Protein 6E6B (pdb70)

Nearest PDB structures (foldseek):
  6e6b-assembly1_B  TM=1.002E+00  e=0.000E+00  Mus musculus
  6e6b-assembly1_A  TM=9.625E-01  e=0.000E+00  Mus musculus
  5szr-assembly1_A  TM=9.136E-01  e=1.570E-61  Mus musculus
  5szr-assembly2_B  TM=9.080E-01  e=1.067E-61  Mus musculus
  5v5x-assembly1_C  TM=9.443E-01  e=1.211E-59  Mus musculus

Radius of gyration: 86.66 Å; Cα contacts (8 Å, |Δi|>4): 2974; chains: 2; bounding box: 246×67×218 Å

Secondary structure (DSSP, 8-state):
-EEEEEESSPPTT-EEE-HHHHHT--TTHHHHS--EEE-SS--EEEETTTTEEEE-S---HHHHTTT-SS-EEEEEEEETTTTEEEEEEEEEEPP--S----S-SEEEEEEETTPPTT-EEE-PPP-----GGGSEEEEEE---SSEEEEEEE-TTS-EEEEEEE-S---TTT-SEEEEEEEEEESSSS--EEEEEEEEEEE--S-S--EES-SEEEE--BTTPPTT-EEEE--EE-SS-SGGG--EEEE-SS----SEEE-TTT-EEEE-S---TTT-SEEEEEEEEE-TT--EEEEEEEEEPBPPS-S--EEEEEE--SEEETTPPTT-EEEEEEEE-SS-GGGT-EEEEEESSSSEEEEEEETTEEEEEE-S---TTT--EEEEEEEEEESSSS--EEEEEEEEEEEP-S----EESSSEEEEEEESSPPTT-EEEE--EE----GGGG-EEEEEEEESS-TTTHHHHEEE-TTT-EEEESS---TTT-SEEEEEEEEEESSSS--EEEEEEEEEEE----S--EEEES---TT-EEEEEEEETTPPTT-EEEE-EEE-SS-GGGG-EEEEEEEESSTTTEEE-TTT-EEEE-SPPPSSS-SEEEEEEEEEESSSSPPEEEEEEEEEEE-/--EEEEESSPPTT-EEE-HHHHHT--TTHHHHS--EEE-SS--EEEETTTTEEEE-S---HHHHTTT-SS-EEEEEEEETTTTEEEEEEEEEEPP--S----S-SEEEEEEETTPPTT-EEE-PPP-----GGGSEEEEEE---SSEEEEEE--TTS--EEEEEE-S---TTT-SEEEEEEEEEE-SSS--EEEEEEEEEEE--S-S--EES-SEEEEEEETTPPTT-EEEE--EE-S--GGGG--EEEE--EEE-TTT-EEEE-S---TTT-SEEEEEEEEE-TT--EEEEEEEEEEEPPS-S--EEEEEE--SEEETTPPTT-EEEEEEEE-SS-GGGT-EEEEEESSSSEEEEEEETTEEEEEESS---TTT--EEEEEEEEEESSSS--EEEEEEEEEEEP-S----EESSSEEEEEEESSPPTT-EEEE--EE----GGGG--EEEEEEESS-TTTHHHHEEE-TTT-EEEE-S---TTT-SEEEEEEEEE-SSSS--EEEEEEEEEEE--S-S--EEEES---TT-EEEE----TTPPTT-EEEE-EEE-SS-GGGG-EEEEEEEESSTTSEEE-TTT-EEEESS---SSS-SEEEEEEEEEESSSSPPEEEEEEEEE-

InterPro domains:
  IPR002126 Cadherin-like [PF00028] (139-233)
  IPR002126 Cadherin-like [PF00028] (247-335)
  IPR002126 Cadherin-like [PF00028] (354-440)
  IPR002126 Cadherin-like [PF00028] (455-548)
  IPR002126 Cadherin-like [PF00028] (580-659)
  IPR002126 Cadherin-like [PR00205] (73-92)
  IPR002126 Cadherin-like [PR00205] (242-271)
  IPR002126 Cadherin-like [PR00205] (312-324)
  IPR002126 Cadherin-like [PR00205] (429-448)
  IPR002126 Cadherin-like [PR00205] (448-461)
  IPR002126 Cadherin-like [PR00205] (508-534)
  IPR002126 Cadherin-like [PR00205] (542-559)
  IPR002126 Cadherin-like [PS50268] (29-133)
  IPR002126 Cadherin-like [PS50268] (134-242)
  IPR002126 Cadherin-like [PS50268] (243-345)
  IPR002126 Cadherin-like [PS50268] (354-450)
  IPR002126 Cadherin-like [PS50268] (451-560)
  IPR002126 Cadherin-like [PS50268] (576-673)
  IPR002126 Cadherin-like [SM00112] (56-131)
  IPR002126 Cadherin-like [SM00112] (155-240)

B-factor: mean 138.7, std 35.12, range [20.09, 276.02]

GO terms:
  GO:0016020 membrane (C, IDA)
  GO:0005515 protein binding (F, IPI)

Foldseek 3Di:
DDEFEEAAQDDWFDFRWQVCVVVVADLVNQVVKDKAKADPDPQWGADSNVRTITGDDHGDCCVQVQAPPWQWDWIKIFIVDPTDIDIYIYTYDWDLPFAWEFPDQEDEAEAEQADDFFDKAFDGDTDRRTDDQSGWDDKAWDDDQFKGKDWDADPVRDIGIIIGTRDGHDCLVPQKDKIKMWIWGRDVVIDIYIHIYMYGHDDDLPWWWAWPDQEAEFEDAQFDAFFAFGFFTDTFTSTDDQSGQKFKDFDDAPPDAQWDADGRRGTITGGHGGDCLPPQKGKTKMWIGTDVGRIDIHMYIYGYAFDLPWAKDKDWDDAQQEDEQQDDFFDFRTWIFIFTSTDDLSTQKDKDWDDDAQWGWDDPDRRTITITGRDHGDCLVPFKDWTKMKMWTRDVVIHIDIDIGIYGYAFDLPWAKAWPDQAAEFEAEAQDDFFDFRDFTDIATSTDDQSGQKFKDFDDKPDDPVCVVCAWDADGRGRTITGNDGDDCLVPFKMKTKMWMWGRDVVIHIDIYIYMYGYHWALPWAKAWDPPDADPVQEDEQEADALQDDFVAFSDFTDIFTSTDDQSTQKFKDFPDWPDPQQWDAGRRGRTITGHDHDDPVDDQKIKTKIWIWGRHVVIHIDIHMYIYGYDD/DDEFEEAAQDDWFDFRWAVCVVVVADLVSQVQWDKAKADPDPQWGADSNRRTITGDDGGDCCVPVFQDPWDWDWIWIFTVDPTDIDIYIYTHDYDLPFAWEAPDQEDEAEAEQADDFFDKAFDGATDTRTYDQSGWDDKDKDDDQFKDKDWDDDPVRPIGIIIGTRDGHDCLVPQKDKIKMKIWGRDVVIDIYIHIYMYGHHWDLPWWWDWPDQEAEFEEAQADDFFAFGFATDTFTSTDDQSGQKFKDFCCWDADGRRRTITHHHGGDCLPPQKDKTKMWIAGDVGRIDIHIYIYGYDWDLPWAKDKDKDDADQEDELQDDWFDFHTWIFIFTSTDDLSTQKDKFKDDDAQWGWDAPDRRTITITGNDGGDCVVPQKDWIKMKMWTRHVVIHMDIDTHIHGYAFDLPWAWAWPDQAAEFEDEAQDDFFDWGDFTDTAQPHDDQSGQKFKAFDDWPDDPVCPVQAWGADGRGRTITGNDGDDCLVPFKIKTKMKMWTRDVVIHIDIYIYIYGYDWDLPWAKDWDPDDADPVQEDEDAPDDLQDAFPAFPDFTDIFTSTDDQSGQKFKDWPDWPDPQQWDADRRGRTITGHHHHDPPDDFKIKTKIWIWGRDVVIHIDIHIYIYGD

Structure (mmCIF, N/CA/C/O backbone):
data_6E6B
#
_entry.id   6E6B
#
_cell.length_a   127.730
_cell.length_b   87.580
_cell.length_c   149.330
_cell.angle_alpha   90.000
_cell.angle_beta   109.940
_cell.angle_gamma   90.000
#
_symmetry.space_group_name_H-M   'P 1 21 1'
#
loop_
_entity.id
_entity.type
_entity.pdbx_description
1 polymer 'Protocadherin gamma B4'
2 branched 2-acetamido-2-deoxy-beta-D-glucopyranose-(1-4)-2-acetamido-2-deoxy-beta-D-glucopyranose
3 branched alpha-D-mannopyranose-(1-3)-[alpha-D-mannopyranose-(1-6)]beta-D-mannopyranose-(1-4)-2-acetamido-2-deoxy-beta-D-glucopyranose-(1-4)-[alpha-L-fucopyranose-(1-6)]2-acetamido-2-deoxy-beta-D-glucopyranose
4 branched 2-acetamido-2-deoxy-beta-D-glucopyranose-(1-4)-[alpha-L-fucopyranose-(1-6)]2-acetamido-2-deoxy-beta-D-glucopyranose
5 non-polymer 'CALCIUM ION'
6 non-polymer alpha-D-mannopyranose
7 non-polymer 2-acetamido-2-deoxy-beta-D-glucopyranose
#
loop_
_atom_site.group_PDB
_atom_site.id
_atom_site.type_symbol
_atom_site.label_atom_id
_atom_site.label_alt_id
_atom_site.label_comp_id
_atom_site.label_asym_id
_atom_site.label_entity_id
_atom_site.label_seq_id
_atom_site.pdbx_PDB_ins_code
_atom_site.Cartn_x
_atom_site.Cartn_y
_atom_site.Cartn_z
_atom_site.occupancy
_atom_site.B_iso_or_equiv
_atom_site.auth_seq_id
_atom_site.auth_comp_id
_atom_site.auth_asym_id
_atom_site.auth_atom_id
_atom_site.pdbx_PDB_model_num
ATOM 1 N N . GLN A 1 2 ? -367.97869 -94.51697 291.13009 1.000 133.20849 2 GLN A N 1
ATOM 2 C CA . GLN A 1 2 ? -368.39197 -95.36704 290.01969 1.000 161.53763 2 GLN A CA 1
ATOM 3 C C . GLN A 1 2 ? -367.92014 -96.80569 290.22165 1.000 171.06353 2 GLN A C 1
ATOM 4 O O . GLN A 1 2 ? -367.21463 -97.10728 291.18387 1.000 164.24909 2 GLN A O 1
ATOM 10 N N . ILE A 1 3 ? -368.31930 -97.69045 289.30863 1.000 186.50018 3 ILE A N 1
ATOM 11 C CA . ILE A 1 3 ? -367.94083 -99.09709 289.34533 1.000 188.85323 3 ILE A CA 1
ATOM 12 C C . ILE A 1 3 ? -367.30480 -99.44996 288.00718 1.000 205.69767 3 ILE A C 1
ATOM 13 O O . ILE A 1 3 ? -367.63783 -98.86744 286.97023 1.000 214.89465 3 ILE A O 1
ATOM 18 N N . ARG A 1 4 ? -366.37988 -100.41123 288.03107 1.000 205.76715 4 ARG A N 1
ATOM 19 C CA . ARG A 1 4 ? -365.60885 -100.77300 286.84971 1.000 196.03116 4 ARG A CA 1
ATOM 20 C C . ARG A 1 4 ? -365.68547 -102.26990 286.58336 1.000 198.74798 4 ARG A C 1
ATOM 21 O O . ARG A 1 4 ? -365.62120 -103.08229 287.51119 1.000 200.43714 4 ARG A O 1
ATOM 29 N N . TYR A 1 5 ? -365.82593 -102.62181 285.30603 1.000 197.82618 5 TYR A N 1
ATOM 30 C CA . TYR A 1 5 ? -365.80246 -103.99793 284.83525 1.000 191.73765 5 TYR A CA 1
ATOM 31 C C . TYR A 1 5 ? -364.73368 -104.14233 283.75801 1.000 211.23990 5 TYR A C 1
ATOM 32 O O . TYR A 1 5 ? -364.33862 -103.16585 283.11463 1.000 216.17785 5 TYR A O 1
ATOM 41 N N . LYS A 1 6 ? -364.26467 -105.37422 283.55991 1.000 212.06472 6 LYS A N 1
ATOM 42 C CA . LYS A 1 6 ? -363.22559 -105.66097 282.57512 1.000 187.21455 6 LYS A CA 1
ATOM 43 C C . LYS A 1 6 ? -363.67503 -106.81856 281.69442 1.000 188.57090 6 LYS A C 1
ATOM 44 O O . LYS A 1 6 ? -363.96344 -107.91079 282.19499 1.000 192.78000 6 LYS A O 1
ATOM 50 N N . ILE A 1 7 ? -363.74816 -106.57131 280.38975 1.000 193.50139 7 ILE A N 1
ATOM 51 C CA . ILE A 1 7 ? -364.10512 -107.59264 279.40505 1.000 202.35458 7 ILE A CA 1
ATOM 52 C C . ILE A 1 7 ? -363.23590 -107.41525 278.17041 1.000 193.22096 7 ILE A C 1
ATOM 53 O O . ILE A 1 7 ? -362.65861 -106.34355 277.94546 1.000 192.94371 7 ILE A O 1
ATOM 58 N N . PRO A 1 8 ? -363.11159 -108.45994 277.35573 1.000 185.00077 8 PRO A N 1
ATOM 59 C CA . PRO A 1 8 ? -362.40135 -108.31520 276.08147 1.000 183.53788 8 PRO A CA 1
ATOM 60 C C . PRO A 1 8 ? -363.28763 -107.70593 275.00623 1.000 190.54270 8 PRO A C 1
ATOM 61 O O . PRO A 1 8 ? -364.51082 -107.86304 275.00695 1.000 189.16151 8 PRO A O 1
ATOM 65 N N . GLU A 1 9 ? -362.64673 -106.99982 274.07620 1.000 199.20136 9 GLU A N 1
ATOM 66 C CA . GLU A 1 9 ? -363.36103 -106.43088 272.94251 1.000 200.28251 9 GLU A CA 1
ATOM 67 C C . GLU A 1 9 ? -363.76780 -107.54230 271.97509 1.000 202.34612 9 GLU A C 1
ATOM 68 O O . GLU A 1 9 ? -363.46524 -108.72299 272.17511 1.000 199.01039 9 GLU A O 1
ATOM 74 N N . GLU A 1 10 ? -364.47007 -107.15083 270.90855 1.000 202.89954 10 GLU A N 1
ATOM 75 C CA . GLU A 1 10 ? -365.03850 -108.09019 269.93942 1.000 202.95385 10 GLU A CA 1
ATOM 76 C C . GLU A 1 10 ? -365.97878 -109.08603 270.61252 1.000 213.66593 10 GLU A C 1
ATOM 77 O O . GLU A 1 10 ? -366.13848 -110.21843 270.15020 1.000 219.70055 10 GLU A O 1
ATOM 83 N N . MET A 1 11 ? -366.60377 -108.66875 271.70877 1.000 212.46980 11 MET A N 1
ATOM 84 C CA . MET A 1 11 ? -367.47081 -109.56340 272.45819 1.000 211.99636 11 MET A CA 1
ATOM 85 C C . MET A 1 11 ? -368.78434 -109.77711 271.70898 1.000 213.40240 11 MET A C 1
ATOM 86 O O . MET A 1 11 ? -369.34296 -108.82782 271.14953 1.000 209.67360 11 MET A O 1
ATOM 88 N N . PRO A 1 12 ? -369.29483 -111.00737 271.67073 1.000 208.86040 12 PRO A N 1
ATOM 89 C CA . PRO A 1 12 ? -370.58184 -111.24900 271.00943 1.000 201.06359 12 PRO A CA 1
ATOM 90 C C . PRO A 1 12 ? -371.71492 -110.53380 271.73015 1.000 200.70691 12 PRO A C 1
ATOM 91 O O . PRO A 1 12 ? -371.63937 -110.24908 272.92757 1.000 212.56235 12 PRO A O 1
ATOM 95 N N . THR A 1 13 ? -372.77444 -110.24088 270.98089 1.000 185.57766 13 THR A N 1
ATOM 96 C CA . THR A 1 13 ? -373.91494 -109.53493 271.54538 1.000 182.23282 13 THR A CA 1
ATOM 97 C C . THR A 1 13 ? -374.66581 -110.42248 272.53264 1.000 176.96706 13 THR A C 1
ATOM 98 O O . THR A 1 13 ? -374.67877 -111.65096 272.41703 1.000 167.21147 13 THR A O 1
ATOM 102 N N . GLY A 1 14 ? -375.30011 -109.78276 273.51155 1.000 176.60471 14 GLY A N 1
ATOM 103 C CA . GLY A 1 14 ? -376.03918 -110.51542 274.52155 1.000 167.09544 14 GLY A CA 1
ATOM 104 C C . GLY A 1 14 ? -375.17357 -111.24638 275.52247 1.000 174.33524 14 GLY A C 1
ATOM 105 O O . GLY A 1 14 ? -375.61195 -112.24976 276.09331 1.000 174.45401 14 GLY A O 1
ATOM 106 N N . SER A 1 15 ? -373.95348 -110.77074 275.75352 1.000 180.88176 15 SER A N 1
ATOM 107 C CA . SER A 1 15 ? -373.03246 -111.38959 276.69607 1.000 173.58442 15 SER A CA 1
ATOM 108 C C . SER A 1 15 ? -373.02223 -110.61704 278.00829 1.000 171.25485 15 SER A C 1
ATOM 109 O O . SER A 1 15 ? -373.03568 -109.38249 278.01622 1.000 174.56101 15 SER A O 1
ATOM 112 N N . VAL A 1 16 ? -372.99479 -111.35308 279.11508 1.000 171.48170 16 VAL A N 1
ATOM 113 C CA . VAL A 1 16 ? -373.07575 -110.75367 280.44290 1.000 184.45704 16 VAL A CA 1
ATOM 114 C C . VAL A 1 16 ? -371.73618 -110.11741 280.79338 1.000 176.88838 16 VAL A C 1
ATOM 115 O O . VAL A 1 16 ? -370.71868 -110.80830 280.91196 1.000 154.96403 16 VAL A O 1
ATOM 119 N N . VAL A 1 17 ? -371.73687 -108.79421 280.95875 1.000 189.19005 17 VAL A N 1
ATOM 120 C CA . VAL A 1 17 ? -370.55575 -108.10052 281.46031 1.000 170.87547 17 VAL A CA 1
ATOM 121 C C . VAL A 1 17 ? -370.50335 -108.15777 282.98432 1.000 166.23191 17 VAL A C 1
ATOM 122 O O . VAL A 1 17 ? -369.41599 -108.15563 283.57426 1.000 141.71564 17 VAL A O 1
ATOM 126 N N . GLY A 1 18 ? -371.66002 -108.22524 283.63971 1.000 182.49118 18 GLY A N 1
ATOM 127 C CA . GLY A 1 18 ? -371.72870 -108.26582 285.08679 1.000 177.21209 18 GLY A CA 1
ATOM 128 C C . GLY A 1 18 ? -373.09395 -107.86813 285.60929 1.000 193.14690 18 GLY A C 1
ATOM 129 O O . GLY A 1 18 ? -373.82971 -107.12891 284.94748 1.000 206.91610 18 GLY A O 1
ATOM 130 N N . ASN A 1 19 ? -373.45270 -108.35728 286.79330 1.000 199.96759 19 ASN A N 1
ATOM 131 C CA . ASN A 1 19 ? -374.74364 -108.04814 287.39761 1.000 207.10264 19 ASN A CA 1
ATOM 132 C C . ASN A 1 19 ? -374.62629 -106.73735 288.16843 1.000 205.18236 19 ASN A C 1
ATOM 133 O O . ASN A 1 19 ? -373.90042 -106.65356 289.16454 1.000 197.00501 19 ASN A O 1
ATOM 138 N N . LEU A 1 20 ? -375.33748 -105.70949 287.70039 1.000 210.31515 20 LEU A N 1
ATOM 139 C CA . LEU A 1 20 ? -375.33007 -104.42000 288.37785 1.000 198.06030 20 LEU A CA 1
ATOM 140 C C . LEU A 1 20 ? -376.21117 -104.40677 289.61748 1.000 191.59902 20 LEU A C 1
ATOM 141 O O . LEU A 1 20 ? -376.03546 -103.53533 290.47520 1.000 199.42295 20 LEU A O 1
ATOM 146 N N . ALA A 1 21 ? -377.15004 -105.34945 289.72933 1.000 184.46163 21 ALA A N 1
ATOM 147 C CA . ALA A 1 21 ? -378.00450 -105.40147 290.90952 1.000 202.97118 21 ALA A CA 1
ATOM 148 C C . ALA A 1 21 ? -377.19562 -105.71303 292.16221 1.000 223.53930 21 ALA A C 1
ATOM 149 O O . ALA A 1 21 ? -377.44459 -105.13833 293.22836 1.000 244.64138 21 ALA A O 1
ATOM 151 N N . LYS A 1 22 ? -376.18465 -106.57719 292.04077 1.000 203.94490 22 LYS A N 1
ATOM 152 C CA . LYS A 1 22 ? -375.38997 -106.96102 293.20225 1.000 188.30139 22 LYS A CA 1
ATOM 153 C C . LYS A 1 22 ? -374.39319 -105.88031 293.59655 1.000 198.55590 22 LYS A C 1
ATOM 154 O O . LYS A 1 22 ? -374.03578 -105.77535 294.77512 1.000 194.58125 22 LYS A O 1
ATOM 156 N N . ASP A 1 23 ? -373.93248 -105.07750 292.63825 1.000 202.92915 23 ASP A N 1
ATOM 157 C CA . ASP A 1 23 ? -372.99233 -104.00612 292.93442 1.000 199.09788 23 ASP A CA 1
ATOM 158 C C . ASP A 1 23 ? -373.67972 -102.70213 293.31167 1.000 210.37601 23 ASP A C 1
ATOM 159 O O . ASP A 1 23 ? -373.03774 -101.83199 293.91112 1.000 204.59634 23 ASP A O 1
ATOM 164 N N . LEU A 1 24 ? -374.96152 -102.54477 292.97638 1.000 218.05473 24 LEU A N 1
ATOM 165 C CA . LEU A 1 24 ? -375.70561 -101.33850 293.30492 1.000 208.28103 24 LEU A CA 1
ATOM 166 C C . LEU A 1 24 ? -376.73732 -101.54194 294.40596 1.000 210.72378 24 LEU A C 1
ATOM 167 O O . LEU A 1 24 ? -377.33427 -100.55886 294.85639 1.000 212.36624 24 LEU A O 1
ATOM 172 N N . GLY A 1 25 ? -376.96041 -102.77518 294.85509 1.000 215.54035 25 GLY A N 1
ATOM 173 C CA . GLY A 1 25 ? -377.86376 -103.01548 295.96337 1.000 220.28935 25 GLY A CA 1
ATOM 174 C C . GLY A 1 25 ? -379.32748 -102.80516 295.63648 1.000 232.68154 25 GLY A C 1
ATOM 175 O O . GLY A 1 25 ? -380.01665 -102.03886 296.31669 1.000 228.99149 25 GLY A O 1
ATOM 176 N N . PHE A 1 26 ? -379.81904 -103.49985 294.61284 1.000 237.70575 26 PHE A N 1
ATOM 177 C CA . PHE A 1 26 ? -381.21596 -103.43287 294.20570 1.000 228.88887 26 PHE A CA 1
ATOM 178 C C . PHE A 1 26 ? -381.77066 -104.84812 294.17580 1.000 228.40729 26 PHE A C 1
ATOM 179 O O . PHE A 1 26 ? -381.18574 -105.73195 293.54144 1.000 242.50637 26 PHE A O 1
ATOM 187 N N . SER A 1 27 ? -382.89413 -105.05991 294.85719 1.000 216.04672 27 SER A N 1
ATOM 188 C CA . SER A 1 27 ? -383.46153 -106.39405 294.97082 1.000 215.99545 27 SER A CA 1
ATOM 189 C C . SER A 1 27 ? -384.03560 -106.85801 293.63150 1.000 227.86222 27 SER A C 1
ATOM 190 O O . SER A 1 27 ? -384.20878 -106.08068 292.68857 1.000 237.78463 27 SER A O 1
ATOM 193 N N . VAL A 1 28 ? -384.33475 -108.15877 293.56079 1.000 219.62540 28 VAL A N 1
ATOM 194 C CA . VAL A 1 28 ? -384.91074 -108.73290 292.35007 1.000 207.10311 28 VAL A CA 1
ATOM 195 C C . VAL A 1 28 ? -386.34812 -108.27452 292.14528 1.000 224.17916 28 VAL A C 1
ATOM 196 O O . VAL A 1 28 ? -386.84189 -108.27283 291.01131 1.000 215.39106 28 VAL A O 1
ATOM 200 N N . GLN A 1 29 ? -387.03540 -107.88227 293.21661 1.000 245.41905 29 GLN A N 1
ATOM 201 C CA . GLN A 1 29 ? -388.36647 -107.29815 293.11812 1.000 249.69738 29 GLN A CA 1
ATOM 202 C C . GLN A 1 29 ? -388.34394 -105.77749 293.10729 1.000 247.87689 29 GLN A C 1
ATOM 203 O O . GLN A 1 29 ? -389.24592 -105.15823 292.53351 1.000 240.84453 29 GLN A O 1
ATOM 209 N N . GLU A 1 30 ? -387.33537 -105.16496 293.73228 1.000 248.65379 30 GLU A N 1
ATOM 210 C CA . GLU A 1 30 ? -387.15571 -103.72090 293.65334 1.000 237.61317 30 GLU A CA 1
ATOM 211 C C . GLU A 1 30 ? -386.74025 -103.27170 292.25743 1.000 237.12450 30 GLU A C 1
ATOM 212 O O . GLU A 1 30 ? -386.90462 -102.09373 291.92030 1.000 222.18545 30 GLU A O 1
ATOM 218 N N . LEU A 1 31 ? -386.23057 -104.18737 291.43437 1.000 249.59083 31 LEU A N 1
ATOM 219 C CA . LEU A 1 31 ? -385.67474 -103.85114 290.12923 1.000 253.92944 31 LEU A CA 1
ATOM 220 C C . LEU A 1 31 ? -386.76049 -103.57064 289.08880 1.000 252.18898 31 LEU A C 1
ATOM 221 O O . LEU A 1 31 ? -386.67309 -102.54874 288.39778 1.000 265.96731 31 LEU A O 1
ATOM 226 N N . PRO A 1 32 ? -387.78412 -104.42118 288.92295 1.000 236.09951 32 PRO A N 1
ATOM 227 C CA . PRO A 1 32 ? -388.80378 -104.12113 287.90122 1.000 219.79630 32 PRO A CA 1
ATOM 228 C C . PRO A 1 32 ? -389.55896 -102.82737 288.15164 1.000 231.11304 32 PRO A C 1
ATOM 229 O O . PRO A 1 32 ? -390.11174 -102.25880 287.20192 1.000 231.68671 32 PRO A O 1
ATOM 233 N N . THR A 1 33 ? -389.60499 -102.34578 289.39600 1.000 231.73412 33 THR A N 1
ATOM 234 C CA . THR A 1 33 ? -390.24919 -101.06523 289.67066 1.000 228.56808 33 THR A CA 1
ATOM 235 C C . THR A 1 33 ? -389.46972 -99.90983 289.05360 1.000 226.71931 33 THR A C 1
ATOM 236 O O . THR A 1 33 ? -390.06195 -98.98779 288.48005 1.000 216.61796 33 THR A O 1
ATOM 240 N N . ARG A 1 34 ? -388.14388 -99.94567 289.15687 1.000 232.85036 34 ARG A N 1
ATOM 241 C CA . ARG A 1 34 ? -387.28775 -98.90758 288.60035 1.000 238.10646 34 ARG A CA 1
ATOM 242 C C . ARG A 1 34 ? -386.92231 -99.24194 287.15975 1.000 254.67476 34 ARG A C 1
ATOM 243 O O . ARG A 1 34 ? -386.46350 -100.35056 286.86918 1.000 270.10176 34 ARG A O 1
ATOM 251 N N . LYS A 1 35 ? -387.11944 -98.27970 286.26212 1.000 250.73402 35 LYS A N 1
ATOM 252 C CA . LYS A 1 35 ? -386.82188 -98.47827 284.84473 1.000 250.81543 35 LYS A CA 1
ATOM 253 C C . LYS A 1 35 ? -385.32271 -98.30093 284.63662 1.000 247.77018 35 LYS A C 1
ATOM 254 O O . LYS A 1 35 ? -384.83249 -97.20307 284.36613 1.000 247.71281 35 LYS A O 1
ATOM 260 N N . LEU A 1 36 ? -384.58096 -99.39847 284.77651 1.000 244.28901 36 LEU A N 1
ATOM 261 C CA . LEU A 1 36 ? -383.14071 -99.36625 284.55545 1.000 223.48934 36 LEU A CA 1
ATOM 262 C C . LEU A 1 36 ? -382.85918 -99.14098 283.07639 1.000 220.32259 36 LEU A C 1
ATOM 263 O O . LEU A 1 36 ? -383.25172 -99.95613 282.23469 1.000 204.38373 36 LEU A O 1
ATOM 268 N N . ARG A 1 37 ? -382.17779 -98.04370 282.75307 1.000 240.29008 37 ARG A N 1
ATOM 269 C CA . ARG A 1 37 ? -381.84969 -97.75651 281.36256 1.000 237.78576 37 ARG A CA 1
ATOM 270 C C . ARG A 1 37 ? -380.43358 -97.21439 281.26888 1.000 218.42937 37 ARG A C 1
ATOM 271 O O . ARG A 1 37 ? -380.06906 -96.28870 281.99963 1.000 213.84333 37 ARG A O 1
ATOM 279 N N . ILE A 1 38 ? -379.64023 -97.79316 280.37652 1.000 203.76141 38 ILE A N 1
ATOM 280 C CA . ILE A 1 38 ? -378.29726 -97.28964 280.12048 1.000 217.85935 38 ILE A CA 1
ATOM 281 C C . ILE A 1 38 ? -378.39915 -96.04556 279.25319 1.000 223.40397 38 ILE A C 1
ATOM 282 O O . ILE A 1 38 ? -379.06803 -96.04964 278.21263 1.000 229.69514 38 ILE A O 1
ATOM 287 N N . SER A 1 39 ? -377.73980 -94.97697 279.68105 1.000 218.23594 39 SER A N 1
ATOM 288 C CA . SER A 1 39 ? -377.73234 -93.71260 278.96607 1.000 211.28579 39 SER A CA 1
ATOM 289 C C . SER A 1 39 ? -376.32146 -93.44539 278.45709 1.000 220.39224 39 SER A C 1
ATOM 290 O O . SER A 1 39 ? -375.36809 -93.36351 279.24719 1.000 217.67200 39 SER A O 1
ATOM 293 N N . SER A 1 40 ? -376.19701 -93.34284 277.13635 1.000 221.59300 40 SER A N 1
ATOM 294 C CA . SER A 1 40 ? -374.93945 -93.05898 276.46305 1.000 195.68364 40 SER A CA 1
ATOM 295 C C . SER A 1 40 ? -375.26407 -92.48222 275.09374 1.000 180.49131 40 SER A C 1
ATOM 296 O O . SER A 1 40 ? -376.38698 -92.61058 274.59827 1.000 184.09604 40 SER A O 1
ATOM 299 N N . GLU A 1 41 ? -374.26605 -91.83465 274.49068 1.000 167.45968 41 GLU A N 1
ATOM 300 C CA . GLU A 1 41 ? -374.45367 -91.26880 273.15820 1.000 169.58594 41 GLU A CA 1
ATOM 301 C C . GLU A 1 41 ? -374.70437 -92.36450 272.12877 1.000 193.70538 41 GLU A C 1
ATOM 302 O O . GLU A 1 41 ? -375.61590 -92.25874 271.30010 1.000 197.87474 41 GLU A O 1
ATOM 308 N N . LYS A 1 42 ? -373.90585 -93.42859 272.16902 1.000 208.89531 42 LYS A N 1
ATOM 309 C CA . LYS A 1 42 ? -374.10598 -94.57973 271.30575 1.000 226.92552 42 LYS A CA 1
ATOM 310 C C . LYS A 1 42 ? -374.49988 -95.78981 272.13483 1.000 228.87821 42 LYS A C 1
ATOM 311 O O . LYS A 1 42 ? -373.81821 -96.10536 273.12028 1.000 222.17425 42 LYS A O 1
ATOM 313 N N . PRO A 1 43 ? -375.57745 -96.49180 271.77758 1.000 228.21018 43 PRO A N 1
ATOM 314 C CA . PRO A 1 43 ? -376.02843 -97.62146 272.60248 1.000 202.73680 43 PRO A CA 1
ATOM 315 C C . PRO A 1 43 ? -375.13506 -98.84659 272.48270 1.000 209.75218 43 PRO A C 1
ATOM 316 O O . PRO A 1 43 ? -375.51297 -99.83013 271.83597 1.000 199.82545 43 PRO A O 1
ATOM 320 N N . TYR A 1 44 ? -373.95375 -98.80687 273.10563 1.000 215.93319 44 TYR A N 1
ATOM 321 C CA . TYR A 1 44 ? -373.06254 -99.96085 273.11170 1.000 210.73290 44 TYR A CA 1
ATOM 322 C C . TYR A 1 44 ? -373.51362 -101.04557 274.08174 1.000 205.21614 44 TYR A C 1
ATOM 323 O O . TYR A 1 44 ? -373.12790 -102.20858 273.91639 1.000 203.10134 44 TYR A O 1
ATOM 332 N N . PHE A 1 45 ? -374.31592 -100.69445 275.08353 1.000 204.15509 45 PHE A N 1
ATOM 333 C CA . PHE A 1 45 ? -374.75974 -101.62383 276.11080 1.000 204.77605 45 PHE A CA 1
ATOM 334 C C . PHE A 1 45 ? -376.27406 -101.54056 276.26231 1.000 209.06409 45 PHE A C 1
ATOM 335 O O . PHE A 1 45 ? -376.92726 -100.63076 275.74388 1.000 209.19481 45 PHE A O 1
ATOM 343 N N . SER A 1 46 ? -376.83000 -102.51280 276.98473 1.000 222.24542 46 SER A N 1
ATOM 344 C CA . SER A 1 46 ? -378.25622 -102.54524 277.27500 1.000 229.77492 46 SER A CA 1
ATOM 345 C C . SER A 1 46 ? -378.48927 -103.30711 278.57406 1.000 225.13199 46 SER A C 1
ATOM 346 O O . SER A 1 46 ? -377.70805 -104.18715 278.94974 1.000 237.72401 46 SER A O 1
ATOM 349 N N . VAL A 1 47 ? -379.56306 -102.94481 279.27038 1.000 197.56901 47 VAL A N 1
ATOM 350 C CA . VAL A 1 47 ? -379.95283 -103.59457 280.51738 1.000 177.06666 47 VAL A CA 1
ATOM 351 C C . VAL A 1 47 ? -381.27754 -104.30414 280.27935 1.000 174.63854 47 VAL A C 1
ATOM 352 O O . VAL A 1 47 ? -382.31147 -103.65853 280.06417 1.000 174.68319 47 VAL A O 1
ATOM 356 N N . SER A 1 48 ? -381.24594 -105.63414 280.30271 1.000 172.76913 48 SER A N 1
ATOM 357 C CA . SER A 1 48 ? -382.46680 -106.43038 280.31341 1.000 174.09175 48 SER A CA 1
ATOM 358 C C . SER A 1 48 ? -383.06322 -106.35320 281.71204 1.000 177.13912 48 SER A C 1
ATOM 359 O O . SER A 1 48 ? -382.46547 -106.84342 282.67602 1.000 179.85380 48 SER A O 1
ATOM 362 N N . SER A 1 49 ? -384.23316 -105.72077 281.82773 1.000 176.50493 49 SER A N 1
ATOM 363 C CA . SER A 1 49 ? -384.84065 -105.52552 283.14032 1.000 178.62683 49 SER A CA 1
ATOM 364 C C . SER A 1 49 ? -385.12210 -106.85752 283.82258 1.000 196.48648 49 SER A C 1
ATOM 365 O O . SER A 1 49 ? -384.99707 -106.97545 285.04698 1.000 207.06886 49 SER A O 1
ATOM 368 N N . GLU A 1 50 ? -385.50823 -107.87187 283.04576 1.000 198.17531 50 GLU A N 1
ATOM 369 C CA . GLU A 1 50 ? -385.77461 -109.18526 283.62233 1.000 209.40728 50 GLU A CA 1
ATOM 370 C C . GLU A 1 50 ? -384.50909 -109.80005 284.20784 1.000 210.81705 50 GLU A C 1
ATOM 371 O O . GLU A 1 50 ? -384.54028 -110.38594 285.29640 1.000 227.72941 50 GLU A O 1
ATOM 373 N N . SER A 1 51 ? -383.38417 -109.67617 283.50058 1.000 198.75607 51 SER A N 1
ATOM 374 C CA . SER A 1 51 ? -382.14011 -110.27277 283.97216 1.000 189.75569 51 SER A CA 1
ATOM 375 C C . SER A 1 51 ? -381.45774 -109.42710 285.04073 1.000 193.73478 51 SER A C 1
ATOM 376 O O . SER A 1 51 ? -380.82612 -109.97883 285.94910 1.000 191.63383 51 SER A O 1
ATOM 379 N N . GLY A 1 52 ? -381.56884 -108.10320 284.95622 1.000 189.22479 52 GLY A N 1
ATOM 380 C CA . GLY A 1 52 ? -380.93233 -107.25282 285.94132 1.000 167.88691 52 GLY A CA 1
ATOM 381 C C . GLY A 1 52 ? -379.42810 -107.19513 285.83058 1.000 166.24804 52 GLY A C 1
ATOM 382 O O . GLY A 1 52 ? -378.75191 -106.91195 286.82296 1.000 149.21711 52 GLY A O 1
ATOM 383 N N . GLU A 1 53 ? -378.88344 -107.45896 284.64543 1.000 190.37309 53 GLU A N 1
ATOM 384 C CA . GLU A 1 53 ? -377.44859 -107.48816 284.40950 1.000 212.16010 53 GLU A CA 1
ATOM 385 C C . GLU A 1 53 ? -377.12538 -106.67062 283.16642 1.000 228.72461 53 GLU A C 1
ATOM 386 O O . GLU A 1 53 ? -378.01381 -106.26712 282.41084 1.000 216.62109 53 GLU A O 1
ATOM 392 N N . LEU A 1 54 ? -375.83414 -106.42621 282.95933 1.000 238.74739 54 LEU A N 1
ATOM 393 C CA . LEU A 1 54 ? -375.37079 -105.70335 281.78663 1.000 234.68949 54 LEU A CA 1
ATOM 394 C C . LEU A 1 54 ? -375.28788 -106.65168 280.59455 1.000 238.62523 54 LEU A C 1
ATOM 395 O O . LEU A 1 54 ? -374.97181 -107.83577 280.74253 1.000 241.40849 54 LEU A O 1
ATOM 400 N N . LEU A 1 55 ? -375.57360 -106.12677 279.40162 1.000 239.27499 55 LEU A N 1
ATOM 401 C CA . LEU A 1 55 ? -375.50923 -106.92636 278.18789 1.000 212.03551 55 LEU A CA 1
ATOM 402 C C . LEU A 1 55 ? -374.93061 -106.08281 277.06305 1.000 200.74423 55 LEU A C 1
ATOM 403 O O . LEU A 1 55 ? -375.16535 -104.87437 276.98915 1.000 206.38423 55 LEU A O 1
ATOM 408 N N . VAL A 1 56 ? -374.16841 -106.73072 276.18958 1.000 186.69639 56 VAL A N 1
ATOM 409 C CA . VAL A 1 56 ? -373.57042 -106.04813 275.04842 1.000 191.08574 56 VAL A CA 1
ATOM 410 C C . VAL A 1 56 ? -374.63501 -105.83619 273.98039 1.000 190.44824 56 VAL A C 1
ATOM 411 O O . VAL A 1 56 ? -375.40242 -106.75144 273.65840 1.000 186.07951 56 VAL A O 1
ATOM 415 N N . SER A 1 57 ? -374.68598 -104.62026 273.42831 1.000 191.38242 57 SER A N 1
ATOM 416 C CA . SER A 1 57 ? -375.65557 -104.28867 272.39837 1.000 184.08907 57 SER A CA 1
ATOM 417 C C . SER A 1 57 ? -374.89580 -104.08758 271.10063 1.000 186.67245 57 SER A C 1
ATOM 418 O O . SER A 1 57 ? -374.73989 -105.04750 270.31986 1.000 188.98851 57 SER A O 1
ATOM 421 N N . SER A 1 58 ? -374.40457 -102.88564 270.80901 1.000 190.30209 58 SER A N 1
ATOM 422 C CA . SER A 1 58 ? -373.67409 -102.64460 269.57617 1.000 196.05678 58 SER A CA 1
ATOM 423 C C . SER A 1 58 ? -372.27303 -103.24968 269.65943 1.000 191.13960 58 SER A C 1
ATOM 424 O O . SER A 1 58 ? -371.78777 -103.63001 270.72896 1.000 192.91391 58 SER A O 1
ATOM 427 N N . ARG A 1 59 ? -371.62266 -103.33991 268.50208 1.000 184.98549 59 ARG A N 1
ATOM 428 C CA . ARG A 1 59 ? -370.26939 -103.87513 268.43732 1.000 180.54156 59 ARG A CA 1
ATOM 429 C C . ARG A 1 59 ? -369.29288 -102.95348 269.15928 1.000 185.72196 59 ARG A C 1
ATOM 430 O O . ARG A 1 59 ? -369.32482 -101.73223 268.97974 1.000 195.05146 59 ARG A O 1
ATOM 438 N N . LEU A 1 60 ? -368.42455 -103.54270 269.98058 1.000 172.48712 60 LEU A N 1
ATOM 439 C CA . LEU A 1 60 ? -367.46727 -102.79219 270.79373 1.000 156.66525 60 LEU A CA 1
ATOM 440 C C . LEU A 1 60 ? -366.10084 -102.91412 270.12774 1.000 172.39886 60 LEU A C 1
ATOM 441 O O . LEU A 1 60 ? -365.30961 -103.80316 270.44392 1.000 173.37250 60 LEU A O 1
ATOM 443 N N . ASP A 1 61 ? -365.82424 -102.00216 269.20025 1.000 190.84231 61 ASP A N 1
ATOM 444 C CA . ASP A 1 61 ? -364.56354 -101.98467 268.46585 1.000 200.32328 61 ASP A CA 1
ATOM 445 C C . ASP A 1 61 ? -363.60134 -101.02748 269.16091 1.000 208.27962 61 ASP A C 1
ATOM 446 O O . ASP A 1 61 ? -363.80282 -99.80869 269.13772 1.000 210.18137 61 ASP A O 1
ATOM 451 N N . ARG A 1 62 ? -362.56372 -101.58041 269.79534 1.000 209.39459 62 ARG A N 1
ATOM 452 C CA . ARG A 1 62 ? -361.59500 -100.73821 270.49017 1.000 207.62807 62 ARG A CA 1
ATOM 453 C C . ARG A 1 62 ? -360.84919 -99.83241 269.51847 1.000 216.60053 62 ARG A C 1
ATOM 454 O O . ARG A 1 62 ? -360.56535 -98.67184 269.83611 1.000 225.99016 62 ARG A O 1
ATOM 462 N N . GLU A 1 63 ? -360.52869 -100.34031 268.32571 1.000 208.27045 63 GLU A N 1
ATOM 463 C CA . GLU A 1 63 ? -359.80065 -99.52785 267.35673 1.000 206.58613 63 GLU A CA 1
ATOM 464 C C . GLU A 1 63 ? -360.64298 -98.36119 266.85774 1.000 212.55724 63 GLU A C 1
ATOM 465 O O . GLU A 1 63 ? -360.09376 -97.32380 266.46977 1.000 218.48788 63 GLU A O 1
ATOM 471 N N . GLN A 1 64 ? -361.96748 -98.50737 266.86138 1.000 212.60038 64 GLN A N 1
ATOM 472 C CA . GLN A 1 64 ? -362.85894 -97.41972 266.48332 1.000 207.99836 64 GLN A CA 1
ATOM 473 C C . GLN A 1 64 ? -363.23208 -96.52112 267.65374 1.000 218.68482 64 GLN A C 1
ATOM 474 O O . GLN A 1 64 ? -363.64790 -95.37856 267.42987 1.000 215.21558 64 GLN A O 1
ATOM 480 N N . ILE A 1 65 ? -363.09870 -97.00454 268.88826 1.000 227.94752 65 ILE A N 1
ATOM 481 C CA . ILE A 1 65 ? -363.42243 -96.20014 270.06111 1.000 223.06782 65 ILE A CA 1
ATOM 482 C C . ILE A 1 65 ? -362.16338 -95.51147 270.57158 1.000 230.72155 65 ILE A C 1
ATOM 483 O O . ILE A 1 65 ? -361.97072 -94.30964 270.35507 1.000 232.89397 65 ILE A O 1
ATOM 485 N N . CYS A 1 66 ? -361.29732 -96.26328 271.25254 1.000 229.17285 66 CYS A N 1
ATOM 486 C CA . CYS A 1 66 ? -360.07571 -95.68123 271.79623 1.000 205.15581 66 CYS A CA 1
ATOM 487 C C . CYS A 1 66 ? -358.92536 -95.70521 270.79857 1.000 194.95002 66 CYS A C 1
ATOM 488 O O . CYS A 1 66 ? -358.12200 -94.76680 270.75730 1.000 184.58858 66 CYS A O 1
ATOM 491 N N . GLY A 1 67 ? -358.83109 -96.76161 269.99567 1.000 201.00379 67 GLY A N 1
ATOM 492 C CA . GLY A 1 67 ? -357.74717 -96.90429 269.04436 1.000 185.17295 67 GLY A CA 1
ATOM 493 C C . GLY A 1 67 ? -356.42068 -97.20076 269.71218 1.000 168.99167 67 GLY A C 1
ATOM 494 O O . GLY A 1 67 ? -356.22219 -98.28661 270.26525 1.000 167.24214 67 GLY A O 1
ATOM 495 N N . LYS A 1 68 ? -355.50336 -96.23911 269.66413 1.000 161.84190 68 LYS A N 1
ATOM 496 C CA . LYS A 1 68 ? -354.19309 -96.36137 270.28821 1.000 161.87155 68 LYS A CA 1
ATOM 497 C C . LYS A 1 68 ? -354.15630 -95.80793 271.70733 1.000 189.02837 68 LYS A C 1
ATOM 498 O O . LYS A 1 68 ? -353.08639 -95.81047 272.32555 1.000 192.61725 68 LYS A O 1
ATOM 500 N N . LYS A 1 69 ? -355.28671 -95.32043 272.22289 1.000 193.08137 69 LYS A N 1
ATOM 501 C CA . LYS A 1 69 ? -355.33995 -94.74500 273.56246 1.000 177.09466 69 LYS A CA 1
ATOM 502 C C . LYS A 1 69 ? -354.79452 -95.71568 274.60308 1.000 182.72643 69 LYS A C 1
ATOM 503 O O . LYS A 1 69 ? -355.06226 -96.91927 274.55702 1.000 189.57823 69 LYS A O 1
ATOM 505 N N . LEU A 1 70 ? -354.01448 -95.17258 275.54119 1.000 179.14729 70 LEU A N 1
ATOM 506 C CA . LEU A 1 70 ? -353.34098 -95.99350 276.54341 1.000 180.96467 70 LEU A CA 1
ATOM 507 C C . LEU A 1 70 ? -354.34122 -96.81716 277.34756 1.000 187.41387 70 LEU A C 1
ATOM 508 O O . LEU A 1 70 ? -354.28283 -98.05209 277.36069 1.000 192.56900 70 LEU A O 1
ATOM 513 N N . MET A 1 71 ? -355.26878 -96.14954 278.02587 1.000 188.39179 71 MET A N 1
ATOM 514 C CA . MET A 1 71 ? -356.31538 -96.81264 278.79119 1.000 171.45228 71 MET A CA 1
ATOM 515 C C . MET A 1 71 ? -357.66567 -96.50297 278.16279 1.000 167.98299 71 MET A C 1
ATOM 516 O O . MET A 1 71 ? -357.97876 -95.33681 277.90081 1.000 167.67839 71 MET A O 1
ATOM 518 N N . CYS A 1 72 ? -358.45970 -97.54333 277.92006 1.000 172.57457 72 CYS A N 1
ATOM 519 C CA . CYS A 1 72 ? -359.77289 -97.39519 277.29713 1.000 190.40136 72 CYS A CA 1
ATOM 520 C C . CYS A 1 72 ? -360.83038 -97.45743 278.39245 1.000 193.42009 72 CYS A C 1
ATOM 521 O O . CYS A 1 72 ? -361.20309 -98.53914 278.85251 1.000 200.57347 72 CYS A O 1
ATOM 524 N N . ALA A 1 73 ? -361.30691 -96.28984 278.81064 1.000 183.05610 73 ALA A N 1
ATOM 525 C CA . ALA A 1 73 ? -362.31858 -96.16056 279.85518 1.000 171.13088 73 ALA A CA 1
ATOM 526 C C . ALA A 1 73 ? -363.58225 -95.58948 279.21927 1.000 190.61022 73 ALA A C 1
ATOM 527 O O . ALA A 1 73 ? -363.65976 -94.38791 278.94683 1.000 180.47927 73 ALA A O 1
ATOM 529 N N . LEU A 1 74 ? -364.57111 -96.44899 278.98267 1.000 216.99202 74 LEU A N 1
ATOM 530 C CA . LEU A 1 74 ? -365.84835 -96.02249 278.42729 1.000 218.70269 74 LEU A CA 1
ATOM 531 C C . LEU A 1 74 ? -366.76311 -95.65045 279.58676 1.000 228.95007 74 LEU A C 1
ATOM 532 O O . LEU A 1 74 ? -367.07640 -96.49748 280.43077 1.000 240.36983 74 LEU A O 1
ATOM 537 N N . GLU A 1 75 ? -367.18367 -94.38745 279.62825 1.000 221.76005 75 GLU A N 1
ATOM 538 C CA . GLU A 1 75 ? -367.97956 -93.84779 280.72608 1.000 204.89645 75 GLU A CA 1
ATOM 539 C C . GLU A 1 75 ? -369.40430 -93.58566 280.25155 1.000 191.39696 75 GLU A C 1
ATOM 540 O O . GLU A 1 75 ? -369.64857 -92.62650 279.51145 1.000 188.52964 75 GLU A O 1
ATOM 546 N N . PHE A 1 76 ? -370.33969 -94.42891 280.67525 1.000 190.88753 76 PHE A N 1
ATOM 547 C CA . PHE A 1 76 ? -371.76047 -94.20800 280.43127 1.000 194.48468 76 PHE A CA 1
ATOM 548 C C . PHE A 1 76 ? -372.47245 -94.05966 281.77391 1.000 206.83405 76 PHE A C 1
ATOM 549 O O . PHE A 1 76 ? -371.85104 -94.12102 282.84018 1.000 209.92609 76 PHE A O 1
ATOM 557 N N . GLU A 1 77 ? -373.78766 -93.85096 281.73358 1.000 212.19522 77 GLU A N 1
ATOM 558 C CA . GLU A 1 77 ? -374.54674 -93.70676 282.96491 1.000 214.54744 77 GLU A CA 1
ATOM 559 C C . GLU A 1 77 ? -375.70426 -94.69403 282.97210 1.000 197.99547 77 GLU A C 1
ATOM 560 O O . GLU A 1 77 ? -376.05905 -95.27783 281.94834 1.000 204.36669 77 GLU A O 1
ATOM 566 N N . ALA A 1 78 ? -376.27438 -94.89386 284.15477 1.000 184.05966 78 ALA A N 1
ATOM 567 C CA . ALA A 1 78 ? -377.42949 -95.76040 284.33908 1.000 190.76009 78 ALA A CA 1
ATOM 568 C C . ALA A 1 78 ? -378.49025 -94.97543 285.08973 1.000 203.28037 78 ALA A C 1
ATOM 569 O O . ALA A 1 78 ? -378.23490 -94.48511 286.19584 1.000 215.03855 78 ALA A O 1
ATOM 571 N N . VAL A 1 79 ? -379.66593 -94.84584 284.48014 1.000 207.21362 79 VAL A N 1
ATOM 572 C CA . VAL A 1 79 ? -380.77484 -94.07886 285.03038 1.000 209.74112 79 VAL A CA 1
ATOM 573 C C . VAL A 1 79 ? -381.80735 -95.05351 285.57707 1.000 229.41322 79 VAL A C 1
ATOM 574 O O . VAL A 1 79 ? -382.17171 -96.02846 284.90264 1.000 240.07180 79 VAL A O 1
ATOM 578 N N . ALA A 1 80 ? -382.27204 -94.79894 286.80120 1.000 229.91103 80 ALA A N 1
ATOM 579 C CA . ALA A 1 80 ? -383.32975 -95.57707 287.42580 1.000 223.66527 80 ALA A CA 1
ATOM 580 C C . ALA A 1 80 ? -384.41567 -94.62782 287.90639 1.000 244.26961 80 ALA A C 1
ATOM 581 O O . ALA A 1 80 ? -384.12183 -93.58014 288.49172 1.000 256.91301 80 ALA A O 1
ATOM 583 N N . GLU A 1 81 ? -385.66811 -94.99942 287.65759 1.000 246.62516 81 GLU A N 1
ATOM 584 C CA . GLU A 1 81 ? -386.81421 -94.14013 287.91461 1.000 236.49038 81 GLU A CA 1
ATOM 585 C C . GLU A 1 81 ? -387.57044 -94.62279 289.14529 1.000 230.60557 81 GLU A C 1
ATOM 586 O O . GLU A 1 81 ? -387.68023 -95.82928 289.38507 1.000 228.64999 81 GLU A O 1
ATOM 592 N N . ASN A 1 82 ? -388.07935 -93.66647 289.92750 1.000 223.39463 82 ASN A N 1
ATOM 593 C CA . ASN A 1 82 ? -388.86502 -93.91288 291.13252 1.000 204.75147 82 ASN A CA 1
ATOM 594 C C . ASN A 1 82 ? -388.05834 -94.68823 292.16862 1.000 195.91937 82 ASN A C 1
ATOM 595 O O . ASN A 1 82 ? -388.23026 -95.90702 292.30089 1.000 191.66012 82 ASN A O 1
ATOM 597 N N . PRO A 1 83 ? -387.16925 -94.02445 292.92551 1.000 188.94126 83 PRO A N 1
ATOM 598 C CA . PRO A 1 83 ? -386.85155 -92.60016 292.78243 1.000 197.74185 83 PRO A CA 1
ATOM 599 C C . PRO A 1 83 ? -385.79643 -92.35097 291.70680 1.000 222.18906 83 PRO A C 1
ATOM 600 O O . PRO A 1 83 ? -385.00432 -93.24499 291.40919 1.000 234.45621 83 PRO A O 1
ATOM 604 N N . LEU A 1 84 ? -385.79421 -91.14811 291.13237 1.000 223.37140 84 LEU A N 1
ATOM 605 C CA . LEU A 1 84 ? -384.83485 -90.79651 290.09168 1.000 222.19509 84 LEU A CA 1
ATOM 606 C C . LEU A 1 84 ? -383.40865 -90.80022 290.62950 1.000 220.50253 84 LEU A C 1
ATOM 607 O O . LEU A 1 84 ? -383.04634 -89.94813 291.44807 1.000 204.10425 84 LEU A O 1
ATOM 612 N N . ASN A 1 85 ? -382.59282 -91.75076 290.17404 1.000 236.43618 85 ASN A N 1
ATOM 613 C CA . ASN A 1 85 ? -381.21405 -91.85634 290.63080 1.000 233.52187 85 ASN A CA 1
ATOM 614 C C . ASN A 1 85 ? -380.33942 -92.33293 289.47983 1.000 236.48210 85 ASN A C 1
ATOM 615 O O . ASN A 1 85 ? -380.74486 -93.19138 288.69001 1.000 235.98624 85 ASN A O 1
ATOM 620 N N . PHE A 1 86 ? -379.13040 -91.78367 289.40381 1.000 231.90443 86 PHE A N 1
ATOM 621 C CA . PHE A 1 86 ? -378.18995 -92.09715 288.33901 1.000 202.50565 86 PHE A CA 1
ATOM 622 C C . PHE A 1 86 ? -376.89051 -92.63333 288.92070 1.000 202.25169 86 PHE A C 1
ATOM 623 O O . PHE A 1 86 ? -376.43905 -92.18938 289.98192 1.000 194.61768 86 PHE A O 1
ATOM 625 N N . TYR A 1 87 ? -376.29639 -93.59107 288.21328 1.000 212.71271 87 TYR A N 1
ATOM 626 C CA . TYR A 1 87 ? -375.02527 -94.18996 288.60202 1.000 225.39396 87 TYR A CA 1
ATOM 627 C C . TYR A 1 87 ? -374.06740 -94.14579 287.42083 1.000 243.09707 87 TYR A C 1
ATOM 628 O O . TYR A 1 87 ? -374.43985 -94.51736 286.30562 1.000 234.01550 87 TYR A O 1
ATOM 630 N N . HIS A 1 88 ? -372.83498 -93.70782 287.66375 1.000 256.20883 88 HIS A N 1
ATOM 631 C CA . HIS A 1 88 ? -371.82780 -93.63202 286.61276 1.000 230.64842 88 HIS A CA 1
ATOM 632 C C . HIS A 1 88 ? -371.11862 -94.97458 286.49869 1.000 206.26306 88 HIS A C 1
ATOM 633 O O . HIS A 1 88 ? -370.70006 -95.54542 287.51073 1.000 198.56995 88 HIS A O 1
ATOM 640 N N . LEU A 1 89 ? -370.99726 -95.48793 285.27376 1.000 202.72939 89 LEU A N 1
ATOM 641 C CA . LEU A 1 89 ? -370.35582 -96.77409 285.03386 1.000 209.65921 89 LEU A CA 1
ATOM 642 C C . LEU A 1 89 ? -369.22219 -96.59199 284.03495 1.000 218.27033 89 LEU A C 1
ATOM 643 O O . LEU A 1 89 ? -369.44142 -96.10661 282.91752 1.000 217.87692 89 LEU A O 1
ATOM 645 N N . SER A 1 90 ? -368.01844 -96.99189 284.43679 1.000 224.36403 90 SER A N 1
ATOM 646 C CA . SER A 1 90 ? -366.83447 -96.96187 283.58798 1.000 227.67689 90 SER A CA 1
ATOM 647 C C . SER A 1 90 ? -366.38338 -98.39299 283.33190 1.000 221.81555 90 SER A C 1
ATOM 648 O O . SER A 1 90 ? -366.08866 -99.12983 284.27724 1.000 207.76877 90 SER A O 1
ATOM 651 N N . VAL A 1 91 ? -366.33273 -98.78433 282.06359 1.000 236.69034 91 VAL A N 1
ATOM 652 C CA . VAL A 1 91 ? -365.90217 -100.12131 281.66929 1.000 229.94758 91 VAL A CA 1
ATOM 653 C C . VAL A 1 91 ? -364.57140 -100.01502 280.93672 1.000 237.13878 91 VAL A C 1
ATOM 654 O O . VAL A 1 91 ? -364.35576 -99.09069 280.14371 1.000 244.24602 91 VAL A O 1
ATOM 658 N N . GLU A 1 92 ? -363.67240 -100.95484 281.21696 1.000 227.80886 92 GLU A N 1
ATOM 659 C CA . GLU A 1 92 ? -362.37581 -101.03048 280.55795 1.000 213.03800 92 GLU A CA 1
ATOM 660 C C . GLU A 1 92 ? -362.30476 -102.32541 279.76479 1.000 193.17192 92 GLU A C 1
ATOM 661 O O . GLU A 1 92 ? -362.51027 -103.40968 280.31991 1.000 183.39597 92 GLU A O 1
ATOM 667 N N . LEU A 1 93 ? -362.00993 -102.21091 278.47420 1.000 181.47871 93 LEU A N 1
ATOM 668 C CA . LEU A 1 93 ? -361.95810 -103.35695 277.58209 1.000 171.12702 93 LEU A CA 1
ATOM 669 C C . LEU A 1 93 ? -360.51613 -103.71323 277.24037 1.000 167.48959 93 LEU A C 1
ATOM 670 O O . LEU A 1 93 ? -359.63917 -102.84724 277.16860 1.000 164.41109 93 LEU A O 1
ATOM 675 N N . GLU A 1 94 ? -360.28310 -105.00804 277.04543 1.000 177.15154 94 GLU A N 1
ATOM 676 C CA . GLU A 1 94 ? -358.96339 -105.52875 276.72363 1.000 183.29019 94 GLU A CA 1
ATOM 677 C C . GLU A 1 94 ? -358.78926 -105.63747 275.21482 1.000 190.84537 94 GLU A C 1
ATOM 678 O O . GLU A 1 94 ? -359.71545 -106.02569 274.49735 1.000 201.86428 94 GLU A O 1
ATOM 684 N N . ASP A 1 95 ? -357.59673 -105.29155 274.73777 1.000 185.03076 95 ASP A N 1
ATOM 685 C CA . ASP A 1 95 ? -357.30906 -105.39808 273.31460 1.000 188.00094 95 ASP A CA 1
ATOM 686 C C . ASP A 1 95 ? -357.14916 -106.86173 272.91958 1.000 184.33064 95 ASP A C 1
ATOM 687 O O . ASP A 1 95 ? -356.47883 -107.63871 273.60541 1.000 168.00224 95 ASP A O 1
ATOM 692 N N . ILE A 1 96 ? -357.76683 -107.23507 271.80285 1.000 189.93765 96 ILE A N 1
ATOM 693 C CA . ILE A 1 96 ? -357.70058 -108.59530 271.28018 1.000 177.02765 96 ILE A CA 1
ATOM 694 C C . ILE A 1 96 ? -356.71518 -108.63574 270.12236 1.000 168.24284 96 ILE A C 1
ATOM 695 O O . ILE A 1 96 ? -356.66406 -107.71354 269.29838 1.000 177.54084 96 ILE A O 1
ATOM 700 N N . ASN A 1 97 ? -355.92626 -109.70950 270.05996 1.000 160.32543 97 ASN A N 1
ATOM 701 C CA . ASN A 1 97 ? -354.96324 -109.91762 268.97975 1.000 174.21691 97 ASN A CA 1
ATOM 702 C C . ASN A 1 97 ? -355.66487 -110.52711 267.76182 1.000 200.88522 97 ASN A C 1
ATOM 703 O O . ASN A 1 97 ? -355.30120 -111.58623 267.25115 1.000 213.06439 97 ASN A O 1
ATOM 708 N N . ASP A 1 98 ? -356.70279 -109.82820 267.30121 1.000 210.66244 98 ASP A N 1
ATOM 709 C CA . ASP A 1 98 ? -357.48972 -110.27808 266.16104 1.000 223.04341 98 ASP A CA 1
ATOM 710 C C . ASP A 1 98 ? -356.94227 -109.79510 264.82377 1.000 234.19954 98 ASP A C 1
ATOM 711 O O . ASP A 1 98 ? -357.34862 -110.32099 263.78199 1.000 242.07907 98 ASP A O 1
ATOM 716 N N . HIS A 1 99 ? -356.03911 -108.81745 264.82315 1.000 221.97857 99 HIS A N 1
ATOM 717 C CA . HIS A 1 99 ? -355.41170 -108.31434 263.60519 1.000 194.50122 99 HIS A CA 1
ATOM 718 C C . HIS A 1 99 ? -353.94831 -108.73748 263.60613 1.000 185.58333 99 HIS A C 1
ATOM 719 O O . HIS A 1 99 ? -353.13853 -108.19063 264.36205 1.000 182.35596 99 HIS A O 1
ATOM 726 N N . THR A 1 100 ? -353.61481 -109.71140 262.76491 1.000 182.97463 100 THR A N 1
ATOM 727 C CA . THR A 1 100 ? -352.23099 -110.12374 262.62056 1.000 182.87204 100 THR A CA 1
ATOM 728 C C . THR A 1 100 ? -351.44580 -109.04428 261.87687 1.000 188.53503 100 THR A C 1
ATOM 729 O O . THR A 1 100 ? -352.00126 -108.33506 261.03301 1.000 196.66279 100 THR A O 1
ATOM 733 N N . PRO A 1 101 ? -350.15668 -108.88683 262.18161 1.000 175.57056 101 PRO A N 1
ATOM 734 C CA . PRO A 1 101 ? -349.34756 -107.91602 261.43747 1.000 159.72296 101 PRO A CA 1
ATOM 735 C C . PRO A 1 101 ? -349.31034 -108.25931 259.95647 1.000 152.71442 101 PRO A C 1
ATOM 736 O O . PRO A 1 101 ? -349.42973 -109.42060 259.56071 1.000 152.48044 101 PRO A O 1
ATOM 740 N N . LYS A 1 102 ? -349.16145 -107.22435 259.13405 1.000 149.57054 102 LYS A N 1
ATOM 741 C CA . LYS A 1 102 ? -349.14509 -107.39608 257.68945 1.000 145.93978 102 LYS A CA 1
ATOM 742 C C . LYS A 1 102 ? -348.46900 -106.18861 257.06001 1.000 156.57944 102 LYS A C 1
ATOM 743 O O . LYS A 1 102 ? -348.70914 -105.05192 257.47479 1.000 158.26918 102 LYS A O 1
ATOM 745 N N . PHE A 1 103 ? -347.62974 -106.44224 256.06108 1.000 161.08806 103 PHE A N 1
ATOM 746 C CA . PHE A 1 103 ? -346.94697 -105.36096 255.37209 1.000 153.15497 103 PHE A CA 1
ATOM 747 C C . PHE A 1 103 ? -347.86577 -104.73006 254.32820 1.000 155.35746 103 PHE A C 1
ATOM 748 O O . PHE A 1 103 ? -348.88817 -105.29742 253.93407 1.000 172.26686 103 PHE A O 1
ATOM 756 N N . ALA A 1 104 ? -347.48473 -103.53003 253.88337 1.000 138.51182 104 ALA A N 1
ATOM 757 C CA . ALA A 1 104 ? -348.33260 -102.77467 252.96584 1.000 139.10776 104 ALA A CA 1
ATOM 758 C C . ALA A 1 104 ? -348.39167 -103.42108 251.58637 1.000 162.06841 104 ALA A C 1
ATOM 759 O O . ALA A 1 104 ? -349.46927 -103.51761 250.98762 1.000 175.22085 104 ALA A O 1
ATOM 761 N N . HIS A 1 105 ? -347.25290 -103.86962 251.06569 1.000 164.19269 105 HIS A N 1
ATOM 762 C CA . HIS A 1 105 ? -347.17509 -104.44761 249.73179 1.000 148.96661 105 HIS A CA 1
ATOM 763 C C . HIS A 1 105 ? -346.71983 -105.89709 249.81036 1.000 148.28740 105 HIS A C 1
ATOM 764 O O . HIS A 1 105 ? -345.86423 -106.24767 250.62926 1.000 155.86553 105 HIS A O 1
ATOM 766 N N . THR A 1 106 ? -347.30141 -106.73722 248.95244 1.000 140.77269 106 THR A N 1
ATOM 767 C CA . THR A 1 106 ? -346.87521 -108.13068 248.87648 1.000 140.67191 106 THR A CA 1
ATOM 768 C C . THR A 1 106 ? -345.45939 -108.24590 248.32523 1.000 146.04218 106 THR A C 1
ATOM 769 O O . THR A 1 106 ? -344.68490 -109.10633 248.76106 1.000 149.03010 106 THR A O 1
ATOM 773 N N . SER A 1 107 ? -345.10527 -107.39380 247.36561 1.000 148.46562 107 SER A N 1
ATOM 774 C CA . SER A 1 107 ? -343.77490 -107.39595 246.77146 1.000 153.02895 107 SER A CA 1
ATOM 775 C C . SER A 1 107 ? -343.34188 -105.96103 246.51428 1.000 144.51289 107 SER A C 1
ATOM 776 O O . SER A 1 107 ? -344.12765 -105.15652 246.00540 1.000 142.28401 107 SER A O 1
ATOM 779 N N . PHE A 1 108 ? -342.09824 -105.64185 246.87129 1.000 146.65279 108 PHE A N 1
ATOM 780 C CA . PHE A 1 108 ? -341.51429 -104.34454 246.55796 1.000 143.18619 108 PHE A CA 1
ATOM 781 C C . PHE A 1 108 ? -340.04122 -104.52329 246.22806 1.000 147.99491 108 PHE A C 1
ATOM 782 O O . PHE A 1 108 ? -339.29999 -105.13944 246.99913 1.000 147.86735 108 PHE A O 1
ATOM 784 N N . GLU A 1 109 ? -339.62639 -103.98714 245.08383 1.000 147.10612 109 GLU A N 1
ATOM 785 C CA . GLU A 1 109 ? -338.26612 -104.12933 244.58778 1.000 146.47599 109 GLU A CA 1
ATOM 786 C C . GLU A 1 109 ? -337.44418 -102.89289 244.93390 1.000 138.78880 109 GLU A C 1
ATOM 787 O O . GLU A 1 109 ? -337.95816 -101.77190 244.96207 1.000 127.76594 109 GLU A O 1
ATOM 793 N N . LEU A 1 110 ? -336.15786 -103.10886 245.20177 1.000 141.21295 110 LEU A N 1
ATOM 794 C CA . LEU A 1 110 ? -335.22386 -102.03736 245.51659 1.000 135.57103 110 LEU A CA 1
ATOM 795 C C . LEU A 1 110 ? -334.07569 -102.03624 244.51743 1.000 138.03163 110 LEU A C 1
ATOM 796 O O . LEU A 1 110 ? -333.56009 -103.09619 244.14807 1.000 133.79190 110 LEU A O 1
ATOM 801 N N . GLN A 1 111 ? -333.67882 -100.84225 244.08209 1.000 139.50924 111 GLN A N 1
ATOM 802 C CA . GLN A 1 111 ? -332.55881 -100.66510 243.16377 1.000 132.76769 111 GLN A CA 1
ATOM 803 C C . GLN A 1 111 ? -331.40941 -100.04647 243.94998 1.000 146.94714 111 GLN A C 1
ATOM 804 O O . GLN A 1 111 ? -331.45659 -98.86315 244.30347 1.000 138.58045 111 GLN A O 1
ATOM 806 N N . ILE A 1 112 ? -330.38042 -100.84591 244.21787 1.000 162.83088 112 ILE A N 1
ATOM 807 C CA . ILE A 1 112 ? -329.23017 -100.43208 245.01347 1.000 173.64469 112 ILE A CA 1
ATOM 808 C C . ILE A 1 112 ? -328.00228 -100.41061 244.11483 1.000 178.42959 112 ILE A C 1
ATOM 809 O O . ILE A 1 112 ? -327.78054 -101.34474 243.33444 1.000 173.05658 112 ILE A O 1
ATOM 814 N N . SER A 1 113 ? -327.21072 -99.34566 244.22022 1.000 181.78628 113 SER A N 1
ATOM 815 C CA . SER A 1 113 ? -326.00427 -99.22748 243.41733 1.000 172.40623 113 SER A CA 1
ATOM 816 C C . SER A 1 113 ? -324.98677 -100.29688 243.80725 1.000 165.88971 113 SER A C 1
ATOM 817 O O . SER A 1 113 ? -324.99658 -100.83365 244.91885 1.000 162.46642 113 SER A O 1
ATOM 820 N N . GLU A 1 114 ? -324.09519 -100.60290 242.86271 1.000 162.56430 114 GLU A N 1
ATOM 821 C CA . GLU A 1 114 ? -323.07815 -101.62043 243.10563 1.000 164.73320 114 GLU A CA 1
ATOM 822 C C . GLU A 1 114 ? -321.99445 -101.11086 244.04905 1.000 164.30480 114 GLU A C 1
ATOM 823 O O . GLU A 1 114 ? -321.48184 -101.86849 244.88125 1.000 163.61614 114 GLU A O 1
ATOM 829 N N . SER A 1 115 ? -321.63750 -99.82863 243.94062 1.000 163.41453 115 SER A N 1
ATOM 830 C CA . SER A 1 115 ? -320.58839 -99.22859 244.75721 1.000 161.67417 115 SER A CA 1
ATOM 831 C C . SER A 1 115 ? -321.11657 -98.65836 246.06887 1.000 145.96129 115 SER A C 1
ATOM 832 O O . SER A 1 115 ? -320.57264 -97.66756 246.57600 1.000 130.44233 115 SER A O 1
ATOM 835 N N . SER A 1 116 ? -322.16138 -99.25949 246.63126 1.000 141.62400 116 SER A N 1
ATOM 836 C CA . SER A 1 116 ? -322.69913 -98.80539 247.90625 1.000 139.41071 116 SER A CA 1
ATOM 837 C C . SER A 1 116 ? -321.74342 -99.15908 249.03881 1.000 134.42051 116 SER A C 1
ATOM 838 O O . SER A 1 116 ? -321.30059 -100.30608 249.15704 1.000 129.19119 116 SER A O 1
ATOM 841 N N . LYS A 1 117 ? -321.41856 -98.16739 249.86172 1.000 135.13889 117 LYS A N 1
ATOM 842 C CA . LYS A 1 117 ? -320.48670 -98.38559 250.95683 1.000 136.92520 117 LYS A CA 1
ATOM 843 C C . LYS A 1 117 ? -321.08239 -99.37183 251.95927 1.000 146.49041 117 LYS A C 1
ATOM 844 O O . LYS A 1 117 ? -322.28054 -99.30504 252.25901 1.000 139.90986 117 LYS A O 1
ATOM 850 N N . PRO A 1 118 ? -320.28937 -100.30726 252.47992 1.000 149.38201 118 PRO A N 1
ATOM 851 C CA . PRO A 1 118 ? -320.80833 -101.21476 253.50972 1.000 139.65421 118 PRO A CA 1
ATOM 852 C C . PRO A 1 118 ? -321.20572 -100.44780 254.76231 1.000 126.14158 118 PRO A C 1
ATOM 853 O O . PRO A 1 118 ? -320.56105 -99.46956 255.14593 1.000 129.64309 118 PRO A O 1
ATOM 857 N N . GLY A 1 119 ? -322.28138 -100.90257 255.40065 1.000 114.06774 119 GLY A N 1
ATOM 858 C CA . GLY A 1 119 ? -322.79979 -100.24417 256.57944 1.000 123.49061 119 GLY A CA 1
ATOM 859 C C . GLY A 1 119 ? -323.89134 -99.22884 256.32165 1.000 133.29382 119 GLY A C 1
ATOM 860 O O . GLY A 1 119 ? -324.43353 -98.67063 257.28430 1.000 150.11696 119 GLY A O 1
ATOM 861 N N . THR A 1 120 ? -324.23156 -98.97141 255.06177 1.000 121.89751 120 THR A N 1
ATOM 862 C CA . THR A 1 120 ? -325.28964 -98.02200 254.74484 1.000 135.62387 120 THR A CA 1
ATOM 863 C C . THR A 1 120 ? -326.65671 -98.59693 255.09509 1.000 137.47307 120 THR A C 1
ATOM 864 O O . THR A 1 120 ? -326.93221 -99.77754 254.86345 1.000 141.41088 120 THR A O 1
ATOM 868 N N . ARG A 1 121 ? -327.51550 -97.75083 255.65734 1.000 120.79798 121 ARG A N 1
ATOM 869 C CA . ARG A 1 121 ? -328.84555 -98.15296 256.09309 1.000 105.98784 121 ARG A CA 1
ATOM 870 C C . ARG A 1 121 ? -329.87081 -97.77784 255.03113 1.000 117.45518 121 ARG A C 1
ATOM 871 O O . ARG A 1 121 ? -329.93924 -96.62014 254.60485 1.000 114.77884 121 ARG A O 1
ATOM 873 N N . PHE A 1 122 ? -330.66164 -98.76100 254.61273 1.000 127.61690 122 PHE A N 1
ATOM 874 C CA . PHE A 1 122 ? -331.71063 -98.59074 253.61950 1.000 141.45623 122 PHE A CA 1
ATOM 875 C C . PHE A 1 122 ? -333.07086 -98.74431 254.28601 1.000 154.40366 122 PHE A C 1
ATOM 876 O O . PHE A 1 122 ? -333.26988 -99.64081 255.11460 1.000 159.17240 122 PHE A O 1
ATOM 884 N N . ILE A 1 123 ? -334.00095 -97.86493 253.92076 1.000 154.72535 123 ILE A N 1
ATOM 885 C CA . ILE A 1 123 ? -335.31481 -97.82515 254.55184 1.000 145.76848 123 ILE A CA 1
ATOM 886 C C . ILE A 1 123 ? -336.18858 -98.94647 254.00910 1.000 146.60595 123 ILE A C 1
ATOM 887 O O . ILE A 1 123 ? -336.12991 -99.29125 252.82191 1.000 151.49550 123 ILE A O 1
ATOM 892 N N . LEU A 1 124 ? -336.99684 -99.52881 254.89147 1.000 145.34134 124 LEU A N 1
ATOM 893 C CA . LEU A 1 124 ? -337.98169 -100.53548 254.52749 1.000 154.69764 124 LEU A CA 1
ATOM 894 C C . LEU A 1 124 ? -339.31760 -100.17166 255.15811 1.000 173.63430 124 LEU A C 1
ATOM 895 O O . LEU A 1 124 ? -339.36163 -99.63745 256.27049 1.000 181.75240 124 LEU A O 1
ATOM 900 N N . GLY A 1 125 ? -340.40293 -100.45968 254.44508 1.000 194.59801 125 GLY A N 1
ATOM 901 C CA . GLY A 1 125 ? -341.72596 -100.13700 254.95606 1.000 183.69444 125 GLY A CA 1
ATOM 902 C C . GLY A 1 125 ? -342.08079 -100.99794 256.15577 1.000 150.89156 125 GLY A C 1
ATOM 903 O O . GLY A 1 125 ? -342.01472 -102.23185 256.09647 1.000 156.32762 125 GLY A O 1
ATOM 904 N N . SER A 1 126 ? -342.45885 -100.34953 257.25372 1.000 128.11829 126 SER A N 1
ATOM 905 C CA . SER A 1 126 ? -342.85101 -101.06762 258.45635 1.000 131.37159 126 SER A CA 1
ATOM 906 C C . SER A 1 126 ? -344.27018 -101.59661 258.31061 1.000 140.07923 126 SER A C 1
ATOM 907 O O . SER A 1 126 ? -345.14633 -100.92134 257.76275 1.000 150.21467 126 SER A O 1
ATOM 910 N N . ALA A 1 127 ? -344.49505 -102.81191 258.80049 1.000 136.35916 127 ALA A N 1
ATOM 911 C CA . ALA A 1 127 ? -345.84289 -103.35268 258.79970 1.000 145.02771 127 ALA A CA 1
ATOM 912 C C . ALA A 1 127 ? -346.69761 -102.63626 259.84124 1.000 152.52765 127 ALA A C 1
ATOM 913 O O . ALA A 1 127 ? -346.19409 -102.05201 260.80483 1.000 145.34347 127 ALA A O 1
ATOM 915 N N . HIS A 1 128 ? -348.01066 -102.68857 259.63914 1.000 165.07765 128 HIS A N 1
ATOM 916 C CA . HIS A 1 128 ? -348.96760 -102.00099 260.49980 1.000 175.38251 128 HIS A CA 1
ATOM 917 C C . HIS A 1 128 ? -349.76947 -103.04769 261.26476 1.000 185.68155 128 HIS A C 1
ATOM 918 O O . HIS A 1 128 ? -350.58936 -103.76393 260.68012 1.000 186.70033 128 HIS A O 1
ATOM 925 N N . ASP A 1 129 ? -349.52040 -103.14426 262.56692 1.000 194.14180 129 ASP A N 1
ATOM 926 C CA . ASP A 1 129 ? -350.24178 -104.05907 263.44088 1.000 190.36062 129 ASP A CA 1
ATOM 927 C C . ASP A 1 129 ? -351.23095 -103.25268 264.27275 1.000 188.56980 129 ASP A C 1
ATOM 928 O O . ASP A 1 129 ? -350.82837 -102.37604 265.04508 1.000 206.44803 129 ASP A O 1
ATOM 933 N N . ALA A 1 130 ? -352.52257 -103.55070 264.11115 1.000 172.90494 130 ALA A N 1
ATOM 934 C CA . ALA A 1 130 ? -353.56444 -102.74432 264.73619 1.000 173.52139 130 ALA A CA 1
ATOM 935 C C . ALA A 1 130 ? -353.62572 -102.93391 266.24554 1.000 173.95466 130 ALA A C 1
ATOM 936 O O . ALA A 1 130 ? -354.14050 -102.05584 266.94601 1.000 175.51551 130 ALA A O 1
ATOM 938 N N . ASP A 1 131 ? -353.11940 -104.05012 266.75912 1.000 169.43414 131 ASP A N 1
ATOM 939 C CA . ASP A 1 131 ? -353.19893 -104.33176 268.18232 1.000 171.37080 131 ASP A CA 1
ATOM 940 C C . ASP A 1 131 ? -352.16619 -103.51286 268.95283 1.000 175.04521 131 ASP A C 1
ATOM 941 O O . ASP A 1 131 ? -351.14866 -103.07418 268.40968 1.000 182.04335 131 ASP A O 1
ATOM 946 N N . ILE A 1 132 ? -352.44371 -103.30921 270.23896 1.000 174.85054 132 ILE A N 1
ATOM 947 C CA . ILE A 1 132 ? -351.59148 -102.51204 271.11139 1.000 175.41645 132 ILE A CA 1
ATOM 948 C C . ILE A 1 132 ? -351.00707 -103.40519 272.19628 1.000 168.24318 132 ILE A C 1
ATOM 949 O O . ILE A 1 132 ? -351.60850 -104.40692 272.59804 1.000 171.38792 132 ILE A O 1
ATOM 954 N N . GLY A 1 133 ? -349.81714 -103.03689 272.66497 1.000 151.76620 133 GLY A N 1
ATOM 955 C CA . GLY A 1 133 ? -349.18358 -103.74774 273.75772 1.000 153.21633 133 GLY A CA 1
ATOM 956 C C . GLY A 1 133 ? -348.31887 -104.90402 273.30476 1.000 154.79142 133 GLY A C 1
ATOM 957 O O . GLY A 1 133 ? -347.59436 -104.79722 272.31075 1.000 146.61613 133 GLY A O 1
ATOM 958 N N . THR A 1 134 ? -348.38251 -106.01791 274.03840 1.000 172.97605 134 THR A N 1
ATOM 959 C CA . THR A 1 134 ? -347.64602 -107.21126 273.63654 1.000 172.94619 134 THR A CA 1
ATOM 960 C C . THR A 1 134 ? -348.18702 -107.79076 272.33590 1.000 175.91080 134 THR A C 1
ATOM 961 O O . THR A 1 134 ? -347.43521 -108.41099 271.57526 1.000 185.05282 134 THR A O 1
ATOM 965 N N . ASN A 1 135 ? -349.48108 -107.60561 272.06500 1.000 170.13440 135 ASN A N 1
ATOM 966 C CA . ASN A 1 135 ? -350.06337 -108.07110 270.81286 1.000 161.58890 135 ASN A CA 1
ATOM 967 C C . ASN A 1 135 ? -349.60975 -107.24977 269.61307 1.000 170.32106 135 ASN A C 1
ATOM 968 O O . ASN A 1 135 ? -349.85403 -107.66288 268.47441 1.000 175.75950 135 ASN A O 1
ATOM 973 N N . SER A 1 136 ? -348.96412 -106.10725 269.83700 1.000 170.19293 136 SER A N 1
ATOM 974 C CA . SER A 1 136 ? -348.44003 -105.30406 268.74493 1.000 163.57253 136 SER A CA 1
ATOM 975 C C . SER A 1 136 ? -347.20919 -105.97429 268.13556 1.000 165.37733 136 SER A C 1
ATOM 976 O O . SER A 1 136 ? -346.66369 -106.94507 268.66843 1.000 176.58809 136 SER A O 1
ATOM 979 N N . LEU A 1 137 ? -346.77481 -105.44180 266.99509 1.000 155.58693 137 LEU A N 1
ATOM 980 C CA . LEU A 1 137 ? -345.58998 -105.96774 266.33109 1.000 150.92542 137 LEU A CA 1
ATOM 981 C C . LEU A 1 137 ? -344.36452 -105.76432 267.21405 1.000 157.64854 137 LEU A C 1
ATOM 982 O O . LEU A 1 137 ? -344.16812 -104.69427 267.79682 1.000 151.55042 137 LEU A O 1
ATOM 987 N N . GLN A 1 138 ? -343.53989 -106.79872 267.31180 1.000 173.86890 138 GLN A N 1
ATOM 988 C CA . GLN A 1 138 ? -342.40239 -106.77429 268.22534 1.000 179.77554 138 GLN A CA 1
ATOM 989 C C . GLN A 1 138 ? -341.08774 -107.18997 267.58111 1.000 197.34576 138 GLN A C 1
ATOM 990 O O . GLN A 1 138 ? -340.05386 -106.58576 267.87807 1.000 201.94031 138 GLN A O 1
ATOM 996 N N . ASN A 1 139 ? -341.09154 -108.20043 266.71224 1.000 196.98152 139 ASN A N 1
ATOM 997 C CA . ASN A 1 139 ? -339.86329 -108.77452 266.17696 1.000 176.10885 139 ASN A CA 1
ATOM 998 C C . ASN A 1 139 ? -339.85152 -108.65050 264.66027 1.000 165.96347 139 ASN A C 1
ATOM 999 O O . ASN A 1 139 ? -340.77233 -109.12245 263.98268 1.000 165.56857 139 ASN A O 1
ATOM 1004 N N . TYR A 1 140 ? -338.80980 -108.01328 264.13605 1.000 155.20002 140 TYR A N 1
ATOM 1005 C CA . TYR A 1 140 ? -338.50989 -108.01284 262.71209 1.000 150.01181 140 TYR A CA 1
ATOM 1006 C C . TYR A 1 140 ? -337.37004 -108.99630 262.48316 1.000 156.61404 140 TYR A C 1
ATOM 1007 O O . TYR A 1 140 ? -336.32432 -108.88776 263.13260 1.000 150.17203 140 TYR A O 1
ATOM 1016 N N . GLN A 1 141 ? -337.55594 -109.95242 261.57062 1.000 168.38378 141 GLN A N 1
ATOM 1017 C CA . GLN A 1 141 ? -336.50299 -110.93425 261.32977 1.000 171.90150 141 GLN A CA 1
ATOM 1018 C C . GLN A 1 141 ? -336.34750 -111.20199 259.84005 1.000 174.50035 141 GLN A C 1
ATOM 1019 O O . GLN A 1 141 ? -337.33169 -111.46433 259.14450 1.000 183.10683 141 GLN A O 1
ATOM 1025 N N . LEU A 1 142 ? -335.10725 -111.16588 259.36112 1.000 163.68096 142 LEU A N 1
ATOM 1026 C CA . LEU A 1 142 ? -334.80255 -111.32632 257.94777 1.000 152.33936 142 LEU A CA 1
ATOM 1027 C C . LEU A 1 142 ? -334.15453 -112.68338 257.69626 1.000 162.51533 142 LEU A C 1
ATOM 1028 O O . LEU A 1 142 ? -333.61212 -113.31742 258.60575 1.000 177.79688 142 LEU A O 1
ATOM 1033 N N . SER A 1 143 ? -334.22635 -113.12392 256.44254 1.000 161.80245 143 SER A N 1
ATOM 1034 C CA . SER A 1 143 ? -333.62537 -114.39183 256.05819 1.000 160.36961 143 SER A CA 1
ATOM 1035 C C . SER A 1 143 ? -332.11324 -114.33859 256.26446 1.000 154.45372 143 SER A C 1
ATOM 1036 O O . SER A 1 143 ? -331.48078 -113.31650 255.97100 1.000 154.00784 143 SER A O 1
ATOM 1039 N N . PRO A 1 144 ? -331.50203 -115.41212 256.76604 1.000 147.26124 144 PRO A N 1
ATOM 1040 C CA . PRO A 1 144 ? -330.04972 -115.39987 257.00007 1.000 146.27180 144 PRO A CA 1
ATOM 1041 C C . PRO A 1 144 ? -329.28110 -115.49765 255.68957 1.000 162.67527 144 PRO A C 1
ATOM 1042 O O . PRO A 1 144 ? -329.41797 -116.46951 254.94327 1.000 170.13902 144 PRO A O 1
ATOM 1046 N N . ASN A 1 145 ? -328.47395 -114.47634 255.41155 1.000 165.60406 145 ASN A N 1
ATOM 1047 C CA . ASN A 1 145 ? -327.60334 -114.46370 254.24469 1.000 161.25001 145 ASN A CA 1
ATOM 1048 C C . ASN A 1 145 ? -326.31804 -113.73583 254.62019 1.000 159.77388 145 ASN A C 1
ATOM 1049 O O . ASN A 1 145 ? -326.13284 -113.31337 255.76507 1.000 160.22171 145 ASN A O 1
ATOM 1054 N N . ASP A 1 146 ? -325.42359 -113.58816 253.64369 1.000 155.16483 146 ASP A N 1
ATOM 1055 C CA . ASP A 1 146 ? -324.10035 -113.03528 253.89799 1.000 157.00289 146 ASP A CA 1
ATOM 1056 C C . ASP A 1 146 ? -323.94887 -111.57694 253.47895 1.000 160.49212 146 ASP A C 1
ATOM 1057 O O . ASP A 1 146 ? -322.92573 -110.96371 253.80076 1.000 158.68630 146 ASP A O 1
ATOM 1062 N N . HIS A 1 147 ? -324.93350 -110.99841 252.78873 1.000 166.62602 147 HIS A N 1
ATOM 1063 C CA . HIS A 1 147 ? -324.77807 -109.66174 252.23022 1.000 163.66447 147 HIS A CA 1
ATOM 1064 C C . HIS A 1 147 ? -325.60010 -108.58107 252.92002 1.000 153.39636 147 HIS A C 1
ATOM 1065 O O . HIS A 1 147 ? -325.25730 -107.40166 252.79173 1.000 145.55849 147 HIS A O 1
ATOM 1072 N N . PHE A 1 148 ? -326.66580 -108.93582 253.63537 1.000 149.96576 148 PHE A N 1
ATOM 1073 C CA . PHE A 1 148 ? -327.52702 -107.93781 254.25400 1.000 140.23406 148 PHE A CA 1
ATOM 1074 C C . PHE A 1 148 ? -327.92004 -108.38641 255.65447 1.000 125.32907 148 PHE A C 1
ATOM 1075 O O . PHE A 1 148 ? -327.88577 -109.57488 255.98268 1.000 124.18326 148 PHE A O 1
ATOM 1083 N N . SER A 1 149 ? -328.29569 -107.41078 256.48195 1.000 119.20140 149 SER A N 1
ATOM 1084 C CA . SER A 1 149 ? -328.75031 -107.67386 257.83973 1.000 140.05031 149 SER A CA 1
ATOM 1085 C C . SER A 1 149 ? -329.89991 -106.72901 258.16250 1.000 164.10672 149 SER A C 1
ATOM 1086 O O . SER A 1 149 ? -330.09524 -105.71361 257.49476 1.000 165.09338 149 SER A O 1
ATOM 1089 N N . LEU A 1 150 ? -330.67291 -107.07888 259.18663 1.000 172.80627 150 LEU A N 1
ATOM 1090 C CA . LEU A 1 150 ? -331.83927 -106.30520 259.59398 1.000 158.57548 150 LEU A CA 1
ATOM 1091 C C . LEU A 1 150 ? -331.63858 -105.71560 260.98583 1.000 146.01986 150 LEU A C 1
ATOM 1092 O O . LEU A 1 150 ? -331.07909 -106.37288 261.86973 1.000 140.42043 150 LEU A O 1
ATOM 1097 N N . VAL A 1 151 ? -332.10400 -104.47943 261.18577 1.000 142.79254 151 VAL A N 1
ATOM 1098 C CA . VAL A 1 151 ? -332.07175 -103.83938 262.49952 1.000 148.77897 151 VAL A CA 1
ATOM 1099 C C . VAL A 1 151 ? -333.35715 -103.04479 262.70582 1.000 172.03101 151 VAL A C 1
ATOM 1100 O O . VAL A 1 151 ? -333.83305 -102.36378 261.79200 1.000 174.40212 151 VAL A O 1
ATOM 1104 N N . ASN A 1 152 ? -333.90732 -103.11154 263.91781 1.000 179.22239 152 ASN A N 1
ATOM 1105 C CA . ASN A 1 152 ? -335.11984 -102.38097 264.27337 1.000 170.90830 152 ASN A CA 1
ATOM 1106 C C . ASN A 1 152 ? -334.75306 -101.10016 265.01496 1.000 182.14265 152 ASN A C 1
ATOM 1107 O O . ASN A 1 152 ? -333.98607 -101.13410 265.98334 1.000 175.47159 152 ASN A O 1
ATOM 1112 N N . LYS A 1 153 ? -335.30039 -99.97393 264.55710 1.000 193.75558 153 LYS A N 1
ATOM 1113 C CA . LYS A 1 153 ? -335.05845 -98.66361 265.14510 1.000 205.70042 153 LYS A CA 1
ATOM 1114 C C . LYS A 1 153 ? -336.36730 -98.01533 265.57741 1.000 213.54934 153 LYS A C 1
ATOM 1115 O O . LYS A 1 153 ? -337.29704 -97.88111 264.77325 1.000 214.18124 153 LYS A O 1
ATOM 1117 N N . GLU A 1 154 ? -336.43372 -97.61130 266.84303 1.000 217.81593 154 GLU A N 1
ATOM 1118 C CA . GLU A 1 154 ? -337.59877 -96.93903 267.40530 1.000 204.01495 154 GLU A CA 1
ATOM 1119 C C . GLU A 1 154 ? -337.15824 -95.53740 267.80114 1.000 211.47817 154 GLU A C 1
ATOM 1120 O O . GLU A 1 154 ? -336.20332 -95.37784 268.56895 1.000 208.49129 154 GLU A O 1
ATOM 1126 N N . LYS A 1 155 ? -337.85337 -94.52937 267.28221 1.000 212.94788 155 LYS A N 1
ATOM 1127 C CA . LYS A 1 155 ? -337.54302 -93.14173 267.58584 1.000 202.39004 155 LYS A CA 1
ATOM 1128 C C . LYS A 1 155 ? -338.33226 -92.64744 268.79497 1.000 230.10935 155 LYS A C 1
ATOM 1129 O O . LYS A 1 155 ? -339.19661 -93.33842 269.33937 1.000 243.21546 155 LYS A O 1
ATOM 1131 N N . SER A 1 156 ? -338.01276 -91.42058 269.21533 1.000 231.80715 156 SER A N 1
ATOM 1132 C CA . SER A 1 156 ? -338.65598 -90.84039 270.38880 1.000 239.72813 156 SER A CA 1
ATOM 1133 C C . SER A 1 156 ? -340.14308 -90.59977 270.16274 1.000 249.69769 156 SER A C 1
ATOM 1134 O O . SER A 1 156 ? -340.92299 -90.61075 271.12212 1.000 251.53251 156 SER A O 1
ATOM 1137 N N . ASP A 1 157 ? -340.55425 -90.37624 268.91359 1.000 251.06422 157 ASP A N 1
ATOM 1138 C CA . ASP A 1 157 ? -341.95571 -90.11303 268.61221 1.000 244.18742 157 ASP A CA 1
ATOM 1139 C C . ASP A 1 157 ? -342.83271 -91.35105 268.75669 1.000 231.40366 157 ASP A C 1
ATOM 1140 O O . ASP A 1 157 ? -344.06114 -91.22559 268.71048 1.000 231.76950 157 ASP A O 1
ATOM 1145 N N . GLY A 1 158 ? -342.24107 -92.53242 268.93721 1.000 218.89690 158 GLY A N 1
ATOM 1146 C CA . GLY A 1 158 ? -342.98711 -93.77223 268.96277 1.000 176.01490 158 GLY A CA 1
ATOM 1147 C C . GLY A 1 158 ? -343.18925 -94.41641 267.60891 1.000 164.15728 158 GLY A C 1
ATOM 1148 O O . GLY A 1 158 ? -343.86207 -95.45229 267.52648 1.000 133.06646 158 GLY A O 1
ATOM 1149 N N . SER A 1 159 ? -342.62938 -93.83670 266.54897 1.000 185.07515 159 SER A N 1
ATOM 1150 C CA . SER A 1 159 ? -342.71663 -94.37351 265.19099 1.000 177.52349 159 SER A CA 1
ATOM 1151 C C . SER A 1 159 ? -341.61339 -95.40693 264.98437 1.000 180.06652 159 SER A C 1
ATOM 1152 O O . SER A 1 159 ? -340.47154 -95.05915 264.67370 1.000 177.33878 159 SER A O 1
ATOM 1155 N N . LYS A 1 160 ? -341.94979 -96.68246 265.16754 1.000 181.65542 160 LYS A N 1
ATOM 1156 C CA . LYS A 1 160 ? -340.98068 -97.75975 265.00757 1.000 172.35484 160 LYS A CA 1
ATOM 1157 C C . LYS A 1 160 ? -340.84862 -98.15193 263.53921 1.000 171.26873 160 LYS A C 1
ATOM 1158 O O . LYS A 1 160 ? -341.83454 -98.16730 262.79621 1.000 176.98802 160 LYS A O 1
ATOM 1164 N N . TYR A 1 161 ? -339.62106 -98.45564 263.11455 1.000 171.58802 161 TYR A N 1
ATOM 1165 C CA . TYR A 1 161 ? -339.37907 -98.84294 261.73143 1.000 160.89876 161 TYR A CA 1
ATOM 1166 C C . TYR A 1 161 ? -338.21118 -99.81580 261.64974 1.000 158.20631 161 TYR A C 1
ATOM 1167 O O . TYR A 1 161 ? -337.27852 -99.73296 262.45763 1.000 163.52694 161 TYR A O 1
ATOM 1176 N N . PRO A 1 162 ? -338.22716 -100.74089 260.68258 1.000 152.54892 162 PRO A N 1
ATOM 1177 C CA . PRO A 1 162 ? -337.04752 -101.58180 260.43435 1.000 159.55640 162 PRO A CA 1
ATOM 1178 C C . PRO A 1 162 ? -336.19020 -101.05288 259.29085 1.000 172.41207 162 PRO A C 1
ATOM 1179 O O . PRO A 1 162 ? -336.71449 -100.40867 258.37650 1.000 178.35972 162 PRO A O 1
ATOM 1183 N N . GLU A 1 163 ? -334.88079 -101.30679 259.31924 1.000 164.79775 163 GLU A N 1
ATOM 1184 C CA . GLU A 1 163 ? -334.00073 -100.89281 258.23470 1.000 153.97370 163 GLU A CA 1
ATOM 1185 C C . GLU A 1 163 ? -332.98708 -101.99261 257.94177 1.000 158.26033 163 GLU A C 1
ATOM 1186 O O . GLU A 1 163 ? -332.70049 -102.85500 258.78185 1.000 161.54006 163 GLU A O 1
ATOM 1192 N N . MET A 1 164 ? -332.45812 -101.95695 256.71939 1.000 154.03113 164 MET A N 1
ATOM 1193 C CA . MET A 1 164 ? -331.51357 -102.95483 256.23268 1.000 135.15455 164 MET A CA 1
ATOM 1194 C C . MET A 1 164 ? -330.10196 -102.38083 256.22274 1.000 117.61718 164 MET A C 1
ATOM 1195 O O . MET A 1 164 ? -329.86598 -101.31125 255.65454 1.000 107.53271 164 MET A O 1
ATOM 1197 N N . ILE A 1 165 ? -329.16936 -103.09642 256.84328 1.000 123.02115 165 ILE A N 1
ATOM 1198 C CA . ILE A 1 165 ? -327.76487 -102.70755 256.88622 1.000 129.15388 165 ILE A CA 1
ATOM 1199 C C . ILE A 1 165 ? -326.98674 -103.56411 255.89645 1.000 135.20889 165 ILE A C 1
ATOM 1200 O O . ILE A 1 165 ? -327.09262 -104.79925 255.90695 1.000 128.55601 165 ILE A O 1
ATOM 1205 N N . LEU A 1 166 ? -326.21317 -102.90620 255.03514 1.000 132.88256 166 LEU A N 1
ATOM 1206 C CA . LEU A 1 166 ? -325.36995 -103.60942 254.07884 1.000 108.55249 166 LEU A CA 1
ATOM 1207 C C . LEU A 1 166 ? -324.19846 -104.26837 254.79611 1.000 119.61630 166 LEU A C 1
ATOM 1208 O O . LEU A 1 166 ? -323.48165 -103.61912 255.56403 1.000 130.52083 166 LEU A O 1
ATOM 1213 N N . LYS A 1 167 ? -324.00333 -105.56167 254.54349 1.000 121.91396 167 LYS A N 1
ATOM 1214 C CA . LYS A 1 167 ? -322.94169 -106.31719 255.19721 1.000 129.14799 167 LYS A CA 1
ATOM 1215 C C . LYS A 1 167 ? -321.63719 -106.26771 254.40680 1.000 131.38906 167 LYS A C 1
ATOM 1216 O O . LYS A 1 167 ? -320.58425 -105.93761 254.96157 1.000 127.82562 167 LYS A O 1
ATOM 1222 N N . THR A 1 168 ? -321.69105 -106.59224 253.11662 1.000 135.05460 168 THR A N 1
ATOM 1223 C CA . THR A 1 168 ? -320.52414 -106.57404 252.24725 1.000 127.94886 168 THR A CA 1
ATOM 1224 C C . THR A 1 168 ? -320.83758 -105.77473 250.98971 1.000 133.06456 168 THR A C 1
ATOM 1225 O O . THR A 1 168 ? -322.00015 -105.54243 250.64951 1.000 140.03948 168 THR A O 1
ATOM 1229 N N . ALA A 1 169 ? -319.77890 -105.35106 250.30188 1.000 132.79571 169 ALA A N 1
ATOM 1230 C CA . ALA A 1 169 ? -319.94497 -104.61561 249.05554 1.000 143.12499 169 ALA A CA 1
ATOM 1231 C C . ALA A 1 169 ? -320.61104 -105.49240 248.00159 1.000 163.11278 169 ALA A C 1
ATOM 1232 O O . ALA A 1 169 ? -320.37667 -106.70227 247.93509 1.000 173.11871 169 ALA A O 1
ATOM 1234 N N . LEU A 1 170 ? -321.44905 -104.87272 247.17497 1.000 160.95533 170 LEU A N 1
ATOM 1235 C CA . LEU A 1 170 ? -322.19442 -105.60246 246.16319 1.000 156.24090 170 LEU A CA 1
ATOM 1236 C C . LEU A 1 170 ? -321.35606 -105.79763 244.90144 1.000 158.71343 170 LEU A C 1
ATOM 1237 O O . LEU A 1 170 ? -320.28689 -105.20683 244.72689 1.000 166.82819 170 LEU A O 1
ATOM 1242 N N . ASP A 1 171 ? -321.86749 -106.64838 244.00823 1.000 152.00190 171 ASP A N 1
ATOM 1243 C CA . ASP A 1 171 ? -321.17573 -106.96294 242.75917 1.000 151.07575 171 ASP A CA 1
ATOM 1244 C C . ASP A 1 171 ? -322.21703 -107.56161 241.81366 1.000 155.90577 171 ASP A C 1
ATOM 1245 O O . ASP A 1 171 ? -322.59922 -108.72413 241.97224 1.000 168.59387 171 ASP A O 1
ATOM 1250 N N . ARG A 1 172 ? -322.66767 -106.76157 240.84412 1.000 152.75825 172 ARG A N 1
ATOM 1251 C CA . ARG A 1 172 ? -323.72237 -107.21707 239.94684 1.000 146.63105 172 ARG A CA 1
ATOM 1252 C C . ARG A 1 172 ? -323.23492 -108.27397 238.96451 1.000 146.35187 172 ARG A C 1
ATOM 1253 O O . ARG A 1 172 ? -324.05651 -109.01754 238.41840 1.000 145.39909 172 ARG A O 1
ATOM 1261 N N . GLU A 1 173 ? -321.92506 -108.35569 238.72263 1.000 147.95823 173 GLU A N 1
ATOM 1262 C CA . GLU A 1 173 ? -321.38850 -109.39279 237.85082 1.000 150.83748 173 GLU A CA 1
ATOM 1263 C C . GLU A 1 173 ? -321.33102 -110.75302 238.53182 1.000 157.72625 173 GLU A C 1
ATOM 1264 O O . GLU A 1 173 ? -321.20306 -111.77094 237.84327 1.000 164.69491 173 GLU A O 1
ATOM 1270 N N . LYS A 1 174 ? -321.42233 -110.79279 239.86094 1.000 158.81885 174 LYS A N 1
ATOM 1271 C CA . LYS A 1 174 ? -321.47587 -112.04896 240.59801 1.000 154.50418 174 LYS A CA 1
ATOM 1272 C C . LYS A 1 174 ? -322.90951 -112.55002 240.73296 1.000 172.50694 174 LYS A C 1
ATOM 1273 O O . LYS A 1 174 ? -323.21428 -113.68511 240.35403 1.000 172.70646 174 LYS A O 1
ATOM 1275 N N . GLN A 1 175 ? -323.79525 -111.71733 241.27415 1.000 180.65172 175 GLN A N 1
ATOM 1276 C CA . GLN A 1 175 ? -325.22056 -112.02519 241.34743 1.000 159.23463 175 GLN A CA 1
ATOM 1277 C C . GLN A 1 175 ? -325.97808 -110.72669 241.11414 1.000 152.57311 175 GLN A C 1
ATOM 1278 O O . GLN A 1 175 ? -325.90459 -109.80813 241.93647 1.000 142.78368 175 GLN A O 1
ATOM 1280 N N . LYS A 1 176 ? -326.70367 -110.65018 239.99572 1.000 152.37994 176 LYS A N 1
ATOM 1281 C CA . LYS A 1 176 ? -327.34834 -109.39962 239.61440 1.000 145.83012 176 LYS A CA 1
ATOM 1282 C C . LYS A 1 176 ? -328.50281 -109.03673 240.53609 1.000 141.06731 176 LYS A C 1
ATOM 1283 O O . LYS A 1 176 ? -328.83729 -107.85278 240.65076 1.000 137.08752 176 LYS A O 1
ATOM 1285 N N . LEU A 1 177 ? -329.11563 -110.01862 241.19321 1.000 151.17403 177 LEU A N 1
ATOM 1286 C CA . LEU A 1 177 ? -330.26424 -109.75417 242.04471 1.000 163.66972 177 LEU A CA 1
ATOM 1287 C C . LEU A 1 177 ? -330.24087 -110.70201 243.23361 1.000 174.61516 177 LEU A C 1
ATOM 1288 O O . LEU A 1 177 ? -329.58468 -111.74677 243.21359 1.000 183.12836 177 LEU A O 1
ATOM 1293 N N . TYR A 1 178 ? -330.97266 -110.31535 244.27366 1.000 160.37772 178 TYR A N 1
ATOM 1294 C CA . TYR A 1 178 ? -331.17193 -111.15323 245.44715 1.000 146.39333 178 TYR A CA 1
ATOM 1295 C C . TYR A 1 178 ? -332.61710 -111.03127 245.89942 1.000 119.95225 178 TYR A C 1
ATOM 1296 O O . TYR A 1 178 ? -333.15950 -109.92751 245.96664 1.000 104.20595 178 TYR A O 1
ATOM 1305 N N . HIS A 1 179 ? -333.23576 -112.16202 246.22492 1.000 130.84370 179 HIS A N 1
ATOM 1306 C CA . HIS A 1 179 ? -334.61061 -112.18239 246.70889 1.000 147.08627 179 HIS A CA 1
ATOM 1307 C C . HIS A 1 179 ? -334.62556 -112.81919 248.09029 1.000 155.59468 179 HIS A C 1
ATOM 1308 O O . HIS A 1 179 ? -334.20162 -113.96827 248.25434 1.000 167.87973 179 HIS A O 1
ATOM 1315 N N . LEU A 1 180 ? -335.10547 -112.06857 249.07868 1.000 149.44042 180 LEU A N 1
ATOM 1316 C CA . LEU A 1 180 ? -335.13100 -112.51183 250.46352 1.000 145.99349 180 LEU A CA 1
ATOM 1317 C C . LEU A 1 180 ? -336.54390 -112.38950 251.01643 1.000 142.26545 180 LEU A C 1
ATOM 1318 O O . LEU A 1 180 ? -337.39507 -111.68850 250.46287 1.000 135.45282 180 LEU A O 1
ATOM 1323 N N . THR A 1 181 ? -336.78283 -113.08989 252.12104 1.000 143.02040 181 THR A N 1
ATOM 1324 C CA . THR A 1 181 ? -338.07019 -113.08675 252.80114 1.000 145.85384 181 THR A CA 1
ATOM 1325 C C . THR A 1 181 ? -337.91636 -112.46317 254.18243 1.000 165.26103 181 THR A C 1
ATOM 1326 O O . THR A 1 181 ? -337.04167 -112.86406 254.95782 1.000 172.08088 181 THR A O 1
ATOM 1330 N N . LEU A 1 182 ? -338.76703 -111.48536 254.47987 1.000 166.71031 182 LEU A N 1
ATOM 1331 C CA . LEU A 1 182 ? -338.80229 -110.78762 255.75475 1.000 171.56032 182 LEU A CA 1
ATOM 1332 C C . LEU A 1 182 ? -340.04972 -111.19786 256.52457 1.000 171.30349 182 LEU A C 1
ATOM 1333 O O . LEU A 1 182 ? -341.14279 -111.27880 255.95252 1.000 157.72738 182 LEU A O 1
ATOM 1338 N N . THR A 1 183 ? -339.88787 -111.45324 257.82185 1.000 185.98484 183 THR A N 1
ATOM 1339 C CA . THR A 1 183 ? -340.97325 -111.90997 258.67531 1.000 175.01524 183 THR A CA 1
ATOM 1340 C C . THR A 1 183 ? -341.19929 -110.91355 259.80283 1.000 170.00432 183 THR A C 1
ATOM 1341 O O . THR A 1 183 ? -340.25824 -110.53534 260.51466 1.000 173.40308 183 THR A O 1
ATOM 1345 N N . ALA A 1 184 ? -342.44973 -110.49263 259.95156 1.000 160.32711 184 ALA A N 1
ATOM 1346 C CA . ALA A 1 184 ? -342.88629 -109.67771 261.07450 1.000 152.05817 184 ALA A CA 1
ATOM 1347 C C . ALA A 1 184 ? -343.63000 -110.57002 262.05664 1.000 155.81516 184 ALA A C 1
ATOM 1348 O O . ALA A 1 184 ? -344.49709 -111.35592 261.65410 1.000 159.08332 184 ALA A O 1
ATOM 1350 N N . LEU A 1 185 ? -343.28796 -110.44754 263.33768 1.000 162.64071 185 LEU A N 1
ATOM 1351 C CA . LEU A 1 185 ? -343.81455 -111.30706 264.38510 1.000 174.78239 185 LEU A CA 1
ATOM 1352 C C . LEU A 1 185 ? -344.21999 -110.46017 265.58028 1.000 181.87206 185 LEU A C 1
ATOM 1353 O O . LEU A 1 185 ? -343.55551 -109.47326 265.90880 1.000 187.92997 185 LEU A O 1
ATOM 1358 N N . ASP A 1 186 ? -345.31749 -110.84031 266.21833 1.000 182.34127 186 ASP A N 1
ATOM 1359 C CA . ASP A 1 186 ? -345.75147 -110.19871 267.44730 1.000 179.97652 186 ASP A CA 1
ATOM 1360 C C . ASP A 1 186 ? -345.41022 -111.08586 268.63856 1.000 175.98281 186 ASP A C 1
ATOM 1361 O O . ASP A 1 186 ? -345.20162 -112.29431 268.50416 1.000 174.19580 186 ASP A O 1
ATOM 1366 N N . PHE A 1 187 ? -345.35261 -110.46964 269.81614 1.000 174.75188 187 PHE A N 1
ATOM 1367 C CA . PHE A 1 187 ? -345.01716 -111.19940 271.03577 1.000 164.98153 187 PHE A CA 1
ATOM 1368 C C . PHE A 1 187 ? -346.29184 -111.44918 271.83887 1.000 163.38053 187 PHE A C 1
ATOM 1369 O O . PHE A 1 187 ? -346.49178 -110.94951 272.94736 1.000 150.43528 187 PHE A O 1
ATOM 1371 N N . GLY A 1 188 ? -347.16342 -112.25771 271.23617 1.000 161.86472 188 GLY A N 1
ATOM 1372 C CA . GLY A 1 188 ? -348.37310 -112.72112 271.87172 1.000 154.53630 188 GLY A CA 1
ATOM 1373 C C . GLY A 1 188 ? -348.39205 -114.23710 271.96672 1.000 174.82891 188 GLY A C 1
ATOM 1374 O O . GLY A 1 188 ? -347.47218 -114.92852 271.52139 1.000 189.58788 188 GLY A O 1
ATOM 1375 N N . HIS A 1 189 ? -349.46551 -114.73973 272.56060 1.000 176.04670 189 HIS A N 1
ATOM 1376 C CA . HIS A 1 189 ? -349.68174 -116.18031 272.68472 1.000 181.67504 189 HIS A CA 1
ATOM 1377 C C . HIS A 1 189 ? -350.97955 -116.56924 271.99360 1.000 172.95463 189 HIS A C 1
ATOM 1378 O O . HIS A 1 189 ? -352.06954 -116.26479 272.51521 1.000 164.93506 189 HIS A O 1
ATOM 1385 N N . PRO A 1 190 ? -350.93003 -117.22930 270.82549 1.000 169.15008 190 PRO A N 1
ATOM 1386 C CA . PRO A 1 190 ? -349.68982 -117.58379 270.12743 1.000 180.16623 190 PRO A CA 1
ATOM 1387 C C . PRO A 1 190 ? -349.18288 -116.48001 269.20036 1.000 192.80477 190 PRO A C 1
ATOM 1388 O O . PRO A 1 190 ? -349.93541 -115.55973 268.87849 1.000 185.55899 190 PRO A O 1
ATOM 1392 N N . PRO A 1 191 ? -347.91860 -116.56794 268.78201 1.000 198.39715 191 PRO A N 1
ATOM 1393 C CA . PRO A 1 191 ? -347.39365 -115.60626 267.80277 1.000 187.87752 191 PRO A CA 1
ATOM 1394 C C . PRO A 1 191 ? -347.82555 -115.96303 266.38628 1.000 185.29569 191 PRO A C 1
ATOM 1395 O O . PRO A 1 191 ? -347.75793 -117.12263 265.97155 1.000 198.46531 191 PRO A O 1
ATOM 1399 N N . LEU A 1 192 ? -348.27115 -114.95381 265.64411 1.000 173.01189 192 LEU A N 1
ATOM 1400 C CA . LEU A 1 192 ? -348.66555 -115.11007 264.25228 1.000 162.73780 192 LEU A CA 1
ATOM 1401 C C . LEU A 1 192 ? -347.74803 -114.25578 263.39205 1.000 153.34128 192 LEU A C 1
ATOM 1402 O O . LEU A 1 192 ? -347.37343 -113.14504 263.78099 1.000 158.18959 192 LEU A O 1
ATOM 1407 N N . ASN A 1 193 ? -347.39041 -114.77537 262.22336 1.000 147.01840 193 ASN A N 1
ATOM 1408 C CA . ASN A 1 193 ? -346.32182 -114.20667 261.42079 1.000 151.61439 193 ASN A CA 1
ATOM 1409 C C . ASN A 1 193 ? -346.84822 -113.63173 260.11296 1.000 155.73664 193 ASN A C 1
ATOM 1410 O O . ASN A 1 193 ? -347.90992 -114.01604 259.61428 1.000 144.72444 193 ASN A O 1
ATOM 1415 N N . SER A 1 194 ? -346.07497 -112.69546 259.56221 1.000 163.27314 194 SER A N 1
ATOM 1416 C CA . SER A 1 194 ? -346.35274 -112.10322 258.26128 1.000 154.99313 194 SER A CA 1
ATOM 1417 C C . SER A 1 194 ? -345.09303 -112.14076 257.41189 1.000 156.59055 194 SER A C 1
ATOM 1418 O O . SER A 1 194 ? -344.00136 -111.83202 257.89761 1.000 159.39583 194 SER A O 1
ATOM 1421 N N . THR A 1 195 ? -345.25199 -112.50252 256.14249 1.000 153.32973 195 THR A N 1
ATOM 1422 C CA . THR A 1 195 ? -344.14211 -112.61481 255.20949 1.000 147.60795 195 THR A CA 1
ATOM 1423 C C . THR A 1 195 ? -344.20374 -111.51438 254.15704 1.000 145.01746 195 THR A C 1
ATOM 1424 O O . THR A 1 195 ? -345.28434 -111.08836 253.73883 1.000 141.43189 195 THR A O 1
ATOM 1428 N N . ALA A 1 196 ? -343.02586 -111.05539 253.73694 1.000 141.10676 196 ALA A N 1
ATOM 1429 C CA . ALA A 1 196 ? -342.92005 -110.07514 252.66292 1.000 139.03518 196 ALA A CA 1
ATOM 1430 C C . ALA A 1 196 ? -341.61209 -110.30272 251.92127 1.000 134.68899 196 ALA A C 1
ATOM 1431 O O . ALA A 1 196 ? -340.55312 -110.38674 252.54566 1.000 132.39996 196 ALA A O 1
ATOM 1433 N N . GLN A 1 197 ? -341.68055 -110.39389 250.59883 1.000 133.49043 197 GLN A N 1
ATOM 1434 C CA . GLN A 1 197 ? -340.50451 -110.67515 249.78855 1.000 132.37973 197 GLN A CA 1
ATOM 1435 C C . GLN A 1 197 ? -339.89714 -109.38140 249.26236 1.000 141.86596 197 GLN A C 1
ATOM 1436 O O . GLN A 1 197 ? -340.61061 -108.49552 248.78257 1.000 154.10794 197 GLN A O 1
ATOM 1442 N N . ILE A 1 198 ? -338.57330 -109.28138 249.35789 1.000 138.45916 198 ILE A N 1
ATOM 1443 C CA . ILE A 1 198 ? -337.82399 -108.11612 248.90437 1.000 145.58051 198 ILE A CA 1
ATOM 1444 C C . ILE A 1 198 ? -336.81294 -108.56791 247.86113 1.000 141.63124 198 ILE A C 1
ATOM 1445 O O . ILE A 1 198 ? -336.02012 -109.48356 248.11232 1.000 145.42852 198 ILE A O 1
ATOM 1450 N N . GLN A 1 199 ? -336.84038 -107.92472 246.69652 1.000 134.74472 199 GLN A N 1
ATOM 1451 C CA . GLN A 1 199 ? -335.93645 -108.23675 245.59709 1.000 138.32407 199 GLN A CA 1
ATOM 1452 C C . GLN A 1 199 ? -335.06489 -107.02059 245.31981 1.000 141.19721 199 GLN A C 1
ATOM 1453 O O . GLN A 1 199 ? -335.57362 -105.96106 244.94076 1.000 153.85426 199 GLN A O 1
ATOM 1459 N N . VAL A 1 200 ? -333.76087 -107.17225 245.52084 1.000 125.03980 200 VAL A N 1
ATOM 1460 C CA . VAL A 1 200 ? -332.78874 -106.11410 245.27998 1.000 120.99694 200 VAL A CA 1
ATOM 1461 C C . VAL A 1 200 ? -332.08064 -106.40925 243.96637 1.000 124.48981 200 VAL A C 1
ATOM 1462 O O . VAL A 1 200 ? -331.46601 -107.47186 243.80806 1.000 135.02185 200 VAL A O 1
ATOM 1466 N N . LEU A 1 201 ? -332.17954 -105.47408 243.02306 1.000 122.41855 201 LEU A N 1
ATOM 1467 C CA . LEU A 1 201 ? -331.48306 -105.55046 241.74371 1.000 129.63145 201 LEU A CA 1
ATOM 1468 C C . LEU A 1 201 ? -330.28590 -104.60853 241.80480 1.000 131.16178 201 LEU A C 1
ATOM 1469 O O . LEU A 1 201 ? -330.45277 -103.38911 241.91166 1.000 141.06325 201 LEU A O 1
ATOM 1474 N N . VAL A 1 202 ? -329.08276 -105.17452 241.74437 1.000 121.41159 202 VAL A N 1
ATOM 1475 C CA . VAL A 1 202 ? -327.85561 -104.39183 241.86782 1.000 120.87913 202 VAL A CA 1
ATOM 1476 C C . VAL A 1 202 ? -327.73252 -103.49170 240.64065 1.000 136.79251 202 VAL A C 1
ATOM 1477 O O . VAL A 1 202 ? -327.57339 -103.97552 239.51656 1.000 136.85465 202 VAL A O 1
ATOM 1481 N N . THR A 1 203 ? -327.80635 -102.17998 240.85555 1.000 148.45199 203 THR A N 1
ATOM 1482 C CA . THR A 1 203 ? -327.68807 -101.22810 239.75963 1.000 144.59201 203 THR A CA 1
ATOM 1483 C C . THR A 1 203 ? -326.25101 -101.18301 239.25397 1.000 143.66013 203 THR A C 1
ATOM 1484 O O . THR A 1 203 ? -325.29771 -101.19684 240.03776 1.000 142.21429 203 THR A O 1
ATOM 1488 N N . ASP A 1 204 ? -326.10100 -101.13280 237.93242 1.000 154.62101 204 ASP A N 1
ATOM 1489 C CA . ASP A 1 204 ? -324.78117 -101.20818 237.32247 1.000 149.83993 204 ASP A CA 1
ATOM 1490 C C . ASP A 1 204 ? -323.96899 -99.95042 237.60721 1.000 147.81069 204 ASP A C 1
ATOM 1491 O O . ASP A 1 204 ? -324.49417 -98.83343 237.61056 1.000 152.60943 204 ASP A O 1
ATOM 1496 N N . ALA A 1 205 ? -322.67537 -100.14581 237.84805 1.000 141.05179 205 ALA A N 1
ATOM 1497 C CA . ALA A 1 205 ? -321.71325 -99.06497 237.98392 1.000 133.84121 205 ALA A CA 1
ATOM 1498 C C . ALA A 1 205 ? -320.53325 -99.34364 237.06472 1.000 138.52578 205 ALA A C 1
ATOM 1499 O O . ALA A 1 205 ? -320.31072 -100.47847 236.63644 1.000 139.79479 205 ALA A O 1
ATOM 1501 N N . ASN A 1 206 ? -319.77180 -98.29392 236.76023 1.000 143.17986 206 ASN A N 1
ATOM 1502 C CA . ASN A 1 206 ? -318.64602 -98.41757 235.83368 1.000 143.57555 206 ASN A CA 1
ATOM 1503 C C . ASN A 1 206 ? -317.37312 -98.72686 236.62240 1.000 146.14181 206 ASN A C 1
ATOM 1504 O O . ASN A 1 206 ? -316.49624 -97.88557 236.82954 1.000 140.35302 206 ASN A O 1
ATOM 1509 N N . ASP A 1 207 ? -317.29113 -99.98259 237.06751 1.000 150.94349 207 ASP A N 1
ATOM 1510 C CA . ASP A 1 207 ? -316.12421 -100.48232 237.77810 1.000 151.26343 207 ASP A CA 1
ATOM 1511 C C . ASP A 1 207 ? -315.27521 -101.44478 236.96158 1.000 137.83180 207 ASP A C 1
ATOM 1512 O O . ASP A 1 207 ? -314.11204 -101.66296 237.31416 1.000 122.70402 207 ASP A O 1
ATOM 1517 N N . ASN A 1 208 ? -315.81813 -102.02062 235.88883 1.000 136.63567 208 ASN A N 1
ATOM 1518 C CA . ASN A 1 208 ? -315.06187 -102.92170 235.03163 1.000 120.05131 208 ASN A CA 1
ATOM 1519 C C . ASN A 1 208 ? -314.70581 -102.21378 233.73521 1.000 117.60373 208 ASN A C 1
ATOM 1520 O O . ASN A 1 208 ? -315.60892 -101.80099 232.99199 1.000 115.74996 208 ASN A O 1
ATOM 1525 N N . PRO A 1 209 ? -313.42440 -102.05027 233.42572 1.000 127.96853 209 PRO A N 1
ATOM 1526 C CA . PRO A 1 209 ? -313.03647 -101.40858 232.17072 1.000 148.50335 209 PRO A CA 1
ATOM 1527 C C . PRO A 1 209 ? -313.07113 -102.39928 231.02274 1.000 158.64593 209 PRO A C 1
ATOM 1528 O O . PRO A 1 209 ? -313.06908 -103.61967 231.24509 1.000 160.75688 209 PRO A O 1
ATOM 1532 N N . PRO A 1 210 ? -313.11151 -101.91953 229.78076 1.000 158.62563 210 PRO A N 1
ATOM 1533 C CA . PRO A 1 210 ? -312.93842 -102.83075 228.64479 1.000 151.77789 210 PRO A CA 1
ATOM 1534 C C . PRO A 1 210 ? -311.51221 -103.35641 228.60681 1.000 145.53240 210 PRO A C 1
ATOM 1535 O O . PRO A 1 210 ? -310.55447 -102.61841 228.84559 1.000 144.97372 210 PRO A O 1
ATOM 1539 N N . VAL A 1 211 ? -311.37589 -104.64615 228.31202 1.000 142.97420 211 VAL A N 1
ATOM 1540 C CA . VAL A 1 211 ? -310.09033 -105.33195 228.34922 1.000 145.16665 211 VAL A CA 1
ATOM 1541 C C . VAL A 1 211 ? -309.82548 -105.95808 226.98755 1.000 169.78410 211 VAL A C 1
ATOM 1542 O O . VAL A 1 211 ? -310.72759 -106.54295 226.37770 1.000 186.78099 211 VAL A O 1
ATOM 1546 N N . PHE A 1 212 ? -308.58967 -105.82188 226.50961 1.000 163.66468 212 PHE A N 1
ATOM 1547 C CA . PHE A 1 212 ? -308.17919 -106.41122 225.24572 1.000 143.37609 212 PHE A CA 1
ATOM 1548 C C . PHE A 1 212 ? -307.77618 -107.87179 225.43675 1.000 148.31518 212 PHE A C 1
ATOM 1549 O O . PHE A 1 212 ? -307.60164 -108.36056 226.55629 1.000 159.65147 212 PHE A O 1
ATOM 1557 N N . SER A 1 213 ? -307.62505 -108.57309 224.31155 1.000 140.72707 213 SER A N 1
ATOM 1558 C CA . SER A 1 213 ? -307.24937 -109.98175 224.35503 1.000 144.19608 213 SER A CA 1
ATOM 1559 C C . SER A 1 213 ? -305.77118 -110.16027 224.68129 1.000 129.66441 213 SER A C 1
ATOM 1560 O O . SER A 1 213 ? -305.41196 -111.02017 225.49362 1.000 129.20341 213 SER A O 1
ATOM 1563 N N . GLN A 1 214 ? -304.90325 -109.36344 224.06151 1.000 118.29613 214 GLN A N 1
ATOM 1564 C CA . GLN A 1 214 ? -303.46940 -109.44989 224.29302 1.000 117.51401 214 GLN A CA 1
ATOM 1565 C C . GLN A 1 214 ? -302.88632 -108.04700 224.37914 1.000 128.11164 214 GLN A C 1
ATOM 1566 O O . GLN A 1 214 ? -303.44878 -107.08363 223.85275 1.000 124.25259 214 GLN A O 1
ATOM 1572 N N . ASP A 1 215 ? -301.73960 -107.94437 225.05605 1.000 142.96261 215 ASP A N 1
ATOM 1573 C CA . ASP A 1 215 ? -301.06538 -106.65549 225.17300 1.000 148.76039 215 ASP A CA 1
ATOM 1574 C C . ASP A 1 215 ? -300.46529 -106.22246 223.84192 1.000 153.14727 215 ASP A C 1
ATOM 1575 O O . ASP A 1 215 ? -300.58888 -105.05662 223.44810 1.000 151.44713 215 ASP A O 1
ATOM 1580 N N . ILE A 1 216 ? -299.81464 -107.14373 223.13593 1.000 155.42095 216 ILE A N 1
ATOM 1581 C CA . ILE A 1 216 ? -299.10890 -106.83737 221.89898 1.000 137.49145 216 ILE A CA 1
ATOM 1582 C C . ILE A 1 216 ? -299.55851 -107.81006 220.81918 1.000 136.83334 216 ILE A C 1
ATOM 1583 O O . ILE A 1 216 ? -299.64629 -109.01924 221.06097 1.000 133.10609 216 ILE A O 1
ATOM 1585 N N . TYR A 1 217 ? -299.83855 -107.28133 219.63307 1.000 138.73780 217 TYR A N 1
ATOM 1586 C CA . TYR A 1 217 ? -300.14619 -108.07503 218.45525 1.000 133.63762 217 TYR A CA 1
ATOM 1587 C C . TYR A 1 217 ? -299.02803 -107.91125 217.43395 1.000 133.68614 217 TYR A C 1
ATOM 1588 O O . TYR A 1 217 ? -298.21029 -106.99129 217.51853 1.000 128.61139 217 TYR A O 1
ATOM 1597 N N . ARG A 1 218 ? -298.99692 -108.81858 216.45978 1.000 135.73935 218 ARG A N 1
ATOM 1598 C CA . ARG A 1 218 ? -297.94681 -108.82540 215.44630 1.000 136.38559 218 ARG A CA 1
ATOM 1599 C C . ARG A 1 218 ? -298.58301 -109.04412 214.08371 1.000 148.19356 218 ARG A C 1
ATOM 1600 O O . ARG A 1 218 ? -299.29637 -110.03162 213.88209 1.000 166.84705 218 ARG A O 1
ATOM 1608 N N . VAL A 1 219 ? -298.32697 -108.12411 213.15480 1.000 143.04592 219 VAL A N 1
ATOM 1609 C CA . VAL A 1 219 ? -298.85446 -108.19911 211.79659 1.000 134.53201 219 VAL A CA 1
ATOM 1610 C C . VAL A 1 219 ? -297.73500 -107.86231 210.82119 1.000 144.33361 219 VAL A C 1
ATOM 1611 O O . VAL A 1 219 ? -296.91624 -106.97396 211.08116 1.000 144.44985 219 VAL A O 1
ATOM 1615 N N . SER A 1 220 ? -297.70214 -108.57458 209.69615 1.000 143.94269 220 SER A N 1
ATOM 1616 C CA . SER A 1 220 ? -296.76151 -108.31017 208.61597 1.000 125.17473 220 SER A CA 1
ATOM 1617 C C . SER A 1 220 ? -297.54103 -108.19627 207.31535 1.000 118.10650 220 SER A C 1
ATOM 1618 O O . SER A 1 220 ? -298.34910 -109.07381 206.99467 1.000 126.79864 220 SER A O 1
ATOM 1621 N N . LEU A 1 221 ? -297.29939 -107.12149 206.57204 1.000 104.59280 221 LEU A N 1
ATOM 1622 C CA . LEU A 1 221 ? -297.99943 -106.85779 205.32491 1.000 113.78209 221 LEU A CA 1
ATOM 1623 C C . LEU A 1 221 ? -297.02407 -106.30485 204.29828 1.000 122.77631 221 LEU A C 1
ATOM 1624 O O . LEU A 1 221 ? -296.03079 -105.66409 204.66289 1.000 120.18704 221 LEU A O 1
ATOM 1629 N N . PRO A 1 222 ? -297.27728 -106.54000 203.01252 1.000 129.70255 222 PRO A N 1
ATOM 1630 C CA . PRO A 1 222 ? -296.38652 -106.01018 201.97549 1.000 125.51826 222 PRO A CA 1
ATOM 1631 C C . PRO A 1 222 ? -296.47257 -104.49436 201.88440 1.000 124.75750 222 PRO A C 1
ATOM 1632 O O . PRO A 1 222 ? -297.44859 -103.86636 202.30080 1.000 129.80811 222 PRO A O 1
ATOM 1636 N N . GLU A 1 223 ? -295.41688 -103.90743 201.32281 1.000 113.05407 223 GLU A N 1
ATOM 1637 C CA . GLU A 1 223 ? -295.31120 -102.45970 201.19498 1.000 108.39218 223 GLU A CA 1
ATOM 1638 C C . GLU A 1 223 ? -296.08247 -101.89846 200.00713 1.000 123.00124 223 GLU A C 1
ATOM 1639 O O . GLU A 1 223 ? -296.07935 -100.67863 199.81382 1.000 127.71250 223 GLU A O 1
ATOM 1645 N N . ASN A 1 224 ? -296.73665 -102.74119 199.20753 1.000 133.98398 224 ASN A N 1
ATOM 1646 C CA . ASN A 1 224 ? -297.45125 -102.28768 198.02068 1.000 135.11114 224 ASN A CA 1
ATOM 1647 C C . ASN A 1 224 ? -298.95972 -102.49364 198.12756 1.000 131.14639 224 ASN A C 1
ATOM 1648 O O . ASN A 1 224 ? -299.64130 -102.59744 197.10222 1.000 138.96211 224 ASN A O 1
ATOM 1653 N N . VAL A 1 225 ? -299.49695 -102.55630 199.34663 1.000 114.08534 225 VAL A N 1
ATOM 1654 C CA . VAL A 1 225 ? -300.93173 -102.74313 199.51746 1.000 106.59559 225 VAL A CA 1
ATOM 1655 C C . VAL A 1 225 ? -301.67329 -101.48232 199.09334 1.000 124.95221 225 VAL A C 1
ATOM 1656 O O . VAL A 1 225 ? -301.27184 -100.35637 199.42016 1.000 121.26500 225 VAL A O 1
ATOM 1660 N N . TYR A 1 226 ? -302.75730 -101.66973 198.34529 1.000 150.25422 226 TYR A N 1
ATOM 1661 C CA . TYR A 1 226 ? -303.57596 -100.55122 197.91203 1.000 189.17523 226 TYR A CA 1
ATOM 1662 C C . TYR A 1 226 ? -304.31344 -99.95130 199.11107 1.000 201.80059 226 TYR A C 1
ATOM 1663 O O . TYR A 1 226 ? -304.62681 -100.65883 200.07215 1.000 196.75780 226 TYR A O 1
ATOM 1672 N N . PRO A 1 227 ? -304.58070 -98.64478 199.09078 1.000 208.52145 227 PRO A N 1
ATOM 1673 C CA . PRO A 1 227 ? -305.31651 -98.02278 200.20410 1.000 203.36242 227 PRO A CA 1
ATOM 1674 C C . PRO A 1 227 ? -306.69761 -98.63542 200.38439 1.000 215.35869 227 PRO A C 1
ATOM 1675 O O . PRO A 1 227 ? -307.51360 -98.66012 199.46074 1.000 215.83072 227 PRO A O 1
ATOM 1679 N N . GLY A 1 228 ? -306.96053 -99.11857 201.59580 1.000 216.15623 228 GLY A N 1
ATOM 1680 C CA . GLY A 1 228 ? -308.21437 -99.78018 201.91711 1.000 206.57221 228 GLY A CA 1
ATOM 1681 C C . GLY A 1 228 ? -308.08382 -101.23604 202.31783 1.000 213.50395 228 GLY A C 1
ATOM 1682 O O . GLY A 1 228 ? -309.11196 -101.88529 202.55733 1.000 192.08950 228 GLY A O 1
ATOM 1683 N N . THR A 1 229 ? -306.87497 -101.78572 202.40664 1.000 233.36395 229 THR A N 1
ATOM 1684 C CA . THR A 1 229 ? -306.70386 -103.17287 202.81863 1.000 245.62029 229 THR A CA 1
ATOM 1685 C C . THR A 1 229 ? -306.94636 -103.31735 204.31691 1.000 230.81031 229 THR A C 1
ATOM 1686 O O . THR A 1 229 ? -306.39294 -102.56171 205.12164 1.000 218.65198 229 THR A O 1
ATOM 1690 N N . THR A 1 230 ? -307.77477 -104.29109 204.69055 1.000 223.91111 230 THR A N 1
ATOM 1691 C CA . THR A 1 230 ? -308.08713 -104.54907 206.09574 1.000 192.48616 230 THR A CA 1
ATOM 1692 C C . THR A 1 230 ? -306.83252 -105.06574 206.78827 1.000 190.67244 230 THR A C 1
ATOM 1693 O O . THR A 1 230 ? -306.44539 -106.22479 206.62306 1.000 187.59290 230 THR A O 1
ATOM 1697 N N . VAL A 1 231 ? -306.19209 -104.19778 207.57318 1.000 180.23689 231 VAL A N 1
ATOM 1698 C CA . VAL A 1 231 ? -304.93991 -104.56270 208.22909 1.000 175.89428 231 VAL A CA 1
ATOM 1699 C C . VAL A 1 231 ? -305.18879 -105.57165 209.34254 1.000 187.33186 231 VAL A C 1
ATOM 1700 O O . VAL A 1 231 ? -304.58700 -106.65184 209.36717 1.000 182.81298 231 VAL A O 1
ATOM 1704 N N . LEU A 1 232 ? -306.08077 -105.24330 210.27455 1.000 208.39803 232 LEU A N 1
ATOM 1705 C CA . LEU A 1 232 ? -306.28347 -106.11880 211.42433 1.000 206.75795 232 LEU A CA 1
ATOM 1706 C C . LEU A 1 232 ? -307.61525 -105.80229 212.08841 1.000 178.72073 232 LEU A C 1
ATOM 1707 O O . LEU A 1 232 ? -308.19131 -104.73154 211.89146 1.000 179.32392 232 LEU A O 1
ATOM 1712 N N . ARG A 1 233 ? -308.12020 -106.77588 212.84272 1.000 148.08239 233 ARG A N 1
ATOM 1713 C CA . ARG A 1 233 ? -309.33427 -106.61692 213.63216 1.000 128.67573 233 ARG A CA 1
ATOM 1714 C C . ARG A 1 233 ? -309.01486 -106.91747 215.08914 1.000 145.57284 233 ARG A C 1
ATOM 1715 O O . ARG A 1 233 ? -308.55133 -108.01661 215.41173 1.000 150.41180 233 ARG A O 1
ATOM 1723 N N . VAL A 1 234 ? -309.26028 -105.94213 215.96324 1.000 154.57239 234 VAL A N 1
ATOM 1724 C CA . VAL A 1 234 ? -309.07613 -106.09579 217.40214 1.000 153.96494 234 VAL A CA 1
ATOM 1725 C C . VAL A 1 234 ? -310.44033 -106.02356 218.07383 1.000 150.24198 234 VAL A C 1
ATOM 1726 O O . VAL A 1 234 ? -311.32110 -105.27330 217.63600 1.000 155.39408 234 VAL A O 1
ATOM 1730 N N . VAL A 1 235 ? -310.61887 -106.81345 219.13028 1.000 135.55829 235 VAL A N 1
ATOM 1731 C CA . VAL A 1 235 ? -311.87739 -106.88060 219.86320 1.000 152.10456 235 VAL A CA 1
ATOM 1732 C C . VAL A 1 235 ? -311.58747 -106.75127 221.35228 1.000 165.10041 235 VAL A C 1
ATOM 1733 O O . VAL A 1 235 ? -310.63274 -107.34904 221.86145 1.000 145.70789 235 VAL A O 1
ATOM 1737 N N . ALA A 1 236 ? -312.40752 -105.96532 222.04775 1.000 193.13331 236 ALA A N 1
ATOM 1738 C CA . ALA A 1 236 ? -312.30147 -105.78939 223.48748 1.000 200.75102 236 ALA A CA 1
ATOM 1739 C C . ALA A 1 236 ? -313.58774 -106.25948 224.15629 1.000 193.96265 236 ALA A C 1
ATOM 1740 O O . ALA A 1 236 ? -314.65970 -106.27765 223.54493 1.000 187.00961 236 ALA A O 1
ATOM 1742 N N . THR A 1 237 ? -313.47244 -106.63833 225.42788 1.000 189.04030 237 THR A N 1
ATOM 1743 C CA . THR A 1 237 ? -314.59275 -107.16299 226.19891 1.000 179.86001 237 THR A CA 1
ATOM 1744 C C . THR A 1 237 ? -314.81322 -106.31058 227.44025 1.000 172.46182 237 THR A C 1
ATOM 1745 O O . THR A 1 237 ? -313.87933 -106.08496 228.21663 1.000 164.83582 237 THR A O 1
ATOM 1749 N N . ASP A 1 238 ? -316.04767 -105.85340 227.63135 1.000 167.72899 238 ASP A N 1
ATOM 1750 C CA . ASP A 1 238 ? -316.44077 -105.10387 228.81681 1.000 151.98255 238 ASP A CA 1
ATOM 1751 C C . ASP A 1 238 ? -317.38416 -105.96348 229.64684 1.000 136.69097 238 ASP A C 1
ATOM 1752 O O . ASP A 1 238 ? -318.37277 -106.48918 229.12386 1.000 136.35096 238 ASP A O 1
ATOM 1757 N N . GLN A 1 239 ? -317.07701 -106.10519 230.93544 1.000 126.61692 239 GLN A N 1
ATOM 1758 C CA . GLN A 1 239 ? -317.84619 -106.97780 231.81386 1.000 128.54527 239 GLN A CA 1
ATOM 1759 C C . GLN A 1 239 ? -319.12732 -106.33780 232.33596 1.000 128.51885 239 GLN A C 1
ATOM 1760 O O . GLN A 1 239 ? -319.86825 -106.99513 233.07492 1.000 122.26968 239 GLN A O 1
ATOM 1766 N N . ASP A 1 240 ? -319.40808 -105.08725 231.98117 1.000 130.25607 240 ASP A N 1
ATOM 1767 C CA . ASP A 1 240 ? -320.65214 -104.44602 232.37126 1.000 130.02119 240 ASP A CA 1
ATOM 1768 C C . ASP A 1 240 ? -321.71910 -104.70110 231.30854 1.000 159.28629 240 ASP A C 1
ATOM 1769 O O . ASP A 1 240 ? -321.48787 -105.38524 230.30865 1.000 174.64971 240 ASP A O 1
ATOM 1774 N N . GLU A 1 241 ? -322.91004 -104.14851 231.52846 1.000 169.55883 241 GLU A N 1
ATOM 1775 C CA . GLU A 1 241 ? -323.97789 -104.20805 230.54180 1.000 192.01480 241 GLU A CA 1
ATOM 1776 C C . GLU A 1 241 ? -324.68800 -102.86280 230.49930 1.000 185.89223 241 GLU A C 1
ATOM 1777 O O . GLU A 1 241 ? -324.59623 -102.05783 231.42952 1.000 167.89900 241 GLU A O 1
ATOM 1783 N N . GLY A 1 242 ? -325.40328 -102.62996 229.40180 1.000 197.64201 242 GLY A N 1
ATOM 1784 C CA . GLY A 1 242 ? -326.00524 -101.33542 229.15738 1.000 191.56330 242 GLY A CA 1
ATOM 1785 C C . GLY A 1 242 ? -325.02675 -100.36779 228.51241 1.000 186.61345 242 GLY A C 1
ATOM 1786 O O . GLY A 1 242 ? -324.05014 -100.75806 227.86178 1.000 197.16716 242 GLY A O 1
ATOM 1787 N N . VAL A 1 243 ? -325.30316 -99.07445 228.70251 1.000 177.01819 243 VAL A N 1
ATOM 1788 C CA . VAL A 1 243 ? -324.45612 -98.03854 228.11436 1.000 167.90336 243 VAL A CA 1
ATOM 1789 C C . VAL A 1 243 ? -323.03716 -98.13033 228.66345 1.000 157.63386 243 VAL A C 1
ATOM 1790 O O . VAL A 1 243 ? -322.05833 -97.91411 227.93655 1.000 150.83536 243 VAL A O 1
ATOM 1794 N N . ASN A 1 244 ? -322.90019 -98.48471 229.94441 1.000 148.85071 244 ASN A N 1
ATOM 1795 C CA . ASN A 1 244 ? -321.58262 -98.65436 230.54704 1.000 124.28159 244 ASN A CA 1
ATOM 1796 C C . ASN A 1 244 ? -320.77539 -99.76871 229.89454 1.000 142.63062 244 ASN A C 1
ATOM 1797 O O . ASN A 1 244 ? -319.58117 -99.89611 230.18740 1.000 134.61700 244 ASN A O 1
ATOM 1802 N N . SER A 1 245 ? -321.38882 -100.57062 229.02372 1.000 169.34248 245 SER A N 1
ATOM 1803 C CA . SER A 1 245 ? -320.68331 -101.61561 228.29779 1.000 164.47268 245 SER A CA 1
ATOM 1804 C C . SER A 1 245 ? -320.31672 -101.21151 226.87754 1.000 139.44126 245 SER A C 1
ATOM 1805 O O . SER A 1 245 ? -319.61842 -101.97185 226.19808 1.000 122.14851 245 SER A O 1
ATOM 1808 N N . GLU A 1 246 ? -320.76878 -100.04882 226.41179 1.000 140.69518 246 GLU A N 1
ATOM 1809 C CA . GLU A 1 246 ? -320.41166 -99.60045 225.07328 1.000 136.97167 246 GLU A CA 1
ATOM 1810 C C . GLU A 1 246 ? -318.91409 -99.33900 225.00184 1.000 135.04373 246 GLU A C 1
ATOM 1811 O O . GLU A 1 246 ? -318.34262 -98.69582 225.88610 1.000 130.71967 246 GLU A O 1
ATOM 1817 N N . ILE A 1 247 ? -318.27739 -99.84406 223.95030 1.000 143.33663 247 ILE A N 1
ATOM 1818 C CA . ILE A 1 247 ? -316.83228 -99.76090 223.78558 1.000 140.35967 247 ILE A CA 1
ATOM 1819 C C . ILE A 1 247 ? -316.53543 -98.92849 222.54804 1.000 139.65300 247 ILE A C 1
ATOM 1820 O O . ILE A 1 247 ? -317.03748 -99.22599 221.45781 1.000 140.60441 247 ILE A O 1
ATOM 1825 N N . THR A 1 248 ? -315.72465 -97.88760 222.71901 1.000 141.44194 248 THR A N 1
ATOM 1826 C CA . THR A 1 248 ? -315.30295 -97.02663 221.62329 1.000 139.19500 248 THR A CA 1
ATOM 1827 C C . THR A 1 248 ? -313.78384 -97.04764 221.53615 1.000 163.79603 248 THR A C 1
ATOM 1828 O O . THR A 1 248 ? -313.09741 -96.92786 222.55914 1.000 189.81320 248 THR A O 1
ATOM 1832 N N . PHE A 1 249 ? -313.26966 -97.20724 220.31785 1.000 147.51113 249 PHE A N 1
ATOM 1833 C CA . PHE A 1 249 ? -311.84117 -97.28095 220.05036 1.000 146.63705 249 PHE A CA 1
ATOM 1834 C C . PHE A 1 249 ? -311.33665 -95.95713 219.48714 1.000 157.42874 249 PHE A C 1
ATOM 1835 O O . PHE A 1 249 ? -312.06371 -95.23713 218.79794 1.000 153.02002 249 PHE A O 1
ATOM 1843 N N . SER A 1 250 ? -310.07772 -95.64377 219.78755 1.000 174.59673 250 SER A N 1
ATOM 1844 C CA . SER A 1 250 ? -309.48369 -94.39969 219.31792 1.000 179.55373 250 SER A CA 1
ATOM 1845 C C . SER A 1 250 ? -307.96548 -94.53108 219.27048 1.000 182.38884 250 SER A C 1
ATOM 1846 O O . SER A 1 250 ? -307.36962 -95.32692 220.00322 1.000 190.78534 250 SER A O 1
ATOM 1849 N N . PHE A 1 251 ? -307.35341 -93.75426 218.37815 1.000 171.23867 251 PHE A N 1
ATOM 1850 C CA . PHE A 1 251 ? -305.90463 -93.60948 218.35037 1.000 152.92518 251 PHE A CA 1
ATOM 1851 C C . PHE A 1 251 ? -305.47292 -92.61994 219.42637 1.000 147.20551 251 PHE A C 1
ATOM 1852 O O . PHE A 1 251 ? -306.03551 -91.52529 219.53577 1.000 129.63284 251 PHE A O 1
ATOM 1860 N N . SER A 1 252 ? -304.47195 -93.00030 220.21864 1.000 158.43825 252 SER A N 1
ATOM 1861 C CA . SER A 1 252 ? -304.00045 -92.15047 221.30314 1.000 173.74105 252 SER A CA 1
ATOM 1862 C C . SER A 1 252 ? -302.50316 -92.32766 221.49244 1.000 170.19595 252 SER A C 1
ATOM 1863 O O . SER A 1 252 ? -301.99767 -93.45249 221.47389 1.000 153.79642 252 SER A O 1
ATOM 1866 N N . GLU A 1 253 ? -301.80741 -91.20599 221.68096 1.000 181.46945 253 GLU A N 1
ATOM 1867 C CA . GLU A 1 253 ? -300.38128 -91.17371 222.02186 1.000 180.20562 253 GLU A CA 1
ATOM 1868 C C . GLU A 1 253 ? -299.55306 -91.95579 221.00050 1.000 187.23183 253 GLU A C 1
ATOM 1869 O O . GLU A 1 253 ? -299.07119 -93.06381 221.25195 1.000 193.09280 253 GLU A O 1
ATOM 1875 N N . ALA A 1 254 ? -299.39689 -91.33748 219.83761 1.000 194.48926 254 ALA A N 1
ATOM 1876 C CA . ALA A 1 254 ? -298.59853 -91.91243 218.76388 1.000 192.69187 254 ALA A CA 1
ATOM 1877 C C . ALA A 1 254 ? -298.31026 -90.82223 217.74307 1.000 185.88048 254 ALA A C 1
ATOM 1878 O O . ALA A 1 254 ? -298.75719 -89.67910 217.87550 1.000 188.04860 254 ALA A O 1
ATOM 1880 N N . GLY A 1 255 ? -297.53546 -91.18706 216.72813 1.000 168.02887 255 GLY A N 1
ATOM 1881 C CA . GLY A 1 255 ? -297.28265 -90.29491 215.61691 1.000 171.49396 255 GLY A CA 1
ATOM 1882 C C . GLY A 1 255 ? -298.56196 -90.01410 214.86879 1.000 174.80236 255 GLY A C 1
ATOM 1883 O O . GLY A 1 255 ? -299.19345 -90.93506 214.35336 1.000 174.32100 255 GLY A O 1
ATOM 1884 N N . GLN A 1 256 ? -298.95152 -88.73940 214.79997 1.000 174.49022 256 GLN A N 1
ATOM 1885 C CA . GLN A 1 256 ? -300.21618 -88.37519 214.17518 1.000 155.83452 256 GLN A CA 1
ATOM 1886 C C . GLN A 1 256 ? -300.19184 -88.48708 212.65763 1.000 159.47073 256 GLN A C 1
ATOM 1887 O O . GLN A 1 256 ? -301.21319 -88.18319 212.02615 1.000 149.67660 256 GLN A O 1
ATOM 1893 N N . VAL A 1 257 ? -299.06820 -88.90240 212.06210 1.000 175.65067 257 VAL A N 1
ATOM 1894 C CA . VAL A 1 257 ? -299.00881 -89.06994 210.61516 1.000 180.84668 257 VAL A CA 1
ATOM 1895 C C . VAL A 1 257 ? -300.05654 -90.08813 210.19173 1.000 188.05834 257 VAL A C 1
ATOM 1896 O O . VAL A 1 257 ? -300.23936 -91.13026 210.83544 1.000 178.18761 257 VAL A O 1
ATOM 1900 N N . THR A 1 258 ? -300.76866 -89.78180 209.11279 1.000 209.62613 258 THR A N 1
ATOM 1901 C CA . THR A 1 258 ? -301.95846 -90.53353 208.72985 1.000 196.16830 258 THR A CA 1
ATOM 1902 C C . THR A 1 258 ? -301.65124 -91.41419 207.52547 1.000 197.87773 258 THR A C 1
ATOM 1903 O O . THR A 1 258 ? -301.45940 -90.91260 206.41178 1.000 204.68994 258 THR A O 1
ATOM 1907 N N . GLN A 1 259 ? -301.61804 -92.72682 207.75454 1.000 182.15056 259 GLN A N 1
ATOM 1908 C CA . GLN A 1 259 ? -301.62802 -93.71092 206.68597 1.000 170.49585 259 GLN A CA 1
ATOM 1909 C C . GLN A 1 259 ? -302.59179 -94.85524 206.95344 1.000 157.99889 259 GLN A C 1
ATOM 1910 O O . GLN A 1 259 ? -302.87418 -95.63263 206.03014 1.000 163.29023 259 GLN A O 1
ATOM 1916 N N . PHE A 1 260 ? -303.10130 -94.98193 208.17162 1.000 148.51908 260 PHE A N 1
ATOM 1917 C CA . PHE A 1 260 ? -304.06029 -96.00461 208.55402 1.000 151.32658 260 PHE A CA 1
ATOM 1918 C C . PHE A 1 260 ? -305.39474 -95.34457 208.89215 1.000 143.74384 260 PHE A C 1
ATOM 1919 O O . PHE A 1 260 ? -305.55245 -94.12348 208.80447 1.000 127.88060 260 PHE A O 1
ATOM 1927 N N . ASN A 1 261 ? -306.36237 -96.17011 209.28647 1.000 144.32829 261 ASN A N 1
ATOM 1928 C CA . ASN A 1 261 ? -307.68823 -95.68057 209.63909 1.000 138.85982 261 ASN A CA 1
ATOM 1929 C C . ASN A 1 261 ? -308.37976 -96.71955 210.50766 1.000 137.60941 261 ASN A C 1
ATOM 1930 O O . ASN A 1 261 ? -308.36213 -97.91234 210.18413 1.000 132.53465 261 ASN A O 1
ATOM 1935 N N . LEU A 1 262 ? -308.99212 -96.26353 211.59800 1.000 143.26354 262 LEU A N 1
ATOM 1936 C CA . LEU A 1 262 ? -309.68503 -97.12746 212.54451 1.000 143.11113 262 LEU A CA 1
ATOM 1937 C C . LEU A 1 262 ? -311.12621 -96.66555 212.70256 1.000 118.73067 262 LEU A C 1
ATOM 1938 O O . LEU A 1 262 ? -311.38070 -95.47832 212.93343 1.000 97.03105 262 LEU A O 1
ATOM 1943 N N . ASP A 1 263 ? -312.06113 -97.60486 212.58218 1.000 123.77742 263 ASP A N 1
ATOM 1944 C CA . ASP A 1 263 ? -313.45923 -97.32762 212.87619 1.000 131.64336 263 ASP A CA 1
ATOM 1945 C C . ASP A 1 263 ? -313.69919 -97.44838 214.37590 1.000 137.42563 263 ASP A C 1
ATOM 1946 O O . ASP A 1 263 ? -313.21853 -98.38355 215.02274 1.000 143.47963 263 ASP A O 1
ATOM 1951 N N . SER A 1 264 ? -314.44830 -96.49061 214.92771 1.000 131.71476 264 SER A N 1
ATOM 1952 C CA . SER A 1 264 ? -314.56929 -96.39095 216.37958 1.000 124.65167 264 SER A CA 1
ATOM 1953 C C . SER A 1 264 ? -315.34935 -97.56068 216.96991 1.000 129.29436 264 SER A C 1
ATOM 1954 O O . SER A 1 264 ? -314.97145 -98.09368 218.01936 1.000 126.96275 264 SER A O 1
ATOM 1957 N N . ASN A 1 265 ? -316.43780 -97.97417 216.32132 1.000 135.99942 265 ASN A N 1
ATOM 1958 C CA . ASN A 1 265 ? -317.29737 -99.00260 216.89858 1.000 139.46232 265 ASN A CA 1
ATOM 1959 C C . ASN A 1 265 ? -316.81164 -100.41553 216.58235 1.000 142.59438 265 ASN A C 1
ATOM 1960 O O . ASN A 1 265 ? -316.64297 -101.23214 217.49349 1.000 139.73010 265 ASN A O 1
ATOM 1965 N N . THR A 1 266 ? -316.58348 -100.72104 215.30140 1.000 146.25270 266 THR A N 1
ATOM 1966 C CA . THR A 1 266 ? -316.17363 -102.07315 214.93208 1.000 131.73647 266 THR A CA 1
ATOM 1967 C C . THR A 1 266 ? -314.75597 -102.38026 215.39574 1.000 129.91718 266 THR A C 1
ATOM 1968 O O . THR A 1 266 ? -314.45385 -103.52854 215.74062 1.000 123.38597 266 THR A O 1
ATOM 1972 N N . GLY A 1 267 ? -313.87993 -101.37921 215.41218 1.000 137.08368 267 GLY A N 1
ATOM 1973 C CA . GLY A 1 267 ? -312.53288 -101.57378 215.90586 1.000 132.29955 267 GLY A CA 1
ATOM 1974 C C . GLY A 1 267 ? -311.56224 -102.20083 214.93406 1.000 127.28101 267 GLY A C 1
ATOM 1975 O O . GLY A 1 267 ? -310.52855 -102.71953 215.36377 1.000 121.90756 267 GLY A O 1
ATOM 1976 N N . GLU A 1 268 ? -311.85166 -102.17421 213.63704 1.000 122.82996 268 GLU A N 1
ATOM 1977 C CA . GLU A 1 268 ? -310.94747 -102.72930 212.64115 1.000 122.35702 268 GLU A CA 1
ATOM 1978 C C . GLU A 1 268 ? -310.08325 -101.62041 212.05483 1.000 134.94370 268 GLU A C 1
ATOM 1979 O O . GLU A 1 268 ? -310.54927 -100.49670 211.84490 1.000 137.61968 268 GLU A O 1
ATOM 1985 N N . ILE A 1 269 ? -308.81990 -101.94575 211.79826 1.000 147.85114 269 ILE A N 1
ATOM 1986 C CA . ILE A 1 269 ? -307.83787 -101.01218 211.26296 1.000 143.08820 269 ILE A CA 1
ATOM 1987 C C . ILE A 1 269 ? -307.54535 -101.41268 209.82592 1.000 141.15066 269 ILE A C 1
ATOM 1988 O O . ILE A 1 269 ? -307.16974 -102.56366 209.55786 1.000 156.92822 269 ILE A O 1
ATOM 1993 N N . THR A 1 270 ? -307.73956 -100.46504 208.90710 1.000 132.28547 270 THR A N 1
ATOM 1994 C CA . THR A 1 270 ? -307.46622 -100.64778 207.48953 1.000 149.86046 270 THR A CA 1
ATOM 1995 C C . THR A 1 270 ? -306.58853 -99.50529 206.99372 1.000 150.26670 270 THR A C 1
ATOM 1996 O O . THR A 1 270 ? -306.67167 -98.38038 207.49027 1.000 147.53813 270 THR A O 1
ATOM 2000 N N . THR A 1 271 ? -305.74782 -99.79822 206.00450 1.000 164.93973 271 THR A N 1
ATOM 2001 C CA . THR A 1 271 ? -304.85494 -98.78139 205.46243 1.000 165.14382 271 THR A CA 1
ATOM 2002 C C . THR A 1 271 ? -305.63149 -97.68417 204.74090 1.000 164.54906 271 THR A C 1
ATOM 2003 O O . THR A 1 271 ? -306.71903 -97.90639 204.20149 1.000 167.87547 271 THR A O 1
ATOM 2007 N N . LEU A 1 272 ? -305.05462 -96.47921 204.74604 1.000 160.54008 272 LEU A N 1
ATOM 2008 C CA . LEU A 1 272 ? -305.60640 -95.34018 204.02860 1.000 162.29051 272 LEU A CA 1
ATOM 2009 C C . LEU A 1 272 ? -304.70789 -94.83001 202.90939 1.000 182.82073 272 LEU A C 1
ATOM 2010 O O . LEU A 1 272 ? -305.21861 -94.21357 201.96756 1.000 187.31064 272 LEU A O 1
ATOM 2015 N N . HIS A 1 273 ? -303.39991 -95.07222 202.97615 1.000 183.46300 273 HIS A N 1
ATOM 2016 C CA . HIS A 1 273 ? -302.46080 -94.69020 201.93090 1.000 155.19858 273 HIS A CA 1
ATOM 2017 C C . HIS A 1 273 ? -301.55925 -95.87345 201.60435 1.000 141.66501 273 HIS A C 1
ATOM 2018 O O . HIS A 1 273 ? -301.51779 -96.87208 202.32803 1.000 146.02383 273 HIS A O 1
ATOM 2025 N N . THR A 1 274 ? -300.83362 -95.75323 200.49532 1.000 131.89306 274 THR A N 1
ATOM 2026 C CA . THR A 1 274 ? -299.89321 -96.79406 200.10509 1.000 124.69414 274 THR A CA 1
ATOM 2027 C C . THR A 1 274 ? -298.71497 -96.82521 201.07050 1.000 119.52625 274 THR A C 1
ATOM 2028 O O . THR A 1 274 ? -298.25208 -95.78373 201.54403 1.000 116.95285 274 THR A O 1
ATOM 2032 N N . LEU A 1 275 ? -298.22831 -98.02674 201.36108 1.000 120.74549 275 LEU A N 1
ATOM 2033 C CA . LEU A 1 275 ? -297.10609 -98.18656 202.27096 1.000 130.22481 275 LEU A CA 1
ATOM 2034 C C . LEU A 1 275 ? -295.77907 -98.07375 201.52345 1.000 131.47967 275 LEU A C 1
ATOM 2035 O O . LEU A 1 275 ? -295.72875 -97.96409 200.29639 1.000 132.66105 275 LEU A O 1
ATOM 2040 N N . ASP A 1 276 ? -294.69137 -98.09451 202.29170 1.000 133.70831 276 ASP A N 1
ATOM 2041 C CA . ASP A 1 276 ? -293.34594 -98.03702 201.73861 1.000 138.89533 276 ASP A CA 1
ATOM 2042 C C . ASP A 1 276 ? -292.36372 -98.48435 202.81239 1.000 137.69447 276 ASP A C 1
ATOM 2043 O O . ASP A 1 276 ? -292.49362 -98.09794 203.97664 1.000 135.18043 276 ASP A O 1
ATOM 2048 N N . PHE A 1 277 ? -291.38840 -99.30025 202.41347 1.000 134.89607 277 PHE A N 1
ATOM 2049 C CA . PHE A 1 277 ? -290.41288 -99.84955 203.34825 1.000 140.69927 277 PHE A CA 1
ATOM 2050 C C . PHE A 1 277 ? -289.16194 -98.99229 203.48622 1.000 150.16271 277 PHE A C 1
ATOM 2051 O O . PHE A 1 277 ? -288.52334 -99.01160 204.54490 1.000 153.62898 277 PHE A O 1
ATOM 2059 N N . GLU A 1 278 ? -288.79735 -98.23732 202.44814 1.000 149.56389 278 GLU A N 1
ATOM 2060 C CA . GLU A 1 278 ? -287.53520 -97.50638 202.46676 1.000 144.33118 278 GLU A CA 1
ATOM 2061 C C . GLU A 1 278 ? -287.54376 -96.32189 203.42616 1.000 153.32273 278 GLU A C 1
ATOM 2062 O O . GLU A 1 278 ? -286.46804 -95.85909 203.82133 1.000 144.16155 278 GLU A O 1
ATOM 2068 N N . GLU A 1 279 ? -288.71683 -95.82162 203.81401 1.000 167.76536 279 GLU A N 1
ATOM 2069 C CA . GLU A 1 279 ? -288.79946 -94.67590 204.71414 1.000 173.72846 279 GLU A CA 1
ATOM 2070 C C . GLU A 1 279 ? -289.09762 -95.07322 206.15666 1.000 186.39179 279 GLU A C 1
ATOM 2071 O O . GLU A 1 279 ? -288.40570 -94.62224 207.07423 1.000 200.62751 279 GLU A O 1
ATOM 2077 N N . VAL A 1 280 ? -290.11018 -95.90802 206.38198 1.000 177.50079 280 VAL A N 1
ATOM 2078 C CA . VAL A 1 280 ? -290.49680 -96.34369 207.72079 1.000 157.31041 280 VAL A CA 1
ATOM 2079 C C . VAL A 1 280 ? -290.51229 -97.86612 207.72465 1.000 140.05211 280 VAL A C 1
ATOM 2080 O O . VAL A 1 280 ? -291.36358 -98.48549 207.07451 1.000 120.38320 280 VAL A O 1
ATOM 2084 N N . LYS A 1 281 ? -289.57469 -98.46900 208.45929 1.000 143.22624 281 LYS A N 1
ATOM 2085 C CA . LYS A 1 281 ? -289.45243 -99.92269 208.48408 1.000 128.62666 281 LYS A CA 1
ATOM 2086 C C . LYS A 1 281 ? -290.54872 -100.57045 209.32293 1.000 132.21138 281 LYS A C 1
ATOM 2087 O O . LYS A 1 281 ? -291.12531 -101.58555 208.91606 1.000 120.78649 281 LYS A O 1
ATOM 2093 N N . GLU A 1 282 ? -290.84912 -100.00526 210.49157 1.000 149.06462 282 GLU A N 1
ATOM 2094 C CA . GLU A 1 282 ? -291.87984 -100.53277 211.37302 1.000 140.79293 282 GLU A CA 1
ATOM 2095 C C . GLU A 1 282 ? -292.78078 -99.40718 211.85494 1.000 118.90426 282 GLU A C 1
ATOM 2096 O O . GLU A 1 282 ? -292.34053 -98.26775 212.02935 1.000 112.15268 282 GLU A O 1
ATOM 2102 N N . TYR A 1 283 ? -294.04878 -99.74031 212.07613 1.000 103.87213 283 TYR A N 1
ATOM 2103 C CA . TYR A 1 283 ? -295.00211 -98.82291 212.68003 1.000 99.26008 283 TYR A CA 1
ATOM 2104 C C . TYR A 1 283 ? -295.45366 -99.38606 214.01964 1.000 109.63843 283 TYR A C 1
ATOM 2105 O O . TYR A 1 283 ? -295.60324 -100.60256 214.17525 1.000 108.11490 283 TYR A O 1
ATOM 2114 N N . SER A 1 284 ? -295.66176 -98.49790 214.98619 1.000 123.67290 284 SER A N 1
ATOM 2115 C CA . SER A 1 284 ? -296.18028 -98.86038 216.29744 1.000 111.13188 284 SER A CA 1
ATOM 2116 C C . SER A 1 284 ? -297.46891 -98.09251 216.54421 1.000 114.55046 284 SER A C 1
ATOM 2117 O O . SER A 1 284 ? -297.49694 -96.86453 216.41220 1.000 117.23954 284 SER A O 1
ATOM 2120 N N . LEU A 1 285 ? -298.52992 -98.80972 216.90193 1.000 117.81883 285 LEU A N 1
ATOM 2121 C CA . LEU A 1 285 ? -299.84339 -98.21656 217.09098 1.000 129.85758 285 LEU A CA 1
ATOM 2122 C C . LEU A 1 285 ? -300.31334 -98.46731 218.51484 1.000 144.75143 285 LEU A C 1
ATOM 2123 O O . LEU A 1 285 ? -300.14134 -99.56708 219.05010 1.000 151.26520 285 LEU A O 1
ATOM 2128 N N . VAL A 1 286 ? -300.91297 -97.44428 219.11759 1.000 147.53466 286 VAL A N 1
ATOM 2129 C CA . VAL A 1 286 ? -301.44932 -97.51475 220.47145 1.000 138.83785 286 VAL A CA 1
ATOM 2130 C C . VAL A 1 286 ? -302.94973 -97.28186 220.38110 1.000 156.38583 286 VAL A C 1
ATOM 2131 O O . VAL A 1 286 ? -303.39206 -96.22969 219.90296 1.000 160.23038 286 VAL A O 1
ATOM 2135 N N . LEU A 1 287 ? -303.72748 -98.25659 220.84008 1.000 167.82126 287 LEU A N 1
ATOM 2136 C CA . LEU A 1 287 ? -305.17962 -98.21869 220.75423 1.000 181.38052 287 LEU A CA 1
ATOM 2137 C C . LEU A 1 287 ? -305.77288 -97.99777 222.13746 1.000 179.04959 287 LEU A C 1
ATOM 2138 O O . LEU A 1 287 ? -305.32107 -98.60008 223.11722 1.000 172.29117 287 LEU A O 1
ATOM 2143 N N . GLU A 1 288 ? -306.79783 -97.14722 222.20572 1.000 176.28932 288 GLU A N 1
ATOM 2144 C CA . GLU A 1 288 ? -307.47836 -96.80539 223.44818 1.000 153.59340 288 GLU A CA 1
ATOM 2145 C C . GLU A 1 288 ? -308.94086 -97.20707 223.33302 1.000 154.62143 288 GLU A C 1
ATOM 2146 O O . GLU A 1 288 ? -309.64080 -96.74579 222.42594 1.000 151.19004 288 GLU A O 1
ATOM 2152 N N . ALA A 1 289 ? -309.39962 -98.05796 224.24728 1.000 163.36367 289 ALA A N 1
ATOM 2153 C CA . ALA A 1 289 ? -310.79225 -98.47447 224.32242 1.000 171.09972 289 ALA A CA 1
ATOM 2154 C C . ALA A 1 289 ? -311.40885 -97.90344 225.59092 1.000 167.18900 289 ALA A C 1
ATOM 2155 O O . ALA A 1 289 ? -310.86000 -98.07992 226.68672 1.000 163.62147 289 ALA A O 1
ATOM 2157 N N . LYS A 1 290 ? -312.53991 -97.21490 225.43936 1.000 160.02418 290 LYS A N 1
ATOM 2158 C CA . LYS A 1 290 ? -313.17737 -96.53400 226.55867 1.000 134.75387 290 LYS A CA 1
ATOM 2159 C C . LYS A 1 290 ? -314.68747 -96.70211 226.48166 1.000 140.44310 290 LYS A C 1
ATOM 2160 O O . LYS A 1 290 ? -315.26188 -96.84316 225.39777 1.000 143.13480 290 LYS A O 1
ATOM 2166 N N . ASP A 1 291 ? -315.32043 -96.69787 227.64992 1.000 147.57062 291 ASP A N 1
ATOM 2167 C CA . ASP A 1 291 ? -316.76611 -96.76946 227.77016 1.000 149.68740 291 ASP A CA 1
ATOM 2168 C C . ASP A 1 291 ? -317.32440 -95.36581 228.04665 1.000 161.14410 291 ASP A C 1
ATOM 2169 O O . ASP A 1 291 ? -316.63295 -94.35965 227.85900 1.000 173.65540 291 ASP A O 1
ATOM 2174 N N . GLY A 1 292 ? -318.58209 -95.28852 228.49301 1.000 145.68539 292 GLY A N 1
ATOM 2175 C CA . GLY A 1 292 ? -319.21226 -93.99448 228.69374 1.000 147.10404 292 GLY A CA 1
ATOM 2176 C C . GLY A 1 292 ? -318.66127 -93.21036 229.86857 1.000 173.27313 292 GLY A C 1
ATOM 2177 O O . GLY A 1 292 ? -318.63415 -91.97609 229.83325 1.000 189.50324 292 GLY A O 1
ATOM 2178 N N . GLY A 1 293 ? -318.22423 -93.89899 230.92030 1.000 182.20980 293 GLY A N 1
ATOM 2179 C CA . GLY A 1 293 ? -317.80214 -93.22226 232.13264 1.000 188.60731 293 GLY A CA 1
ATOM 2180 C C . GLY A 1 293 ? -316.33077 -92.86262 232.19062 1.000 163.92688 293 GLY A C 1
ATOM 2181 O O . GLY A 1 293 ? -315.79804 -92.58929 233.27029 1.000 146.86654 293 GLY A O 1
ATOM 2182 N N . GLY A 1 294 ? -315.66178 -92.85054 231.04025 1.000 153.97914 294 GLY A N 1
ATOM 2183 C CA . GLY A 1 294 ? -314.26376 -92.46991 231.00761 1.000 138.23313 294 GLY A CA 1
ATOM 2184 C C . GLY A 1 294 ? -313.30426 -93.49764 231.55971 1.000 151.24652 294 GLY A C 1
ATOM 2185 O O . GLY A 1 294 ? -312.20655 -93.13612 231.98956 1.000 159.47381 294 GLY A O 1
ATOM 2186 N N . MET A 1 295 ? -313.69098 -94.76982 231.57944 1.000 152.51400 295 MET A N 1
ATOM 2187 C CA . MET A 1 295 ? -312.79460 -95.84905 231.97496 1.000 159.32949 295 MET A CA 1
ATOM 2188 C C . MET A 1 295 ? -312.07246 -96.35655 230.73031 1.000 177.01277 295 MET A C 1
ATOM 2189 O O . MET A 1 295 ? -312.71512 -96.80142 229.77301 1.000 164.04362 295 MET A O 1
ATOM 2194 N N . ILE A 1 296 ? -310.74186 -96.29426 230.74699 1.000 198.55756 296 ILE A N 1
ATOM 2195 C CA . ILE A 1 296 ? -309.92492 -96.45037 229.54944 1.000 188.21154 296 ILE A CA 1
ATOM 2196 C C . ILE A 1 296 ? -308.95906 -97.61678 229.72551 1.000 188.09247 296 ILE A C 1
ATOM 2197 O O . ILE A 1 296 ? -308.51873 -97.92127 230.83887 1.000 187.98688 296 ILE A O 1
ATOM 2202 N N . ALA A 1 297 ? -308.63298 -98.27485 228.61001 1.000 186.32309 297 ALA A N 1
ATOM 2203 C CA . ALA A 1 297 ? -307.57068 -99.27340 228.58642 1.000 180.35198 297 ALA A CA 1
ATOM 2204 C C . ALA A 1 297 ? -306.91832 -99.27270 227.21065 1.000 177.49050 297 ALA A C 1
ATOM 2205 O O . ALA A 1 297 ? -307.60723 -99.18610 226.19246 1.000 179.53269 297 ALA A O 1
ATOM 2207 N N . GLN A 1 298 ? -305.59166 -99.38253 227.18370 1.000 160.86329 298 GLN A N 1
ATOM 2208 C CA . GLN A 1 298 ? -304.82882 -99.24331 225.95187 1.000 147.77532 298 GLN A CA 1
ATOM 2209 C C . GLN A 1 298 ? -303.98865 -100.48340 225.67117 1.000 149.89852 298 GLN A C 1
ATOM 2210 O O . GLN A 1 298 ? -303.49061 -101.14420 226.58837 1.000 132.01256 298 GLN A O 1
ATOM 2216 N N . CYS A 1 299 ? -303.83842 -100.78360 224.38175 1.000 172.76322 299 CYS A N 1
ATOM 2217 C CA . CYS A 1 299 ? -302.98781 -101.86830 223.90437 1.000 173.25867 299 CYS A CA 1
ATOM 2218 C C . CYS A 1 299 ? -302.08459 -101.35404 222.78875 1.000 167.12137 299 CYS A C 1
ATOM 2219 O O . CYS A 1 299 ? -302.20879 -100.21354 222.33605 1.000 167.38923 299 CYS A O 1
ATOM 2222 N N . THR A 1 300 ? -301.17185 -102.21552 222.33305 1.000 151.30101 300 THR A N 1
ATOM 2223 C CA . THR A 1 300 ? -300.20184 -101.85743 221.30526 1.000 138.43659 300 THR A CA 1
ATOM 2224 C C . THR A 1 300 ? -300.15778 -102.91917 220.21562 1.000 136.84993 300 THR A C 1
ATOM 2225 O O . THR A 1 300 ? -300.31395 -104.11327 220.48852 1.000 130.34297 300 THR A O 1
ATOM 2229 N N . VAL A 1 301 ? -299.94761 -102.46955 218.97828 1.000 142.03356 301 VAL A N 1
ATOM 2230 C CA . VAL A 1 301 ? -299.78903 -103.34492 217.82049 1.000 131.74030 301 VAL A CA 1
ATOM 2231 C C . VAL A 1 301 ? -298.55946 -102.89752 217.03837 1.000 117.83540 301 VAL A C 1
ATOM 2232 O O . VAL A 1 301 ? -298.38308 -101.70150 216.77945 1.000 114.11991 301 VAL A O 1
ATOM 2236 N N . GLU A 1 302 ? -297.71429 -103.85313 216.65894 1.000 106.38154 302 GLU A N 1
ATOM 2237 C CA . GLU A 1 302 ? -296.50984 -103.57938 215.88276 1.000 103.85934 302 GLU A CA 1
ATOM 2238 C C . GLU A 1 302 ? -296.68855 -104.11299 214.46721 1.000 114.24023 302 GLU A C 1
ATOM 2239 O O . GLU A 1 302 ? -296.87308 -105.31983 214.27484 1.000 122.84824 302 GLU A O 1
ATOM 2245 N N . ILE A 1 303 ? -296.63458 -103.21834 213.48375 1.000 108.88466 303 ILE A N 1
ATOM 2246 C CA . ILE A 1 303 ? -296.72469 -103.58473 212.07516 1.000 102.04415 303 ILE A CA 1
ATOM 2247 C C . ILE A 1 303 ? -295.31942 -103.57480 211.48878 1.000 108.80067 303 ILE A C 1
ATOM 2248 O O . ILE A 1 303 ? -294.66751 -102.52373 211.43216 1.000 113.76448 303 ILE A O 1
ATOM 2253 N N . GLU A 1 304 ? -294.85140 -104.74541 211.05873 1.000 104.27555 304 GLU A N 1
ATOM 2254 C CA . GLU A 1 304 ? -293.53269 -104.90409 210.44879 1.000 87.83908 304 GLU A CA 1
ATOM 2255 C C . GLU A 1 304 ? -293.72409 -105.02536 208.94053 1.000 86.19362 304 GLU A C 1
ATOM 2256 O O . GLU A 1 304 ? -293.99834 -106.11167 208.42419 1.000 79.95666 304 GLU A O 1
ATOM 2258 N N . VAL A 1 305 ? -293.58387 -103.90285 208.23481 1.000 90.86314 305 VAL A N 1
ATOM 2259 C CA . VAL A 1 305 ? -293.76095 -103.89679 206.78753 1.000 100.78069 305 VAL A CA 1
ATOM 2260 C C . VAL A 1 305 ? -292.63022 -104.67757 206.13194 1.000 118.45581 305 VAL A C 1
ATOM 2261 O O . VAL A 1 305 ? -291.45189 -104.49699 206.46608 1.000 124.79264 305 VAL A O 1
ATOM 2265 N N . LEU A 1 306 ? -292.98572 -105.55320 205.19476 1.000 125.58818 306 LEU A N 1
ATOM 2266 C CA . LEU A 1 306 ? -292.01504 -106.38515 204.49802 1.000 120.81685 306 LEU A CA 1
ATOM 2267 C C . LEU A 1 306 ? -291.58339 -105.72241 203.19563 1.000 120.65760 306 LEU A C 1
ATOM 2268 O O . LEU A 1 306 ? -292.38778 -105.08082 202.51344 1.000 110.00371 306 LEU A O 1
ATOM 2273 N N . ASP A 1 307 ? -290.30630 -105.88420 202.85654 1.000 129.12490 307 ASP A N 1
ATOM 2274 C CA . ASP A 1 307 ? -289.73902 -105.26254 201.66580 1.000 133.24443 307 ASP A CA 1
ATOM 2275 C C . ASP A 1 307 ? -290.11917 -106.07703 200.43443 1.000 129.61826 307 ASP A C 1
ATOM 2276 O O . ASP A 1 307 ? -289.78816 -107.26407 200.34136 1.000 123.23408 307 ASP A O 1
ATOM 2281 N N . GLU A 1 308 ? -290.80878 -105.44201 199.49343 1.000 128.91358 308 GLU A N 1
ATOM 2282 C CA . GLU A 1 308 ? -291.20218 -106.07167 198.24240 1.000 127.49224 308 GLU A CA 1
ATOM 2283 C C . GLU A 1 308 ? -290.21117 -105.74338 197.13209 1.000 128.58305 308 GLU A C 1
ATOM 2284 O O . GLU A 1 308 ? -289.50540 -104.73267 197.17050 1.000 127.65977 308 GLU A O 1
ATOM 2290 N N . ASN A 1 309 ? -290.16454 -106.62575 196.13384 1.000 137.08983 309 ASN A N 1
ATOM 2291 C CA . ASN A 1 309 ? -289.26315 -106.45866 194.99351 1.000 134.90308 309 ASN A CA 1
A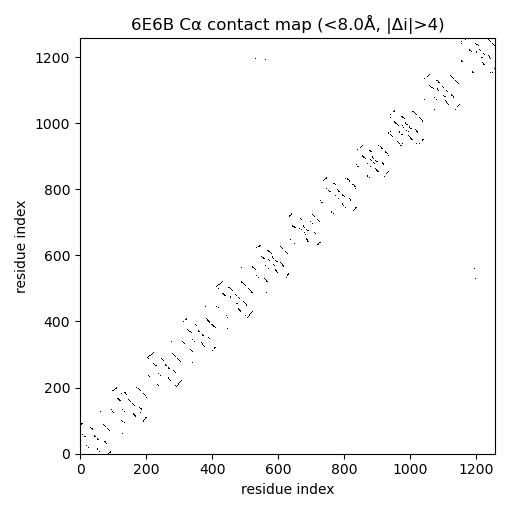TOM 2292 C C . ASN A 1 309 ? -289.93144 -105.57234 193.94082 1.000 139.13853 309 ASN A C 1
ATOM 2293 O O . ASN A 1 309 ? -290.30853 -106.00209 192.84900 1.000 134.87861 309 ASN A O 1
ATOM 2298 N N . ASP A 1 310 ? -290.07363 -104.29826 194.30326 1.000 138.28652 310 ASP A N 1
ATOM 2299 C CA . ASP A 1 310 ? -290.66797 -103.29017 193.43737 1.000 126.62111 310 ASP A CA 1
ATOM 2300 C C . ASP A 1 310 ? -289.66617 -102.23217 192.99637 1.000 114.50375 310 ASP A C 1
ATOM 2301 O O . ASP A 1 310 ? -290.04987 -101.28460 192.30123 1.000 98.27762 310 ASP A O 1
ATOM 2306 N N . ASN A 1 311 ? -288.39894 -102.36639 193.37928 1.000 112.34939 311 ASN A N 1
ATOM 2307 C CA . ASN A 1 311 ? -287.34349 -101.45961 192.95545 1.000 100.97391 311 ASN A CA 1
ATOM 2308 C C . ASN A 1 311 ? -286.38652 -102.18523 192.01942 1.000 107.65963 311 ASN A C 1
ATOM 2309 O O . ASN A 1 311 ? -286.01071 -103.33527 192.26729 1.000 110.42792 311 ASN A O 1
ATOM 2314 N N . VAL A 1 312 ? -285.99578 -101.50499 190.94661 1.000 119.43107 312 VAL A N 1
ATOM 2315 C CA . VAL A 1 312 ? -285.16929 -102.09166 189.89412 1.000 141.07710 312 VAL A CA 1
ATOM 2316 C C . VAL A 1 312 ? -283.69983 -101.95826 190.27932 1.000 156.77657 312 VAL A C 1
ATOM 2317 O O . VAL A 1 312 ? -283.28565 -100.89424 190.76222 1.000 169.75474 312 VAL A O 1
ATOM 2321 N N . PRO A 1 313 ? -282.88198 -102.99591 190.10021 1.000 157.01590 313 PRO A N 1
ATOM 2322 C CA . PRO A 1 313 ? -281.44538 -102.84702 190.35550 1.000 157.33016 313 PRO A CA 1
ATOM 2323 C C . PRO A 1 313 ? -280.79947 -101.88753 189.36838 1.000 164.11741 313 PRO A C 1
ATOM 2324 O O . PRO A 1 313 ? -281.21390 -101.77059 188.21261 1.000 160.12824 313 PRO A O 1
ATOM 2328 N N . GLU A 1 314 ? -279.76453 -101.19828 189.84211 1.000 177.42914 314 GLU A N 1
ATOM 2329 C CA . GLU A 1 314 ? -279.08373 -100.16582 189.07539 1.000 175.95004 314 GLU A CA 1
ATOM 2330 C C . GLU A 1 314 ? -277.60908 -100.50765 188.91171 1.000 177.49446 314 GLU A C 1
ATOM 2331 O O . GLU A 1 314 ? -276.94678 -100.93257 189.86868 1.000 186.80865 314 GLU A O 1
ATOM 2337 N N . VAL A 1 315 ? -277.10608 -100.30595 187.69422 1.000 159.67209 315 VAL A N 1
ATOM 2338 C CA . VAL A 1 315 ? -275.70229 -100.50345 187.34955 1.000 128.21722 315 VAL A CA 1
ATOM 2339 C C . VAL A 1 315 ? -275.08217 -99.12415 187.17941 1.000 130.62871 315 VAL A C 1
ATOM 2340 O O . VAL A 1 315 ? -275.44366 -98.38017 186.25908 1.000 111.21427 315 VAL A O 1
ATOM 2344 N N . LEU A 1 316 ? -274.14504 -98.78169 188.05674 1.000 142.92241 316 LEU A N 1
ATOM 2345 C CA . LEU A 1 316 ? -273.50569 -97.47306 188.05751 1.000 138.09640 316 LEU A CA 1
ATOM 2346 C C . LEU A 1 316 ? -272.11866 -97.58755 187.43854 1.000 137.84563 316 LEU A C 1
ATOM 2347 O O . LEU A 1 316 ? -271.25895 -98.30048 187.96597 1.000 146.72711 316 LEU A O 1
ATOM 2352 N N . PHE A 1 317 ? -271.90536 -96.89377 186.32356 1.000 138.44568 317 PHE A N 1
ATOM 2353 C CA . PHE A 1 317 ? -270.57240 -96.74033 185.75846 1.000 124.30750 317 PHE A CA 1
ATOM 2354 C C . PHE A 1 317 ? -269.90058 -95.54700 186.41988 1.000 121.80954 317 PHE A C 1
ATOM 2355 O O . PHE A 1 317 ? -270.46000 -94.44553 186.42769 1.000 131.84354 317 PHE A O 1
ATOM 2363 N N . GLN A 1 318 ? -268.70409 -95.75374 186.96878 1.000 111.32687 318 GLN A N 1
ATOM 2364 C CA . GLN A 1 318 ? -268.01705 -94.65316 187.63202 1.000 124.47259 318 GLN A CA 1
ATOM 2365 C C . GLN A 1 318 ? -266.76989 -94.19104 186.90115 1.000 118.66540 318 GLN A C 1
ATOM 2366 O O . GLN A 1 318 ? -266.45007 -93.00131 186.94364 1.000 120.98122 318 GLN A O 1
ATOM 2372 N N . SER A 1 319 ? -266.06556 -95.09542 186.23067 1.000 122.26837 319 SER A N 1
ATOM 2373 C CA . SER A 1 319 ? -264.89159 -94.75573 185.44242 1.000 152.25524 319 SER A CA 1
ATOM 2374 C C . SER A 1 319 ? -265.18222 -95.10524 183.99214 1.000 166.93938 319 SER A C 1
ATOM 2375 O O . SER A 1 319 ? -265.61573 -96.22242 183.69219 1.000 177.96205 319 SER A O 1
ATOM 2378 N N . LEU A 1 320 ? -264.94963 -94.14446 183.10021 1.000 168.77116 320 LEU A N 1
ATOM 2379 C CA . LEU A 1 320 ? -265.29548 -94.27667 181.69348 1.000 169.14136 320 LEU A CA 1
ATOM 2380 C C . LEU A 1 320 ? -264.03188 -94.44684 180.86987 1.000 167.69803 320 LEU A C 1
ATOM 2381 O O . LEU A 1 320 ? -263.19717 -93.52992 180.83501 1.000 166.59981 320 LEU A O 1
ATOM 2386 N N . PRO A 1 321 ? -263.83878 -95.58188 180.20218 1.000 173.87151 321 PRO A N 1
ATOM 2387 C CA . PRO A 1 321 ? -262.65290 -95.72618 179.34051 1.000 160.01757 321 PRO A CA 1
ATOM 2388 C C . PRO A 1 321 ? -262.95119 -95.24625 177.92108 1.000 148.24785 321 PRO A C 1
ATOM 2389 O O . PRO A 1 321 ? -263.19367 -96.01256 176.98410 1.000 134.70030 321 PRO A O 1
ATOM 2393 N N . ASP A 1 322 ? -262.92989 -93.92149 177.76343 1.000 154.59554 322 ASP A N 1
ATOM 2394 C CA . ASP A 1 322 ? -263.19777 -93.32716 176.45934 1.000 164.38127 322 ASP A CA 1
ATOM 2395 C C . ASP A 1 322 ? -262.11692 -93.70405 175.45857 1.000 148.59122 322 ASP A C 1
ATOM 2396 O O . ASP A 1 322 ? -262.40079 -93.90781 174.27255 1.000 146.04488 322 ASP A O 1
ATOM 2401 N N . LEU A 1 323 ? -260.87416 -93.80581 175.92115 1.000 142.57564 323 LEU A N 1
ATOM 2402 C CA . LEU A 1 323 ? -259.74965 -94.17472 175.07701 1.000 137.44526 323 LEU A CA 1
ATOM 2403 C C . LEU A 1 323 ? -259.00214 -95.31726 175.74216 1.000 113.48144 323 LEU A C 1
ATOM 2404 O O . LEU A 1 323 ? -258.64441 -95.22575 176.92095 1.000 113.54014 323 LEU A O 1
ATOM 2409 N N . ILE A 1 324 ? -258.76539 -96.38502 174.98766 1.000 88.79366 324 ILE A N 1
ATOM 2410 C CA . ILE A 1 324 ? -258.00879 -97.53372 175.46749 1.000 77.76281 324 ILE A CA 1
ATOM 2411 C C . ILE A 1 324 ? -257.04693 -97.94243 174.36345 1.000 82.71645 324 ILE A C 1
ATOM 2412 O O . ILE A 1 324 ? -257.39045 -97.89247 173.17765 1.000 84.40299 324 ILE A O 1
ATOM 2417 N N . MET A 1 325 ? -255.84469 -98.35130 174.75306 1.000 101.06758 325 MET A N 1
ATOM 2418 C CA . MET A 1 325 ? -254.83032 -98.73612 173.78707 1.000 132.28435 325 MET A CA 1
ATOM 2419 C C . MET A 1 325 ? -255.13203 -100.10694 173.19392 1.000 143.03126 325 MET A C 1
ATOM 2420 O O . MET A 1 325 ? -255.65743 -101.00188 173.86256 1.000 136.37188 325 MET A O 1
ATOM 2425 N N . GLU A 1 326 ? -254.79770 -100.25346 171.91229 1.000 155.11695 326 GLU A N 1
ATOM 2426 C CA . GLU A 1 326 ? -254.99664 -101.51956 171.21615 1.000 150.95318 326 GLU A CA 1
ATOM 2427 C C . GLU A 1 326 ? -254.09401 -102.61695 171.77146 1.000 151.68630 326 GLU A C 1
ATOM 2428 O O . GLU A 1 326 ? -254.49378 -103.78620 171.82895 1.000 128.24252 326 GLU A O 1
ATOM 2434 N N . ASP A 1 327 ? -252.87928 -102.26243 172.19106 1.000 169.93264 327 ASP A N 1
ATOM 2435 C CA . ASP A 1 327 ? -251.93171 -103.22609 172.74411 1.000 167.30144 327 ASP A CA 1
ATOM 2436 C C . ASP A 1 327 ? -252.15541 -103.49563 174.22897 1.000 156.43400 327 ASP A C 1
ATOM 2437 O O . ASP A 1 327 ? -251.20736 -103.84125 174.94449 1.000 151.61755 327 ASP A O 1
ATOM 2442 N N . ALA A 1 328 ? -253.38688 -103.33084 174.70445 1.000 153.55750 328 ALA A N 1
ATOM 2443 C CA . ALA A 1 328 ? -253.67786 -103.52697 176.12038 1.000 136.46662 328 ALA A CA 1
ATOM 2444 C C . ALA A 1 328 ? -253.34086 -104.95068 176.54934 1.000 127.44517 328 ALA A C 1
ATOM 2445 O O . ALA A 1 328 ? -253.73489 -105.92120 175.89616 1.000 122.37730 328 ALA A O 1
ATOM 2447 N N . GLU A 1 329 ? -252.59937 -105.06587 177.64967 1.000 126.24788 329 GLU A N 1
ATOM 2448 C CA . GLU A 1 329 ? -252.21319 -106.36656 178.17013 1.000 132.47875 329 GLU A CA 1
ATOM 2449 C C . GLU A 1 329 ? -253.44958 -107.15993 178.59295 1.000 143.14684 329 GLU A C 1
ATOM 2450 O O . GLU A 1 329 ? -254.48656 -106.57866 178.92756 1.000 145.30237 329 GLU A O 1
ATOM 2452 N N . PRO A 1 330 ? -253.37301 -108.49154 178.57641 1.000 144.50913 330 PRO A N 1
ATOM 2453 C CA . PRO A 1 330 ? -254.53224 -109.29692 178.98524 1.000 140.84291 330 PRO A CA 1
ATOM 2454 C C . PRO A 1 330 ? -254.80679 -109.14019 180.47432 1.000 148.74323 330 PRO A C 1
ATOM 2455 O O . PRO A 1 330 ? -253.90995 -109.29457 181.30635 1.000 165.06233 330 PRO A O 1
ATOM 2459 N N . GLY A 1 331 ? -256.05774 -108.82830 180.80278 1.000 127.39527 331 GLY A N 1
ATOM 2460 C CA . GLY A 1 331 ? -256.47903 -108.70631 182.18181 1.000 114.43855 331 GLY A CA 1
ATOM 2461 C C . GLY A 1 331 ? -256.39338 -107.31318 182.76360 1.000 108.91388 331 GLY A C 1
ATOM 2462 O O . GLY A 1 331 ? -256.49193 -107.16648 183.98733 1.000 123.38880 331 GLY A O 1
ATOM 2463 N N . THR A 1 332 ? -256.21392 -106.28860 181.93363 1.000 99.78094 332 THR A N 1
ATOM 2464 C CA . THR A 1 332 ? -256.13471 -104.92173 182.42901 1.000 98.15127 332 THR A CA 1
ATOM 2465 C C . THR A 1 332 ? -257.50701 -104.41101 182.85897 1.000 106.01533 332 THR A C 1
ATOM 2466 O O . THR A 1 332 ? -258.54374 -104.81626 182.32813 1.000 97.99523 332 THR A O 1
ATOM 2470 N N . TYR A 1 333 ? -257.49807 -103.49623 183.82620 1.000 117.88842 333 TYR A N 1
ATOM 2471 C CA . TYR A 1 333 ? -258.72206 -102.92622 184.37905 1.000 129.50739 333 TYR A CA 1
ATOM 2472 C C . TYR A 1 333 ? -259.21699 -101.82022 183.45383 1.000 122.83795 333 TYR A C 1
ATOM 2473 O O . TYR A 1 333 ? -258.56677 -100.77973 183.31339 1.000 117.23432 333 TYR A O 1
ATOM 2482 N N . ILE A 1 334 ? -260.37086 -102.04125 182.82278 1.000 125.46790 334 ILE A N 1
ATOM 2483 C CA . ILE A 1 334 ? -260.89840 -101.12419 181.81912 1.000 129.76987 334 ILE A CA 1
ATOM 2484 C C . ILE A 1 334 ? -261.92495 -100.17853 182.42768 1.000 135.41989 334 ILE A C 1
ATOM 2485 O O . ILE A 1 334 ? -261.78580 -98.95249 182.33403 1.000 139.60221 334 ILE A O 1
ATOM 2490 N N . ALA A 1 335 ? -262.96256 -100.73574 183.05036 1.000 136.93474 335 ALA A N 1
ATOM 2491 C CA . ALA A 1 335 ? -264.07679 -99.95303 183.55978 1.000 162.15791 335 ALA A CA 1
ATOM 2492 C C . ALA A 1 335 ? -264.40953 -100.35941 184.98743 1.000 160.04424 335 ALA A C 1
ATOM 2493 O O . ALA A 1 335 ? -264.14153 -101.48626 185.41163 1.000 158.25160 335 ALA A O 1
ATOM 2495 N N . LEU A 1 336 ? -264.99897 -99.41705 185.72407 1.000 147.40185 336 LEU A N 1
ATOM 2496 C CA . LEU A 1 336 ? -265.34262 -99.59339 187.12992 1.000 115.77087 336 LEU A CA 1
ATOM 2497 C C . LEU A 1 336 ? -266.85666 -99.49718 187.28693 1.000 96.12366 336 LEU A C 1
ATOM 2498 O O . LEU A 1 336 ? -267.46489 -98.47361 186.93819 1.000 81.97592 336 LEU A O 1
ATOM 2503 N N . LEU A 1 337 ? -267.45361 -100.56030 187.82994 1.000 103.39323 337 LEU A N 1
ATOM 2504 C CA . LEU A 1 337 ? -268.89670 -100.71229 187.93033 1.000 121.26661 337 LEU A CA 1
ATOM 2505 C C . LEU A 1 337 ? -269.32438 -100.97166 189.37017 1.000 129.35177 337 LEU A C 1
ATOM 2506 O O . LEU A 1 337 ? -268.60307 -101.60230 190.14996 1.000 123.51722 337 LEU A O 1
ATOM 2511 N N . LYS A 1 338 ? -270.51503 -100.48224 189.71008 1.000 134.64944 338 LYS A N 1
ATOM 2512 C CA . LYS A 1 338 ? -271.16122 -100.77482 190.98090 1.000 126.69853 338 LYS A CA 1
ATOM 2513 C C . LYS A 1 338 ? -272.58134 -101.26120 190.71958 1.000 144.30072 338 LYS A C 1
ATOM 2514 O O . LYS A 1 338 ? -273.18215 -100.95733 189.68704 1.000 148.55908 338 LYS A O 1
ATOM 2516 N N . THR A 1 339 ? -273.11850 -102.01779 191.67495 1.000 150.03519 339 THR A N 1
ATOM 2517 C CA . THR A 1 339 ? -274.48465 -102.52458 191.60923 1.000 159.84979 339 THR A CA 1
ATOM 2518 C C . THR A 1 339 ? -275.22231 -102.12764 192.87836 1.000 167.48133 339 THR A C 1
ATOM 2519 O O . THR A 1 339 ? -274.73230 -102.37928 193.98386 1.000 171.02549 339 THR A O 1
ATOM 2523 N N . ARG A 1 340 ? -276.39366 -101.50725 192.72571 1.000 175.46872 340 ARG A N 1
ATOM 2524 C CA . ARG A 1 340 ? -277.15659 -101.04182 193.87801 1.000 185.47710 340 ARG A CA 1
ATOM 2525 C C . ARG A 1 340 ? -278.62591 -101.41758 193.74573 1.000 191.07449 340 ARG A C 1
ATOM 2526 O O . ARG A 1 340 ? -279.20629 -101.31776 192.66228 1.000 196.97084 340 ARG A O 1
ATOM 2534 N N . ASP A 1 341 ? -279.22304 -101.84975 194.85788 1.000 181.53871 341 ASP A N 1
ATOM 2535 C CA . ASP A 1 341 ? -280.62963 -102.23300 194.89484 1.000 159.35828 341 ASP A CA 1
ATOM 2536 C C . ASP A 1 341 ? -281.26773 -101.68197 196.16151 1.000 142.62798 341 ASP A C 1
ATOM 2537 O O . ASP A 1 341 ? -280.72277 -101.85132 197.25649 1.000 141.90027 341 ASP A O 1
ATOM 2542 N N . LYS A 1 342 ? -282.42130 -101.02508 196.01007 1.000 135.09943 342 LYS A N 1
ATOM 2543 C CA . LYS A 1 342 ? -283.11813 -100.47690 197.17027 1.000 143.47482 342 LYS A CA 1
ATOM 2544 C C . LYS A 1 342 ? -283.73249 -101.56742 198.04055 1.000 159.16490 342 LYS A C 1
ATOM 2545 O O . LYS A 1 342 ? -283.90366 -101.36906 199.24906 1.000 160.65617 342 LYS A O 1
ATOM 2551 N N . ASP A 1 343 ? -284.07246 -102.71284 197.45380 1.000 155.75455 343 ASP A N 1
ATOM 2552 C CA . ASP A 1 343 ? -284.73154 -103.78067 198.19087 1.000 147.39667 343 ASP A CA 1
ATOM 2553 C C . ASP A 1 343 ? -283.75849 -104.44546 199.16530 1.000 151.25908 343 ASP A C 1
ATOM 2554 O O . ASP A 1 343 ? -282.60190 -104.04150 199.31680 1.000 159.28210 343 ASP A O 1
ATOM 2559 N N . SER A 1 344 ? -284.24361 -105.48872 199.83468 1.000 146.55582 344 SER A N 1
ATOM 2560 C CA . SER A 1 344 ? -283.47138 -106.22106 200.82568 1.000 148.13269 344 SER A CA 1
ATOM 2561 C C . SER A 1 344 ? -283.58083 -107.71556 200.55045 1.000 154.45117 344 SER A C 1
ATOM 2562 O O . SER A 1 344 ? -284.37336 -108.16314 199.71502 1.000 153.90423 344 SER A O 1
ATOM 2565 N N . GLY A 1 345 ? -282.76682 -108.48731 201.26841 1.000 153.71260 345 GLY A N 1
ATOM 2566 C CA . GLY A 1 345 ? -282.77147 -109.93223 201.15333 1.000 149.40868 345 GLY A CA 1
ATOM 2567 C C . GLY A 1 345 ? -282.47762 -110.37693 199.73371 1.000 149.79112 345 GLY A C 1
ATOM 2568 O O . GLY A 1 345 ? -281.70471 -109.75177 198.99943 1.000 151.45572 345 GLY A O 1
ATOM 2569 N N . ARG A 1 346 ? -283.11956 -111.47808 199.33381 1.000 154.03728 346 ARG A N 1
ATOM 2570 C CA . ARG A 1 346 ? -283.00547 -111.94061 197.95568 1.000 153.52658 346 ARG A CA 1
ATOM 2571 C C . ARG A 1 346 ? -283.59433 -110.94217 196.96857 1.000 150.07638 346 ARG A C 1
ATOM 2572 O O . ARG A 1 346 ? -283.30652 -111.02808 195.76997 1.000 140.53787 346 ARG A O 1
ATOM 2580 N N . ASN A 1 347 ? -284.41001 -109.99785 197.44139 1.000 152.75336 347 ASN A N 1
ATOM 2581 C CA . ASN A 1 347 ? -284.91296 -108.94461 196.57181 1.000 137.16123 347 ASN A CA 1
ATOM 2582 C C . ASN A 1 347 ? -283.87443 -107.86061 196.32382 1.000 143.88120 347 ASN A C 1
ATOM 2583 O O . ASN A 1 347 ? -284.03885 -107.06412 195.39360 1.000 140.27507 347 ASN A O 1
ATOM 2588 N N . GLY A 1 348 ? -282.81069 -107.82226 197.12410 1.000 151.18928 348 GLY A N 1
ATOM 2589 C CA . GLY A 1 348 ? -281.76703 -106.82877 196.96950 1.000 138.17085 348 GLY A CA 1
ATOM 2590 C C . GLY A 1 348 ? -280.48403 -107.40687 196.40958 1.000 124.48473 348 GLY A C 1
ATOM 2591 O O . GLY A 1 348 ? -279.59678 -106.66435 195.97845 1.000 114.22805 348 GLY A O 1
ATOM 2592 N N . GLU A 1 349 ? -280.37142 -108.73326 196.41706 1.000 128.57592 349 GLU A N 1
ATOM 2593 C CA . GLU A 1 349 ? -279.20307 -109.38986 195.84684 1.000 125.34172 349 GLU A CA 1
ATOM 2594 C C . GLU A 1 349 ? -279.23662 -109.27767 194.32786 1.000 146.76211 349 GLU A C 1
ATOM 2595 O O . GLU A 1 349 ? -280.22418 -109.65258 193.68871 1.000 146.17947 349 GLU A O 1
ATOM 2601 N N . VAL A 1 350 ? -278.15427 -108.76194 193.75007 1.000 170.12799 350 VAL A N 1
ATOM 2602 C CA . VAL A 1 350 ? -278.07858 -108.46443 192.32436 1.000 168.03645 350 VAL A CA 1
ATOM 2603 C C . VAL A 1 350 ? -276.87633 -109.18807 191.73574 1.000 162.24984 350 VAL A C 1
ATOM 2604 O O . VAL A 1 350 ? -275.76223 -109.08221 192.26223 1.000 147.89026 350 VAL A O 1
ATOM 2608 N N . ILE A 1 351 ? -277.10322 -109.91828 190.64624 1.000 158.68062 351 ILE A N 1
ATOM 2609 C CA . ILE A 1 351 ? -276.04794 -110.58860 189.89677 1.000 142.92025 351 ILE A CA 1
ATOM 2610 C C . ILE A 1 351 ? -275.95912 -109.93502 188.52539 1.000 133.99704 351 ILE A C 1
ATOM 2611 O O . ILE A 1 351 ? -276.98425 -109.71331 187.86796 1.000 124.27971 351 ILE A O 1
ATOM 2616 N N . CYS A 1 352 ? -274.73957 -109.62643 188.09623 1.000 134.35052 352 CYS A N 1
ATOM 2617 C CA . CYS A 1 352 ? -274.50165 -108.93839 186.83806 1.000 119.69841 352 CYS A CA 1
ATOM 2618 C C . CYS A 1 352 ? -273.75043 -109.85521 185.88260 1.000 123.78224 352 CYS A C 1
ATOM 2619 O O . CYS A 1 352 ? -272.91430 -110.66322 186.29778 1.000 124.44330 352 CYS A O 1
ATOM 2622 N N . LYS A 1 353 ? -274.06268 -109.72459 184.59615 1.000 132.76411 353 LYS A N 1
ATOM 2623 C CA . LYS A 1 353 ? -273.40594 -110.50267 183.55891 1.000 134.90739 353 LYS A CA 1
ATOM 2624 C C . LYS A 1 353 ? -273.23864 -109.65915 182.30335 1.000 137.12550 353 LYS A C 1
ATOM 2625 O O . LYS A 1 353 ? -273.87345 -108.61067 182.13313 1.000 147.68675 353 LYS A O 1
ATOM 2627 N N . LEU A 1 354 ? -272.36206 -110.13771 181.42422 1.000 125.97703 354 LEU A N 1
ATOM 2628 C CA . LEU A 1 354 ? -272.14224 -109.54178 180.11556 1.000 115.92773 354 LEU A CA 1
ATOM 2629 C C . LEU A 1 354 ? -272.66798 -110.49379 179.05173 1.000 119.79191 354 LEU A C 1
ATOM 2630 O O . LEU A 1 354 ? -272.30006 -111.67335 179.03206 1.000 115.40699 354 LEU A O 1
ATOM 2635 N N . GLU A 1 355 ? -273.52108 -109.98231 178.17226 1.000 130.28064 355 GLU A N 1
ATOM 2636 C CA . GLU A 1 355 ? -274.04158 -110.74077 177.04596 1.000 137.39566 355 GLU A CA 1
ATOM 2637 C C . GLU A 1 355 ? -273.36752 -110.25320 175.77050 1.000 147.24640 355 GLU A C 1
ATOM 2638 O O . GLU A 1 355 ? -273.18996 -109.04647 175.57753 1.000 150.95209 355 GLU A O 1
ATOM 2644 N N . GLY A 1 356 ? -272.99496 -111.18362 174.90380 1.000 145.69585 356 GLY A N 1
ATOM 2645 C CA . GLY A 1 356 ? -272.33961 -110.85228 173.65511 1.000 136.92335 356 GLY A CA 1
ATOM 2646 C C . GLY A 1 356 ? -271.01359 -111.57495 173.49358 1.000 132.51145 356 GLY A C 1
ATOM 2647 O O . GLY A 1 356 ? -270.51265 -112.24214 174.39699 1.000 135.97738 356 GLY A O 1
ATOM 2648 N N . GLY A 1 357 ? -270.45359 -111.42183 172.29708 1.000 123.49860 357 GLY A N 1
ATOM 2649 C CA . GLY A 1 357 ? -269.20829 -112.05720 171.92442 1.000 114.68295 357 GLY A CA 1
ATOM 2650 C C . GLY A 1 357 ? -267.96028 -111.21177 172.06365 1.000 107.23792 357 GLY A C 1
ATOM 2651 O O . GLY A 1 357 ? -266.89185 -111.64356 171.61513 1.000 105.29021 357 GLY A O 1
ATOM 2652 N N . ALA A 1 358 ? -268.05160 -110.02471 172.65469 1.000 110.52231 358 ALA A N 1
ATOM 2653 C CA . ALA A 1 358 ? -266.86391 -109.20371 172.84168 1.000 113.25337 358 ALA A CA 1
ATOM 2654 C C . ALA A 1 358 ? -265.95005 -109.83220 173.89450 1.000 126.66859 358 ALA A C 1
ATOM 2655 O O . ALA A 1 358 ? -266.43520 -110.40798 174.87297 1.000 161.96934 358 ALA A O 1
ATOM 2657 N N . PRO A 1 359 ? -264.62124 -109.73564 173.72755 1.000 111.42733 359 PRO A N 1
ATOM 2658 C CA . PRO A 1 359 ? -263.68030 -110.39829 174.66207 1.000 93.63238 359 PRO A CA 1
ATOM 2659 C C . PRO A 1 359 ? -263.42350 -109.58446 175.92554 1.000 90.58185 359 PRO A C 1
ATOM 2660 O O . PRO A 1 359 ? -262.35639 -108.99902 176.13050 1.000 66.52380 359 PRO A O 1
ATOM 2664 N N . PHE A 1 360 ? -264.42196 -109.54110 176.80703 1.000 123.84256 360 PHE A N 1
ATOM 2665 C CA . PHE A 1 360 ? -264.30751 -108.84992 178.08397 1.000 127.90735 360 PHE A CA 1
ATOM 2666 C C . PHE A 1 360 ? -264.97079 -109.69090 179.16473 1.000 133.79635 360 PHE A C 1
ATOM 2667 O O . PHE A 1 360 ? -265.98720 -110.34448 178.91252 1.000 137.09048 360 PHE A O 1
ATOM 2675 N N . LYS A 1 361 ? -264.39752 -109.67004 180.36732 1.000 126.55867 361 LYS A N 1
ATOM 2676 C CA . LYS A 1 361 ? -264.88667 -110.48150 181.47229 1.000 131.51392 361 LYS A CA 1
ATOM 2677 C C . LYS A 1 361 ? -265.07079 -109.63129 182.72171 1.000 141.64676 361 LYS A C 1
ATOM 2678 O O . LYS A 1 361 ? -264.33767 -108.66599 182.95296 1.000 141.78760 361 LYS A O 1
ATOM 2680 N N . ILE A 1 362 ? -266.06380 -110.00706 183.52675 1.000 145.59918 362 ILE A N 1
ATOM 2681 C CA . ILE A 1 362 ? -266.32550 -109.38477 184.82066 1.000 128.43576 362 ILE A CA 1
ATOM 2682 C C . ILE A 1 362 ? -265.67093 -110.22290 185.91030 1.000 152.72161 362 ILE A C 1
ATOM 2683 O O . ILE A 1 362 ? -265.84877 -111.44715 185.95568 1.000 163.63177 362 ILE A O 1
ATOM 2688 N N . LEU A 1 363 ? -264.91768 -109.56603 186.79021 1.000 164.39053 363 LEU A N 1
ATOM 2689 C CA . LEU A 1 363 ? -264.28188 -110.21040 187.93328 1.000 171.04836 363 LEU A CA 1
ATOM 2690 C C . LEU A 1 363 ? -264.76094 -109.51417 189.19888 1.000 167.07767 363 LEU A C 1
ATOM 2691 O O . LEU A 1 363 ? -264.62826 -108.29284 189.32657 1.000 164.66130 363 LEU A O 1
ATOM 2696 N N . THR A 1 364 ? -265.32328 -110.28506 190.12519 1.000 158.23304 364 THR A N 1
ATOM 2697 C CA . THR A 1 364 ? -265.87050 -109.73685 191.35998 1.000 128.79110 364 THR A CA 1
ATOM 2698 C C . THR A 1 364 ? -264.80003 -109.73499 192.44713 1.000 132.84594 364 THR A C 1
ATOM 2699 O O . THR A 1 364 ? -264.27313 -110.79197 192.81229 1.000 146.35866 364 THR A O 1
ATOM 2703 N N . SER A 1 365 ? -264.47099 -108.54486 192.95249 1.000 123.43154 365 SER A N 1
ATOM 2704 C CA . SER A 1 365 ? -263.50060 -108.41854 194.03314 1.000 123.73179 365 SER A CA 1
ATOM 2705 C C . SER A 1 365 ? -264.15420 -108.47202 195.40600 1.000 140.56735 365 SER A C 1
ATOM 2706 O O . SER A 1 365 ? -263.54598 -108.98124 196.35494 1.000 146.41296 365 SER A O 1
ATOM 2709 N N . SER A 1 366 ? -265.37448 -107.95762 195.52983 1.000 145.81143 366 SER A N 1
ATOM 2710 C CA . SER A 1 366 ? -266.14082 -108.04491 196.76590 1.000 139.56415 366 SER A CA 1
ATOM 2711 C C . SER A 1 366 ? -267.61490 -107.86045 196.42429 1.000 130.80229 366 SER A C 1
ATOM 2712 O O . SER A 1 366 ? -267.98005 -107.61229 195.27052 1.000 144.43977 366 SER A O 1
ATOM 2715 N N . GLY A 1 367 ? -268.46040 -107.96785 197.44781 1.000 108.77082 367 GLY A N 1
ATOM 2716 C CA . GLY A 1 367 ? -269.89339 -107.82441 197.27921 1.000 110.39898 367 GLY A CA 1
ATOM 2717 C C . GLY A 1 367 ? -270.29114 -106.52130 196.61910 1.000 127.09491 367 GLY A C 1
ATOM 2718 O O . GLY A 1 367 ? -269.93602 -105.44107 197.10079 1.000 135.04045 367 GLY A O 1
ATOM 2719 N N . ASN A 1 368 ? -271.01737 -106.61731 195.50468 1.000 125.13560 368 ASN A N 1
ATOM 2720 C CA . ASN A 1 368 ? -271.47311 -105.46572 194.72836 1.000 134.81625 368 ASN A CA 1
ATOM 2721 C C . ASN A 1 368 ? -270.31681 -104.61338 194.21496 1.000 136.60279 368 ASN A C 1
ATOM 2722 O O . ASN A 1 368 ? -270.48938 -103.41582 193.96387 1.000 123.47900 368 ASN A O 1
ATOM 2727 N N . THR A 1 369 ? -269.13328 -105.20495 194.05482 1.000 142.93481 369 THR A N 1
ATOM 2728 C CA . THR A 1 369 ? -267.97867 -104.51057 193.49142 1.000 123.97211 369 THR A CA 1
ATOM 2729 C C . THR A 1 369 ? -267.42277 -105.36496 192.36090 1.000 110.36924 369 THR A C 1
ATOM 2730 O O . THR A 1 369 ? -266.86201 -106.43754 192.60765 1.000 108.03271 369 THR A O 1
ATOM 2734 N N . TYR A 1 370 ? -267.57503 -104.89189 191.12586 1.000 97.37816 370 TYR A N 1
ATOM 2735 C CA . TYR A 1 370 ? -267.14298 -105.63102 189.95034 1.000 111.75032 370 TYR A CA 1
ATOM 2736 C C . TYR A 1 370 ? -266.21204 -104.76941 189.11042 1.000 129.18047 370 TYR A C 1
ATOM 2737 O O . TYR A 1 370 ? -266.27570 -103.53751 189.14566 1.000 129.04123 370 TYR A O 1
ATOM 2746 N N . LYS A 1 371 ? -265.34559 -105.43609 188.35141 1.000 136.25565 371 LYS A N 1
ATOM 2747 C CA . LYS A 1 371 ? -264.40413 -104.77974 187.45846 1.000 128.44840 371 LYS A CA 1
ATOM 2748 C C . LYS A 1 371 ? -264.42858 -105.46231 186.09871 1.000 136.85245 371 LYS A C 1
ATOM 2749 O O . LYS A 1 371 ? -264.72039 -106.65623 185.99119 1.000 137.19554 371 LYS A O 1
ATOM 2755 N N . LEU A 1 372 ? -264.12331 -104.69015 185.06011 1.000 151.46581 372 LEU A N 1
ATOM 2756 C CA . LEU A 1 372 ? -264.04394 -105.19729 183.69672 1.000 152.57305 372 LEU A CA 1
ATOM 2757 C C . LEU A 1 372 ? -262.58337 -105.39325 183.31267 1.000 141.37308 372 LEU A C 1
ATOM 2758 O O . LEU A 1 372 ? -261.76204 -104.48793 183.49248 1.000 144.31017 372 LEU A O 1
ATOM 2763 N N . VAL A 1 373 ? -262.26125 -106.57894 182.79515 1.000 128.51465 373 VAL A N 1
ATOM 2764 C CA . VAL A 1 373 ? -260.90997 -106.89839 182.35998 1.000 107.58919 373 VAL A CA 1
ATOM 2765 C C . VAL A 1 373 ? -260.95408 -107.40140 180.92402 1.000 87.87811 373 VAL A C 1
ATOM 2766 O O . VAL A 1 373 ? -261.98426 -107.86596 180.43067 1.000 97.32504 373 VAL A O 1
ATOM 2770 N N . THR A 1 374 ? -259.81255 -107.29460 180.25057 1.000 65.81998 374 THR A N 1
ATOM 2771 C CA . THR A 1 374 ? -259.67608 -107.89133 178.93111 1.000 63.53744 374 THR A CA 1
ATOM 2772 C C . THR A 1 374 ? -259.53926 -109.40218 179.05218 1.000 79.89726 374 THR A C 1
ATOM 2773 O O . THR A 1 374 ? -258.80910 -109.90967 179.90799 1.000 89.45984 374 THR A O 1
ATOM 2777 N N . ASP A 1 375 ? -260.24484 -110.12518 178.18619 1.000 84.85780 375 ASP A N 1
ATOM 2778 C CA . ASP A 1 375 ? -260.09854 -111.57236 178.11830 1.000 102.92991 375 ASP A CA 1
ATOM 2779 C C . ASP A 1 375 ? -259.11710 -112.01059 177.04494 1.000 107.20784 375 ASP A C 1
ATOM 2780 O O . ASP A 1 375 ? -258.40740 -113.00364 177.23471 1.000 131.84039 375 ASP A O 1
ATOM 2785 N N . GLY A 1 376 ? -259.05621 -111.28533 175.92804 1.000 94.82314 376 GLY A N 1
ATOM 2786 C CA . GLY A 1 376 ? -258.11886 -111.57977 174.86652 1.000 110.71752 376 GLY A CA 1
ATOM 2787 C C . GLY A 1 376 ? -257.42254 -110.31880 174.38663 1.000 113.58778 376 GLY A C 1
ATOM 2788 O O . GLY A 1 376 ? -257.61792 -109.22917 174.92924 1.000 104.71691 376 GLY A O 1
ATOM 2789 N N . VAL A 1 377 ? -256.60741 -110.49800 173.35492 1.000 129.26416 377 VAL A N 1
ATOM 2790 C CA . VAL A 1 377 ? -255.89239 -109.38669 172.74049 1.000 122.58640 377 VAL A CA 1
ATOM 2791 C C . VAL A 1 377 ? -256.84831 -108.60367 171.85047 1.000 116.96435 377 VAL A C 1
ATOM 2792 O O . VAL A 1 377 ? -257.77211 -109.16118 171.24664 1.000 108.58995 377 VAL A O 1
ATOM 2796 N N . LEU A 1 378 ? -256.63073 -107.29600 171.77156 1.000 115.63852 378 LEU A N 1
ATOM 2797 C CA . LEU A 1 378 ? -257.49083 -106.40058 171.01512 1.000 125.06703 378 LEU A CA 1
ATOM 2798 C C . LEU A 1 378 ? -256.80394 -105.97771 169.72226 1.000 128.67762 378 LEU A C 1
ATOM 2799 O O . LEU A 1 378 ? -255.62445 -106.25667 169.49103 1.000 123.31861 378 LEU A O 1
ATOM 2804 N N . ASP A 1 379 ? -257.56694 -105.28835 168.87600 1.000 140.91156 379 ASP A N 1
ATOM 2805 C CA . ASP A 1 379 ? -257.06627 -104.82204 167.58921 1.000 145.13635 379 ASP A CA 1
ATOM 2806 C C . ASP A 1 379 ? -257.98540 -103.72115 167.08603 1.000 137.94404 379 ASP A C 1
ATOM 2807 O O . ASP A 1 379 ? -259.20690 -103.89793 167.06501 1.000 134.77379 379 ASP A O 1
ATOM 2812 N N . ARG A 1 380 ? -257.40060 -102.59175 166.68238 1.000 133.54723 380 ARG A N 1
ATOM 2813 C CA . ARG A 1 380 ? -258.21643 -101.48024 166.20720 1.000 119.89298 380 ARG A CA 1
ATOM 2814 C C . ARG A 1 380 ? -258.60114 -101.66305 164.74579 1.000 120.03873 380 ARG A C 1
ATOM 2815 O O . ARG A 1 380 ? -259.72244 -101.32641 164.34940 1.000 124.96141 380 ARG A O 1
ATOM 2823 N N . GLU A 1 381 ? -257.67941 -102.18462 163.93266 1.000 116.43127 381 GLU A N 1
ATOM 2824 C CA . GLU A 1 381 ? -257.95352 -102.35022 162.50955 1.000 120.85021 381 GLU A CA 1
ATOM 2825 C C . GLU A 1 381 ? -259.08903 -103.33956 162.28487 1.000 135.20265 381 GLU A C 1
ATOM 2826 O O . GLU A 1 381 ? -259.90669 -103.16412 161.37383 1.000 153.40267 381 GLU A O 1
ATOM 2832 N N . GLN A 1 382 ? -259.15544 -104.38701 163.10669 1.000 132.04134 382 GLN A N 1
ATOM 2833 C CA . GLN A 1 382 ? -260.22006 -105.37472 162.97673 1.000 151.11429 382 GLN A CA 1
ATOM 2834 C C . GLN A 1 382 ? -261.52791 -104.85270 163.56433 1.000 168.60037 382 GLN A C 1
ATOM 2835 O O . GLN A 1 382 ? -262.54717 -104.77609 162.86968 1.000 183.54878 382 GLN A O 1
ATOM 2841 N N . ASN A 1 383 ? -261.51271 -104.48242 164.84300 1.000 161.58554 383 ASN A N 1
ATOM 2842 C CA . ASN A 1 383 ? -262.68779 -103.94883 165.53230 1.000 158.02735 383 ASN A CA 1
ATOM 2843 C C . ASN A 1 383 ? -262.30281 -102.68873 166.29926 1.000 133.94981 383 ASN A C 1
ATOM 2844 O O . ASN A 1 383 ? -261.77177 -102.77978 167.42026 1.000 122.79528 383 ASN A O 1
ATOM 2849 N N . PRO A 1 384 ? -262.55381 -101.49886 165.74171 1.000 123.82409 384 PRO A N 1
ATOM 2850 C CA . PRO A 1 384 ? -262.15803 -100.26586 166.44019 1.000 113.05088 384 PRO A CA 1
ATOM 2851 C C . PRO A 1 384 ? -263.12376 -99.81275 167.52333 1.000 117.18151 384 PRO A C 1
ATOM 2852 O O . PRO A 1 384 ? -262.71049 -99.04989 168.40734 1.000 113.74680 384 PRO A O 1
ATOM 2856 N N . GLU A 1 385 ? -264.38114 -100.24965 167.49456 1.000 135.12957 385 GLU A N 1
ATOM 2857 C CA . GLU A 1 385 ? -265.38313 -99.79542 168.44889 1.000 145.69751 385 GLU A CA 1
ATOM 2858 C C . GLU A 1 385 ? -266.20582 -100.98510 168.91727 1.000 137.59631 385 GLU A C 1
ATOM 2859 O O . GLU A 1 385 ? -266.48804 -101.89670 168.13477 1.000 139.92783 385 GLU A O 1
ATOM 2865 N N . TYR A 1 386 ? -266.59371 -100.97320 170.19305 1.000 134.90175 386 TYR A N 1
ATOM 2866 C CA . TYR A 1 386 ? -267.42593 -102.03505 170.74417 1.000 136.50467 386 TYR A CA 1
ATOM 2867 C C . TYR A 1 386 ? -268.57413 -101.42436 171.53654 1.000 146.81590 386 TYR A C 1
ATOM 2868 O O . TYR A 1 386 ? -268.38231 -100.45859 172.28423 1.000 154.22263 386 TYR A O 1
ATOM 2877 N N . ASN A 1 387 ? -269.76834 -101.98950 171.36595 1.000 148.55551 387 ASN A N 1
ATOM 2878 C CA . ASN A 1 387 ? -270.94532 -101.64815 172.16587 1.000 156.55045 387 ASN A CA 1
ATOM 2879 C C . ASN A 1 387 ? -271.21814 -102.79380 173.13621 1.000 144.17505 387 ASN A C 1
ATOM 2880 O O . ASN A 1 387 ? -271.78791 -103.81937 172.75249 1.000 143.70889 387 ASN A O 1
ATOM 2885 N N . ILE A 1 388 ? -270.81456 -102.62162 174.38783 1.000 137.43269 388 ILE A N 1
ATOM 2886 C CA . ILE A 1 388 ? -270.97800 -103.66556 175.39388 1.000 137.32077 388 ILE A CA 1
ATOM 2887 C C . ILE A 1 388 ? -272.28919 -103.44968 176.13286 1.000 132.86693 388 ILE A C 1
ATOM 2888 O O . ILE A 1 388 ? -272.64673 -102.31916 176.48079 1.000 131.21839 388 ILE A O 1
ATOM 2893 N N . THR A 1 389 ? -273.00906 -104.54138 176.37522 1.000 125.25101 389 THR A N 1
ATOM 2894 C CA . THR A 1 389 ? -274.25777 -104.52239 177.12282 1.000 111.99015 389 THR A CA 1
ATOM 2895 C C . THR A 1 389 ? -274.05711 -105.27711 178.42956 1.000 112.07498 389 THR A C 1
ATOM 2896 O O . THR A 1 389 ? -273.51490 -106.38754 178.43362 1.000 113.22464 389 THR A O 1
ATOM 2900 N N . ILE A 1 390 ? -274.49763 -104.67471 179.53050 1.000 115.21613 390 ILE A N 1
ATOM 2901 C CA . ILE A 1 390 ? -274.37643 -105.25427 180.86222 1.000 124.33499 390 ILE A CA 1
ATOM 2902 C C . ILE A 1 390 ? -275.77662 -105.43050 181.42487 1.000 133.96769 390 ILE A C 1
ATOM 2903 O O . ILE A 1 390 ? -276.58697 -104.49587 181.37995 1.000 133.59275 390 ILE A O 1
ATOM 2908 N N . ARG A 1 391 ? -276.06089 -106.62317 181.94853 1.000 136.74418 391 ARG A N 1
ATOM 2909 C CA . ARG A 1 391 ? -277.37631 -106.94924 182.48130 1.000 117.50522 391 ARG A CA 1
ATOM 2910 C C . ARG A 1 391 ? -277.25484 -107.26525 183.96482 1.000 111.92480 391 ARG A C 1
ATOM 2911 O O . ARG A 1 391 ? -276.41780 -108.07915 184.36628 1.000 115.90935 391 ARG A O 1
ATOM 2919 N N . ALA A 1 392 ? -278.08567 -106.61979 184.77602 1.000 105.84501 392 ALA A N 1
ATOM 2920 C CA . ALA A 1 392 ? -278.14536 -106.88392 186.20664 1.000 116.19885 392 ALA A CA 1
ATOM 2921 C C . ALA A 1 392 ? -279.53034 -107.40138 186.55340 1.000 125.48748 392 ALA A C 1
ATOM 2922 O O . ALA A 1 392 ? -280.53400 -106.76143 186.22317 1.000 132.74702 392 ALA A O 1
ATOM 2924 N N . THR A 1 393 ? -279.58023 -108.55905 187.20914 1.000 127.62679 393 THR A N 1
ATOM 2925 C CA . THR A 1 393 ? -280.83244 -109.20421 187.57296 1.000 141.50731 393 THR A CA 1
ATOM 2926 C C . THR A 1 393 ? -280.83792 -109.50226 189.06506 1.000 151.59815 393 THR A C 1
ATOM 2927 O O . THR A 1 393 ? -279.81567 -109.90258 189.62995 1.000 160.31148 393 THR A O 1
ATOM 2931 N N . ASP A 1 394 ? -281.99155 -109.30979 189.70007 1.000 147.99031 394 ASP A N 1
ATOM 2932 C CA . ASP A 1 394 ? -282.14436 -109.62934 191.10947 1.000 142.14020 394 ASP A CA 1
ATOM 2933 C C . ASP A 1 394 ? -282.71094 -111.03952 191.26968 1.000 143.54690 394 ASP A C 1
ATOM 2934 O O . ASP A 1 394 ? -282.94246 -111.76113 190.29631 1.000 154.27760 394 ASP A O 1
ATOM 2939 N N . LYS A 1 395 ? -282.94191 -111.43990 192.52085 1.000 133.14720 395 LYS A N 1
ATOM 2940 C CA . LYS A 1 395 ? -283.40571 -112.78473 192.83774 1.000 128.01145 395 LYS A CA 1
ATOM 2941 C C . LYS A 1 395 ? -284.83912 -112.79188 193.35858 1.000 125.06805 395 LYS A C 1
ATOM 2942 O O . LYS A 1 395 ? -285.24573 -113.74086 194.03706 1.000 118.23568 395 LYS A O 1
ATOM 2948 N N . GLY A 1 396 ? -285.61179 -111.74647 193.05544 1.000 128.19482 396 GLY A N 1
ATOM 2949 C CA . GLY A 1 396 ? -287.02863 -111.74541 193.34520 1.000 138.54814 396 GLY A CA 1
ATOM 2950 C C . GLY A 1 396 ? -287.82958 -112.56095 192.34559 1.000 173.23606 396 GLY A C 1
ATOM 2951 O O . GLY A 1 396 ? -287.34167 -112.96909 191.29216 1.000 183.43014 396 GLY A O 1
ATOM 2952 N N . ASP A 1 397 ? -289.08787 -112.79761 192.69569 1.000 184.08464 397 ASP A N 1
ATOM 2953 C CA . ASP A 1 397 ? -290.01308 -113.55323 191.84970 1.000 195.24605 397 ASP A CA 1
ATOM 2954 C C . ASP A 1 397 ? -291.25679 -112.71753 191.58233 1.000 181.66315 397 ASP A C 1
ATOM 2955 O O . ASP A 1 397 ? -292.08245 -112.53475 192.49747 1.000 178.47447 397 ASP A O 1
ATOM 2960 N N . PRO A 1 398 ? -291.44813 -112.18603 190.36325 1.000 172.88004 398 PRO A N 1
ATOM 2961 C CA . PRO A 1 398 ? -290.51332 -112.28240 189.23615 1.000 176.95390 398 PRO A CA 1
ATOM 2962 C C . PRO A 1 398 ? -289.35474 -111.29465 189.34891 1.000 175.83444 398 PRO A C 1
ATOM 2963 O O . PRO A 1 398 ? -289.51083 -110.24821 189.97841 1.000 160.78042 398 PRO A O 1
ATOM 2967 N N . PRO A 1 399 ? -288.21303 -111.61917 188.74965 1.000 177.31516 399 PRO A N 1
ATOM 2968 C CA . PRO A 1 399 ? -287.03907 -110.75492 188.88506 1.000 169.67182 399 PRO A CA 1
ATOM 2969 C C . PRO A 1 399 ? -287.12899 -109.53429 187.98116 1.000 175.15460 399 PRO A C 1
ATOM 2970 O O . PRO A 1 399 ? -287.84414 -109.51187 186.97790 1.000 191.60239 399 PRO A O 1
ATOM 2974 N N . LEU A 1 400 ? -286.37713 -108.50623 188.36216 1.000 169.90832 400 LEU A N 1
ATOM 2975 C CA . LEU A 1 400 ? -286.27657 -107.26948 187.60002 1.000 169.29116 400 LEU A CA 1
ATOM 2976 C C . LEU A 1 400 ? -284.85679 -107.11054 187.07591 1.000 166.86367 400 LEU A C 1
ATOM 2977 O O . LEU A 1 400 ? -283.89165 -107.26560 187.83197 1.000 161.92408 400 LEU A O 1
ATOM 2982 N N . SER A 1 401 ? -284.73107 -106.80152 185.78858 1.000 161.91229 401 SER A N 1
ATOM 2983 C CA . SER A 1 401 ? -283.43288 -106.68438 185.14554 1.000 150.16488 401 SER A CA 1
ATOM 2984 C C . SER A 1 401 ? -283.20066 -105.24976 184.68927 1.000 146.32083 401 SER A C 1
ATOM 2985 O O . SER A 1 401 ? -284.13355 -104.45216 184.56266 1.000 135.45371 401 SER A O 1
ATOM 2988 N N . SER A 1 402 ? -281.93110 -104.93707 184.44328 1.000 144.98254 402 SER A N 1
ATOM 2989 C CA . SER A 1 402 ? -281.52768 -103.62483 183.95619 1.000 133.91840 402 SER A CA 1
ATOM 2990 C C . SER A 1 402 ? -280.35720 -103.78946 183.00099 1.000 128.57438 402 SER A C 1
ATOM 2991 O O . SER A 1 402 ? -279.37214 -104.45517 183.33442 1.000 120.22869 402 SER A O 1
ATOM 2994 N N . SER A 1 403 ? -280.46565 -103.18262 181.82222 1.000 129.96207 403 SER A N 1
ATOM 2995 C CA . SER A 1 403 ? -279.43293 -103.25678 180.79937 1.000 125.68903 403 SER A CA 1
ATOM 2996 C C . SER A 1 403 ? -278.78594 -101.89074 180.62038 1.000 125.68568 403 SER A C 1
ATOM 2997 O O . SER A 1 403 ? -279.45402 -100.85653 180.72266 1.000 127.45054 403 SER A O 1
ATOM 3000 N N . SER A 1 404 ? -277.48330 -101.89467 180.35285 1.000 125.07946 404 SER A N 1
ATOM 3001 C CA . SER A 1 404 ? -276.74498 -100.65994 180.12494 1.000 117.55708 404 SER A CA 1
ATOM 3002 C C . SER A 1 404 ? -275.71683 -100.86414 179.02179 1.000 114.26564 404 SER A C 1
ATOM 3003 O O . SER A 1 404 ? -275.02676 -101.88591 178.98969 1.000 114.59127 404 SER A O 1
ATOM 3006 N N . SER A 1 405 ? -275.61709 -99.88617 178.12370 1.000 112.22659 405 SER A N 1
ATOM 3007 C CA . SER A 1 405 ? -274.75048 -99.96348 176.95350 1.000 120.87178 405 SER A CA 1
ATOM 3008 C C . SER A 1 405 ? -273.59489 -98.97836 177.08217 1.000 118.34222 405 SER A C 1
ATOM 3009 O O . SER A 1 405 ? -273.80776 -97.79695 177.37606 1.000 116.74294 405 SER A O 1
ATOM 3012 N N . VAL A 1 406 ? -272.37724 -99.47186 176.86136 1.000 122.00509 406 VAL A N 1
ATOM 3013 C CA . VAL A 1 406 ? -271.16179 -98.66600 176.88789 1.000 126.94832 406 VAL A CA 1
ATOM 3014 C C . VAL A 1 406 ? -270.51564 -98.70490 175.50975 1.000 129.28187 406 VAL A C 1
ATOM 3015 O O . VAL A 1 406 ? -270.41234 -99.77097 174.89136 1.000 134.92332 406 VAL A O 1
ATOM 3019 N N . THR A 1 407 ? -270.07935 -97.53767 175.03379 1.000 125.92317 407 THR A N 1
ATOM 3020 C CA . THR A 1 407 ? -269.38680 -97.40396 173.75554 1.000 130.76603 407 THR A CA 1
ATOM 3021 C C . THR A 1 407 ? -267.89477 -97.22691 174.02196 1.000 126.70690 407 THR A C 1
ATOM 3022 O O . THR A 1 407 ? -267.46307 -96.16122 174.47381 1.000 123.66058 407 THR A O 1
ATOM 3026 N N . LEU A 1 408 ? -267.10795 -98.26490 173.74510 1.000 126.83519 408 LEU A N 1
ATOM 3027 C CA . LEU A 1 408 ? -265.66265 -98.21493 173.93377 1.000 118.78822 408 LEU A CA 1
ATOM 3028 C C . LEU A 1 408 ? -264.96430 -98.04183 172.58965 1.000 125.82310 408 LEU A C 1
ATOM 3029 O O . LEU A 1 408 ? -265.28224 -98.74540 171.62104 1.000 137.92178 408 LEU A O 1
ATOM 3034 N N . HIS A 1 409 ? -264.04088 -97.08484 172.53033 1.000 115.71780 409 HIS A N 1
ATOM 3035 C CA . HIS A 1 409 ? -263.23563 -96.82502 171.34697 1.000 115.81475 409 HIS A CA 1
ATOM 3036 C C . HIS A 1 409 ? -261.80895 -97.31155 171.57179 1.000 105.57325 409 HIS A C 1
ATOM 3037 O O . HIS A 1 409 ? -261.22285 -97.07776 172.63490 1.000 97.64073 409 HIS A O 1
ATOM 3044 N N . ILE A 1 410 ? -261.25643 -97.99309 170.57106 1.000 105.56659 410 ILE A N 1
ATOM 3045 C CA . ILE A 1 410 ? -259.90022 -98.53015 170.62818 1.000 101.40045 410 ILE A CA 1
ATOM 3046 C C . ILE A 1 410 ? -258.95735 -97.58143 169.90426 1.000 116.54892 410 ILE A C 1
ATOM 3047 O O . ILE A 1 410 ? -259.21066 -97.19606 168.75550 1.000 124.75971 410 ILE A O 1
ATOM 3052 N N . GLY A 1 411 ? -257.86750 -97.20675 170.57466 1.000 119.86936 411 GLY A N 1
ATOM 3053 C CA . GLY A 1 411 ? -256.89468 -96.32891 169.96699 1.000 128.42313 411 GLY A CA 1
ATOM 3054 C C . GLY A 1 411 ? -255.91278 -97.06704 169.07358 1.000 124.01156 411 GLY A C 1
ATOM 3055 O O . GLY A 1 411 ? -255.69523 -98.27237 169.19781 1.000 127.87567 411 GLY A O 1
ATOM 3056 N N . ASP A 1 412 ? -255.31828 -96.31477 168.15116 1.000 128.66213 412 ASP A N 1
ATOM 3057 C CA . ASP A 1 412 ? -254.35768 -96.85632 167.20031 1.000 125.31156 412 ASP A CA 1
ATOM 3058 C C . ASP A 1 412 ? -252.94869 -96.78840 167.77579 1.000 120.68569 412 ASP A C 1
ATOM 3059 O O . ASP A 1 412 ? -252.48432 -95.71477 168.17533 1.000 129.79295 412 ASP A O 1
ATOM 3064 N N . VAL A 1 413 ? -252.27402 -97.93318 167.81735 1.000 101.74997 413 VAL A N 1
ATOM 3065 C CA . VAL A 1 413 ? -250.87137 -98.00907 168.20368 1.000 81.76043 413 VAL A CA 1
ATOM 3066 C C . VAL A 1 413 ? -250.05423 -98.36106 166.96921 1.000 81.31725 413 VAL A C 1
ATOM 3067 O O . VAL A 1 413 ? -250.46335 -99.20089 166.15904 1.000 82.33971 413 VAL A O 1
ATOM 3071 N N . ASN A 1 414 ? -248.89799 -97.71263 166.82625 1.000 90.63224 414 ASN A N 1
ATOM 3072 C CA . ASN A 1 414 ? -248.03231 -97.88916 165.66043 1.000 107.97025 414 ASN A CA 1
ATOM 3073 C C . ASN A 1 414 ? -247.38241 -99.26963 165.72518 1.000 117.79263 414 ASN A C 1
ATOM 3074 O O . ASN A 1 414 ? -246.23553 -99.43878 166.14675 1.000 122.67401 414 ASN A O 1
ATOM 3079 N N . ASP A 1 415 ? -248.13943 -100.28185 165.29770 1.000 119.43814 415 ASP A N 1
ATOM 3080 C CA . ASP A 1 415 ? -247.65752 -101.65845 165.28546 1.000 120.89766 415 ASP A CA 1
ATOM 3081 C C . ASP A 1 415 ? -247.64312 -102.26951 163.88859 1.000 129.87438 415 ASP A C 1
ATOM 3082 O O . ASP A 1 415 ? -247.36384 -103.46675 163.75180 1.000 132.19899 415 ASP A O 1
ATOM 3087 N N . ASN A 1 416 ? -247.93376 -101.48629 162.85133 1.000 134.10981 416 ASN A N 1
ATOM 3088 C CA . ASN A 1 416 ? -247.93725 -101.96807 161.47603 1.000 130.26659 416 ASN A CA 1
ATOM 3089 C C . ASN A 1 416 ? -247.04671 -101.07533 160.62630 1.000 129.13814 416 ASN A C 1
ATOM 3090 O O . ASN A 1 416 ? -247.17905 -99.84789 160.66066 1.000 129.62637 416 ASN A O 1
ATOM 3095 N N . ALA A 1 417 ? -246.13929 -101.69540 159.86467 1.000 128.59979 417 ALA A N 1
ATOM 3096 C CA . ALA A 1 417 ? -245.28181 -100.96875 158.94294 1.000 113.95450 417 ALA A CA 1
ATOM 3097 C C . ALA A 1 417 ? -245.95069 -100.85148 157.57666 1.000 116.85281 417 ALA A C 1
ATOM 3098 O O . ALA A 1 417 ? -246.71327 -101.73660 157.17511 1.000 125.77903 417 ALA A O 1
ATOM 3100 N N . PRO A 1 418 ? -245.69609 -99.76550 156.84603 1.000 105.61803 418 PRO A N 1
ATOM 3101 C CA . PRO A 1 418 ? -246.29047 -99.62683 155.51103 1.000 95.35620 418 PRO A CA 1
ATOM 3102 C C . PRO A 1 418 ? -245.80162 -100.72756 154.58294 1.000 91.42643 418 PRO A C 1
ATOM 3103 O O . PRO A 1 418 ? -244.63702 -101.12359 154.62173 1.000 80.39940 418 PRO A O 1
ATOM 3107 N N . VAL A 1 419 ? -246.71053 -101.23569 153.75561 1.000 105.70894 419 VAL A N 1
ATOM 3108 C CA . VAL A 1 419 ? -246.42992 -102.35553 152.86453 1.000 119.35410 419 VAL A CA 1
ATOM 3109 C C . VAL A 1 419 ? -246.67508 -101.90652 151.43177 1.000 114.49548 419 VAL A C 1
ATOM 3110 O O . VAL A 1 419 ? -247.71661 -101.31248 151.13360 1.000 122.32488 419 VAL A O 1
ATOM 3114 N N . PHE A 1 420 ? -245.72124 -102.19025 150.54942 1.000 92.64358 420 PHE A N 1
ATOM 3115 C CA . PHE A 1 420 ? -245.88747 -101.83614 149.14970 1.000 84.74545 420 PHE A CA 1
ATOM 3116 C C . PHE A 1 420 ? -246.87204 -102.78420 148.46938 1.000 106.88074 420 PHE A C 1
ATOM 3117 O O . PHE A 1 420 ? -247.08377 -103.92138 148.89981 1.000 112.75147 420 PHE A O 1
ATOM 3125 N N . THR A 1 421 ? -247.47966 -102.29547 147.38468 1.000 118.97865 421 THR A N 1
ATOM 3126 C CA . THR A 1 421 ? -248.47581 -103.09098 146.67307 1.000 125.87115 421 THR A CA 1
ATOM 3127 C C . THR A 1 421 ? -247.84394 -104.25607 145.92210 1.000 128.25360 421 THR A C 1
ATOM 3128 O O . THR A 1 421 ? -248.48877 -105.29500 145.74072 1.000 138.40309 421 THR A O 1
ATOM 3132 N N . LYS A 1 422 ? -246.59921 -104.10742 145.47571 1.000 118.28920 422 LYS A N 1
ATOM 3133 C CA . LYS A 1 422 ? -245.88801 -105.17266 144.78721 1.000 100.50272 422 LYS A CA 1
ATOM 3134 C C . LYS A 1 422 ? -244.52949 -105.38736 145.43746 1.000 103.47732 422 LYS A C 1
ATOM 3135 O O . LYS A 1 422 ? -243.95045 -104.46708 146.02192 1.000 107.72915 422 LYS A O 1
ATOM 3141 N N . VAL A 1 423 ? -244.02508 -106.61820 145.32822 1.000 95.93155 423 VAL A N 1
ATOM 3142 C CA . VAL A 1 423 ? -242.75914 -106.96141 145.96989 1.000 103.33066 423 VAL A CA 1
ATOM 3143 C C . VAL A 1 423 ? -241.60785 -106.24654 145.27557 1.000 100.53288 423 VAL A C 1
ATOM 3144 O O . VAL A 1 423 ? -240.76362 -105.61414 145.92099 1.000 94.61676 423 VAL A O 1
ATOM 3148 N N . SER A 1 424 ? -241.55494 -106.34430 143.95091 1.000 108.00342 424 SER A N 1
ATOM 3149 C CA . SER A 1 424 ? -240.56320 -105.65575 143.14270 1.000 111.50905 424 SER A CA 1
ATOM 3150 C C . SER A 1 424 ? -241.27526 -104.96566 141.99007 1.000 102.96395 424 SER A C 1
ATOM 3151 O O . SER A 1 424 ? -242.32853 -105.41709 141.53176 1.000 95.60071 424 SER A O 1
ATOM 3154 N N . TYR A 1 425 ? -240.69483 -103.86529 141.52493 1.000 99.84938 425 TYR A N 1
ATOM 3155 C CA . TYR A 1 425 ? -241.28484 -103.06684 140.46244 1.000 89.89662 425 TYR A CA 1
ATOM 3156 C C . TYR A 1 425 ? -240.38411 -103.08630 139.23731 1.000 99.97497 425 TYR A C 1
ATOM 3157 O O . TYR A 1 425 ? -239.15482 -103.11275 139.35424 1.000 96.17333 425 TYR A O 1
ATOM 3166 N N . LEU A 1 426 ? -241.00963 -103.07647 138.06325 1.000 107.42964 426 LEU A N 1
ATOM 3167 C CA . LEU A 1 426 ? -240.29956 -103.06491 136.79097 1.000 104.12976 426 LEU A CA 1
ATOM 3168 C C . LEU A 1 426 ? -241.05374 -102.13479 135.85635 1.000 115.23686 426 LEU A C 1
ATOM 3169 O O . LEU A 1 426 ? -242.24397 -102.34262 135.60175 1.000 124.87640 426 LEU A O 1
ATOM 3174 N N . VAL A 1 427 ? -240.36829 -101.11212 135.35259 1.000 111.07062 427 VAL A N 1
ATOM 3175 C CA . VAL A 1 427 ? -240.98241 -100.10012 134.50032 1.000 112.10430 427 VAL A CA 1
ATOM 3176 C C . VAL A 1 427 ? -240.02480 -99.77605 133.36314 1.000 105.60821 427 VAL A C 1
ATOM 3177 O O . VAL A 1 427 ? -238.83690 -99.52830 133.59586 1.000 91.21797 427 VAL A O 1
ATOM 3181 N N . HIS A 1 428 ? -240.53911 -99.77840 132.13684 1.000 111.31184 428 HIS A N 1
ATOM 3182 C CA . HIS A 1 428 ? -239.77491 -99.37893 130.96489 1.000 105.02997 428 HIS A CA 1
ATOM 3183 C C . HIS A 1 428 ? -240.10069 -97.93529 130.60678 1.000 100.06018 428 HIS A C 1
ATOM 3184 O O . HIS A 1 428 ? -241.26398 -97.52319 130.64091 1.000 109.97113 428 HIS A O 1
ATOM 3191 N N . VAL A 1 429 ? -239.06685 -97.16916 130.26663 1.000 85.27646 429 VAL A N 1
ATOM 3192 C CA . VAL A 1 429 ? -239.20834 -95.76498 129.90070 1.000 81.61044 429 VAL A CA 1
ATOM 3193 C C . VAL A 1 429 ? -238.51685 -95.54961 128.56296 1.000 89.16634 429 VAL A C 1
ATOM 3194 O O . VAL A 1 429 ? -237.36210 -95.95297 128.38459 1.000 96.56394 429 VAL A O 1
ATOM 3198 N N . ALA A 1 430 ? -239.22157 -94.91839 127.62807 1.000 89.64498 430 ALA A N 1
ATOM 3199 C CA . ALA A 1 430 ? -238.66903 -94.67566 126.30435 1.000 102.18596 430 ALA A CA 1
ATOM 3200 C C . ALA A 1 430 ? -237.54366 -93.64781 126.35967 1.000 99.27476 430 ALA A C 1
ATOM 3201 O O . ALA A 1 430 ? -237.55389 -92.72088 127.17435 1.000 87.94525 430 ALA A O 1
ATOM 3203 N N . GLU A 1 431 ? -236.56297 -93.82686 125.47828 1.000 102.06602 431 GLU A N 1
ATOM 3204 C CA . GLU A 1 431 ? -235.43699 -92.91120 125.39429 1.000 84.97079 431 GLU A CA 1
ATOM 3205 C C . GLU A 1 431 ? -235.90491 -91.53855 124.91484 1.000 83.98308 431 GLU A C 1
ATOM 3206 O O . GLU A 1 431 ? -236.96610 -91.39451 124.30053 1.000 91.72629 431 GLU A O 1
ATOM 3212 N N . ASN A 1 432 ? -235.09178 -90.52085 125.20936 1.000 78.30992 432 ASN A N 1
ATOM 3213 C CA . ASN A 1 432 ? -235.36697 -89.14257 124.79953 1.000 82.56857 432 ASN A CA 1
ATOM 3214 C C . ASN A 1 432 ? -236.70063 -88.65744 125.36254 1.000 81.48383 432 ASN A C 1
ATOM 3215 O O . ASN A 1 432 ? -237.48719 -88.00290 124.67526 1.000 84.29888 432 ASN A O 1
ATOM 3220 N N . ASN A 1 433 ? -236.95676 -88.98228 126.62668 1.000 80.62000 433 ASN A N 1
ATOM 3221 C CA . ASN A 1 433 ? -238.19067 -88.53157 127.24763 1.000 88.12793 433 ASN A CA 1
ATOM 3222 C C . ASN A 1 433 ? -238.02408 -87.12793 127.82321 1.000 95.53567 433 ASN A C 1
ATOM 3223 O O . ASN A 1 433 ? -236.91989 -86.73695 128.21677 1.000 92.40414 433 ASN A O 1
ATOM 3228 N N . PRO A 1 434 ? -239.10254 -86.35076 127.87401 1.000 102.98622 434 PRO A N 1
ATOM 3229 C CA . PRO A 1 434 ? -239.01971 -84.99390 128.42580 1.000 113.11085 434 PRO A CA 1
ATOM 3230 C C . PRO A 1 434 ? -238.78737 -85.02794 129.92490 1.000 122.04216 434 PRO A C 1
ATOM 3231 O O . PRO A 1 434 ? -239.37823 -85.85410 130.63678 1.000 124.39130 434 PRO A O 1
ATOM 3235 N N . PRO A 1 435 ? -237.93148 -84.15029 130.44269 1.000 122.15912 435 PRO A N 1
ATOM 3236 C CA . PRO A 1 435 ? -237.66058 -84.15049 131.88351 1.000 123.79234 435 PRO A CA 1
ATOM 3237 C C . PRO A 1 435 ? -238.84697 -83.63251 132.68265 1.000 126.43675 435 PRO A C 1
ATOM 3238 O O . PRO A 1 435 ? -239.65652 -82.83724 132.19951 1.000 125.60947 435 PRO A O 1
ATOM 3242 N N . GLY A 1 436 ? -238.94088 -84.09961 133.92570 1.000 125.25460 436 GLY A N 1
ATOM 3243 C CA . GLY A 1 436 ? -240.02475 -83.69486 134.80176 1.000 127.94076 436 GLY A CA 1
ATOM 3244 C C . GLY A 1 436 ? -241.36243 -84.32114 134.47878 1.000 123.23469 436 GLY A C 1
ATOM 3245 O O . GLY A 1 436 ? -242.40514 -83.73171 134.78188 1.000 127.78887 436 GLY A O 1
ATOM 3246 N N . ALA A 1 437 ? -241.36034 -85.50507 133.87422 1.000 113.18647 437 ALA A N 1
ATOM 3247 C CA . ALA A 1 437 ? -242.57320 -86.20621 133.48824 1.000 100.49252 437 ALA A CA 1
ATOM 3248 C C . ALA A 1 437 ? -242.75801 -87.44460 134.35494 1.000 95.21143 437 ALA A C 1
ATOM 3249 O O . ALA A 1 437 ? -241.79019 -88.01955 134.86197 1.000 93.74230 437 ALA A O 1
ATOM 3251 N N . SER A 1 438 ? -244.01550 -87.84743 134.52062 1.000 89.67708 438 SER A N 1
ATOM 3252 C CA . SER A 1 438 ? -244.32868 -89.03339 135.30577 1.000 109.53508 438 SER A CA 1
ATOM 3253 C C . SER A 1 438 ? -243.94462 -90.28771 134.53323 1.000 120.65564 438 SER A C 1
ATOM 3254 O O . SER A 1 438 ? -244.38020 -90.48678 133.39572 1.000 126.00069 438 SER A O 1
ATOM 3257 N N . ILE A 1 439 ? -243.12953 -91.13785 135.15162 1.000 124.35422 439 ILE A N 1
ATOM 3258 C CA . ILE A 1 439 ? -242.74328 -92.39753 134.54420 1.000 125.91602 439 ILE A CA 1
ATOM 3259 C C . ILE A 1 439 ? -243.44630 -93.58030 135.19476 1.000 129.59365 439 ILE A C 1
ATOM 3260 O O . ILE A 1 439 ? -243.74471 -94.56493 134.50760 1.000 117.41147 439 ILE A O 1
ATOM 3265 N N . ALA A 1 440 ? -243.71714 -93.50992 136.49304 1.000 133.28014 440 ALA A N 1
ATOM 3266 C CA . ALA A 1 440 ? -244.41216 -94.56836 137.20510 1.000 133.62703 440 ALA A CA 1
ATOM 3267 C C . ALA A 1 440 ? -244.89974 -94.00017 138.53005 1.000 137.19870 440 ALA A C 1
ATOM 3268 O O . ALA A 1 440 ? -244.58769 -92.86331 138.89453 1.000 132.51702 440 ALA A O 1
ATOM 3270 N N . GLN A 1 441 ? -245.67042 -94.80934 139.25190 1.000 144.54630 441 GLN A N 1
ATOM 3271 C CA . GLN A 1 441 ? -246.18529 -94.40248 140.55243 1.000 137.26185 441 GLN A CA 1
ATOM 3272 C C . GLN A 1 441 ? -246.31566 -95.62757 141.44141 1.000 139.14101 441 GLN A C 1
ATOM 3273 O O . GLN A 1 441 ? -246.90848 -96.63085 141.03455 1.000 145.59423 441 GLN A O 1
ATOM 3279 N N . VAL A 1 442 ? -245.76491 -95.53829 142.64776 1.000 128.65587 442 VAL A N 1
ATOM 3280 C CA . VAL A 1 442 ? -245.84583 -96.60759 143.63243 1.000 116.20744 442 VAL A CA 1
ATOM 3281 C C . VAL A 1 442 ? -246.78782 -96.17377 144.74485 1.000 120.25235 442 VAL A C 1
ATOM 3282 O O . VAL A 1 442 ? -246.87731 -94.98981 145.09014 1.000 125.14407 442 VAL A O 1
ATOM 3286 N N . SER A 1 443 ? -247.50294 -97.14702 145.30216 1.000 125.46038 443 SER A N 1
ATOM 3287 C CA . SER A 1 443 ? -248.47268 -96.90489 146.36006 1.000 125.98358 443 SER A CA 1
ATOM 3288 C C . SER A 1 443 ? -248.22053 -97.88430 147.49320 1.000 115.39719 443 SER A C 1
ATOM 3289 O O . SER A 1 443 ? -248.08023 -99.08853 147.25830 1.000 117.55309 443 SER A O 1
ATOM 3292 N N . ALA A 1 444 ? -248.14715 -97.36571 148.71277 1.000 105.45764 444 ALA A N 1
ATOM 3293 C CA . ALA A 1 444 ? -248.01074 -98.18636 149.90289 1.000 103.98494 444 ALA A CA 1
ATOM 3294 C C . ALA A 1 444 ? -249.26777 -98.06919 150.75315 1.000 104.91199 444 ALA A C 1
ATOM 3295 O O . ALA A 1 444 ? -249.94092 -97.03464 150.76062 1.000 102.96259 444 ALA A O 1
ATOM 3297 N N . SER A 1 445 ? -249.58111 -99.14722 151.46401 1.000 106.85013 445 SER A N 1
ATOM 3298 C CA . SER A 1 445 ? -250.74342 -99.21356 152.33594 1.000 104.44439 445 SER A CA 1
ATOM 3299 C C . SER A 1 445 ? -250.27158 -99.37693 153.77224 1.000 102.56227 445 SER A C 1
ATOM 3300 O O . SER A 1 445 ? -249.42397 -100.22977 154.05907 1.000 99.54403 445 SER A O 1
ATOM 3303 N N . ASP A 1 446 ? -250.81551 -98.55907 154.66407 1.000 102.43713 446 ASP A N 1
ATOM 3304 C CA . ASP A 1 446 ? -250.49427 -98.62208 156.08885 1.000 105.98787 446 ASP A CA 1
ATOM 3305 C C . ASP A 1 446 ? -251.78062 -98.81595 156.87520 1.000 113.87718 446 ASP A C 1
ATOM 3306 O O . ASP A 1 446 ? -252.64069 -97.91424 156.87970 1.000 111.32369 446 ASP A O 1
ATOM 3311 N N . PRO A 1 447 ? -251.96990 -99.95770 157.54293 1.000 123.92225 447 PRO A N 1
ATOM 3312 C CA . PRO A 1 447 ? -253.24300 -100.19353 158.24297 1.000 137.64160 447 PRO A CA 1
ATOM 3313 C C . PRO A 1 447 ? -253.47136 -99.26965 159.42644 1.000 123.91619 447 PRO A C 1
ATOM 3314 O O . PRO A 1 447 ? -254.61318 -99.16062 159.89030 1.000 123.03131 447 PRO A O 1
ATOM 3318 N N . ASP A 1 448 ? -252.43449 -98.60366 159.92699 1.000 115.75517 448 ASP A N 1
ATOM 3319 C CA . ASP A 1 448 ? -252.58593 -97.73694 161.08355 1.000 115.59601 448 ASP A CA 1
ATOM 3320 C C . ASP A 1 448 ? -253.40164 -96.49480 160.72440 1.000 123.48166 448 ASP A C 1
ATOM 3321 O O . ASP A 1 448 ? -253.63500 -96.18038 159.55358 1.000 127.79132 448 ASP A O 1
ATOM 3326 N N . LEU A 1 449 ? -253.83857 -95.78317 161.76066 1.000 127.68516 449 LEU A N 1
ATOM 3327 C CA . LEU A 1 449 ? -254.64752 -94.58363 161.61255 1.000 135.06344 449 LEU A CA 1
ATOM 3328 C C . LEU A 1 449 ? -253.90020 -93.38613 162.18534 1.000 139.08990 449 LEU A C 1
ATOM 3329 O O . LEU A 1 449 ? -253.05501 -93.52828 163.07446 1.000 127.94982 449 LEU A O 1
ATOM 3334 N N . GLY A 1 450 ? -254.21875 -92.20138 161.66585 1.000 158.42541 450 GLY A N 1
ATOM 3335 C CA . GLY A 1 450 ? -253.53457 -90.99653 162.09495 1.000 158.49667 450 GLY A CA 1
ATOM 3336 C C . GLY A 1 450 ? -252.16753 -90.85446 161.44509 1.000 157.07878 450 GLY A C 1
ATOM 3337 O O . GLY A 1 450 ? -251.93523 -91.29640 160.31787 1.000 158.19321 450 GLY A O 1
ATOM 3338 N N . ALA A 1 451 ? -251.24958 -90.21917 162.17948 1.000 148.45539 451 ALA A N 1
ATOM 3339 C CA . ALA A 1 451 ? -249.89025 -90.05182 161.67652 1.000 133.38604 451 ALA A CA 1
ATOM 3340 C C . ALA A 1 451 ? -249.21295 -91.39494 161.44307 1.000 128.30828 451 ALA A C 1
ATOM 3341 O O . ALA A 1 451 ? -248.37938 -91.52061 160.53848 1.000 129.77586 451 ALA A O 1
ATOM 3343 N N . ASN A 1 452 ? -249.55048 -92.40567 162.24912 1.000 122.26273 452 ASN A N 1
ATOM 3344 C CA . ASN A 1 452 ? -249.00660 -93.74189 162.03991 1.000 122.34885 452 ASN A CA 1
ATOM 3345 C C . ASN A 1 452 ? -249.45264 -94.34513 160.71425 1.000 131.81053 452 ASN A C 1
ATOM 3346 O O . ASN A 1 452 ? -248.81310 -95.28397 160.22754 1.000 134.62414 452 ASN A O 1
ATOM 3351 N N . GLY A 1 453 ? -250.52968 -93.83313 160.12144 1.000 136.81088 453 GLY A N 1
ATOM 3352 C CA . GLY A 1 453 ? -251.00675 -94.34704 158.85256 1.000 130.92315 453 GLY A CA 1
ATOM 3353 C C . GLY A 1 453 ? -250.76464 -93.40669 157.69117 1.000 122.74255 453 GLY A C 1
ATOM 3354 O O . GLY A 1 453 ? -251.34637 -93.57583 156.61518 1.000 113.95941 453 GLY A O 1
ATOM 3355 N N . GLN A 1 454 ? -249.90444 -92.41229 157.89499 1.000 123.25574 454 GLN A N 1
ATOM 3356 C CA . GLN A 1 454 ? -249.55769 -91.44393 156.86127 1.000 113.11801 454 GLN A CA 1
ATOM 3357 C C . GLN A 1 454 ? -248.22693 -91.86254 156.24703 1.000 99.85345 454 GLN A C 1
ATOM 3358 O O . GLN A 1 454 ? -247.17496 -91.73944 156.88274 1.000 96.92281 454 GLN A O 1
ATOM 3364 N N . VAL A 1 455 ? -248.27506 -92.34873 155.01464 1.000 89.49337 455 VAL A 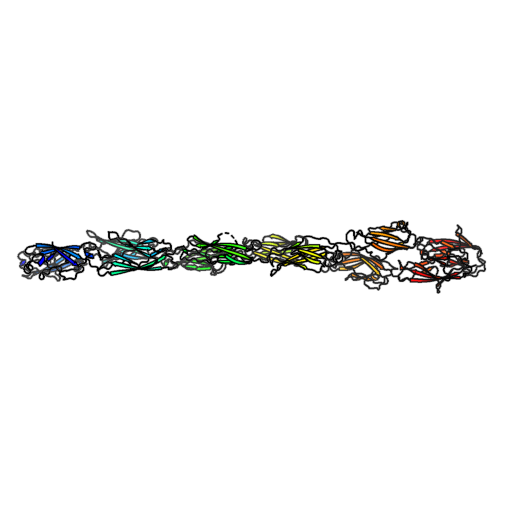N 1
ATOM 3365 C CA . VAL A 1 455 ? -247.10575 -92.90753 154.34771 1.000 91.31693 455 VAL A CA 1
ATOM 3366 C C . VAL A 1 455 ? -246.34876 -91.79979 153.63193 1.000 94.17334 455 VAL A C 1
ATOM 3367 O O . VAL A 1 455 ? -246.94396 -90.85091 153.10660 1.000 83.84153 455 VAL A O 1
ATOM 3371 N N . THR A 1 456 ? -245.02322 -91.91916 153.62225 1.000 104.96685 456 THR A N 1
ATOM 3372 C CA . THR A 1 456 ? -244.15124 -91.00827 152.89725 1.000 105.41065 456 THR A CA 1
ATOM 3373 C C . THR A 1 456 ? -243.04221 -91.82244 152.24897 1.000 103.85532 456 THR A C 1
ATOM 3374 O O . THR A 1 456 ? -242.51599 -92.76001 152.85502 1.000 102.35458 456 THR A O 1
ATOM 3378 N N . TYR A 1 457 ? -242.68946 -91.45866 151.02011 1.000 105.24335 457 TYR A N 1
ATOM 3379 C CA . TYR A 1 457 ? -241.74007 -92.21159 150.21365 1.000 116.22913 457 TYR A CA 1
ATOM 3380 C C . TYR A 1 457 ? -240.44894 -91.42390 150.03776 1.000 117.50378 457 TYR A C 1
ATOM 3381 O O . TYR A 1 457 ? -240.47219 -90.19935 149.87684 1.000 118.34537 457 TYR A O 1
ATOM 3390 N N . TYR A 1 458 ? -239.32374 -92.13659 150.07005 1.000 113.56823 458 TYR A N 1
ATOM 3391 C CA . TYR A 1 458 ? -238.00787 -91.52289 149.98471 1.000 103.51713 458 TYR A CA 1
ATOM 3392 C C . TYR A 1 458 ? -237.10146 -92.40025 149.13444 1.000 102.69958 458 TYR A C 1
ATOM 3393 O O . TYR A 1 458 ? -237.35603 -93.59205 148.94478 1.000 107.64270 458 TYR A O 1
ATOM 3402 N N . ILE A 1 459 ? -236.03406 -91.79410 148.62027 1.000 98.43328 459 ILE A N 1
ATOM 3403 C CA . ILE A 1 459 ? -234.99074 -92.51290 147.89806 1.000 99.25333 459 ILE A CA 1
ATOM 3404 C C . ILE A 1 459 ? -233.80070 -92.65964 148.83270 1.000 99.17529 459 ILE A C 1
ATOM 3405 O O . ILE A 1 459 ? -233.35825 -91.67569 149.43940 1.000 99.93578 459 ILE A O 1
ATOM 3410 N N . ILE A 1 460 ? -233.27436 -93.87966 148.95323 1.000 99.99119 460 ILE A N 1
ATOM 3411 C CA . ILE A 1 460 ? -232.16528 -94.16658 149.85470 1.000 99.86849 460 ILE A CA 1
ATOM 3412 C C . ILE A 1 460 ? -230.95343 -94.71636 149.11069 1.000 107.82957 460 ILE A C 1
ATOM 3413 O O . ILE A 1 460 ? -229.82343 -94.27355 149.34022 1.000 115.31132 460 ILE A O 1
ATOM 3418 N N . ALA A 1 461 ? -231.16073 -95.67983 148.20950 1.000 110.48713 461 ALA A N 1
ATOM 3419 C CA . ALA A 1 461 ? -230.01939 -96.31282 147.56463 1.000 112.15853 461 ALA A CA 1
ATOM 3420 C C . ALA A 1 461 ? -230.22007 -96.39266 146.05997 1.000 100.37751 461 ALA A C 1
ATOM 3421 O O . ALA A 1 461 ? -231.34727 -96.45131 145.56533 1.000 100.01528 461 ALA A O 1
ATOM 3423 N N . SER A 1 462 ? -229.10328 -96.40725 145.33821 1.000 87.55245 462 SER A N 1
ATOM 3424 C CA . SER A 1 462 ? -229.13327 -96.51606 143.88885 1.000 102.19884 462 SER A CA 1
ATOM 3425 C C . SER A 1 462 ? -227.78239 -97.01442 143.40286 1.000 120.24876 462 SER A C 1
ATOM 3426 O O . SER A 1 462 ? -226.74828 -96.73980 144.01740 1.000 109.62911 462 SER A O 1
ATOM 3429 N N . ASP A 1 463 ? -227.80446 -97.75419 142.29261 1.000 137.97059 463 ASP A N 1
ATOM 3430 C CA . ASP A 1 463 ? -226.56149 -98.14071 141.63827 1.000 148.47747 463 ASP A CA 1
ATOM 3431 C C . ASP A 1 463 ? -225.91344 -96.97451 140.90517 1.000 147.79290 463 ASP A C 1
ATOM 3432 O O . ASP A 1 463 ? -224.73849 -97.07054 140.53463 1.000 168.49788 463 ASP A O 1
ATOM 3437 N N . LEU A 1 464 ? -226.64933 -95.88654 140.69015 1.000 139.02342 464 LEU A N 1
ATOM 3438 C CA . LEU A 1 464 ? -226.10080 -94.68403 140.08597 1.000 127.49400 464 LEU A CA 1
ATOM 3439 C C . LEU A 1 464 ? -225.19484 -93.96584 141.08412 1.000 122.91662 464 LEU A C 1
ATOM 3440 O O . LEU A 1 464 ? -225.05884 -94.36256 142.24582 1.000 125.63778 464 LEU A O 1
ATOM 3445 N N . GLU A 1 465 ? -224.56390 -92.89483 140.62255 1.000 109.10161 465 GLU A N 1
ATOM 3446 C CA . GLU A 1 465 ? -223.76911 -92.06970 141.52027 1.000 113.73210 465 GLU A CA 1
ATOM 3447 C C . GLU A 1 465 ? -224.68791 -91.41052 142.54333 1.000 131.01416 465 GLU A C 1
ATOM 3448 O O . GLU A 1 465 ? -225.67580 -90.77259 142.16040 1.000 131.13679 465 GLU A O 1
ATOM 3454 N N . PRO A 1 466 ? -224.40805 -91.54502 143.84188 1.000 148.81483 466 PRO A N 1
ATOM 3455 C CA . PRO A 1 466 ? -225.32239 -90.98440 144.85125 1.000 156.85542 466 PRO A CA 1
ATOM 3456 C C . PRO A 1 466 ? -225.42793 -89.46840 144.82191 1.000 166.05346 466 PRO A C 1
ATOM 3457 O O . PRO A 1 466 ? -226.42021 -88.92527 145.32325 1.000 151.16214 466 PRO A O 1
ATOM 3461 N N . GLU A 1 467 ? -224.44347 -88.76706 144.25448 1.000 175.12584 467 GLU A N 1
ATOM 3462 C CA . GLU A 1 467 ? -224.48183 -87.30779 144.24049 1.000 169.57450 467 GLU A CA 1
ATOM 3463 C C . GLU A 1 467 ? -225.34347 -86.77123 143.10263 1.000 135.45188 467 GLU A C 1
ATOM 3464 O O . GLU A 1 467 ? -226.03800 -85.76223 143.26935 1.000 111.34949 467 GLU A O 1
ATOM 3470 N N . SER A 1 468 ? -225.31166 -87.42708 141.94618 1.000 128.01361 468 SER A N 1
ATOM 3471 C CA . SER A 1 468 ? -226.10377 -87.02713 140.79088 1.000 122.96637 468 SER A CA 1
ATOM 3472 C C . SER A 1 468 ? -227.48955 -87.65923 140.78401 1.000 123.96429 468 SER A C 1
ATOM 3473 O O . SER A 1 468 ? -228.25323 -87.44120 139.83493 1.000 119.62479 468 SER A O 1
ATOM 3476 N N . LEU A 1 469 ? -227.82435 -88.43057 141.82176 1.000 123.99791 469 LEU A N 1
ATOM 3477 C CA . LEU A 1 469 ? -229.12500 -89.08958 141.88946 1.000 113.87946 469 LEU A CA 1
ATOM 3478 C C . LEU A 1 469 ? -230.26592 -88.08629 141.76914 1.000 114.16874 469 LEU A C 1
ATOM 3479 O O . LEU A 1 469 ? -231.30565 -88.39017 141.17257 1.000 110.98803 469 LEU A O 1
ATOM 3484 N N . TRP A 1 470 ? -230.09305 -86.88453 142.32826 1.000 126.52177 470 TRP A N 1
ATOM 3485 C CA . TRP A 1 470 ? -231.09936 -85.84354 142.14209 1.000 136.98149 470 TRP A CA 1
ATOM 3486 C C . TRP A 1 470 ? -231.21237 -85.46052 140.67329 1.000 115.40061 470 TRP A C 1
ATOM 3487 O O . TRP A 1 470 ? -232.31765 -85.25057 140.15950 1.000 113.52755 470 TRP A O 1
ATOM 3498 N N . SER A 1 471 ? -230.07625 -85.36310 139.98051 1.000 100.92290 471 SER A N 1
ATOM 3499 C CA . SER A 1 471 ? -230.09917 -85.03882 138.56141 1.000 106.46082 471 SER A CA 1
ATOM 3500 C C . SER A 1 471 ? -230.68355 -86.17125 137.73043 1.000 102.26219 471 SER A C 1
ATOM 3501 O O . SER A 1 471 ? -231.08548 -85.94006 136.58508 1.000 114.64711 471 SER A O 1
ATOM 3504 N N . TYR A 1 472 ? -230.73904 -87.38583 138.27828 1.000 91.38690 472 TYR A N 1
ATOM 3505 C CA . TYR A 1 472 ? -231.29735 -88.51716 137.54328 1.000 91.63620 472 TYR A CA 1
ATOM 3506 C C . TYR A 1 472 ? -232.81063 -88.62321 137.73184 1.000 99.89983 472 TYR A C 1
ATOM 3507 O O . TYR A 1 472 ? -233.56843 -88.51879 136.76251 1.000 116.97994 472 TYR A O 1
ATOM 3516 N N . VAL A 1 473 ? -233.26558 -88.82162 138.97254 1.000 98.48163 473 VAL A N 1
ATOM 3517 C CA . VAL A 1 473 ? -234.67549 -89.07177 139.25884 1.000 103.08922 473 VAL A CA 1
ATOM 3518 C C . VAL A 1 473 ? -235.04171 -88.42326 140.58656 1.000 101.03917 473 VAL A C 1
ATOM 3519 O O . VAL A 1 473 ? -234.18454 -88.16744 141.43471 1.000 112.05723 473 VAL A O 1
ATOM 3523 N N . THR A 1 474 ? -236.33870 -88.16571 140.76729 1.000 87.19558 474 THR A N 1
ATOM 3524 C CA . THR A 1 474 ? -236.87532 -87.67438 142.02917 1.000 81.29320 474 THR A CA 1
ATOM 3525 C C . THR A 1 474 ? -238.22382 -88.33289 142.28440 1.000 76.69098 474 THR A C 1
ATOM 3526 O O . THR A 1 474 ? -238.81922 -88.95327 141.39856 1.000 77.43118 474 THR A O 1
ATOM 3530 N N . ILE A 1 475 ? -238.70933 -88.18101 143.51318 1.000 74.28125 475 ILE A N 1
ATOM 3531 C CA . ILE A 1 475 ? -239.96621 -88.77511 143.94772 1.000 73.18414 475 ILE A CA 1
ATOM 3532 C C . ILE A 1 475 ? -240.79864 -87.70892 144.64230 1.000 83.11476 475 ILE A C 1
ATOM 3533 O O . ILE A 1 475 ? -240.27663 -86.92190 145.43993 1.000 86.96387 475 ILE A O 1
ATOM 3538 N N . ASN A 1 476 ? -242.09374 -87.68261 144.33753 1.000 91.14743 476 ASN A N 1
ATOM 3539 C CA . ASN A 1 476 ? -243.04323 -86.89814 145.11690 1.000 99.65484 476 ASN A CA 1
ATOM 3540 C C . ASN A 1 476 ? -243.33151 -87.68617 146.38881 1.000 106.67608 476 ASN A C 1
ATOM 3541 O O . ASN A 1 476 ? -243.92808 -88.76652 146.33634 1.000 113.17789 476 ASN A O 1
ATOM 3546 N N . ALA A 1 477 ? -242.90282 -87.15058 147.53383 1.000 102.32443 477 ALA A N 1
ATOM 3547 C CA . ALA A 1 477 ? -242.95742 -87.90581 148.78013 1.000 96.99695 477 ALA A CA 1
ATOM 3548 C C . ALA A 1 477 ? -244.37965 -88.15059 149.26619 1.000 106.73623 477 ALA A C 1
ATOM 3549 O O . ALA A 1 477 ? -244.60512 -89.10585 150.01653 1.000 106.94499 477 ALA A O 1
ATOM 3551 N N . GLN A 1 478 ? -245.33856 -87.31912 148.86366 1.000 117.68468 478 GLN A N 1
ATOM 3552 C CA . GLN A 1 478 ? -246.71563 -87.47454 149.31704 1.000 134.60464 478 GLN A CA 1
ATOM 3553 C C . GLN A 1 478 ? -247.51712 -88.43396 148.44485 1.000 133.78632 478 GLN A C 1
ATOM 3554 O O . GLN A 1 478 ? -248.24594 -89.28233 148.97038 1.000 135.49531 478 GLN A O 1
ATOM 3560 N N . SER A 1 479 ? -247.39914 -88.32113 147.12152 1.000 128.51905 479 SER A N 1
ATOM 3561 C CA . SER A 1 479 ? -248.18408 -89.15367 146.21822 1.000 123.88855 479 SER A CA 1
ATOM 3562 C C . SER A 1 479 ? -247.44970 -90.41046 145.77154 1.000 127.00866 479 SER A C 1
ATOM 3563 O O . SER A 1 479 ? -248.10013 -91.40188 145.41994 1.000 127.19720 479 SER A O 1
ATOM 3566 N N . GLY A 1 480 ? -246.11994 -90.39905 145.77635 1.000 126.86356 480 GLY A N 1
ATOM 3567 C CA . GLY A 1 480 ? -245.35037 -91.54800 145.34819 1.000 124.68770 480 GLY A CA 1
ATOM 3568 C C . GLY A 1 480 ? -245.04575 -91.61242 143.86950 1.000 125.36711 480 GLY A C 1
ATOM 3569 O O . GLY A 1 480 ? -244.58418 -92.65767 143.39564 1.000 121.75782 480 GLY A O 1
ATOM 3570 N N . VAL A 1 481 ? -245.28321 -90.53644 143.12755 1.000 127.54841 481 VAL A N 1
ATOM 3571 C CA . VAL A 1 481 ? -245.03648 -90.52098 141.69091 1.000 120.88172 481 VAL A CA 1
ATOM 3572 C C . VAL A 1 481 ? -243.55179 -90.29601 141.44412 1.000 105.10871 481 VAL A C 1
ATOM 3573 O O . VAL A 1 481 ? -242.89285 -89.53894 142.16803 1.000 95.98390 481 VAL A O 1
ATOM 3577 N N . LEU A 1 482 ? -243.01494 -90.95719 140.42235 1.000 101.84140 482 LEU A N 1
ATOM 3578 C CA . LEU A 1 482 ? -241.60686 -90.85008 140.07404 1.000 94.34559 482 LEU A CA 1
ATOM 3579 C C . LEU A 1 482 ? -241.45921 -89.86994 138.91971 1.000 97.98773 482 LEU A C 1
ATOM 3580 O O . LEU A 1 482 ? -242.17310 -89.97586 137.91684 1.000 104.72113 482 LEU A O 1
ATOM 3585 N N . PHE A 1 483 ? -240.53692 -88.92169 139.05898 1.000 90.05579 483 PHE A N 1
ATOM 3586 C CA . PHE A 1 483 ? -240.31680 -87.89102 138.05551 1.000 90.96626 483 PHE A CA 1
ATOM 3587 C C . PHE A 1 483 ? -238.88557 -87.97086 137.54985 1.000 81.86984 483 PHE A C 1
ATOM 3588 O O . PHE A 1 483 ? -237.93634 -87.95737 138.34197 1.000 77.23612 483 PHE A O 1
ATOM 3596 N N . ALA A 1 484 ? -238.73779 -88.05191 136.23185 1.000 79.74527 484 ALA A N 1
ATOM 3597 C CA . ALA A 1 484 ? -237.42317 -88.09104 135.60914 1.000 91.48346 484 ALA A CA 1
ATOM 3598 C C . ALA A 1 484 ? -236.87017 -86.67571 135.50635 1.000 103.25478 484 ALA A C 1
ATOM 3599 O O . ALA A 1 484 ? -237.51665 -85.78980 134.93713 1.000 108.33880 484 ALA A O 1
ATOM 3601 N N . GLN A 1 485 ? -235.67865 -86.46302 136.05780 1.000 106.85459 485 GLN A N 1
ATOM 3602 C CA . GLN A 1 485 ? -235.04867 -85.15120 136.07947 1.000 105.10314 485 GLN A CA 1
ATOM 3603 C C . GLN A 1 485 ? -234.08487 -84.94264 134.91949 1.000 124.06955 485 GLN A C 1
ATOM 3604 O O . GLN A 1 485 ? -233.37913 -83.92928 134.89096 1.000 140.28090 485 GLN A O 1
ATOM 3610 N N . ARG A 1 486 ? -234.03831 -85.87324 133.96952 1.000 118.43458 486 ARG A N 1
ATOM 3611 C CA . ARG A 1 486 ? -233.17809 -85.73336 132.80436 1.000 92.88771 486 ARG A CA 1
ATOM 3612 C C . ARG A 1 486 ? -233.71160 -86.62027 131.69076 1.000 77.94619 486 ARG A C 1
ATOM 3613 O O . ARG A 1 486 ? -234.41258 -87.60572 131.93656 1.000 80.21866 486 ARG A O 1
ATOM 3621 N N . ALA A 1 487 ? -233.37317 -86.25110 130.45873 1.000 74.13695 487 ALA A N 1
ATOM 3622 C CA . ALA A 1 487 ? -233.69047 -87.08955 129.31101 1.000 82.61040 487 ALA A CA 1
ATOM 3623 C C . ALA A 1 487 ? -232.74235 -88.28130 129.28246 1.000 93.00646 487 ALA A C 1
ATOM 3624 O O . ALA A 1 487 ? -231.52154 -88.10957 129.19891 1.000 97.24486 487 ALA A O 1
ATOM 3626 N N . PHE A 1 488 ? -233.29830 -89.48631 129.35177 1.000 96.34031 488 PHE A N 1
ATOM 3627 C CA . PHE A 1 488 ? -232.47683 -90.68212 129.44533 1.000 100.98731 488 PHE A CA 1
ATOM 3628 C C . PHE A 1 488 ? -231.84268 -91.01427 128.10191 1.000 106.15321 488 PHE A C 1
ATOM 3629 O O . PHE A 1 488 ? -232.37648 -90.69067 127.03706 1.000 102.97577 488 PHE A O 1
ATOM 3637 N N . ASP A 1 489 ? -230.68730 -91.67175 128.16597 1.000 112.50582 489 ASP A N 1
ATOM 3638 C CA . ASP A 1 489 ? -229.92646 -92.05892 126.98333 1.000 135.87212 489 ASP A CA 1
ATOM 3639 C C . ASP A 1 489 ? -229.64684 -93.55210 127.08008 1.000 135.93960 489 ASP A C 1
ATOM 3640 O O . ASP A 1 489 ? -228.91862 -93.99176 127.97573 1.000 132.04702 489 ASP A O 1
ATOM 3645 N N . HIS A 1 490 ? -230.22895 -94.33045 126.16351 1.000 133.50849 490 HIS A N 1
ATOM 3646 C CA . HIS A 1 490 ? -230.01385 -95.77410 126.17318 1.000 122.85806 490 HIS A CA 1
ATOM 3647 C C . HIS A 1 490 ? -228.56275 -96.13153 125.87857 1.000 119.14868 490 HIS A C 1
ATOM 3648 O O . HIS A 1 490 ? -228.07562 -97.17113 126.33803 1.000 110.18962 490 HIS A O 1
ATOM 3655 N N . GLU A 1 491 ? -227.86038 -95.28887 125.11913 1.000 116.75702 491 GLU A N 1
ATOM 3656 C CA . GLU A 1 491 ? -226.46627 -95.57035 124.79474 1.000 110.85120 491 GLU A CA 1
ATOM 3657 C C . GLU A 1 491 ? -225.56961 -95.38403 126.01110 1.000 109.31003 491 GLU A C 1
ATOM 3658 O O . GLU A 1 491 ? -224.61483 -96.14455 126.20830 1.000 114.56559 491 GLU A O 1
ATOM 3664 N N . GLN A 1 492 ? -225.86014 -94.37848 126.83754 1.000 110.65925 492 GLN A N 1
ATOM 3665 C CA . GLN A 1 492 ? -225.05783 -94.14336 128.03282 1.000 112.40085 492 GLN A CA 1
ATOM 3666 C C . GLN A 1 492 ? -225.32779 -95.21433 129.08232 1.000 114.98744 492 GLN A C 1
ATOM 3667 O O . GLN A 1 492 ? -224.41140 -95.91467 129.52834 1.000 110.12330 492 GLN A O 1
ATOM 3673 N N . LEU A 1 493 ? -226.58691 -95.35455 129.48807 1.000 117.42910 493 LEU A N 1
ATOM 3674 C CA . LEU A 1 493 ? -227.00148 -96.36719 130.44618 1.000 111.21643 493 LEU A CA 1
ATOM 3675 C C . LEU A 1 493 ? -228.26724 -97.04598 129.94505 1.000 111.88509 493 LEU A C 1
ATOM 3676 O O . LEU A 1 493 ? -229.15747 -96.39130 129.39387 1.000 107.58902 493 LEU A O 1
ATOM 3681 N N . ARG A 1 494 ? -228.34342 -98.36157 130.13720 1.000 115.75284 494 ARG A N 1
ATOM 3682 C CA . ARG A 1 494 ? -229.50715 -99.11598 129.69094 1.000 110.04165 494 ARG A CA 1
ATOM 3683 C C . ARG A 1 494 ? -230.55498 -99.19050 130.78889 1.000 98.10592 494 ARG A C 1
ATOM 3684 O O . ARG A 1 494 ? -231.75402 -99.05160 130.52307 1.000 94.08628 494 ARG A O 1
ATOM 3692 N N . SER A 1 495 ? -230.10755 -99.41062 132.02146 1.000 92.49843 495 SER A N 1
ATOM 3693 C CA . SER A 1 495 ? -230.99118 -99.58211 133.15958 1.000 87.29878 495 SER A CA 1
ATOM 3694 C C . SER A 1 495 ? -230.26709 -99.12281 134.41474 1.000 95.77412 495 SER A C 1
ATOM 3695 O O . SER A 1 495 ? -229.05148 -98.91229 134.41824 1.000 103.18808 495 SER A O 1
ATOM 3698 N N . PHE A 1 496 ? -231.03627 -98.96658 135.48745 1.000 92.90881 496 PHE A N 1
ATOM 3699 C CA . PHE A 1 496 ? -230.45080 -98.68514 136.78844 1.000 96.08812 496 PHE A CA 1
ATOM 3700 C C . PHE A 1 496 ? -231.36542 -99.19182 137.89454 1.000 90.01718 496 PHE A C 1
ATOM 3701 O O . PHE A 1 496 ? -232.59289 -99.22847 137.75378 1.000 86.93978 496 PHE A O 1
ATOM 3709 N N . GLN A 1 497 ? -230.73414 -99.59756 138.99118 1.000 93.69417 497 GLN A N 1
ATOM 3710 C CA . GLN A 1 497 ? -231.40197 -100.09192 140.18297 1.000 95.01517 497 GLN A CA 1
ATOM 3711 C C . GLN A 1 497 ? -231.69336 -98.94923 141.15010 1.000 104.39500 497 GLN A C 1
ATOM 3712 O O . GLN A 1 497 ? -230.94117 -97.97463 141.23703 1.000 109.31516 497 GLN A O 1
ATOM 3718 N N . LEU A 1 498 ? -232.79831 -99.07877 141.88128 1.000 108.14403 498 LEU A N 1
ATOM 3719 C CA . LEU A 1 498 ? -233.13949 -98.15003 142.94598 1.000 99.13441 498 LEU A CA 1
ATOM 3720 C C . LEU A 1 498 ? -233.68467 -98.93544 144.12554 1.000 109.03204 498 LEU A C 1
ATOM 3721 O O . LEU A 1 498 ? -234.41597 -99.91381 143.94774 1.000 115.15289 498 LEU A O 1
ATOM 3726 N N . THR A 1 499 ? -233.32675 -98.50072 145.32891 1.000 112.70479 499 THR A N 1
ATOM 3727 C CA . THR A 1 499 ? -233.88379 -99.03700 146.56019 1.000 114.98254 499 THR A CA 1
ATOM 3728 C C . THR A 1 499 ? -234.52285 -97.87533 147.30076 1.000 118.72170 499 THR A C 1
ATOM 3729 O O . THR A 1 499 ? -233.85314 -96.87121 147.58493 1.000 115.21488 499 THR A O 1
ATOM 3733 N N . LEU A 1 500 ? -235.81127 -98.01867 147.60314 1.000 127.06546 500 LEU A N 1
ATOM 3734 C CA . LEU A 1 500 ? -236.62156 -96.97489 148.20706 1.000 126.25186 500 LEU A CA 1
ATOM 3735 C C . LEU A 1 500 ? -237.22906 -97.48987 149.50401 1.000 124.51147 500 LEU A C 1
ATOM 3736 O O . LEU A 1 500 ? -237.33748 -98.69883 149.72184 1.000 126.84467 500 LEU A O 1
ATOM 3741 N N . GLN A 1 501 ? -237.63108 -96.56222 150.37038 1.000 115.36442 501 GLN A N 1
ATOM 3742 C CA . GLN A 1 501 ? -238.20195 -96.92123 151.66142 1.000 106.44707 501 GLN A CA 1
ATOM 3743 C C . GLN A 1 501 ? -239.45557 -96.09893 151.91960 1.000 101.37142 501 GLN A C 1
ATOM 3744 O O . GLN A 1 501 ? -239.45976 -94.87901 151.72373 1.000 97.88305 501 GLN A O 1
ATOM 3750 N N . ALA A 1 502 ? -240.52123 -96.77879 152.32809 1.000 102.03174 502 ALA A N 1
ATOM 3751 C CA . ALA A 1 502 ? -241.74989 -96.13471 152.76839 1.000 101.40421 502 ALA A CA 1
ATOM 3752 C C . ALA A 1 502 ? -241.78129 -96.13403 154.28929 1.000 111.17138 502 ALA A C 1
ATOM 3753 O O . ALA A 1 502 ? -241.52804 -97.16739 154.92026 1.000 113.10705 502 ALA A O 1
ATOM 3755 N N . ARG A 1 503 ? -242.08233 -94.97285 154.86878 1.000 111.60140 503 ARG A N 1
ATOM 3756 C CA . ARG A 1 503 ? -242.05406 -94.77404 156.30981 1.000 108.19804 503 ARG A CA 1
ATOM 3757 C C . ARG A 1 503 ? -243.24202 -93.92595 156.73183 1.000 110.64226 503 ARG A C 1
ATOM 3758 O O . ARG A 1 503 ? -243.64312 -93.00410 156.01582 1.000 104.09648 503 ARG A O 1
ATOM 3766 N N . ASP A 1 504 ? -243.79460 -94.23835 157.89786 1.000 116.69437 504 ASP A N 1
ATOM 3767 C CA . ASP A 1 504 ? -244.87292 -93.44730 158.46362 1.000 110.16552 504 ASP A CA 1
ATOM 3768 C C . ASP A 1 504 ? -244.31001 -92.38708 159.40687 1.000 116.45313 504 ASP A C 1
ATOM 3769 O O . ASP A 1 504 ? -243.11498 -92.35333 159.70843 1.000 118.61973 504 ASP A O 1
ATOM 3774 N N . HIS A 1 505 ? -245.19444 -91.50938 159.87642 1.000 124.11636 505 HIS A N 1
ATOM 3775 C CA . HIS A 1 505 ? -244.78052 -90.41720 160.74791 1.000 131.89093 505 HIS A CA 1
ATOM 3776 C C . HIS A 1 505 ? -245.19215 -90.68055 162.19007 1.000 124.00365 505 HIS A C 1
ATOM 3777 O O . HIS A 1 505 ? -245.77053 -89.81134 162.85042 1.000 115.55785 505 HIS A O 1
ATOM 3784 N N . GLY A 1 506 ? -244.89357 -91.88239 162.68247 1.000 120.64943 506 GLY A N 1
ATOM 3785 C CA . GLY A 1 506 ? -245.18327 -92.25734 164.04679 1.000 112.83118 506 GLY A CA 1
ATOM 3786 C C . GLY A 1 506 ? -243.94823 -92.22446 164.92975 1.000 122.44116 506 GLY A C 1
ATOM 3787 O O . GLY A 1 506 ? -242.86661 -91.78493 164.53433 1.000 128.88769 506 GLY A O 1
ATOM 3788 N N . SER A 1 507 ? -244.12690 -92.70138 166.15577 1.000 123.37475 507 SER A N 1
ATOM 3789 C CA . SER A 1 507 ? -243.04125 -92.79364 167.13043 1.000 149.49569 507 SER A CA 1
ATOM 3790 C C . SER A 1 507 ? -243.09591 -94.15993 167.79813 1.000 157.83161 507 SER A C 1
ATOM 3791 O O . SER A 1 507 ? -243.98469 -94.39636 168.64311 1.000 154.85574 507 SER A O 1
ATOM 3794 N N . PRO A 1 508 ? -242.18368 -95.08602 167.46143 1.000 171.53527 508 PRO A N 1
ATOM 3795 C CA . PRO A 1 508 ? -241.12135 -94.88935 166.46780 1.000 180.25289 508 PRO A CA 1
ATOM 3796 C C . PRO A 1 508 ? -241.58677 -95.10908 165.02750 1.000 173.73435 508 PRO A C 1
ATOM 3797 O O . PRO A 1 508 ? -242.66945 -95.65100 164.80564 1.000 176.43989 508 PRO A O 1
ATOM 3801 N N . THR A 1 509 ? -240.77185 -94.68537 164.06362 1.000 157.37738 509 THR A N 1
ATOM 3802 C CA . THR A 1 509 ? -241.11613 -94.83593 162.65662 1.000 137.90372 509 THR A CA 1
ATOM 3803 C C . THR A 1 509 ? -240.82343 -96.25284 162.17828 1.000 141.81417 509 THR A C 1
ATOM 3804 O O . THR A 1 509 ? -239.78585 -96.83487 162.50749 1.000 148.59871 509 THR A O 1
ATOM 3808 N N . LEU A 1 510 ? -241.74549 -96.80256 161.39269 1.000 133.70151 510 LEU A N 1
ATOM 3809 C CA . LEU A 1 510 ? -241.59518 -98.11807 160.78430 1.000 137.44297 510 LEU A CA 1
ATOM 3810 C C . LEU A 1 510 ? -241.35394 -97.96460 159.28990 1.000 137.58401 510 LEU A C 1
ATOM 3811 O O . LEU A 1 510 ? -242.04678 -97.19022 158.62137 1.000 134.08574 510 LEU A O 1
ATOM 3816 N N . SER A 1 511 ? -240.37595 -98.70169 158.77107 1.000 140.30530 511 SER A N 1
ATOM 3817 C CA . SER A 1 511 ? -239.94888 -98.56704 157.38880 1.000 115.99693 511 SER A CA 1
ATOM 3818 C C . SER A 1 511 ? -240.15710 -99.87361 156.63529 1.000 108.18884 511 SER A C 1
ATOM 3819 O O . SER A 1 511 ? -240.27142 -100.95121 157.22634 1.000 104.32320 511 SER A O 1
ATOM 3822 N N . ALA A 1 512 ? -240.20979 -99.75690 155.31083 1.000 109.79537 512 ALA A N 1
ATOM 3823 C CA . ALA A 1 512 ? -240.24174 -100.92409 154.43808 1.000 106.35072 512 ALA A CA 1
ATOM 3824 C C . ALA A 1 512 ? -239.48693 -100.59380 153.16250 1.000 109.03552 512 ALA A C 1
ATOM 3825 O O . ALA A 1 512 ? -239.69707 -99.52983 152.57513 1.000 107.22520 512 ALA A O 1
ATOM 3827 N N . ASN A 1 513 ? -238.63206 -101.51332 152.72724 1.000 104.78505 513 ASN A N 1
ATOM 3828 C CA . ASN A 1 513 ? -237.75590 -101.29062 151.58787 1.000 100.91269 513 ASN A CA 1
ATOM 3829 C C . ASN A 1 513 ? -238.23518 -102.07089 150.37201 1.000 99.42883 513 ASN A C 1
ATOM 3830 O O . ASN A 1 513 ? -238.64773 -103.22999 150.48449 1.000 94.36154 513 ASN A O 1
ATOM 3835 N N . VAL A 1 514 ? -238.17650 -101.42125 149.21097 1.000 105.23584 514 VAL A N 1
ATOM 3836 C CA . VAL A 1 514 ? -238.55495 -102.02836 147.94355 1.000 96.96836 514 VAL A CA 1
ATOM 3837 C C . VAL A 1 514 ? -237.46293 -101.74894 146.91962 1.000 96.82759 514 VAL A C 1
ATOM 3838 O O . VAL A 1 514 ? -236.79427 -100.70907 146.95418 1.000 104.46486 514 VAL A O 1
ATOM 3842 N N . SER A 1 515 ? -237.27563 -102.70207 146.01150 1.000 87.97429 515 SER A N 1
ATOM 3843 C CA . SER A 1 515 ? -236.28210 -102.61569 144.95149 1.000 94.90346 515 SER A CA 1
ATOM 3844 C C . SER A 1 515 ? -236.99296 -102.47552 143.61331 1.000 99.82012 515 SER A C 1
ATOM 3845 O O . SER A 1 515 ? -237.93120 -103.22606 143.32368 1.000 102.41046 515 SER A O 1
ATOM 3848 N N . MET A 1 516 ? -236.54685 -101.51970 142.80183 1.000 102.83345 516 MET A N 1
ATOM 3849 C CA . MET A 1 516 ? -237.12862 -101.28248 141.48858 1.000 100.09581 516 MET A CA 1
ATOM 3850 C C . MET A 1 516 ? -236.02135 -101.11487 140.46206 1.000 104.11398 516 MET A C 1
ATOM 3851 O O . MET A 1 516 ? -235.10515 -100.30968 140.65424 1.000 110.89111 516 MET A O 1
ATOM 3856 N N . ARG A 1 517 ? -236.11743 -101.85967 139.36852 1.000 95.19436 517 ARG A N 1
ATOM 3857 C CA . ARG A 1 517 ? -235.18341 -101.73789 138.26092 1.000 90.88482 517 ARG A CA 1
ATOM 3858 C C . ARG A 1 517 ? -235.87001 -100.97787 137.13603 1.000 85.45840 517 ARG A C 1
ATOM 3859 O O . ARG A 1 517 ? -236.97417 -101.34384 136.71897 1.000 78.51131 517 ARG A O 1
ATOM 3867 N N . LEU A 1 518 ? -235.22312 -99.92253 136.65114 1.000 87.41825 518 LEU A N 1
ATOM 3868 C CA . LEU A 1 518 ? -235.76503 -99.10191 135.57862 1.000 86.82730 518 LEU A CA 1
ATOM 3869 C C . LEU A 1 518 ? -234.93114 -99.30382 134.32515 1.000 89.48149 518 LEU A C 1
ATOM 3870 O O . LEU A 1 518 ? -233.70695 -99.14465 134.35921 1.000 87.62443 518 LEU A O 1
ATOM 3875 N N . LEU A 1 519 ? -235.59708 -99.63953 133.22466 1.000 90.92618 519 LEU A N 1
ATOM 3876 C CA . LEU A 1 519 ? -234.94215 -99.90045 131.95301 1.000 98.24968 519 LEU A CA 1
ATOM 3877 C C . LEU A 1 519 ? -235.25491 -98.76846 130.98499 1.000 93.52899 519 LEU A C 1
ATOM 3878 O O . LEU A 1 519 ? -236.36225 -98.22050 130.99159 1.000 83.35770 519 LEU A O 1
ATOM 3883 N N . VAL A 1 520 ? -234.27675 -98.42445 130.15413 1.000 97.02532 520 VAL A N 1
ATOM 3884 C CA . VAL A 1 520 ? -234.42187 -97.37691 129.15085 1.000 102.57200 520 VAL A CA 1
ATOM 3885 C C . VAL A 1 520 ? -234.68422 -98.04280 127.80807 1.000 113.18634 520 VAL A C 1
ATOM 3886 O O . VAL A 1 520 ? -233.82782 -98.76837 127.28769 1.000 124.68610 520 VAL A O 1
ATOM 3890 N N . GLY A 1 521 ? -235.86487 -97.79949 127.24589 1.000 107.50680 521 GLY A N 1
ATOM 3891 C CA . GLY A 1 521 ? -236.18498 -98.36708 125.94972 1.000 106.56241 521 GLY A CA 1
ATOM 3892 C C . GLY A 1 521 ? -235.39842 -97.68184 124.84639 1.000 125.12496 521 GLY A C 1
ATOM 3893 O O . GLY A 1 521 ? -235.28290 -96.45636 124.80109 1.000 119.41037 521 GLY A O 1
ATOM 3894 N N . ASP A 1 522 ? -234.85021 -98.49228 123.94652 1.000 137.66768 522 ASP A N 1
ATOM 3895 C CA . ASP A 1 522 ? -233.98105 -97.98376 122.89573 1.000 127.72425 522 ASP A CA 1
ATOM 3896 C C . ASP A 1 522 ? -234.79948 -97.40105 121.75047 1.000 125.50010 522 ASP A C 1
ATOM 3897 O O . ASP A 1 522 ? -235.76912 -98.01232 121.28997 1.000 122.39752 522 ASP A O 1
ATOM 3902 N N . ARG A 1 523 ? -234.40272 -96.21651 121.29445 1.000 125.11726 523 ARG A N 1
ATOM 3903 C CA . ARG A 1 523 ? -234.95548 -95.60083 120.10010 1.000 118.27876 523 ARG A CA 1
ATOM 3904 C C . ARG A 1 523 ? -233.84811 -95.46758 119.06442 1.000 125.23657 523 ARG A C 1
ATOM 3905 O O . ARG A 1 523 ? -232.67414 -95.29980 119.40725 1.000 127.87179 523 ARG A O 1
ATOM 3913 N N . ASN A 1 524 ? -234.22797 -95.54473 117.78938 1.000 115.83362 524 ASN A N 1
ATOM 3914 C CA . ASN A 1 524 ? -233.26153 -95.48064 116.69280 1.000 103.60813 524 ASN A CA 1
ATOM 3915 C C . ASN A 1 524 ? -232.94159 -94.01541 116.38962 1.000 113.76301 524 ASN A C 1
ATOM 3916 O O . ASN A 1 524 ? -233.35847 -93.43959 115.38224 1.000 113.02119 524 ASN A O 1
ATOM 3921 N N . ASP A 1 525 ? -232.17328 -93.40908 117.29473 1.000 122.58481 525 ASP A N 1
ATOM 3922 C CA . ASP A 1 525 ? -231.83152 -91.99697 117.19792 1.000 128.94286 525 ASP A CA 1
ATOM 3923 C C . ASP A 1 525 ? -230.38361 -91.74874 116.79654 1.000 118.42894 525 ASP A C 1
ATOM 3924 O O . ASP A 1 525 ? -229.99303 -90.58727 116.63675 1.000 114.47125 525 ASP A O 1
ATOM 3929 N N . ASN A 1 526 ? -229.57875 -92.79458 116.62664 1.000 113.86222 526 ASN A N 1
ATOM 3930 C CA . ASN A 1 526 ? -228.19207 -92.65399 116.20383 1.000 98.56287 526 ASN A CA 1
ATOM 3931 C C . ASN A 1 526 ? -228.01797 -93.33437 114.85536 1.000 88.41638 526 ASN A C 1
ATOM 3932 O O . ASN A 1 526 ? -228.38788 -94.50166 114.69216 1.000 93.72815 526 ASN A O 1
ATOM 3937 N N . ALA A 1 527 ? -227.45300 -92.60907 113.89958 1.000 79.79672 527 ALA A N 1
ATOM 3938 C CA . ALA A 1 527 ? -227.20670 -93.18118 112.58857 1.000 91.44305 527 ALA A CA 1
ATOM 3939 C C . ALA A 1 527 ? -225.93400 -94.02458 112.59890 1.000 91.28913 527 ALA A C 1
ATOM 3940 O O . ALA A 1 527 ? -224.99971 -93.74189 113.35438 1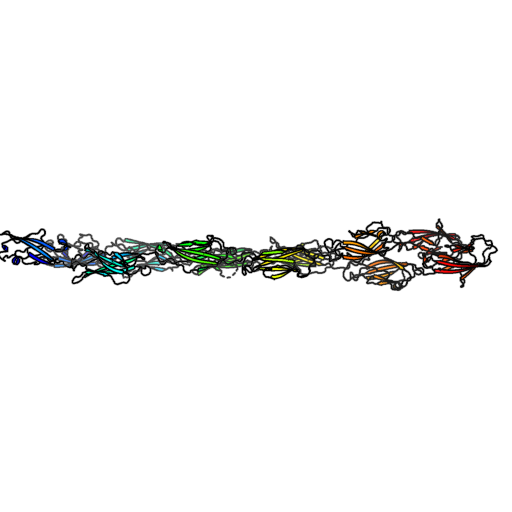.000 86.96372 527 ALA A O 1
ATOM 3942 N N . PRO A 1 528 ? -225.87783 -95.07368 111.77916 1.000 90.34163 528 PRO A N 1
ATOM 3943 C CA . PRO A 1 528 ? -224.64717 -95.86643 111.69646 1.000 86.18449 528 PRO A CA 1
ATOM 3944 C C . PRO A 1 528 ? -223.53015 -95.05198 111.06664 1.000 89.49678 528 PRO A C 1
ATOM 3945 O O . PRO A 1 528 ? -223.74395 -94.31528 110.10086 1.000 75.18343 528 PRO A O 1
ATOM 3949 N N . ARG A 1 529 ? -222.32996 -95.18674 111.62186 1.000 107.93382 529 ARG A N 1
ATOM 3950 C CA . ARG A 1 529 ? -221.17267 -94.45056 111.13836 1.000 116.51106 529 ARG A CA 1
ATOM 3951 C C . ARG A 1 529 ? -220.11860 -95.43062 110.64132 1.000 130.30186 529 ARG A C 1
ATOM 3952 O O . ARG A 1 529 ? -219.84609 -96.45176 111.28515 1.000 137.84770 529 ARG A O 1
ATOM 3960 N N . VAL A 1 530 ? -219.53674 -95.11234 109.48783 1.000 122.03159 530 VAL A N 1
ATOM 3961 C CA . VAL A 1 530 ? -218.56663 -95.97777 108.82765 1.000 92.71499 530 VAL A CA 1
ATOM 3962 C C . VAL A 1 530 ? -217.17725 -95.65333 109.35869 1.000 91.27855 530 VAL A C 1
ATOM 3963 O O . VAL A 1 530 ? -216.76344 -94.48680 109.37990 1.000 90.25175 530 VAL A O 1
ATOM 3967 N N . LEU A 1 531 ? -216.45900 -96.68302 109.80798 1.000 96.98761 531 LEU A N 1
ATOM 3968 C CA . LEU A 1 531 ? -215.11726 -96.49250 110.36449 1.000 112.36286 531 LEU A CA 1
ATOM 3969 C C . LEU A 1 531 ? -214.08109 -96.50951 109.24401 1.000 117.09162 531 LEU A C 1
ATOM 3970 O O . LEU A 1 531 ? -213.43325 -95.49599 108.96740 1.000 129.43323 531 LEU A O 1
ATOM 3975 N N . TYR A 1 532 ? -213.91947 -97.65930 108.58933 1.000 122.19167 532 TYR A N 1
ATOM 3976 C CA . TYR A 1 532 ? -212.94665 -97.80974 107.52428 1.000 136.12441 532 TYR A CA 1
ATOM 3977 C C . TYR A 1 532 ? -213.63327 -98.30382 106.25692 1.000 137.40182 532 TYR A C 1
ATOM 3978 O O . TYR A 1 532 ? -214.46065 -99.21987 106.31801 1.000 134.24212 532 TYR A O 1
ATOM 3987 N N . PRO A 1 533 ? -213.31121 -97.72245 105.09071 1.000 149.65785 533 PRO A N 1
ATOM 3988 C CA . PRO A 1 533 ? -212.33328 -96.63722 104.96044 1.000 153.78820 533 PRO A CA 1
ATOM 3989 C C . PRO A 1 533 ? -212.91020 -95.24544 105.21662 1.000 150.17230 533 PRO A C 1
ATOM 3990 O O . PRO A 1 533 ? -214.12710 -95.05793 105.19966 1.000 150.06524 533 PRO A O 1
ATOM 3994 N N . THR A 1 534 ? -212.02343 -94.28498 105.45698 1.000 139.38369 534 THR A N 1
ATOM 3995 C CA . THR A 1 534 ? -212.42112 -92.90007 105.64770 1.000 134.41708 534 THR A CA 1
ATOM 3996 C C . THR A 1 534 ? -212.77085 -92.26501 104.30689 1.000 139.35837 534 THR A C 1
ATOM 3997 O O . THR A 1 534 ? -212.18584 -92.59095 103.26991 1.000 150.51811 534 THR A O 1
ATOM 4001 N N . LEU A 1 535 ? -213.73399 -91.34848 104.33413 1.000 125.92524 535 LEU A N 1
ATOM 4002 C CA . LEU A 1 535 ? -214.23497 -90.70918 103.12647 1.000 119.73998 535 LEU A CA 1
ATOM 4003 C C . LEU A 1 535 ? -213.89263 -89.22493 103.11721 1.000 127.47712 535 LEU A C 1
ATOM 4004 O O . LEU A 1 535 ? -213.88578 -88.56819 104.16358 1.000 130.90431 535 LEU A O 1
ATOM 4009 N N . GLU A 1 536 ? -213.61283 -88.70712 101.92232 1.000 131.20584 536 GLU A N 1
ATOM 4010 C CA . GLU A 1 536 ? -213.41892 -87.28472 101.70910 1.000 129.69705 536 GLU A CA 1
ATOM 4011 C C . GLU A 1 536 ? -214.77163 -86.57708 101.76631 1.000 139.99634 536 GLU A C 1
ATOM 4012 O O . GLU A 1 536 ? -215.81810 -87.22829 101.75350 1.000 150.20535 536 GLU A O 1
ATOM 4018 N N . PRO A 1 537 ? -214.77969 -85.22793 101.87942 1.000 136.15498 537 PRO A N 1
ATOM 4019 C CA . PRO A 1 537 ? -216.04860 -84.48070 101.87152 1.000 144.00321 537 PRO A CA 1
ATOM 4020 C C . PRO A 1 537 ? -217.07965 -84.95850 100.85661 1.000 161.58328 537 PRO A C 1
ATOM 4021 O O . PRO A 1 537 ? -218.28081 -84.94168 101.14213 1.000 172.92020 537 PRO A O 1
ATOM 4025 N N . ASP A 1 538 ? -216.63217 -85.38015 99.67084 1.000 165.93989 538 ASP A N 1
ATOM 4026 C CA . ASP A 1 538 ? -217.55498 -85.94908 98.69497 1.000 175.26755 538 ASP A CA 1
ATOM 4027 C C . ASP A 1 538 ? -218.07095 -87.32030 99.11927 1.000 167.67703 538 ASP A C 1
ATOM 4028 O O . ASP A 1 538 ? -219.13713 -87.73922 98.65579 1.000 166.11391 538 ASP A O 1
ATOM 4033 N N . GLY A 1 539 ? -217.35235 -88.02008 99.99487 1.000 156.51854 539 GLY A N 1
ATOM 4034 C CA . GLY A 1 539 ? -217.73189 -89.36979 100.36542 1.000 132.50293 539 GLY A CA 1
ATOM 4035 C C . GLY A 1 539 ? -217.16371 -90.43341 99.44803 1.000 126.36639 539 GLY A C 1
ATOM 4036 O O . GLY A 1 539 ? -217.82439 -91.43968 99.17290 1.000 113.13807 539 GLY A O 1
ATOM 4037 N N . SER A 1 540 ? -215.93982 -90.22394 98.96668 1.000 142.05046 540 SER A N 1
ATOM 4038 C CA . SER A 1 540 ? -215.30462 -91.11943 98.01019 1.000 137.33846 540 SER A CA 1
ATOM 4039 C C . SER A 1 540 ? -214.04552 -91.73123 98.61054 1.000 118.08172 540 SER A C 1
ATOM 4040 O O . SER A 1 540 ? -213.29611 -91.06087 99.32809 1.000 114.78112 540 SER A O 1
ATOM 4043 N N . ALA A 1 541 ? -213.82021 -93.00907 98.30683 1.000 104.34996 541 ALA A N 1
ATOM 4044 C CA . ALA A 1 541 ? -212.61898 -93.72928 98.70418 1.000 79.39900 541 ALA A CA 1
ATOM 4045 C C . ALA A 1 541 ? -212.02539 -94.41316 97.48249 1.000 86.15993 541 ALA A C 1
ATOM 4046 O O . ALA A 1 541 ? -212.75815 -94.93229 96.63527 1.000 93.12893 541 ALA A O 1
ATOM 4048 N N . LEU A 1 542 ? -210.69786 -94.41034 97.39354 1.000 90.10724 542 LEU A N 1
ATOM 4049 C CA . LEU A 1 542 ? -209.98447 -94.91271 96.22494 1.000 98.01376 542 LEU A CA 1
ATOM 4050 C C . LEU A 1 542 ? -209.11782 -96.09972 96.62329 1.000 110.72783 542 LEU A C 1
ATOM 4051 O O . LEU A 1 542 ? -208.20708 -95.95935 97.44690 1.000 117.69605 542 LEU A O 1
ATOM 4056 N N . PHE A 1 543 ? -209.40385 -97.26241 96.03995 1.000 109.07606 543 PHE A N 1
ATOM 4057 C CA . PHE A 1 543 ? -208.61019 -98.47890 96.21636 1.000 106.50691 543 PHE A CA 1
ATOM 4058 C C . PHE A 1 543 ? -208.15337 -98.91941 94.82847 1.000 122.25136 543 PHE A C 1
ATOM 4059 O O . PHE A 1 543 ? -208.82912 -99.70584 94.16085 1.000 125.86659 543 PHE A O 1
ATOM 4067 N N . ASP A 1 544 ? -207.00273 -98.41195 94.39966 1.000 130.52763 544 ASP A N 1
ATOM 4068 C CA . ASP A 1 544 ? -206.47638 -98.66972 93.07070 1.000 126.83699 544 ASP A CA 1
ATOM 4069 C C . ASP A 1 544 ? -205.47118 -99.82035 93.10526 1.000 131.93167 544 ASP A C 1
ATOM 4070 O O . ASP A 1 544 ? -205.34756 -100.54165 94.10066 1.000 129.79298 544 ASP A O 1
ATOM 4075 N N . MET A 1 545 ? -204.74461 -99.99242 91.99678 1.000 137.20591 545 MET A N 1
ATOM 4076 C CA . MET A 1 545 ? -203.73325 -101.04236 91.84862 1.000 135.56712 545 MET A CA 1
ATOM 4077 C C . MET A 1 545 ? -204.32356 -102.43136 92.08839 1.000 133.25124 545 MET A C 1
ATOM 4078 O O . MET A 1 545 ? -203.66813 -103.31914 92.63751 1.000 145.82285 545 MET A O 1
ATOM 4083 N N . VAL A 1 546 ? -205.57323 -102.61870 91.67432 1.000 119.81446 546 VAL A N 1
ATOM 4084 C CA . VAL A 1 546 ? -206.26259 -103.90013 91.80619 1.000 113.61529 546 VAL A CA 1
ATOM 4085 C C . VAL A 1 546 ? -205.92724 -104.74018 90.57930 1.000 130.92903 546 VAL A C 1
ATOM 4086 O O . VAL A 1 546 ? -206.08426 -104.26724 89.44426 1.000 130.16623 546 VAL A O 1
ATOM 4090 N N . PRO A 1 547 ? -205.45867 -105.97422 90.75165 1.000 146.07883 547 PRO A N 1
ATOM 4091 C CA . PRO A 1 547 ? -205.08878 -106.78814 89.58779 1.000 148.32822 547 PRO A CA 1
ATOM 4092 C C . PRO A 1 547 ? -206.30526 -107.20675 88.77621 1.000 145.25644 547 PRO A C 1
ATOM 4093 O O . PRO A 1 547 ? -207.33401 -107.61304 89.32184 1.000 145.70204 547 PRO A O 1
ATOM 4097 N N . ARG A 1 548 ? -206.17297 -107.09873 87.45140 1.000 137.00260 548 ARG A N 1
ATOM 4098 C CA . ARG A 1 548 ? -207.24325 -107.53113 86.55841 1.000 132.60429 548 ARG A CA 1
ATOM 4099 C C . ARG A 1 548 ? -20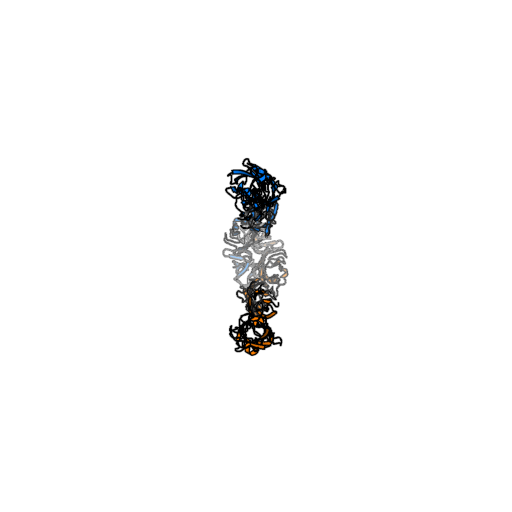7.34143 -109.05049 86.51794 1.000 143.32515 548 ARG A C 1
ATOM 4100 O O . ARG A 1 548 ? -208.44388 -109.60785 86.45257 1.000 133.00260 548 ARG A O 1
ATOM 4108 N N . SER A 1 549 ? -206.20181 -109.73665 86.57589 1.000 158.22397 549 SER A N 1
ATOM 4109 C CA . SER A 1 549 ? -206.14958 -111.19217 86.57558 1.000 162.24543 549 SER A CA 1
ATOM 4110 C C . SER A 1 549 ? -206.53758 -111.80125 87.92062 1.000 151.12001 549 SER A C 1
ATOM 4111 O O . SER A 1 549 ? -206.14954 -112.94062 88.20721 1.000 153.31167 549 SER A O 1
ATOM 4114 N N . ALA A 1 550 ? -207.28805 -111.07290 88.74431 1.000 137.39067 550 ALA A N 1
ATOM 4115 C CA . ALA A 1 550 ? -207.69553 -111.58368 90.04512 1.000 127.14867 550 ALA A CA 1
ATOM 4116 C C . ALA A 1 550 ? -208.74546 -112.67432 89.87701 1.000 119.60781 550 ALA A C 1
ATOM 4117 O O . ALA A 1 550 ? -209.71860 -112.50887 89.13509 1.000 115.11857 550 ALA A O 1
ATOM 4119 N N . GLU A 1 551 ? -208.54097 -113.79108 90.56845 1.000 128.35239 551 GLU A N 1
ATOM 4120 C CA . GLU A 1 551 ? -209.49011 -114.88956 90.52842 1.000 140.54941 551 GLU A CA 1
ATOM 4121 C C . GLU A 1 551 ? -210.78626 -114.50537 91.24320 1.000 136.64657 551 GLU A C 1
ATOM 4122 O O . GLU A 1 551 ? -210.77809 -113.66974 92.15143 1.000 138.17947 551 GLU A O 1
ATOM 4128 N N . PRO A 1 552 ? -211.91782 -115.08359 90.83319 1.000 130.61931 552 PRO A N 1
ATOM 4129 C CA . PRO A 1 552 ? -213.18509 -114.78728 91.51487 1.000 115.48712 552 PRO A CA 1
ATOM 4130 C C . PRO A 1 552 ? -213.10432 -115.11912 92.99731 1.000 110.43586 552 PRO A C 1
ATOM 4131 O O . PRO A 1 552 ? -212.49858 -116.11455 93.39951 1.000 110.51046 552 PRO A O 1
ATOM 4135 N N . GLY A 1 553 ? -213.72833 -114.27174 93.81136 1.000 102.05674 553 GLY A N 1
ATOM 4136 C CA . GLY A 1 553 ? -213.56916 -114.34874 95.24546 1.000 96.49175 553 GLY A CA 1
ATOM 4137 C C . GLY A 1 553 ? -212.46291 -113.47604 95.79136 1.000 104.86773 553 GLY A C 1
ATOM 4138 O O . GLY A 1 553 ? -212.19502 -113.52367 96.99915 1.000 98.26716 553 GLY A O 1
ATOM 4139 N N . TYR A 1 554 ? -211.81617 -112.68104 94.94096 1.000 116.20062 554 TYR A N 1
ATOM 4140 C CA . TYR A 1 554 ? -210.71480 -111.83285 95.37302 1.000 120.79651 554 TYR A CA 1
ATOM 4141 C C . TYR A 1 554 ? -211.22691 -110.73073 96.28959 1.000 115.73034 554 TYR A C 1
ATOM 4142 O O . TYR A 1 554 ? -212.13243 -109.97525 95.92616 1.000 109.86334 554 TYR A O 1
ATOM 4151 N N . LEU A 1 555 ? -210.63450 -110.63335 97.47665 1.000 113.29693 555 LEU A N 1
ATOM 4152 C CA . LEU A 1 555 ? -211.04604 -109.64709 98.47210 1.000 107.91669 555 LEU A CA 1
ATOM 4153 C C . LEU A 1 555 ? -210.56665 -108.26811 98.04321 1.000 123.44097 555 LEU A C 1
ATOM 4154 O O . LEU A 1 555 ? -209.39762 -107.91980 98.22472 1.000 133.90978 555 LEU A O 1
ATOM 4159 N N . VAL A 1 556 ? -211.46925 -107.47367 97.46686 1.000 127.76833 556 VAL A N 1
ATOM 4160 C CA . VAL A 1 556 ? -211.12638 -106.09747 97.12111 1.000 127.39008 556 VAL A CA 1
ATOM 4161 C C . VAL A 1 556 ? -210.89048 -105.28625 98.38904 1.000 131.94649 556 VAL A C 1
ATOM 4162 O O . VAL A 1 556 ? -209.82437 -104.68822 98.57550 1.000 137.91466 556 VAL A O 1
ATOM 4166 N N . THR A 1 557 ? -211.88113 -105.25838 99.28002 1.000 126.52377 557 THR A N 1
ATOM 4167 C CA . THR A 1 557 ? -211.72046 -104.65624 100.60288 1.000 105.48246 557 THR A CA 1
ATOM 4168 C C . THR A 1 557 ? -212.84955 -105.16795 101.49106 1.000 97.66109 557 THR A C 1
ATOM 4169 O O . THR A 1 557 ? -213.63786 -106.02537 101.08935 1.000 96.71613 557 THR A O 1
ATOM 4173 N N . LYS A 1 558 ? -212.90923 -104.65448 102.71832 1.000 102.99374 558 LYS A N 1
ATOM 4174 C CA . LYS A 1 558 ? -214.01597 -104.94584 103.62035 1.000 117.88816 558 LYS A CA 1
ATOM 4175 C C . LYS A 1 558 ? -214.35195 -103.68342 104.39795 1.000 111.24324 558 LYS A C 1
ATOM 4176 O O . LYS A 1 558 ? -213.45639 -103.00975 104.91639 1.000 101.73951 558 LYS A O 1
ATOM 4182 N N . VAL A 1 559 ? -215.63773 -103.36313 104.46173 1.000 118.05686 559 VAL A N 1
ATOM 4183 C CA . VAL A 1 559 ? -216.11559 -102.16531 105.14021 1.000 140.75152 559 VAL A CA 1
ATOM 4184 C C . VAL A 1 559 ? -216.49517 -102.51371 106.57205 1.000 146.57823 559 VAL A C 1
ATOM 4185 O O . VAL A 1 559 ? -217.17082 -103.51969 106.82018 1.000 138.09403 559 VAL A O 1
ATOM 4189 N N . VAL A 1 560 ? -216.05143 -101.68820 107.51633 1.000 149.65405 560 VAL A N 1
ATOM 4190 C CA . VAL A 1 560 ? -216.41007 -101.82142 108.92242 1.000 149.37713 560 VAL A CA 1
ATOM 4191 C C . VAL A 1 560 ? -217.22114 -100.59496 109.32444 1.000 145.73333 560 VAL A C 1
ATOM 4192 O O . VAL A 1 560 ? -216.84428 -99.45869 109.01136 1.000 127.94087 560 VAL A O 1
ATOM 4196 N N . ALA A 1 561 ? -218.34963 -100.82901 109.98901 1.000 150.13735 561 ALA A N 1
ATOM 4197 C CA . ALA A 1 561 ? -219.22794 -99.75930 110.43687 1.000 146.56816 561 ALA A CA 1
ATOM 4198 C C . ALA A 1 561 ? -219.76487 -100.10805 111.81609 1.000 131.60997 561 ALA A C 1
ATOM 4199 O O . ALA A 1 561 ? -219.84390 -101.27984 112.19330 1.000 122.41250 561 ALA A O 1
ATOM 4201 N N . VAL A 1 562 ? -220.13479 -99.07506 112.57525 1.000 117.54775 562 VAL A N 1
ATOM 4202 C CA . VAL A 1 562 ? -220.66005 -99.27003 113.91883 1.000 103.09122 562 VAL A CA 1
ATOM 4203 C C . VAL A 1 562 ? -221.92989 -98.45170 114.09708 1.000 115.94012 562 VAL A C 1
ATOM 4204 O O . VAL A 1 562 ? -222.22662 -97.53425 113.32858 1.000 117.00173 562 VAL A O 1
ATOM 4208 N N . ASP A 1 563 ? -222.68108 -98.80414 115.13787 1.000 128.45895 563 ASP A N 1
ATOM 4209 C CA . ASP A 1 563 ? -223.90851 -98.11049 115.49681 1.000 112.72521 563 ASP A CA 1
ATOM 4210 C C . ASP A 1 563 ? -223.95931 -97.98819 117.01039 1.000 104.59569 563 ASP A C 1
ATOM 4211 O O . ASP A 1 563 ? -223.76257 -98.97812 117.72141 1.000 99.12329 563 ASP A O 1
ATOM 4216 N N . ALA A 1 564 ? -224.22223 -96.77513 117.49786 1.000 95.69437 564 ALA A N 1
ATOM 4217 C CA . ALA A 1 564 ? -224.21397 -96.53108 118.93464 1.000 100.38083 564 ALA A CA 1
ATOM 4218 C C . ALA A 1 564 ? -225.38044 -97.19800 119.65307 1.000 118.39913 564 ALA A C 1
ATOM 4219 O O . ALA A 1 564 ? -225.29976 -97.41200 120.86706 1.000 130.55916 564 ALA A O 1
ATOM 4221 N N . ASP A 1 565 ? -226.44627 -97.54688 118.93753 1.000 122.09320 565 ASP A N 1
ATOM 4222 C CA . ASP A 1 565 ? -227.62986 -98.13281 119.55338 1.000 118.75560 565 ASP A CA 1
ATOM 4223 C C . ASP A 1 565 ? -227.37645 -99.59579 119.91828 1.000 133.39742 565 ASP A C 1
ATOM 4224 O O . ASP A 1 565 ? -226.24397 -100.08625 119.90313 1.000 142.90784 565 ASP A O 1
ATOM 4229 N N . SER A 1 566 ? -228.44961 -100.30914 120.25648 1.000 132.17997 566 SER A N 1
ATOM 4230 C CA . SER A 1 566 ? -228.38637 -101.72354 120.59170 1.000 141.30124 566 SER A CA 1
ATOM 4231 C C . SER A 1 566 ? -229.62154 -102.42273 120.04255 1.000 122.59290 566 SER A C 1
ATOM 4232 O O . SER A 1 566 ? -230.68589 -101.81488 119.90126 1.000 117.18991 566 SER A O 1
ATOM 4235 N N . GLY A 1 567 ? -229.47010 -103.70847 119.73337 1.000 107.33349 567 GLY A N 1
ATOM 4236 C CA . GLY A 1 567 ? -230.56781 -104.48450 119.18972 1.000 88.59585 567 GLY A CA 1
ATOM 4237 C C . GLY A 1 567 ? -230.76444 -104.26153 117.70468 1.000 96.03005 567 GLY A C 1
ATOM 4238 O O . GLY A 1 567 ? -229.79028 -104.07718 116.96727 1.000 107.40883 567 GLY A O 1
ATOM 4239 N N . HIS A 1 568 ? -232.02389 -104.26118 117.25420 1.000 103.95299 568 HIS A N 1
ATOM 4240 C CA . HIS A 1 568 ? -232.29782 -104.04453 115.83678 1.000 121.83325 568 HIS A CA 1
ATOM 4241 C C . HIS A 1 568 ? -231.81903 -102.67670 115.37220 1.000 127.05922 568 HIS A C 1
ATOM 4242 O O . HIS A 1 568 ? -231.48726 -102.50349 114.19460 1.000 128.52296 568 HIS A O 1
ATOM 4249 N N . ASN A 1 569 ? -231.75912 -101.69945 116.27783 1.000 124.87084 569 ASN A N 1
ATOM 4250 C CA . ASN A 1 569 ? -231.26647 -100.38086 115.90466 1.000 118.80220 569 ASN A CA 1
ATOM 4251 C C . ASN A 1 569 ? -229.76944 -100.37722 115.61691 1.000 119.04557 569 ASN A C 1
ATOM 4252 O O . ASN A 1 569 ? -229.27557 -99.42507 115.00349 1.000 110.51889 569 ASN A O 1
ATOM 4257 N N . ALA A 1 570 ? -229.03662 -101.40916 116.03917 1.000 123.34029 570 ALA A N 1
ATOM 4258 C CA . ALA A 1 570 ? -227.61020 -101.50226 115.75813 1.000 106.11332 570 ALA A CA 1
ATOM 4259 C C . ALA A 1 570 ? -227.24359 -102.65950 114.83944 1.000 97.33526 570 ALA A C 1
ATOM 4260 O O . ALA A 1 570 ? -226.05477 -102.86312 114.57184 1.000 85.29233 570 ALA A O 1
ATOM 4262 N N . TRP A 1 571 ? -228.21957 -103.42196 114.35265 1.000 111.24211 571 TRP A N 1
ATOM 4263 C CA . TRP A 1 571 ? -227.94579 -104.55732 113.47298 1.000 119.57381 571 TRP A CA 1
ATOM 4264 C C . TRP A 1 571 ? -227.65296 -104.02701 112.07521 1.000 121.28122 571 TRP A C 1
ATOM 4265 O O . TRP A 1 571 ? -228.56461 -103.63176 111.34569 1.000 119.41842 571 TRP A O 1
ATOM 4276 N N . LEU A 1 572 ? -226.38058 -104.02345 111.68929 1.000 121.74161 572 LEU A N 1
ATOM 4277 C CA . LEU A 1 572 ? -225.95890 -103.40659 110.43795 1.000 104.02307 572 LEU A CA 1
ATOM 4278 C C . LEU A 1 572 ? -225.93074 -104.44945 109.32631 1.000 95.59214 572 LEU A C 1
ATOM 4279 O O . LEU A 1 572 ? -225.22160 -105.45698 109.42615 1.000 95.68080 572 LEU A O 1
ATOM 4284 N N . SER A 1 573 ? -226.70482 -104.20195 108.27247 1.000 88.20263 573 SER A N 1
ATOM 4285 C CA . SER A 1 573 ? -226.70631 -105.01337 107.06441 1.000 88.10569 573 SER A CA 1
ATOM 4286 C C . SER A 1 573 ? -226.26583 -104.15326 105.88911 1.000 87.11191 573 SER A C 1
ATOM 4287 O O . SER A 1 573 ? -226.69233 -103.00152 105.75717 1.000 88.83448 573 SER A O 1
ATOM 4290 N N . TYR A 1 574 ? -225.41170 -104.71335 105.03867 1.000 80.36505 574 TYR A N 1
ATOM 4291 C CA . TYR A 1 574 ? -224.78642 -103.96787 103.95509 1.000 81.02553 574 TYR A CA 1
ATOM 4292 C C . TYR A 1 574 ? -225.45862 -104.31749 102.63394 1.000 92.63646 574 TYR A C 1
ATOM 4293 O O . TYR A 1 574 ? -225.55377 -105.49496 102.27254 1.000 95.28907 574 TYR A O 1
ATOM 4302 N N . HIS A 1 575 ? -225.90971 -103.29421 101.91377 1.000 97.40350 575 HIS A N 1
ATOM 4303 C CA . HIS A 1 575 ? -226.59925 -103.45743 100.64271 1.000 103.21954 575 HIS A CA 1
ATOM 4304 C C . HIS A 1 575 ? -225.83522 -102.73816 99.53903 1.000 102.01721 575 HIS A C 1
ATOM 4305 O O . HIS A 1 575 ? -224.85698 -102.02914 99.78549 1.000 98.33064 575 HIS A O 1
ATOM 4312 N N . VAL A 1 576 ? -226.30560 -102.91794 98.30776 1.000 101.90895 576 VAL A N 1
ATOM 4313 C CA . VAL A 1 576 ? -225.70910 -102.29160 97.13262 1.000 87.64464 576 VAL A CA 1
ATOM 4314 C C . VAL A 1 576 ? -226.77482 -101.39484 96.51283 1.000 95.15051 576 VAL A C 1
ATOM 4315 O O . VAL A 1 576 ? -227.70742 -101.87460 95.85616 1.000 95.68386 576 VAL A O 1
ATOM 4319 N N . LEU A 1 577 ? -226.64668 -100.08391 96.72630 1.000 96.85398 577 LEU A N 1
ATOM 4320 C CA . LEU A 1 577 ? -227.59867 -99.14320 96.14395 1.000 100.31519 577 LEU A CA 1
ATOM 4321 C C . LEU A 1 577 ? -227.43489 -99.05557 94.63233 1.000 91.36326 577 LEU A C 1
ATOM 4322 O O . LEU A 1 577 ? -228.39880 -99.24748 93.88196 1.000 94.84318 577 LEU A O 1
ATOM 4327 N N . GLN A 1 578 ? -226.22197 -98.76434 94.16560 1.000 89.77490 578 GLN A N 1
ATOM 4328 C CA . GLN A 1 578 ? -225.98961 -98.59034 92.74009 1.000 105.21358 578 GLN A CA 1
ATOM 4329 C C . GLN A 1 578 ? -224.59577 -99.08585 92.38040 1.000 116.19775 578 GLN A C 1
ATOM 4330 O O . GLN A 1 578 ? -223.69897 -99.15203 93.22444 1.000 111.27377 578 GLN A O 1
ATOM 4336 N N . ALA A 1 579 ? -224.41768 -99.41142 91.10176 1.000 129.96454 579 ALA A N 1
ATOM 4337 C CA . ALA A 1 579 ? -223.15766 -99.94873 90.61294 1.000 131.75211 579 ALA A CA 1
ATOM 4338 C C . ALA A 1 579 ? -223.00712 -99.60962 89.13854 1.000 133.73834 579 ALA A C 1
ATOM 4339 O O . ALA A 1 579 ? -223.99357 -99.57881 88.39787 1.000 1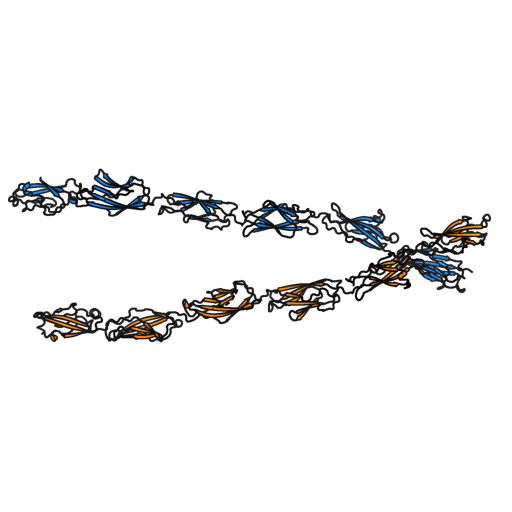38.81416 579 ALA A O 1
ATOM 4341 N N . SER A 1 580 ? -221.76557 -99.35259 88.72067 1.000 122.81659 580 SER A N 1
ATOM 4342 C CA . SER A 1 580 ? -221.50014 -99.14312 87.30281 1.000 104.94480 580 SER A CA 1
ATOM 4343 C C . SER A 1 580 ? -221.60844 -100.44590 86.52561 1.000 99.33795 580 SER A C 1
ATOM 4344 O O . SER A 1 580 ? -221.89997 -100.43052 85.32460 1.000 83.47720 580 SER A O 1
ATOM 4347 N N . ASP A 1 581 ? -221.38102 -101.57468 87.19292 1.000 114.23735 581 ASP A N 1
ATOM 4348 C CA . ASP A 1 581 ? -221.50161 -102.89416 86.59097 1.000 128.36649 581 ASP A CA 1
ATOM 4349 C C . ASP A 1 581 ? -222.16869 -103.84288 87.57986 1.000 118.44652 581 ASP A C 1
ATOM 4350 O O . ASP A 1 581 ? -221.56838 -104.19925 88.60289 1.000 99.55393 581 ASP A O 1
ATOM 4355 N N . PRO A 1 582 ? -223.40189 -104.26983 87.31735 1.000 123.91983 582 PRO A N 1
ATOM 4356 C CA . PRO A 1 582 ? -224.04359 -105.24804 88.20065 1.000 129.62148 582 PRO A CA 1
ATOM 4357 C C . PRO A 1 582 ? -223.53221 -106.65172 87.91964 1.000 122.25582 582 PRO A C 1
ATOM 4358 O O . PRO A 1 582 ? -223.34011 -107.05005 86.76772 1.000 115.49623 582 PRO A O 1
ATOM 4362 N N . GLY A 1 583 ? -223.30591 -107.40281 88.99537 1.000 125.02009 583 GLY A N 1
ATOM 4363 C CA . GLY A 1 583 ? -222.77304 -108.74220 88.89859 1.000 113.38651 583 GLY A CA 1
ATOM 4364 C C . GLY A 1 583 ? -221.26302 -108.82279 88.87688 1.000 89.91416 583 GLY A C 1
ATOM 4365 O O . GLY A 1 583 ? -220.71530 -109.92426 89.01519 1.000 89.36509 583 GLY A O 1
ATOM 4366 N N . LEU A 1 584 ? -220.57176 -107.69474 88.70247 1.000 79.14372 584 LEU A N 1
ATOM 4367 C CA . LEU A 1 584 ? -219.11478 -107.70149 88.71674 1.000 73.97675 584 LEU A CA 1
ATOM 4368 C C . LEU A 1 584 ? -218.56230 -107.64838 90.13396 1.000 66.34795 584 LEU A C 1
ATOM 4369 O O . LEU A 1 584 ? -217.47841 -108.18278 90.39422 1.000 63.17689 584 LEU A O 1
ATOM 4374 N N . PHE A 1 585 ? -219.28636 -107.01851 91.05465 1.000 70.81424 585 PHE A N 1
ATOM 4375 C CA . PHE A 1 585 ? -218.86601 -106.88657 92.44070 1.000 86.58513 585 PHE A CA 1
ATOM 4376 C C . PHE A 1 585 ? -219.84367 -107.62629 93.34146 1.000 99.03119 585 PHE A C 1
ATOM 4377 O O . PHE A 1 585 ? -221.05138 -107.63873 93.08268 1.000 98.13777 585 PHE A O 1
ATOM 4385 N N . SER A 1 586 ? -219.32077 -108.24085 94.39968 1.000 106.17299 586 SER A N 1
ATOM 4386 C CA . SER A 1 586 ? -220.13019 -108.97530 95.36200 1.000 107.20817 586 SER A CA 1
ATOM 4387 C C . SER A 1 586 ? -219.90837 -108.40008 96.75268 1.000 115.50168 586 SER A C 1
ATOM 4388 O O . SER A 1 586 ? -218.76298 -108.21361 97.17718 1.000 117.83261 586 SER A O 1
ATOM 4391 N N . LEU A 1 587 ? -221.00049 -108.12185 97.45853 1.000 113.76873 587 LEU A N 1
ATOM 4392 C CA . LEU A 1 587 ? -220.94539 -107.53000 98.78660 1.000 96.73680 587 LEU A CA 1
ATOM 4393 C C . LEU A 1 587 ? -221.51604 -108.51011 99.79972 1.000 96.40361 587 LEU A C 1
ATOM 4394 O O . LEU A 1 587 ? -222.50020 -109.20308 99.52231 1.000 95.00049 587 LEU A O 1
ATOM 4399 N N . GLY A 1 588 ? -220.89913 -108.55660 100.97650 1.000 101.34614 588 GLY A N 1
ATOM 4400 C CA . GLY A 1 588 ? -221.41635 -109.36177 102.06136 1.000 92.75311 588 GLY A CA 1
ATOM 4401 C C . GLY A 1 588 ? -222.55534 -108.66963 102.77600 1.000 71.33413 588 GLY A C 1
ATOM 4402 O O . GLY A 1 588 ? -222.36640 -107.60633 103.37516 1.000 70.29629 588 GLY A O 1
ATOM 4403 N N . LEU A 1 589 ? -223.75109 -109.25788 102.69879 1.000 56.12473 589 LEU A N 1
ATOM 4404 C CA . LEU A 1 589 ? -224.91054 -108.67257 103.36242 1.000 63.84806 589 LEU A CA 1
ATOM 4405 C C . LEU A 1 589 ? -224.68803 -108.53852 104.86291 1.000 74.49243 589 LEU A C 1
ATOM 4406 O O . LEU A 1 589 ? -225.19802 -107.60057 105.48600 1.000 76.68058 589 LEU A O 1
ATOM 4411 N N . ARG A 1 590 ? -223.92980 -109.45732 105.45479 1.000 87.44223 590 ARG A N 1
ATOM 4412 C CA . ARG A 1 590 ? -223.62619 -109.45053 106.88043 1.000 99.25642 590 ARG A CA 1
ATOM 4413 C C . ARG A 1 590 ? -222.20238 -109.02395 107.19866 1.000 105.75273 590 ARG A C 1
ATOM 4414 O O . ARG A 1 590 ? -221.98840 -108.26830 108.14940 1.000 102.70549 590 ARG A O 1
ATOM 4422 N N . THR A 1 591 ? -221.21904 -109.49456 106.42813 1.000 106.10336 591 THR A N 1
ATOM 4423 C CA . THR A 1 591 ? -219.82279 -109.20372 106.73345 1.000 94.12006 591 THR A CA 1
ATOM 4424 C C . THR A 1 591 ? -219.37269 -107.85804 106.17956 1.000 86.98330 591 THR A C 1
ATOM 4425 O O . THR A 1 591 ? -218.53107 -107.19262 106.79362 1.000 79.99472 591 THR A O 1
ATOM 4429 N N . GLY A 1 592 ? -219.90902 -107.44302 105.03464 1.000 87.14149 592 GLY A N 1
ATOM 4430 C CA . GLY A 1 592 ? -219.49080 -106.19411 104.43272 1.000 87.47173 592 GLY A CA 1
ATOM 4431 C C . GLY A 1 592 ? -218.24467 -106.28991 103.58732 1.000 97.98850 592 GLY A C 1
ATOM 4432 O O . GLY A 1 592 ? -217.58520 -105.27171 103.35678 1.000 106.15867 592 GLY A O 1
ATOM 4433 N N . GLU A 1 593 ? -217.89689 -107.48515 103.12080 1.000 102.36977 593 GLU A N 1
ATOM 4434 C CA . GLU A 1 593 ? -216.69857 -107.69399 102.31974 1.000 103.50387 593 GLU A CA 1
ATOM 4435 C C . GLU A 1 593 ? -217.02210 -107.44873 100.85161 1.000 96.22231 593 GLU A C 1
ATOM 4436 O O . GLU A 1 593 ? -217.89745 -108.11166 100.28484 1.000 98.87302 593 GLU A O 1
ATOM 4442 N N . VAL A 1 594 ? -216.31867 -106.50307 100.23986 1.000 92.28723 594 VAL A N 1
ATOM 4443 C CA . VAL A 1 594 ? -216.45717 -106.22807 98.81722 1.000 99.84413 594 VAL A CA 1
ATOM 4444 C C . VAL A 1 594 ? -215.40733 -107.05014 98.08283 1.000 112.44587 594 VAL A C 1
ATOM 4445 O O . VAL A 1 594 ? -214.20018 -106.85146 98.27923 1.000 120.93120 594 VAL A O 1
ATOM 4449 N N . ARG A 1 595 ? -215.87404 -107.97910 97.24807 1.000 114.66680 595 ARG A N 1
ATOM 4450 C CA . ARG A 1 595 ? -215.04645 -108.90092 96.48605 1.000 107.49997 595 ARG A CA 1
ATOM 4451 C C . ARG A 1 595 ? -215.45434 -108.84601 95.01966 1.000 96.32531 595 ARG A C 1
ATOM 4452 O O . ARG A 1 595 ? -216.42096 -108.17655 94.64212 1.000 98.11549 595 ARG A O 1
ATOM 4460 N N . THR A 1 596 ? -214.72890 -109.59545 94.19458 1.000 84.79229 596 THR A N 1
ATOM 4461 C CA . THR A 1 596 ? -215.08500 -109.77357 92.79512 1.000 83.51049 596 THR A CA 1
ATOM 4462 C C . THR A 1 596 ? -215.93532 -111.03069 92.65653 1.000 94.28435 596 THR A C 1
ATOM 4463 O O . THR A 1 596 ? -215.59519 -112.08141 93.21027 1.000 94.73252 596 THR A O 1
ATOM 4467 N N . ALA A 1 597 ? -217.04065 -110.91992 91.92095 1.000 98.36540 597 ALA A N 1
ATOM 4468 C CA . ALA A 1 597 ? -217.93610 -112.05364 91.72399 1.000 103.97468 597 ALA A CA 1
ATOM 4469 C C . ALA A 1 597 ? -217.60637 -112.84386 90.46407 1.000 96.78232 597 ALA A C 1
ATOM 4470 O O . ALA A 1 597 ? -217.73592 -114.07275 90.45186 1.000 87.72064 597 ALA A O 1
ATOM 4472 N N . ARG A 1 598 ? -217.18328 -112.16136 89.40399 1.000 95.79209 598 ARG A N 1
ATOM 4473 C CA . ARG A 1 598 ? -216.85395 -112.78994 88.13503 1.000 97.37848 598 ARG A CA 1
ATOM 4474 C C . ARG A 1 598 ? -215.51079 -112.26659 87.64450 1.000 108.90722 598 ARG A C 1
ATOM 4475 O O . ARG A 1 598 ? -214.94864 -111.31581 88.19458 1.000 120.59530 598 ARG A O 1
ATOM 4483 N N . ALA A 1 599 ? -214.99605 -112.90213 86.59562 1.000 111.97410 599 ALA A N 1
ATOM 4484 C CA . ALA A 1 599 ? -213.73580 -112.47513 86.00723 1.000 121.00041 599 ALA A CA 1
ATOM 4485 C C . ALA A 1 599 ? -213.91583 -111.16796 85.24328 1.000 116.63617 599 ALA A C 1
ATOM 4486 O O . ALA A 1 599 ? -214.97947 -110.88857 84.68344 1.000 107.01543 599 ALA A O 1
ATOM 4488 N N . LEU A 1 600 ? -212.85775 -110.36077 85.22677 1.000 121.47270 600 LEU A N 1
ATOM 4489 C CA . LEU A 1 600 ? -212.90328 -109.05771 84.57569 1.000 126.20002 600 LEU A CA 1
ATOM 4490 C C . LEU A 1 600 ? -212.72162 -109.22764 83.07200 1.000 140.12806 600 LEU A C 1
ATOM 4491 O O . LEU A 1 600 ? -211.66533 -109.67640 82.61266 1.000 138.63775 600 LEU A O 1
ATOM 4496 N N . GLY A 1 601 ? -213.75316 -108.86613 82.30865 1.000 151.53903 601 GLY A N 1
ATOM 4497 C CA . GLY A 1 601 ? -213.64896 -108.87673 80.86768 1.000 158.74994 601 GLY A CA 1
ATOM 4498 C C . GLY A 1 601 ? -212.97447 -107.63185 80.32438 1.000 167.68925 601 GLY A C 1
ATOM 4499 O O . GLY A 1 601 ? -212.92860 -106.58144 80.96458 1.000 164.35849 601 GLY A O 1
ATOM 4500 N N . ASP A 1 602 ? -212.43094 -107.76275 79.11202 1.000 172.36075 602 ASP A N 1
ATOM 4501 C CA . ASP A 1 602 ? -211.75202 -106.63143 78.48971 1.000 171.19078 602 ASP A CA 1
ATOM 4502 C C . ASP A 1 602 ? -212.73474 -105.54718 78.06444 1.000 183.16597 602 ASP A C 1
ATOM 4503 O O . ASP A 1 602 ? -212.35216 -104.37576 77.96207 1.000 175.90706 602 ASP A O 1
ATOM 4508 N N . ARG A 1 603 ? -213.99366 -105.91294 77.80342 1.000 189.79170 603 ARG A N 1
ATOM 4509 C CA . ARG A 1 603 ? -214.99301 -104.91038 77.44532 1.000 174.77125 603 ARG A CA 1
ATOM 4510 C C . ARG A 1 603 ? -215.22360 -103.93097 78.58885 1.000 175.45987 603 ARG A C 1
ATOM 4511 O O . ARG A 1 603 ? -215.45234 -102.73737 78.35987 1.000 171.93384 603 ARG A O 1
ATOM 4519 N N . ASP A 1 604 ? -215.17149 -104.41984 79.82483 1.000 177.32278 604 ASP A N 1
ATOM 4520 C CA . ASP A 1 604 ? -215.41866 -103.58004 80.98669 1.000 162.79041 604 ASP A CA 1
ATOM 4521 C C . ASP A 1 604 ? -214.30792 -102.55050 81.16955 1.000 160.38333 604 ASP A C 1
ATOM 4522 O O . ASP A 1 604 ? -213.13528 -102.80585 80.88143 1.000 165.32254 604 ASP A O 1
ATOM 4527 N N . SER A 1 605 ? -214.69391 -101.37414 81.65636 1.000 147.27414 605 SER A N 1
ATOM 4528 C CA . SER A 1 605 ? -213.74611 -100.29373 81.87553 1.000 147.15340 605 SER A CA 1
ATOM 4529 C C . SER A 1 605 ? -212.82037 -100.62006 83.04581 1.000 148.51336 605 SER A C 1
ATOM 4530 O O . SER A 1 605 ? -213.11248 -101.47287 83.88918 1.000 151.49634 605 SER A O 1
ATOM 4533 N N . ALA A 1 606 ? -211.68156 -99.92452 83.08642 1.000 147.88127 606 ALA A N 1
ATOM 4534 C CA . ALA A 1 606 ? -210.71005 -100.16682 84.14741 1.000 139.37601 606 ALA A CA 1
ATOM 4535 C C . ALA A 1 606 ? -211.16257 -99.56970 85.47456 1.000 129.06808 606 ALA A C 1
ATOM 4536 O O . ALA A 1 606 ? -210.82381 -100.10083 86.53770 1.000 117.14757 606 ALA A O 1
ATOM 4538 N N . ARG A 1 607 ? -211.91192 -98.47176 85.43869 1.000 123.57122 607 ARG A N 1
ATOM 4539 C CA . ARG A 1 607 ? -212.39957 -97.81241 86.64329 1.000 121.10493 607 ARG A CA 1
ATOM 4540 C C . ARG A 1 607 ? -213.85590 -98.19235 86.88477 1.000 152.85478 607 ARG A C 1
ATOM 4541 O O . ARG A 1 607 ? -214.69900 -98.03606 85.99499 1.000 165.23170 607 ARG A O 1
ATOM 4549 N N . GLN A 1 608 ? -214.14537 -98.69516 88.08399 1.000 154.41254 608 GLN A N 1
ATOM 4550 C CA . GLN A 1 608 ? -215.48572 -99.11118 88.47391 1.000 127.13550 608 GLN A CA 1
ATOM 4551 C C . GLN A 1 608 ? -215.91891 -98.33690 89.71072 1.000 98.69105 608 GLN A C 1
ATOM 4552 O O . GLN A 1 608 ? -215.17086 -98.24669 90.69106 1.000 92.06203 608 GLN A O 1
ATOM 4558 N N . ARG A 1 609 ? -217.12840 -97.79081 89.66748 1.000 79.22402 609 ARG A N 1
ATOM 4559 C CA . ARG A 1 609 ? -217.67418 -97.00412 90.76131 1.000 80.42170 609 ARG A CA 1
ATOM 4560 C C . ARG A 1 609 ? -218.84377 -97.75122 91.39004 1.000 101.57927 609 ARG A C 1
ATOM 4561 O O . ARG A 1 609 ? -219.63697 -98.38654 90.68848 1.000 105.44503 609 ARG A O 1
ATOM 4569 N N . LEU A 1 610 ? -218.93908 -97.67763 92.71650 1.000 112.01302 610 LEU A N 1
ATOM 4570 C CA . LEU A 1 610 ? -219.95360 -98.39048 93.48131 1.000 112.16306 610 LEU A CA 1
ATOM 4571 C C . LEU A 1 610 ? -220.54175 -97.44997 94.52325 1.000 110.17503 610 LEU A C 1
ATOM 4572 O O . LEU A 1 610 ? -219.84743 -96.57564 95.04616 1.000 107.49884 610 LEU A O 1
ATOM 4577 N N . LEU A 1 611 ? -221.82718 -97.63261 94.82344 1.000 104.23375 611 LEU A N 1
ATOM 4578 C CA . LEU A 1 611 ? -222.52762 -96.81922 95.80853 1.000 91.43767 611 LEU A CA 1
ATOM 4579 C C . LEU A 1 611 ? -223.31179 -97.74330 96.72261 1.000 74.83649 611 LEU A C 1
ATOM 4580 O O . LEU A 1 611 ? -224.24725 -98.41596 96.27495 1.000 70.76781 611 LEU A O 1
ATOM 4585 N N . VAL A 1 612 ? -222.93168 -97.77167 97.99701 1.000 67.25829 612 VAL A N 1
ATOM 4586 C CA . VAL A 1 612 ? -223.53568 -98.66425 98.97393 1.000 73.91718 612 VAL A CA 1
ATOM 4587 C C . VAL A 1 612 ? -224.09885 -97.83449 100.12327 1.000 87.80447 612 VAL A C 1
ATOM 4588 O O . VAL A 1 612 ? -223.81841 -96.64219 100.26123 1.000 85.78579 612 VAL A O 1
ATOM 4592 N N . ALA A 1 613 ? -224.91770 -98.48818 100.94489 1.000 93.98602 613 ALA A N 1
ATOM 4593 C CA . ALA A 1 613 ? -225.52130 -97.85599 102.10790 1.000 90.62456 613 ALA A CA 1
ATOM 4594 C C . ALA A 1 613 ? -225.49197 -98.82052 103.28137 1.000 80.20414 613 ALA A C 1
ATOM 4595 O O . ALA A 1 613 ? -225.88598 -99.98240 103.14411 1.000 69.19668 613 ALA A O 1
ATOM 4597 N N . VAL A 1 614 ? -225.03051 -98.33573 104.42816 1.000 87.07876 614 VAL A N 1
ATOM 4598 C CA . VAL A 1 614 ? -225.07247 -99.10021 105.66803 1.000 85.07508 614 VAL A CA 1
ATOM 4599 C C . VAL A 1 614 ? -226.38832 -98.77999 106.36011 1.000 85.73338 614 VAL A C 1
ATOM 4600 O O . VAL A 1 614 ? -226.66664 -97.61588 106.66892 1.000 78.92802 614 VAL A O 1
ATOM 4604 N N . ARG A 1 615 ? -227.20008 -99.80791 106.58855 1.000 85.64979 615 ARG A N 1
ATOM 4605 C CA . ARG A 1 615 ? -228.50968 -99.66286 107.20005 1.000 83.35696 615 ARG A CA 1
ATOM 4606 C C . ARG A 1 615 ? -228.57957 -100.46967 108.48785 1.000 86.28599 615 ARG A C 1
ATOM 4607 O O . ARG A 1 615 ? -227.83923 -101.43717 108.68337 1.000 82.20623 615 ARG A O 1
ATOM 4615 N N . ASP A 1 616 ? -229.48465 -100.05632 109.36629 1.000 96.81773 616 ASP A N 1
ATOM 4616 C CA . ASP A 1 616 ? -229.79545 -100.78714 110.58258 1.000 101.34121 616 ASP A CA 1
ATOM 4617 C C . ASP A 1 616 ? -231.22299 -101.31681 110.51862 1.000 106.74371 616 ASP A C 1
ATOM 4618 O O . ASP A 1 616 ? -232.05495 -100.83779 109.74352 1.000 106.78515 616 ASP A O 1
ATOM 4623 N N . GLY A 1 617 ? -231.49739 -102.32198 111.34550 1.000 111.45814 617 GLY A N 1
ATOM 4624 C CA . GLY A 1 617 ? -232.80371 -102.94141 111.40655 1.000 116.52638 617 GLY A CA 1
ATOM 4625 C C . GLY A 1 617 ? -233.85784 -102.16091 112.15500 1.000 119.04772 617 GLY A C 1
ATOM 4626 O O . GLY A 1 617 ? -234.94897 -102.68449 112.39471 1.000 129.29935 617 GLY A O 1
ATOM 4627 N N . GLY A 1 618 ? -233.56793 -100.92070 112.53545 1.000 110.79141 618 GLY A N 1
ATOM 4628 C CA . GLY A 1 618 ? -234.52639 -100.11690 113.26185 1.000 110.01468 618 GLY A CA 1
ATOM 4629 C C . GLY A 1 618 ? -235.70798 -99.70289 112.40558 1.000 107.06841 618 GLY A C 1
ATOM 4630 O O . GLY A 1 618 ? -235.73056 -99.85801 111.18372 1.000 96.70572 618 GLY A O 1
ATOM 4631 N N . GLN A 1 619 ? -236.71566 -99.16017 113.07729 1.000 113.73216 619 GLN A N 1
ATOM 4632 C CA . GLN A 1 619 ? -237.95415 -98.73436 112.42659 1.000 112.61056 619 GLN A CA 1
ATOM 4633 C C . GLN A 1 619 ? -238.18794 -97.25354 112.68196 1.000 118.29657 619 GLN A C 1
ATOM 4634 O O . GLN A 1 619 ? -238.56089 -96.87537 113.80931 1.000 121.47505 619 GLN A O 1
ATOM 4640 N N . PRO A 1 620 ? -237.98781 -96.37263 111.68839 1.000 112.11682 620 PRO A N 1
ATOM 4641 C CA . PRO A 1 620 ? -237.51198 -96.68350 110.33503 1.000 94.57978 620 PRO A CA 1
ATOM 4642 C C . PRO A 1 620 ? -235.99319 -96.85346 110.28047 1.000 91.95330 620 PRO A C 1
ATOM 4643 O O . PRO A 1 620 ? -235.30135 -96.37138 111.17705 1.000 100.54640 620 PRO A O 1
ATOM 4647 N N . PRO A 1 621 ? -235.48201 -97.52811 109.25064 1.000 86.51143 621 PRO A N 1
ATOM 4648 C CA . PRO A 1 621 ? -234.03529 -97.76440 109.18210 1.000 89.52899 621 PRO A CA 1
ATOM 4649 C C . PRO A 1 621 ? -233.27248 -96.49152 108.84973 1.000 87.44705 621 PRO A C 1
ATOM 4650 O O . PRO A 1 621 ? -233.71132 -95.67166 108.03955 1.000 80.89967 621 PRO A O 1
ATOM 4654 N N . LEU A 1 622 ? -232.11441 -96.33850 109.48585 1.000 90.14680 622 LEU A N 1
ATOM 4655 C CA . LEU A 1 622 ? -231.20422 -95.23534 109.21681 1.000 81.96356 622 LEU A CA 1
ATOM 4656 C C . LEU A 1 622 ? -230.08006 -95.71173 108.30928 1.000 79.10643 622 LEU A C 1
ATOM 4657 O O . LEU A 1 622 ? -229.55568 -96.81595 108.48003 1.000 84.63362 622 LEU A O 1
ATOM 4662 N N . SER A 1 623 ? -229.71251 -94.87473 107.34469 1.000 71.55928 623 SER A N 1
ATOM 4663 C CA . SER A 1 623 ? -228.74830 -95.25023 106.32538 1.000 61.66523 623 SER A CA 1
ATOM 4664 C C . SER A 1 623 ? -227.59229 -94.26261 106.28651 1.000 49.86454 623 SER A C 1
ATOM 4665 O O . SER A 1 623 ? -227.76224 -93.06318 106.52538 1.000 39.08934 623 SER A O 1
ATOM 4668 N N . ALA A 1 624 ? -226.41255 -94.79055 105.98118 1.000 59.75157 624 ALA A N 1
ATOM 4669 C CA . ALA A 1 624 ? -225.22137 -93.99085 105.72620 1.000 69.22714 624 ALA A CA 1
ATOM 4670 C C . ALA A 1 624 ? -224.68986 -94.37997 104.35523 1.000 94.56768 624 ALA A C 1
ATOM 4671 O O . ALA A 1 624 ? -224.33182 -95.54171 104.13652 1.000 107.15039 624 ALA A O 1
ATOM 4673 N N . THR A 1 625 ? -224.65126 -93.41969 103.43580 1.000 93.70064 625 THR A N 1
ATOM 4674 C CA . THR A 1 625 ? -224.27227 -93.69396 102.05748 1.000 83.75742 625 THR A CA 1
ATOM 4675 C C . THR A 1 625 ? -222.76722 -93.54612 101.87403 1.000 89.73240 625 THR A C 1
ATOM 4676 O O . THR A 1 625 ? -222.10778 -92.78138 102.58269 1.000 93.67606 625 THR A O 1
ATOM 4680 N N . ALA A 1 626 ? -222.22830 -94.28478 100.90429 1.000 92.98976 626 ALA A N 1
ATOM 4681 C CA . ALA A 1 626 ? -220.79795 -94.25148 100.63887 1.000 95.63630 626 ALA A CA 1
ATOM 4682 C C . ALA A 1 626 ? -220.52819 -94.62732 99.18962 1.000 91.76425 626 ALA A C 1
ATOM 4683 O O . ALA A 1 626 ? -221.22264 -95.46715 98.60637 1.000 88.28490 626 ALA A O 1
ATOM 4685 N N . THR A 1 627 ? -219.50251 -93.99588 98.62132 1.000 91.50830 627 THR A N 1
ATOM 4686 C CA . THR A 1 627 ? -219.07941 -94.21707 97.24466 1.000 90.36882 627 THR A CA 1
ATOM 4687 C C . THR A 1 627 ? -217.66953 -94.79345 97.24690 1.000 98.67845 627 THR A C 1
ATOM 4688 O O . THR A 1 627 ? -216.78919 -94.28980 97.95399 1.000 108.63129 627 THR A O 1
ATOM 4692 N N . LEU A 1 628 ? -217.46320 -95.84532 96.45805 1.000 97.84485 628 LEU A N 1
ATOM 4693 C CA . LEU A 1 628 ? -216.17854 -96.51948 96.33514 1.000 99.55600 628 LEU A CA 1
ATOM 4694 C C . LEU A 1 628 ? -215.71419 -96.48108 94.88619 1.000 103.25102 628 LEU A C 1
ATOM 4695 O O . LEU A 1 628 ? -216.43804 -96.91751 93.98367 1.000 100.95146 628 LEU A O 1
ATOM 4700 N N . HIS A 1 629 ? -214.50594 -95.96631 94.67216 1.000 93.74072 629 HIS A N 1
ATOM 4701 C CA . HIS A 1 629 ? -213.85402 -95.97570 93.36872 1.000 79.75458 629 HIS A CA 1
ATOM 4702 C C . HIS A 1 629 ? -212.77154 -97.04889 93.37427 1.000 83.03322 629 HIS A C 1
ATOM 4703 O O . HIS A 1 629 ? -211.88073 -97.02842 94.23108 1.000 80.13552 629 HIS A O 1
ATOM 4710 N N . LEU A 1 630 ? -212.84496 -97.98193 92.42580 1.000 96.45687 630 LEU A N 1
ATOM 4711 C CA . LEU A 1 630 ? -211.89489 -99.08362 92.33199 1.000 108.74577 630 LEU A CA 1
ATOM 4712 C C . LEU A 1 630 ? -211.27404 -99.06661 90.94297 1.000 110.90375 630 LEU A C 1
ATOM 4713 O O . LEU A 1 630 ? -211.98845 -99.16224 89.94003 1.000 116.00343 630 LEU A O 1
ATOM 4718 N N . ILE A 1 631 ? -209.95011 -98.96148 90.88021 1.000 91.92587 631 ILE A N 1
ATOM 4719 C CA . ILE A 1 631 ? -209.23827 -98.84204 89.61430 1.000 73.93446 631 ILE A CA 1
ATOM 4720 C C . ILE A 1 631 ? -208.30485 -100.03406 89.46186 1.000 92.96677 631 ILE A C 1
ATOM 4721 O O . ILE A 1 631 ? -207.59812 -100.40177 90.40751 1.000 93.99393 631 ILE A O 1
ATOM 4726 N N . PHE A 1 632 ? -208.30882 -100.63507 88.27575 1.000 112.27786 632 PHE A N 1
ATOM 4727 C CA . PHE A 1 632 ? -207.39894 -101.71864 87.94267 1.000 122.94755 632 PHE A CA 1
ATOM 4728 C C . PHE A 1 632 ? -206.15741 -101.16996 87.24165 1.000 113.72347 632 PHE A C 1
ATOM 4729 O O . PHE A 1 632 ? -206.07406 -99.98878 86.89789 1.000 112.79519 632 PHE A O 1
ATOM 4737 N N . ALA A 1 633 ? -205.18169 -102.04941 87.02619 1.000 94.43049 633 ALA A N 1
ATOM 4738 C CA . ALA A 1 633 ? -203.92717 -101.66251 86.40004 1.000 93.12657 633 ALA A CA 1
ATOM 4739 C C . ALA A 1 633 ? -203.42753 -102.78836 85.50734 1.000 96.11585 633 ALA A C 1
ATOM 4740 O O . ALA A 1 633 ? -203.61659 -103.97043 85.80800 1.000 83.36346 633 ALA A O 1
ATOM 4742 N N . ASP A 1 634 ? -202.78677 -102.40089 84.40556 1.000 103.01797 634 ASP A N 1
ATOM 4743 C CA . ASP A 1 634 ? -202.19146 -103.33654 83.45072 1.000 90.09059 634 ASP A CA 1
ATOM 4744 C C . ASP A 1 634 ? -203.19212 -104.37696 82.95366 1.000 85.94847 634 ASP A C 1
ATOM 4745 O O . ASP A 1 634 ? -202.81888 -105.50524 82.62993 1.000 63.74674 634 ASP A O 1
ATOM 4747 N N . GLN B 1 2 ? -405.42292 -148.72980 219.47686 1.000 116.92238 2 GLN B N 1
ATOM 4748 C CA . GLN B 1 2 ? -405.07892 -147.32392 219.30168 1.000 115.79126 2 GLN B CA 1
ATOM 4749 C C . GLN B 1 2 ? -405.62449 -146.78248 217.98601 1.000 110.26165 2 GLN B C 1
ATOM 4750 O O . GLN B 1 2 ? -406.18543 -147.52609 217.18198 1.000 111.88286 2 GLN B O 1
ATOM 4756 N N . ILE B 1 3 ? -405.45636 -145.47934 217.77397 1.000 106.56170 3 ILE B N 1
ATOM 4757 C CA . ILE B 1 3 ? -405.88179 -144.81768 216.54865 1.000 120.04825 3 ILE B CA 1
ATOM 4758 C C . ILE B 1 3 ? -404.69064 -144.06848 215.97091 1.000 129.86033 3 ILE B C 1
ATOM 4759 O O . ILE B 1 3 ? -403.78700 -143.64393 216.69815 1.000 129.79129 3 ILE B O 1
ATOM 4764 N N . ARG B 1 4 ? -404.68830 -143.91564 214.64887 1.000 128.62508 4 ARG B N 1
ATOM 4765 C CA . ARG B 1 4 ? -403.57310 -143.31419 213.93279 1.000 113.53854 4 ARG B CA 1
ATOM 4766 C C . ARG B 1 4 ? -404.07241 -142.18416 213.04484 1.000 104.06517 4 ARG B C 1
ATOM 4767 O O . ARG B 1 4 ? -405.12640 -142.29817 212.41166 1.000 105.58683 4 ARG B O 1
ATOM 4775 N N . TYR B 1 5 ? -403.30990 -141.09429 213.00619 1.000 90.28650 5 TYR B N 1
ATOM 4776 C CA . TYR B 1 5 ? -403.58422 -139.96345 212.13470 1.000 93.89059 5 TYR B CA 1
ATOM 4777 C C . TYR B 1 5 ? -402.37673 -139.69570 211.24606 1.000 114.53709 5 TYR B C 1
ATOM 4778 O O . TYR B 1 5 ? -401.24309 -140.05311 211.57787 1.000 118.26031 5 TYR B O 1
ATOM 4787 N N . LYS B 1 6 ? -402.63288 -139.06073 210.10289 1.000 123.90251 6 LYS B N 1
ATOM 4788 C CA . LYS B 1 6 ? -401.59681 -138.77498 209.11627 1.000 106.10726 6 LYS B CA 1
ATOM 4789 C C . LYS B 1 6 ? -401.67007 -137.31356 208.70005 1.000 99.32316 6 LYS B C 1
ATOM 4790 O O . LYS B 1 6 ? -402.70401 -136.85924 208.19894 1.000 110.36649 6 LYS B O 1
ATOM 4792 N N . ILE B 1 7 ? -400.57580 -136.58656 208.90515 1.000 82.81983 7 ILE B N 1
ATOM 4793 C CA . ILE B 1 7 ? -400.45097 -135.19475 208.47287 1.000 81.02883 7 ILE B CA 1
ATOM 4794 C C . ILE B 1 7 ? -399.04567 -134.97952 207.93468 1.000 96.51688 7 ILE B C 1
ATOM 4795 O O . ILE B 1 7 ? -398.12408 -135.74885 208.23748 1.000 102.94756 7 ILE B O 1
ATOM 4800 N N . PRO B 1 8 ? -398.85059 -133.94027 207.12729 1.000 105.17161 8 PRO B N 1
ATOM 4801 C CA . PRO B 1 8 ? -397.49432 -133.60668 206.68438 1.000 104.73587 8 PRO B CA 1
ATOM 4802 C C . PRO B 1 8 ? -396.73729 -132.82958 207.74888 1.000 109.76496 8 PRO B C 1
ATOM 4803 O O . PRO B 1 8 ? -397.32009 -132.11501 208.56789 1.000 108.14849 8 PRO B O 1
ATOM 4807 N N . GLU B 1 9 ? -395.41474 -132.98390 207.73137 1.000 113.89709 9 GLU B N 1
ATOM 4808 C CA . GLU B 1 9 ? -394.58050 -132.24674 208.66644 1.000 116.68236 9 GLU B CA 1
ATOM 4809 C C . GLU B 1 9 ? -394.54526 -130.76669 208.29090 1.000 118.65621 9 GLU B C 1
ATOM 4810 O O . GLU B 1 9 ? -395.07769 -130.34336 207.26008 1.000 110.15014 9 GLU B O 1
ATOM 4816 N N . GLU B 1 10 ? -393.89583 -129.97519 209.14831 1.000 126.76804 10 GLU B N 1
ATOM 4817 C CA . GLU B 1 10 ? -393.85393 -128.51917 209.00410 1.000 135.30528 10 GLU B CA 1
ATOM 4818 C C . GLU B 1 10 ? -395.25949 -127.92763 208.93490 1.000 135.40039 10 GLU B C 1
ATOM 4819 O O . GLU B 1 10 ? -395.48123 -126.89322 208.30054 1.000 131.20317 10 GLU B O 1
ATOM 4825 N N . MET B 1 11 ? -396.21389 -128.58524 209.58647 1.000 130.16633 11 MET B N 1
ATOM 4826 C CA . MET B 1 11 ? -397.60088 -128.15644 209.51521 1.000 134.51322 11 MET B CA 1
ATOM 4827 C C . MET B 1 11 ? -397.79599 -126.87692 210.32601 1.000 135.51998 11 MET B C 1
ATOM 4828 O O . MET B 1 11 ? -397.24745 -126.74785 211.42544 1.000 119.82977 11 MET B O 1
ATOM 4833 N N . PRO B 1 12 ? -398.55803 -125.91261 209.80942 1.000 150.17499 12 PRO B N 1
ATOM 4834 C CA . PRO B 1 12 ? -398.80491 -124.68394 210.57186 1.000 162.39404 12 PRO B CA 1
ATOM 4835 C C . PRO B 1 12 ? -399.59628 -124.95963 211.84160 1.000 161.49830 12 PRO B C 1
ATOM 4836 O O . PRO B 1 12 ? -400.33871 -125.93927 211.94107 1.000 168.95937 12 PRO B O 1
ATOM 4840 N N . THR B 1 13 ? -399.42452 -124.07534 212.82030 1.000 152.85774 13 THR B N 1
ATOM 4841 C CA . THR B 1 13 ? -400.09918 -124.22657 214.10042 1.000 137.13589 13 THR B CA 1
ATOM 4842 C C . THR B 1 13 ? -401.60011 -123.99794 213.95355 1.000 131.06450 13 THR B C 1
ATOM 4843 O O . THR B 1 13 ? -402.06090 -123.27209 213.06826 1.000 136.95982 13 THR B O 1
ATOM 4847 N N . GLY B 1 14 ? -402.36463 -124.63476 214.83616 1.000 116.69480 14 GLY B N 1
ATOM 4848 C CA . GLY B 1 14 ? -403.80916 -124.51519 214.79714 1.000 111.12670 14 GLY B CA 1
ATOM 4849 C C . GLY B 1 14 ? -404.47233 -125.26980 213.66791 1.000 94.19500 14 GLY B C 1
ATOM 4850 O O . GLY B 1 14 ? -405.56257 -124.88647 213.23227 1.000 77.18644 14 GLY B O 1
ATOM 4851 N N . SER B 1 15 ? -403.84478 -126.33562 213.18030 1.000 92.06861 15 SER B N 1
ATOM 4852 C CA . SER B 1 15 ? -404.39895 -127.15039 212.10925 1.000 102.48443 15 SER B CA 1
ATOM 4853 C C . SER B 1 15 ? -405.01575 -128.41516 212.69054 1.000 103.33959 15 SER B C 1
ATOM 4854 O O . SER B 1 15 ? -404.44710 -129.03946 213.59132 1.000 91.74426 15 SER B O 1
ATOM 4857 N N . VAL B 1 16 ? -406.17874 -128.78929 212.16660 1.000 114.84774 16 VAL B N 1
ATOM 4858 C CA . VAL B 1 16 ? -406.92947 -129.92521 212.69107 1.000 114.83146 16 VAL B CA 1
ATOM 4859 C C . VAL B 1 16 ? -406.26793 -131.21977 212.23558 1.000 112.39444 16 VAL B C 1
ATOM 4860 O O . VAL B 1 16 ? -406.21156 -131.51375 211.03676 1.000 111.28243 16 VAL B O 1
ATOM 4864 N N . VAL B 1 17 ? -405.76737 -131.99784 213.19598 1.000 117.67300 17 VAL B N 1
ATOM 4865 C CA . VAL B 1 17 ? -405.26730 -133.33019 212.87903 1.000 107.93318 17 VAL B CA 1
ATOM 4866 C C . VAL B 1 17 ? -406.41693 -134.33013 212.82693 1.000 104.44496 17 VAL B C 1
ATOM 4867 O O . VAL B 1 17 ? -406.36902 -135.30145 212.06272 1.000 93.75830 17 VAL B O 1
ATOM 4871 N N . GLY B 1 18 ? -407.46548 -134.10166 213.61373 1.000 106.67580 18 GLY B N 1
ATOM 4872 C CA . GLY B 1 18 ? -408.61558 -134.98131 213.65646 1.000 111.47522 18 GLY B CA 1
ATOM 4873 C C . GLY B 1 18 ? -409.40914 -134.80688 214.93434 1.000 114.98892 18 GLY B C 1
ATOM 4874 O O . GLY B 1 18 ? -408.85367 -134.42130 215.96771 1.000 101.20223 18 GLY B O 1
ATOM 4875 N N . ASN B 1 19 ? -410.70644 -135.09226 214.88652 1.000 140.87328 19 ASN B N 1
ATOM 4876 C CA . ASN B 1 19 ? -411.56251 -134.96140 216.05798 1.000 142.64679 19 ASN B CA 1
ATOM 4877 C C . ASN B 1 19 ? -411.49770 -136.24561 216.87646 1.000 139.81986 19 ASN B C 1
ATOM 4878 O O . ASN B 1 19 ? -411.92014 -137.31010 216.41171 1.000 153.09986 19 ASN B O 1
ATOM 4883 N N . LEU B 1 20 ? -410.96189 -136.14292 218.09393 1.000 124.20021 20 LEU B N 1
ATOM 4884 C CA . LEU B 1 20 ? -410.87892 -137.29760 218.97727 1.000 113.35967 20 LEU B CA 1
ATOM 4885 C C . LEU B 1 20 ? -412.21918 -137.63978 219.60748 1.000 111.32449 20 LEU B C 1
ATOM 4886 O O . LEU B 1 20 ? -412.39927 -138.77053 220.07314 1.000 114.60179 20 LEU B O 1
ATOM 4891 N N . ALA B 1 21 ? -413.16170 -136.69382 219.62294 1.000 104.83904 21 ALA B N 1
ATOM 4892 C CA . ALA B 1 21 ? -414.48086 -136.97349 220.17798 1.000 121.06703 21 ALA B CA 1
ATOM 4893 C C . ALA B 1 21 ? -415.20576 -138.03548 219.36193 1.000 134.70797 21 ALA B C 1
ATOM 4894 O O . ALA B 1 21 ? -415.93791 -138.86387 219.91623 1.000 152.22829 21 ALA B O 1
ATOM 4896 N N . LYS B 1 22 ? -415.02242 -138.02165 218.04047 1.000 121.30227 22 LYS B N 1
ATOM 4897 C CA . LYS B 1 22 ? -415.69598 -138.99132 217.18416 1.000 127.40146 22 LYS B CA 1
ATOM 4898 C C . LYS B 1 22 ? -415.00596 -140.35084 217.19048 1.000 144.09764 22 LYS B C 1
ATOM 4899 O O . LYS B 1 22 ? -415.66972 -141.37615 216.99769 1.000 143.80672 22 LYS B O 1
ATOM 4901 N N . ASP B 1 23 ? -413.68997 -140.38508 217.40845 1.000 154.48246 23 ASP B N 1
ATOM 4902 C CA . ASP B 1 23 ? -412.95248 -141.64235 217.41392 1.000 158.62508 23 ASP B CA 1
ATOM 4903 C C . ASP B 1 23 ? -412.90480 -142.31161 218.78002 1.000 148.34135 23 ASP B C 1
ATOM 4904 O O . ASP B 1 23 ? -412.64253 -143.51793 218.85103 1.000 143.26983 23 ASP B O 1
ATOM 4909 N N . LEU B 1 24 ? -413.15066 -141.57083 219.86011 1.000 142.55169 24 LEU B N 1
ATOM 4910 C CA . LEU B 1 24 ? -413.12476 -142.13775 221.20056 1.000 141.67735 24 LEU B CA 1
ATOM 4911 C C . LEU B 1 24 ? -414.50426 -142.27070 221.82891 1.000 159.31432 24 LEU B C 1
ATOM 4912 O O . LEU B 1 24 ? -414.61448 -142.83000 222.92555 1.000 165.13749 24 LEU B O 1
ATOM 4917 N N . GLY B 1 25 ? -415.55002 -141.77761 221.17166 1.000 170.87560 25 GLY B N 1
ATOM 4918 C CA . GLY B 1 25 ? -416.90706 -141.91485 221.66445 1.000 180.21681 25 GLY B CA 1
ATOM 4919 C C . GLY B 1 25 ? -417.22888 -141.05494 222.87010 1.000 176.68765 25 GLY B C 1
ATOM 4920 O O . GLY B 1 25 ? -417.67598 -141.56253 223.90307 1.000 175.95162 25 GLY B O 1
ATOM 4921 N N . PHE B 1 26 ? -417.00762 -139.74762 222.74867 1.000 167.07944 26 PHE B N 1
ATOM 4922 C CA . PHE B 1 26 ? -417.33485 -138.78807 223.79525 1.000 155.63525 26 PHE B CA 1
ATOM 4923 C C . PHE B 1 26 ? -418.16849 -137.66755 223.19457 1.000 150.74509 26 PHE B C 1
ATOM 4924 O O . PHE B 1 26 ? -417.78087 -137.07614 222.18182 1.000 147.08845 26 PHE B O 1
ATOM 4932 N N . SER B 1 27 ? -419.30910 -137.38208 223.81784 1.000 156.91791 27 SER B N 1
ATOM 4933 C CA . SER B 1 27 ? -420.23072 -136.38491 223.29795 1.000 166.41305 27 SER B CA 1
ATOM 4934 C C . SER B 1 27 ? -419.64840 -134.97948 223.44620 1.000 162.91439 27 SER B C 1
ATOM 4935 O O . SER B 1 27 ? -418.63990 -134.75497 224.12238 1.000 154.94602 27 SER B O 1
ATOM 4938 N N . VAL B 1 28 ? -420.30962 -134.01999 222.79299 1.000 170.91630 28 VAL B N 1
ATOM 4939 C CA . VAL B 1 28 ? -419.87188 -132.63115 222.85327 1.000 168.00614 28 VAL B CA 1
ATOM 4940 C C . VAL B 1 28 ? -420.09237 -132.03253 224.23646 1.000 165.52156 28 VAL B C 1
ATOM 4941 O O . VAL B 1 28 ? -419.42089 -131.06026 224.60126 1.000 161.63947 28 VAL B O 1
ATOM 4945 N N . GLN B 1 29 ? -421.02190 -132.58144 225.01775 1.000 168.96977 29 GLN B N 1
ATOM 4946 C CA . GLN B 1 29 ? -421.21039 -132.16649 226.40249 1.000 159.48315 29 GLN B CA 1
ATOM 4947 C C . GLN B 1 29 ? -420.47994 -133.05626 227.39777 1.000 145.50495 29 GLN B C 1
ATOM 4948 O O . GLN B 1 29 ? -420.11677 -132.58583 228.48118 1.000 134.44787 29 GLN B O 1
ATOM 4954 N N . GLU B 1 30 ? -420.26350 -134.33105 227.06178 1.000 141.68483 30 GLU B N 1
ATOM 4955 C CA . GLU B 1 30 ? -419.45777 -135.20445 227.90636 1.000 122.59290 30 GLU B CA 1
ATOM 4956 C C . GLU B 1 30 ? -417.98920 -134.80445 227.91221 1.000 114.12844 30 GLU B C 1
ATOM 4957 O O . GLU B 1 30 ? -417.25183 -135.20757 228.81809 1.000 95.79861 30 GLU B O 1
ATOM 4963 N N . LEU B 1 31 ? -417.55140 -134.03034 226.92342 1.000 133.21643 31 LEU B N 1
ATOM 4964 C CA . LEU B 1 31 ? -416.14744 -133.67606 226.75755 1.000 132.77865 31 LEU B CA 1
ATOM 4965 C C . LEU B 1 31 ? -415.69806 -132.58336 227.73000 1.000 127.50909 31 LEU B C 1
ATOM 4966 O O . LEU B 1 31 ? -414.65574 -132.75017 228.37382 1.000 126.84135 31 LEU B O 1
ATOM 4971 N N . PRO B 1 32 ? -416.41410 -131.45789 227.86973 1.000 126.80272 32 PRO B N 1
ATOM 4972 C CA . PRO B 1 32 ? -415.94610 -130.42139 228.80856 1.000 110.54788 32 PRO B CA 1
ATOM 4973 C C . PRO B 1 32 ? -415.88930 -130.88165 230.25482 1.000 118.54442 32 PRO B C 1
ATOM 4974 O O . PRO B 1 32 ? -415.16688 -130.26991 231.05204 1.000 110.35087 32 PRO B O 1
ATOM 4978 N N . THR B 1 33 ? -416.62550 -131.93414 230.62196 1.000 125.25454 33 THR B N 1
ATOM 4979 C CA . THR B 1 33 ? -416.54123 -132.45111 231.98428 1.000 115.05005 33 THR B CA 1
ATOM 4980 C C . THR B 1 33 ? -415.15710 -133.02044 232.26624 1.000 117.55684 33 THR B C 1
ATOM 4981 O O . THR B 1 33 ? -414.59496 -132.80030 233.34586 1.000 117.79797 33 THR B O 1
ATOM 4985 N N . ARG B 1 34 ? -414.59190 -133.74843 231.30831 1.000 117.43784 34 ARG B N 1
ATOM 4986 C CA . ARG B 1 34 ? -413.24775 -134.28817 231.43915 1.000 117.67710 34 ARG B CA 1
ATOM 4987 C C . ARG B 1 34 ? -412.24730 -133.26495 230.91982 1.000 137.87143 34 ARG B C 1
ATOM 4988 O O . ARG B 1 34 ? -412.38432 -132.76724 229.79856 1.000 154.32308 34 ARG B O 1
ATOM 4996 N N . LYS B 1 35 ? -411.24207 -132.95531 231.73155 1.000 137.11481 35 LYS B N 1
ATOM 4997 C CA . LYS B 1 35 ? -410.22666 -131.97774 231.34557 1.000 162.14615 35 LYS B CA 1
ATOM 4998 C C . LYS B 1 35 ? -409.21330 -132.67095 230.44177 1.000 175.31166 35 LYS B C 1
ATOM 4999 O O . LYS B 1 35 ? -408.22647 -133.25097 230.89822 1.000 174.12835 35 LYS B O 1
ATOM 5005 N N . LEU B 1 36 ? -409.47210 -132.60885 229.13494 1.000 177.47526 36 LEU B N 1
ATOM 5006 C CA . LEU B 1 36 ? -408.59032 -133.21628 228.14455 1.000 138.10680 36 LEU B CA 1
ATOM 5007 C C . LEU B 1 36 ? -407.24462 -132.50687 228.13749 1.000 120.95580 36 LEU B C 1
ATOM 5008 O O . LEU B 1 36 ? -407.17399 -131.29244 227.92103 1.000 107.40474 36 LEU B O 1
ATOM 5013 N N . ARG B 1 37 ? -406.17721 -133.26576 228.37013 1.000 124.50043 37 ARG B N 1
ATOM 5014 C CA . ARG B 1 37 ? -404.83241 -132.70959 228.39584 1.000 126.37332 37 ARG B CA 1
ATOM 5015 C C . ARG B 1 37 ? -403.88876 -133.63433 227.64434 1.000 133.48059 37 ARG B C 1
ATOM 5016 O O . ARG B 1 37 ? -403.84247 -134.83730 227.91661 1.000 138.00286 37 ARG B O 1
ATOM 5024 N N . ILE B 1 38 ? -403.14861 -133.06953 226.69575 1.000 129.92024 38 ILE B N 1
ATOM 5025 C CA . ILE B 1 38 ? -402.15400 -133.82703 225.94524 1.000 127.56832 38 ILE B CA 1
ATOM 5026 C C . ILE B 1 38 ? -400.91042 -134.00536 226.80361 1.000 136.49859 38 ILE B C 1
ATOM 5027 O O . ILE B 1 38 ? -400.37936 -133.03753 227.36160 1.000 145.69677 38 ILE B O 1
ATOM 5032 N N . SER B 1 39 ? -400.44388 -135.24519 226.91016 1.000 135.17785 39 SER B N 1
ATOM 5033 C CA . SER B 1 39 ? -399.26067 -135.59256 227.68244 1.000 134.42089 39 SER B CA 1
ATOM 5034 C C . SER B 1 39 ? -398.17648 -136.05504 226.71880 1.000 152.93528 39 SER B C 1
ATOM 5035 O O . SER B 1 39 ? -398.35420 -137.04930 226.00291 1.000 160.82153 39 SER B O 1
ATOM 5038 N N . SER B 1 40 ? -397.06394 -135.32722 226.69825 1.000 159.57222 40 SER B N 1
ATOM 5039 C CA . SER B 1 40 ? -395.93237 -135.66635 225.84988 1.000 154.13764 40 SER B CA 1
ATOM 5040 C C . SER B 1 40 ? -394.68453 -135.03255 226.44214 1.000 151.30257 40 SER B C 1
ATOM 5041 O O . SER B 1 40 ? -394.76240 -134.09978 227.24611 1.000 152.88279 40 SER B O 1
ATOM 5044 N N . GLU B 1 41 ? -393.52783 -135.55712 226.03579 1.000 150.58629 41 GLU B N 1
ATOM 5045 C CA . GLU B 1 41 ? -392.26420 -134.99181 226.49599 1.000 147.54405 41 GLU B CA 1
ATOM 5046 C C . GLU B 1 41 ? -392.08310 -133.57381 225.96771 1.000 140.86951 41 GLU B C 1
ATOM 5047 O O . GLU B 1 41 ? -391.72045 -132.66045 226.71840 1.000 128.85722 41 GLU B O 1
ATOM 5053 N N . LYS B 1 42 ? -392.33032 -133.37342 224.67354 1.000 144.88898 42 LYS B N 1
ATOM 5054 C CA . LYS B 1 42 ? -392.33633 -132.05623 224.05989 1.000 147.41727 42 LYS B CA 1
ATOM 5055 C C . LYS B 1 42 ? -393.74210 -131.73120 223.58131 1.000 149.43294 42 LYS B C 1
ATOM 5056 O O . LYS B 1 42 ? -394.35440 -132.54913 222.87982 1.000 147.31529 42 LYS B O 1
ATOM 5062 N N . PRO B 1 43 ? -394.29053 -130.56682 223.93572 1.000 151.80517 43 PRO B N 1
ATOM 5063 C CA . PRO B 1 43 ? -395.68836 -130.27141 223.58615 1.000 135.04680 43 PRO B CA 1
ATOM 5064 C C . PRO B 1 43 ? -395.88804 -129.95755 222.11234 1.000 124.41359 43 PRO B C 1
ATOM 5065 O O . PRO B 1 43 ? -396.09604 -128.80026 221.73274 1.000 122.58632 43 PRO B O 1
ATOM 5069 N N . TYR B 1 44 ? -395.83049 -130.98723 221.26762 1.000 117.04718 44 TYR B N 1
ATOM 5070 C CA . TYR B 1 44 ? -396.08307 -130.79919 219.84515 1.000 99.71712 44 TYR B CA 1
ATOM 5071 C C . TYR B 1 44 ? -397.56277 -130.67044 219.51288 1.000 96.70319 44 TYR B C 1
ATOM 5072 O O . TYR B 1 44 ? -397.89629 -130.13246 218.45179 1.000 92.16933 44 TYR B O 1
ATOM 5081 N N . PHE B 1 45 ? -398.45240 -131.14236 220.38284 1.000 101.82544 45 PHE B N 1
ATOM 5082 C CA . PHE B 1 45 ? -399.88284 -131.11944 220.12006 1.000 110.10611 45 PHE B CA 1
ATOM 5083 C C . PHE B 1 45 ? -400.61663 -130.48111 221.29055 1.000 113.24100 45 PHE B C 1
ATOM 5084 O O . PHE B 1 45 ? -400.06670 -130.30211 222.38089 1.000 98.35982 45 PHE B O 1
ATOM 5092 N N . SER B 1 46 ? -401.88053 -130.13800 221.04678 1.000 130.03200 46 SER B N 1
ATOM 5093 C CA . SER B 1 46 ? -402.74136 -129.58782 222.08311 1.000 141.54729 46 SER B CA 1
ATOM 5094 C C . SER B 1 46 ? -404.19400 -129.87433 221.72962 1.000 138.29236 46 SER B C 1
ATOM 5095 O O . SER B 1 46 ? -404.55758 -129.96581 220.55447 1.000 134.08554 46 SER B O 1
ATOM 5098 N N . VAL B 1 47 ? -405.02621 -130.00858 222.75626 1.000 136.92444 47 VAL B N 1
ATOM 5099 C CA . VAL B 1 47 ? -406.45324 -130.25163 222.57938 1.000 120.17093 47 VAL B CA 1
ATOM 5100 C C . VAL B 1 47 ? -407.20412 -129.04043 223.11398 1.000 120.50312 47 VAL B C 1
ATOM 5101 O O . VAL B 1 47 ? -407.20212 -128.77793 224.32352 1.000 110.77913 47 VAL B O 1
ATOM 5105 N N . SER B 1 48 ? -407.83820 -128.29430 222.21257 1.000 127.05614 48 SER B N 1
ATOM 5106 C CA . SER B 1 48 ? -408.76705 -127.24461 222.61395 1.000 125.05514 48 SER B CA 1
ATOM 5107 C C . SER B 1 48 ? -410.05669 -127.90199 223.08760 1.000 138.36075 48 SER B C 1
ATOM 5108 O O . SER B 1 48 ? -410.76015 -128.54392 222.30062 1.000 146.80066 48 SER B O 1
ATOM 5111 N N . SER B 1 49 ? -410.35625 -127.75801 224.38034 1.000 134.63979 49 SER B N 1
ATOM 5112 C CA . SER B 1 49 ? -411.50765 -128.44140 224.96320 1.000 142.77280 49 SER B CA 1
ATOM 5113 C C . SER B 1 49 ? -412.81109 -128.03592 224.28477 1.000 164.14240 49 SER B C 1
ATOM 5114 O O . SER B 1 49 ? -413.72418 -128.85775 224.14244 1.000 153.60408 49 SER B O 1
ATOM 5117 N N . GLU B 1 50 ? -412.92275 -126.77166 223.86862 1.000 185.96445 50 GLU B N 1
ATOM 5118 C CA . GLU B 1 50 ? -414.14702 -126.31755 223.21445 1.000 194.98722 50 GLU B CA 1
ATOM 5119 C C . GLU B 1 50 ? -414.37409 -127.03524 221.88776 1.000 177.72499 50 GLU B C 1
ATOM 5120 O O . GLU B 1 50 ? -415.50175 -127.43688 221.57706 1.000 181.82789 50 GLU B O 1
ATOM 5126 N N . SER B 1 51 ? -413.31714 -127.20774 221.09160 1.000 155.88066 51 SER B N 1
ATOM 5127 C CA . SER B 1 51 ? -413.46455 -127.85781 219.79468 1.000 120.23827 51 SER B CA 1
ATOM 5128 C C . SER B 1 51 ? -413.50567 -129.37642 219.91793 1.000 114.49998 51 SER B C 1
ATOM 5129 O O . SER B 1 51 ? -414.17991 -130.04065 219.12241 1.000 97.59757 51 SER B O 1
ATOM 5132 N N . GLY B 1 52 ? -412.79849 -129.93791 220.89527 1.000 116.77664 52 GLY B N 1
ATOM 5133 C CA . GLY B 1 52 ? -412.79141 -131.37561 221.08672 1.000 90.28813 52 GLY B CA 1
ATOM 5134 C C . GLY B 1 52 ? -411.99705 -132.15360 220.06339 1.000 75.32590 52 GLY B C 1
ATOM 5135 O O . GLY B 1 52 ? -412.28266 -133.33328 219.83464 1.000 62.35917 52 GLY B O 1
ATOM 5136 N N . GLU B 1 53 ? -411.00606 -131.52517 219.43760 1.000 87.40903 53 GLU B N 1
ATOM 5137 C CA . GLU B 1 53 ? -410.18756 -132.16171 218.41774 1.000 103.55263 53 GLU B CA 1
ATOM 5138 C C . GLU B 1 53 ? -408.71689 -131.89046 218.70584 1.000 108.48398 53 GLU B C 1
ATOM 5139 O O . GLU B 1 53 ? -408.36772 -131.05390 219.54284 1.000 118.12753 53 GLU B O 1
ATOM 5145 N N . LEU B 1 54 ? -407.85003 -132.61198 218.00088 1.000 105.57846 54 LEU B N 1
ATOM 5146 C CA . LEU B 1 54 ? -406.41456 -132.41693 218.12570 1.000 110.83185 54 LEU B CA 1
ATOM 5147 C C . LEU B 1 54 ? -405.96847 -131.23745 217.27002 1.000 121.50845 54 LEU B C 1
ATOM 5148 O O . LEU B 1 54 ? -406.52778 -130.97255 216.20199 1.000 129.73851 54 LEU B O 1
ATOM 5153 N N . LEU B 1 55 ? -404.94742 -130.52637 217.74635 1.000 123.92403 55 LEU B N 1
ATOM 5154 C CA . LEU B 1 55 ? -404.41191 -129.37810 217.03579 1.000 117.59741 55 LEU B CA 1
ATOM 5155 C C . LEU B 1 55 ? -402.89674 -129.37622 217.15728 1.000 94.81959 55 LEU B C 1
ATOM 5156 O O . LEU B 1 55 ? -402.33625 -129.78650 218.17895 1.000 103.18481 55 LEU B O 1
ATOM 5161 N N . VAL B 1 56 ? -402.24178 -128.90171 216.10347 1.000 63.15470 56 VAL B N 1
ATOM 5162 C CA . VAL B 1 56 ? -400.78744 -128.81538 216.07848 1.000 61.19153 56 VAL B CA 1
ATOM 5163 C C . VAL B 1 56 ? -400.35138 -127.64202 216.94450 1.000 73.64303 56 VAL B C 1
ATOM 5164 O O . VAL B 1 56 ? -400.92568 -126.54943 216.86832 1.000 76.94440 56 VAL B O 1
ATOM 5168 N N . SER B 1 57 ? -399.32995 -127.86611 217.77621 1.000 75.30108 57 SER B N 1
ATOM 5169 C CA . SER B 1 57 ? -398.84110 -126.83488 218.67461 1.000 78.06354 57 SER B CA 1
ATOM 5170 C C . SER B 1 57 ? -397.46931 -126.39959 218.19424 1.000 87.48464 57 SER B C 1
ATOM 5171 O O . SER B 1 57 ? -397.36707 -125.44550 217.39805 1.000 93.20209 57 SER B O 1
ATOM 5174 N N . SER B 1 58 ? -396.38837 -127.04106 218.62870 1.000 98.04645 58 SER B N 1
ATOM 5175 C CA . SER B 1 58 ? -395.05454 -126.64583 218.20705 1.000 116.78055 58 SER B CA 1
ATOM 5176 C C . SER B 1 58 ? -394.78435 -127.09928 216.77322 1.000 110.10353 58 SER B C 1
ATOM 5177 O O . SER B 1 58 ? -395.50597 -127.92040 216.20095 1.000 110.32197 58 SER B O 1
ATOM 5180 N N . ARG B 1 59 ? -393.72447 -126.54389 216.19112 1.000 99.26390 59 ARG B N 1
ATOM 5181 C CA . ARG B 1 59 ? -393.31970 -126.92535 214.84537 1.000 89.86213 59 ARG B CA 1
ATOM 5182 C C . ARG B 1 59 ? -392.84096 -128.37243 214.82440 1.000 98.66520 59 ARG B C 1
ATOM 5183 O O . ARG B 1 59 ? -392.09492 -128.81133 215.70396 1.000 108.64652 59 ARG B O 1
ATOM 5191 N N . LEU B 1 60 ? -393.27616 -129.11357 213.80759 1.000 96.62809 60 LEU B N 1
ATOM 5192 C CA . LEU B 1 60 ? -393.00831 -130.54754 213.69041 1.000 105.00498 60 LEU B CA 1
ATOM 5193 C C . LEU B 1 60 ? -391.87993 -130.75942 212.68656 1.000 111.79418 60 LEU B C 1
ATOM 5194 O O . LEU B 1 60 ? -392.11308 -130.92625 211.48888 1.000 109.37978 60 LEU B O 1
ATOM 5199 N N . ASP B 1 61 ? -390.64316 -130.75314 213.18081 1.000 120.30982 61 ASP B N 1
ATOM 5200 C CA . ASP B 1 61 ? -389.47549 -130.95928 212.33034 1.000 129.29808 61 ASP B CA 1
ATOM 5201 C C . ASP B 1 61 ? -389.08871 -132.43625 212.36642 1.000 137.58292 61 ASP B C 1
ATOM 5202 O O . ASP B 1 61 ? -388.50912 -132.92037 213.34961 1.000 149.85054 61 ASP B O 1
ATOM 5207 N N . ARG B 1 62 ? -389.39116 -133.14372 211.27506 1.000 126.57002 62 ARG B N 1
ATOM 5208 C CA . ARG B 1 62 ? -389.06719 -134.56281 211.18574 1.000 126.68815 62 ARG B CA 1
ATOM 5209 C C . ARG B 1 62 ? -387.56177 -134.78858 211.18984 1.000 144.40593 62 ARG B C 1
ATOM 5210 O O . ARG B 1 62 ? -387.07502 -135.75467 211.78690 1.000 147.94935 62 ARG B O 1
ATOM 5218 N N . GLU B 1 63 ? -386.80863 -133.90849 210.52860 1.000 150.39071 63 GLU B N 1
ATOM 5219 C CA . GLU B 1 63 ? -385.36054 -134.07136 210.47287 1.000 148.05729 63 GLU B CA 1
ATOM 5220 C C . GLU B 1 63 ? -384.71672 -133.86963 211.83844 1.000 145.85552 63 GLU B C 1
ATOM 5221 O O . GLU B 1 63 ? -383.64799 -134.43114 212.10520 1.000 133.72578 63 GLU B O 1
ATOM 5227 N N . GLN B 1 64 ? -385.34283 -133.08147 212.71302 1.000 151.16345 64 GLN B N 1
ATOM 5228 C CA . GLN B 1 64 ? -384.82797 -132.90512 214.06324 1.000 150.60142 64 GLN B CA 1
ATOM 5229 C C . GLN B 1 64 ? -385.34300 -133.95649 215.03613 1.000 161.03062 64 GLN B C 1
ATOM 5230 O O . GLN B 1 64 ? -384.70078 -134.18975 216.06657 1.000 160.57542 64 GLN B O 1
ATOM 5236 N N . ILE B 1 65 ? -386.47457 -134.59832 214.73992 1.000 169.80933 65 ILE B N 1
ATOM 5237 C CA . ILE B 1 65 ? -386.99283 -135.63836 215.62543 1.000 177.91483 65 ILE B CA 1
ATOM 5238 C C . ILE B 1 65 ? -386.53090 -137.01365 215.15445 1.000 175.71033 65 ILE B C 1
ATOM 5239 O O . ILE B 1 65 ? -385.64760 -137.62429 215.76686 1.000 184.11487 65 ILE B O 1
ATOM 5244 N N . CYS B 1 66 ? -387.11730 -137.51082 214.06299 1.000 164.22083 66 CYS B N 1
ATOM 5245 C CA . CYS B 1 66 ? -386.76815 -138.84040 213.57479 1.000 144.00570 66 CYS B CA 1
ATOM 5246 C C . CYS B 1 66 ? -385.53341 -138.82318 212.68336 1.000 143.21095 66 CYS B C 1
ATOM 5247 O O . CYS B 1 66 ? -384.74337 -139.77357 212.71244 1.000 146.30286 66 CYS B O 1
ATOM 5250 N N . GLY B 1 67 ? -385.34623 -137.77034 211.89328 1.000 145.41788 67 GLY B N 1
ATOM 5251 C CA . GLY B 1 67 ? -384.19979 -137.70695 211.00907 1.000 134.41960 67 GLY B CA 1
ATOM 5252 C C . GLY B 1 67 ? -384.28830 -138.65225 209.82942 1.000 124.52965 67 GLY B C 1
ATOM 5253 O O . GLY B 1 67 ? -385.08576 -138.43945 208.91106 1.000 116.06825 67 GLY B O 1
ATOM 5254 N N . LYS B 1 68 ? -383.46846 -139.70050 209.84206 1.000 126.55718 68 LYS B N 1
ATOM 5255 C CA . LYS B 1 68 ? -383.44524 -140.69079 208.77432 1.000 130.27859 68 LYS B CA 1
ATOM 5256 C C . LYS B 1 68 ? -384.39519 -141.85840 209.02161 1.000 149.52917 68 LYS B C 1
ATOM 5257 O O . LYS B 1 68 ? -384.48133 -142.75574 208.17579 1.000 134.70506 68 LYS B O 1
ATOM 5263 N N . LYS B 1 69 ? -385.10652 -141.86959 210.14902 1.000 169.83059 69 LYS B N 1
ATOM 5264 C CA . LYS B 1 69 ? -386.03308 -142.95636 210.44151 1.000 160.55856 69 LYS B CA 1
ATOM 5265 C C . LYS B 1 69 ? -387.05093 -143.11263 209.31798 1.000 153.04840 69 LYS B C 1
ATOM 5266 O O . LYS B 1 69 ? -387.59779 -142.12888 208.81203 1.000 148.05849 69 LYS B O 1
ATOM 5268 N N . LEU B 1 70 ? -387.29278 -144.36420 208.92250 1.000 148.96691 70 LEU B N 1
ATOM 5269 C CA . LEU B 1 70 ? -388.19218 -144.63781 207.80623 1.000 139.63025 70 LEU B CA 1
ATOM 5270 C C . LEU B 1 70 ? -389.59244 -144.10718 208.08931 1.000 154.97298 70 LEU B C 1
ATOM 5271 O O . LEU B 1 70 ? -390.11750 -143.26796 207.34883 1.000 155.43868 70 LEU B O 1
ATOM 5276 N N . MET B 1 71 ? -390.21332 -144.58804 209.16132 1.000 159.52354 71 MET B N 1
ATOM 5277 C CA . MET B 1 71 ? -391.52661 -144.12541 209.58538 1.000 155.36421 71 MET B CA 1
ATOM 5278 C C . MET B 1 71 ? -391.39448 -143.42858 210.93092 1.000 141.38305 71 MET B C 1
ATOM 5279 O O . MET B 1 71 ? -390.78518 -143.97031 211.85934 1.000 131.86222 71 MET B O 1
ATOM 5284 N N . CYS B 1 72 ? -391.96088 -142.23047 211.02782 1.000 140.89768 72 CYS B N 1
ATOM 5285 C CA . CYS B 1 72 ? -391.89300 -141.41118 212.23438 1.000 145.79377 72 CYS B CA 1
ATOM 5286 C C . CYS B 1 72 ? -393.21501 -141.57934 212.97535 1.000 147.40558 72 CYS B C 1
ATOM 5287 O O . CYS B 1 72 ? -394.21759 -140.95185 212.62611 1.000 145.82487 72 CYS B O 1
ATOM 5290 N N . ALA B 1 73 ? -393.21764 -142.42941 214.00012 1.000 143.36819 73 ALA B N 1
ATOM 5291 C CA . ALA B 1 73 ? -394.41771 -142.72171 214.78139 1.000 122.70485 73 ALA B CA 1
ATOM 5292 C C . ALA B 1 73 ? -394.22760 -142.16859 216.18962 1.000 104.10889 73 ALA B C 1
ATOM 5293 O O . ALA B 1 73 ? -393.54963 -142.77813 217.02210 1.000 103.85971 73 ALA B O 1
ATOM 5295 N N . LEU B 1 74 ? -394.82996 -141.01142 216.44893 1.000 95.96602 74 LEU B N 1
ATOM 5296 C CA . LEU B 1 74 ? -394.78308 -140.38680 217.76592 1.000 99.86283 74 LEU B CA 1
ATOM 5297 C C . LEU B 1 74 ? -395.99539 -140.81826 218.58193 1.000 124.46784 74 LEU B C 1
ATOM 5298 O O . LEU B 1 74 ? -397.13727 -140.60648 218.16175 1.000 130.72831 74 LEU B O 1
ATOM 5303 N N . GLU B 1 75 ? -395.74799 -141.42788 219.73880 1.000 138.42238 75 GLU B N 1
ATOM 5304 C CA . GLU B 1 75 ? -396.80376 -141.92701 220.61406 1.000 144.93190 75 GLU B CA 1
ATOM 5305 C C . GLU B 1 75 ? -396.89834 -140.99518 221.81621 1.000 143.64370 75 GLU B C 1
ATOM 5306 O O . GLU B 1 75 ? -396.00903 -140.98448 222.67424 1.000 158.48958 75 GLU B O 1
ATOM 5312 N N . PHE B 1 76 ? -397.97722 -140.22208 221.87416 1.000 134.42002 76 PHE B N 1
ATOM 5313 C CA . PHE B 1 76 ? -398.28045 -139.34115 222.99252 1.000 136.08614 76 PHE B CA 1
ATOM 5314 C C . PHE B 1 76 ? -399.52553 -139.86346 223.70075 1.000 142.46376 76 PHE B C 1
ATOM 5315 O O . PHE B 1 76 ? -400.09526 -140.88916 223.32091 1.000 139.99891 76 PHE B O 1
ATOM 5323 N N . GLU B 1 77 ? -399.94762 -139.16620 224.75267 1.000 141.93960 77 GLU B N 1
ATOM 5324 C CA . GLU B 1 77 ? -401.10810 -139.59817 225.51240 1.000 125.31695 77 GLU B CA 1
ATOM 5325 C C . GLU B 1 77 ? -402.12053 -138.46913 225.64009 1.000 123.48307 77 GLU B C 1
ATOM 5326 O O . GLU B 1 77 ? -401.80732 -137.29271 225.45178 1.000 123.56199 77 GLU B O 1
ATOM 5332 N N . ALA B 1 78 ? -403.34794 -138.85459 225.97289 1.000 133.28040 78 ALA B N 1
ATOM 5333 C CA . ALA B 1 78 ? -404.43562 -137.92326 226.23840 1.000 140.56912 78 ALA B CA 1
ATOM 5334 C C . ALA B 1 78 ? -405.05926 -138.31787 227.56638 1.000 137.32744 78 ALA B C 1
ATOM 5335 O O . ALA B 1 78 ? -405.52607 -139.45276 227.71869 1.000 129.55369 78 ALA B O 1
ATOM 5337 N N . VAL B 1 79 ? -405.05204 -137.39353 228.52423 1.000 133.41579 79 VAL B N 1
ATOM 5338 C CA . VAL B 1 79 ? -405.55553 -137.63300 229.87020 1.000 127.09924 79 VAL B CA 1
ATOM 5339 C C . VAL B 1 79 ? -406.90113 -136.93846 230.01242 1.000 133.27434 79 VAL B C 1
ATOM 5340 O O . VAL B 1 79 ? -407.04236 -135.76170 229.65294 1.000 137.63550 79 VAL B O 1
ATOM 5344 N N . ALA B 1 80 ? -407.88679 -137.66991 230.53209 1.000 132.56697 80 ALA B N 1
ATOM 5345 C CA . ALA B 1 80 ? -409.20786 -137.14228 230.83005 1.000 114.18180 80 ALA B CA 1
ATOM 5346 C C . ALA B 1 80 ? -409.55783 -137.49264 232.26750 1.000 91.50634 80 ALA B C 1
ATOM 5347 O O . ALA B 1 80 ? -409.33347 -138.62335 232.71067 1.000 89.13239 80 ALA B O 1
ATOM 5349 N N . GLU B 1 81 ? -410.10996 -136.52384 232.98990 1.000 80.68063 81 GLU B N 1
ATOM 5350 C CA . GLU B 1 81 ? -410.36857 -136.65538 234.41547 1.000 101.61428 81 GLU B CA 1
ATOM 5351 C C . GLU B 1 81 ? -411.85803 -136.85595 234.65821 1.000 118.15556 81 GLU B C 1
ATOM 5352 O O . GLU B 1 81 ? -412.69411 -136.29415 233.94343 1.000 116.84642 81 GLU B O 1
ATOM 5358 N N . ASN B 1 82 ? -412.17737 -137.67044 235.66792 1.000 134.63581 82 ASN B N 1
ATOM 5359 C CA . ASN B 1 82 ? -413.53916 -137.99395 236.07934 1.000 144.90519 82 ASN B CA 1
ATOM 5360 C C . ASN B 1 82 ? -414.27816 -138.71031 234.95508 1.000 146.19768 82 ASN B C 1
ATOM 5361 O O . ASN B 1 82 ? -415.06970 -138.08588 234.23636 1.000 139.87734 82 ASN B O 1
ATOM 5366 N N . PRO B 1 83 ? -414.04829 -140.02059 234.76543 1.000 141.08028 83 PRO B N 1
ATOM 5367 C CA . PRO B 1 83 ? -413.07728 -140.82427 235.51730 1.000 128.80152 83 PRO B CA 1
ATOM 5368 C C . PRO B 1 83 ? -411.66621 -140.71234 234.94478 1.000 125.23662 83 PRO B C 1
ATOM 5369 O O . PRO B 1 83 ? -411.51418 -140.38483 233.76763 1.000 127.72730 83 PRO B O 1
ATOM 5373 N N . LEU B 1 84 ? -410.65272 -140.97202 235.77179 1.000 118.48587 84 LEU B N 1
ATOM 5374 C CA . LEU B 1 84 ? -409.26629 -140.89442 235.32671 1.000 121.25994 84 LEU B CA 1
ATOM 5375 C C . LEU B 1 84 ? -409.00545 -141.92712 234.23881 1.000 123.05827 84 LEU B C 1
ATOM 5376 O O . LEU B 1 84 ? -409.01880 -143.13517 234.49983 1.000 112.06366 84 LEU B O 1
ATOM 5381 N N . ASN B 1 85 ? -408.76739 -141.46127 233.01484 1.000 133.08013 85 ASN B N 1
ATOM 5382 C CA . ASN B 1 85 ? -408.55744 -142.36117 231.89166 1.000 150.01919 85 ASN B CA 1
ATOM 5383 C C . ASN B 1 85 ? -407.53280 -141.75049 230.94608 1.000 158.49700 85 ASN B C 1
ATOM 5384 O O . ASN B 1 85 ? -407.54258 -140.54081 230.70375 1.000 156.10830 85 ASN B O 1
ATOM 5389 N N . PHE B 1 86 ? -406.64577 -142.59011 230.41817 1.000 161.26430 86 PHE B N 1
ATOM 5390 C CA . PHE B 1 86 ? -405.61039 -142.15715 229.49144 1.000 143.87521 86 PHE B CA 1
ATOM 5391 C C . PHE B 1 86 ? -405.70798 -142.96557 228.20594 1.000 150.64400 86 PHE B C 1
ATOM 5392 O O . PHE B 1 86 ? -406.02070 -144.16004 228.23368 1.000 163.63763 86 PHE B O 1
ATOM 5400 N N . TYR B 1 87 ? -405.44757 -142.30763 227.07882 1.000 146.52290 87 TYR B N 1
ATOM 5401 C CA . TYR B 1 87 ? -405.45689 -142.96777 225.77911 1.000 157.75403 87 TYR B CA 1
ATOM 5402 C C . TYR B 1 87 ? -404.16124 -142.65345 225.04878 1.000 153.01907 87 TYR B C 1
ATOM 5403 O O . TYR B 1 87 ? -403.78301 -141.48497 224.93550 1.000 146.14456 87 TYR B O 1
ATOM 5412 N N . HIS B 1 88 ? -403.48746 -143.68528 224.54514 1.000 152.94198 88 HIS B N 1
ATOM 5413 C CA . HIS B 1 88 ? -402.25514 -143.48741 223.79284 1.000 135.25970 88 HIS B CA 1
ATOM 5414 C C . HIS B 1 88 ? -402.57627 -143.33268 222.31068 1.000 133.48078 88 HIS B C 1
ATOM 5415 O O . HIS B 1 88 ? -403.32341 -144.13380 221.73981 1.000 134.97322 88 HIS B O 1
ATOM 5422 N N . LEU B 1 89 ? -402.00697 -142.29912 221.69642 1.000 124.49651 89 LEU B N 1
ATOM 5423 C CA . LEU B 1 89 ? -402.23483 -141.96310 220.29843 1.000 115.50288 89 LEU B CA 1
ATOM 5424 C C . LEU B 1 89 ? -400.89837 -141.94513 219.57305 1.000 125.87659 89 LEU B C 1
ATOM 5425 O O . LEU B 1 89 ? -399.95834 -141.27456 220.01462 1.000 138.79490 89 LEU B O 1
ATOM 5430 N N . SER B 1 90 ? -400.81867 -142.67037 218.46085 1.000 120.41202 90 SER B N 1
ATOM 5431 C CA . SER B 1 90 ? -399.61907 -142.72317 217.63484 1.000 116.31672 90 SER B CA 1
ATOM 5432 C C . SER B 1 90 ? -399.89197 -141.98015 216.33496 1.000 99.20932 90 SER B C 1
ATOM 5433 O O . SER B 1 90 ? -400.81242 -142.33705 215.59177 1.000 92.40052 90 SER B O 1
ATOM 5436 N N . VAL B 1 91 ? -399.09134 -140.95276 216.06575 1.000 93.44774 91 VAL B N 1
ATOM 5437 C CA . VAL B 1 91 ? -399.22521 -140.13063 214.87029 1.000 93.15896 91 VAL B CA 1
ATOM 5438 C C . VAL B 1 91 ? -398.03821 -140.39396 213.95472 1.000 117.47790 91 VAL B C 1
ATOM 5439 O O . VAL B 1 91 ? -396.89412 -140.51798 214.41395 1.000 119.33753 91 VAL B O 1
ATOM 5443 N N . GLU B 1 92 ? -398.32234 -140.49588 212.65714 1.000 127.88482 92 GLU B N 1
ATOM 5444 C CA . GLU B 1 92 ? -397.31841 -140.70152 211.62058 1.000 124.00585 92 GLU B CA 1
ATOM 5445 C C . GLU B 1 92 ? -397.34345 -139.51006 210.67396 1.000 108.13066 92 GLU B C 1
ATOM 5446 O O . GLU B 1 92 ? -398.39613 -139.18328 210.11524 1.000 95.92749 92 GLU B O 1
ATOM 5452 N N . LEU B 1 93 ? -396.19440 -138.86667 210.49036 1.000 111.02180 93 LEU B N 1
ATOM 5453 C CA . LEU B 1 93 ? -396.09162 -137.70390 209.62236 1.000 118.87726 93 LEU B CA 1
ATOM 5454 C C . LEU B 1 93 ? -395.35275 -138.05876 208.33683 1.000 129.30160 93 LEU B C 1
ATOM 5455 O O . LEU B 1 93 ? -394.46234 -138.91399 208.32457 1.000 118.89136 93 LEU B O 1
ATOM 5460 N N . GLU B 1 94 ? -395.74186 -137.39612 207.25050 1.000 137.24884 94 GLU B N 1
ATOM 5461 C CA . GLU B 1 94 ? -395.13664 -137.61585 205.94465 1.000 122.53453 94 GLU B CA 1
ATOM 5462 C C . GLU B 1 94 ? -394.00359 -136.62416 205.71381 1.000 107.65430 94 GLU B C 1
ATOM 5463 O O . GLU B 1 94 ? -394.10357 -135.44980 206.08082 1.000 107.79841 94 GLU B O 1
ATOM 5469 N N . ASP B 1 95 ? -392.92610 -137.10534 205.09958 1.000 104.29642 95 ASP B N 1
ATOM 5470 C CA . ASP B 1 95 ? -391.78042 -136.25147 204.81906 1.000 105.64964 95 ASP B CA 1
ATOM 5471 C C . ASP B 1 95 ? -392.10011 -135.26590 203.70142 1.000 98.26336 95 ASP B C 1
ATOM 5472 O O . ASP B 1 95 ? -392.68482 -135.62617 202.67590 1.000 91.77368 95 ASP B O 1
ATOM 5477 N N . ILE B 1 96 ? -391.71092 -134.01276 203.91087 1.000 96.21643 96 ILE B N 1
ATOM 5478 C CA . ILE B 1 96 ? -391.89848 -132.94157 202.93955 1.000 96.46010 96 ILE B CA 1
ATOM 5479 C C . ILE B 1 96 ? -390.56815 -132.67629 202.25056 1.000 111.15858 96 ILE B C 1
ATOM 5480 O O . ILE B 1 96 ? -389.50662 -132.71965 202.88593 1.000 113.88399 96 ILE B O 1
ATOM 5485 N N . ASN B 1 97 ? -390.61931 -132.40519 200.94536 1.000 123.43345 97 ASN B N 1
ATOM 5486 C CA . ASN B 1 97 ? -389.41976 -132.10312 200.16457 1.000 129.75468 97 ASN B CA 1
ATOM 5487 C C . ASN B 1 97 ? -389.02350 -130.63474 200.34839 1.000 128.04489 97 ASN B C 1
ATOM 5488 O O . ASN B 1 97 ? -388.90822 -129.85554 199.40246 1.000 119.73378 97 ASN B O 1
ATOM 5493 N N . ASP B 1 98 ? -388.82080 -130.26522 201.61252 1.000 132.18798 98 ASP B N 1
ATOM 5494 C CA . ASP B 1 98 ? -388.44093 -128.90836 201.97769 1.000 134.42853 98 ASP B CA 1
ATOM 5495 C C . ASP B 1 98 ? -386.93476 -128.69135 201.97180 1.000 129.89525 98 ASP B C 1
ATOM 5496 O O . ASP B 1 98 ? -386.49084 -127.53847 201.99911 1.000 131.22261 98 ASP B O 1
ATOM 5501 N N . HIS B 1 99 ? -386.14365 -129.76000 201.93152 1.000 115.44542 99 HIS B N 1
ATOM 5502 C CA . HIS B 1 99 ? -384.68894 -129.66893 201.89989 1.000 96.92773 99 HIS B CA 1
ATOM 5503 C C . HIS B 1 99 ? -384.21358 -130.08601 200.51564 1.000 107.32110 99 HIS B C 1
ATOM 5504 O O . HIS B 1 99 ? -384.22913 -131.27446 200.17909 1.000 111.57402 99 HIS B O 1
ATOM 5511 N N . THR B 1 100 ? -383.79880 -129.10990 199.71641 1.000 116.39336 100 THR B N 1
ATOM 5512 C CA . THR B 1 100 ? -383.23207 -129.41375 198.41721 1.000 124.03357 100 THR B CA 1
ATOM 5513 C C . THR B 1 100 ? -381.83840 -130.01422 198.59127 1.000 128.65019 100 THR B C 1
ATOM 5514 O O . THR B 1 100 ? -381.12910 -129.68612 199.54668 1.000 143.68050 100 THR B O 1
ATOM 5518 N N . PRO B 1 101 ? -381.42952 -130.91058 197.69392 1.000 110.99059 101 PRO B N 1
ATOM 5519 C CA . PRO B 1 101 ? -380.06432 -131.44091 197.76392 1.000 99.28906 101 PRO B CA 1
ATOM 5520 C C . PRO B 1 101 ? -379.04763 -130.31862 197.62631 1.000 98.08557 101 PRO B C 1
ATOM 5521 O O . PRO B 1 101 ? -379.32616 -129.26857 197.04466 1.000 95.73631 101 PRO B O 1
ATOM 5525 N N . LYS B 1 102 ? -377.86946 -130.53258 198.20629 1.000 102.27520 102 LYS B N 1
ATOM 5526 C CA . LYS B 1 102 ? -376.82812 -129.51683 198.16902 1.000 111.52793 102 LYS B CA 1
ATOM 5527 C C . LYS B 1 102 ? -375.47672 -130.17605 198.39515 1.000 122.59521 102 LYS B C 1
ATOM 5528 O O . LYS B 1 102 ? -375.33704 -131.03560 199.26884 1.000 122.80486 102 LYS B O 1
ATOM 5530 N N . PHE B 1 103 ? -374.48935 -129.75953 197.60800 1.000 118.90818 103 PHE B N 1
ATOM 5531 C CA . PHE B 1 103 ? -373.14094 -130.28595 197.72821 1.000 108.23656 103 PHE B CA 1
ATOM 5532 C C . PHE B 1 103 ? -372.39250 -129.58509 198.85733 1.000 124.28741 103 PHE B C 1
ATOM 5533 O O . PHE B 1 103 ? -372.78908 -128.51897 199.33597 1.000 140.21931 103 PHE B O 1
ATOM 5541 N N . ALA B 1 104 ? -371.29022 -130.20589 199.28341 1.000 128.81688 104 ALA B N 1
ATOM 5542 C CA . ALA B 1 104 ? -370.53342 -129.66834 200.40887 1.000 143.41959 104 ALA B CA 1
ATOM 5543 C C . ALA B 1 104 ? -369.84639 -128.36059 200.03698 1.000 154.98791 104 ALA B C 1
ATOM 5544 O O . ALA B 1 104 ? -369.86552 -127.39920 200.81449 1.000 160.97571 104 ALA B O 1
ATOM 5546 N N . HIS B 1 105 ? -369.23940 -128.30308 198.85540 1.000 158.17444 105 HIS B N 1
ATOM 5547 C CA . HIS B 1 105 ? -368.52454 -127.12357 198.39333 1.000 155.60064 105 HIS B CA 1
ATOM 5548 C C . HIS B 1 105 ? -369.17897 -126.59702 197.12532 1.000 138.46099 105 HIS B C 1
ATOM 5549 O O . HIS B 1 105 ? -369.60636 -127.37552 196.26670 1.000 130.04177 105 HIS B O 1
ATOM 5556 N N . THR B 1 106 ? -369.25894 -125.27033 197.01229 1.000 133.67118 106 THR B N 1
ATOM 5557 C CA . THR B 1 106 ? -369.77736 -124.67546 195.78588 1.000 129.71714 106 THR B CA 1
ATOM 5558 C C . THR B 1 106 ? -368.82185 -124.90560 194.62194 1.000 127.99906 106 THR B C 1
ATOM 5559 O O . THR B 1 106 ? -369.25776 -125.16045 193.49286 1.000 115.80151 106 THR B O 1
ATOM 5563 N N . SER B 1 107 ? -367.51744 -124.82107 194.87770 1.000 134.98823 107 SER B N 1
ATOM 5564 C CA . SER B 1 107 ? -366.50683 -125.06400 193.85841 1.000 141.06273 107 SER B CA 1
ATOM 5565 C C . SER B 1 107 ? -365.31464 -125.77048 194.48350 1.000 149.77689 107 SER B C 1
ATOM 5566 O O . SER B 1 107 ? -364.83397 -125.36283 195.54499 1.000 157.04271 107 SER B O 1
ATOM 5569 N N . PHE B 1 108 ? -364.84573 -126.82780 193.82538 1.000 156.83123 108 PHE B N 1
ATOM 5570 C CA . PHE B 1 108 ? -363.60935 -127.49735 194.20807 1.000 166.14329 108 PHE B CA 1
ATOM 5571 C C . PHE B 1 108 ? -362.92922 -127.98379 192.93762 1.000 158.42297 108 PHE B C 1
ATOM 5572 O O . PHE B 1 108 ? -363.57260 -128.60561 192.08711 1.000 143.73904 108 PHE B O 1
ATOM 5580 N N . GLU B 1 109 ? -361.64050 -127.68613 192.80693 1.000 157.21005 109 GLU B N 1
ATOM 5581 C CA . GLU B 1 109 ? -360.89808 -127.98821 191.59338 1.000 138.43997 109 GLU B CA 1
ATOM 5582 C C . GLU B 1 109 ? -360.17537 -129.32233 191.71691 1.000 135.26812 109 GLU B C 1
ATOM 5583 O O . GLU B 1 109 ? -359.73014 -129.71619 192.79828 1.000 137.22394 109 GLU B O 1
ATOM 5589 N N . LEU B 1 110 ? -360.06602 -130.01672 190.58783 1.000 127.44258 110 LEU B N 1
ATOM 5590 C CA . LEU B 1 110 ? -359.37999 -131.29629 190.50518 1.000 127.27462 110 LEU B CA 1
ATOM 5591 C C . LEU B 1 110 ? -358.23506 -131.19122 189.50821 1.000 123.15482 110 LEU B C 1
ATOM 5592 O O . LEU B 1 110 ? -358.38170 -130.59165 188.43814 1.000 108.44480 110 LEU B O 1
ATOM 5597 N N . GLN B 1 111 ? -357.09659 -131.77580 189.86699 1.000 124.43358 111 GLN B N 1
ATOM 5598 C CA . GLN B 1 111 ? -355.89965 -131.77841 189.03275 1.000 118.19400 111 GLN B CA 1
ATOM 5599 C C . GLN B 1 111 ? -355.68588 -133.18578 188.48855 1.000 111.01273 111 GLN B C 1
ATOM 5600 O O . GLN B 1 111 ? -355.35454 -134.10639 189.24351 1.000 102.45949 111 GLN B O 1
ATOM 5606 N N . ILE B 1 112 ? -355.88033 -133.34990 187.18246 1.000 108.65827 112 ILE B N 1
ATOM 5607 C CA . ILE B 1 112 ? -355.76801 -134.64099 186.51420 1.000 109.95399 112 ILE B CA 1
ATOM 5608 C C . ILE B 1 112 ? -354.55018 -134.60254 185.60193 1.000 119.99298 112 ILE B C 1
ATOM 5609 O O . ILE B 1 112 ? -354.35266 -133.63272 184.85944 1.000 119.79810 112 ILE B O 1
ATOM 5614 N N . SER B 1 113 ? -353.73651 -135.65448 185.65986 1.000 115.55885 113 SER B N 1
ATOM 5615 C CA . SER B 1 113 ? -352.54290 -135.73755 184.83314 1.000 101.44000 113 SER B CA 1
ATOM 5616 C C . SER B 1 113 ? -352.91107 -135.84038 183.35546 1.000 99.90965 113 SER B C 1
ATOM 5617 O O . SER B 1 113 ? -354.01578 -136.24699 182.98449 1.000 104.97124 113 SER B O 1
ATOM 5620 N N . GLU B 1 114 ? -351.95535 -135.46174 182.50461 1.000 97.85209 114 GLU B N 1
ATOM 5621 C CA . GLU B 1 114 ? -352.18920 -135.50196 181.06522 1.000 105.71943 114 GLU B CA 1
ATOM 5622 C C . GLU B 1 114 ? -352.21806 -136.93398 180.54894 1.000 120.80711 114 GLU B C 1
ATOM 5623 O O . GLU B 1 114 ? -352.99620 -137.25828 179.64417 1.000 142.64122 114 GLU B O 1
ATOM 5629 N N . SER B 1 115 ? -351.38174 -137.80684 181.11306 1.000 119.55289 115 SER B N 1
ATOM 5630 C CA . SER B 1 115 ? -351.29341 -139.19488 180.67792 1.000 136.22560 115 SER B CA 1
ATOM 5631 C C . SER B 1 115 ? -352.26587 -140.10763 181.41572 1.000 139.54800 115 SER B C 1
ATOM 5632 O O . SER B 1 115 ? -351.96890 -141.29431 181.61043 1.000 146.62356 115 SER B O 1
ATOM 5635 N N . SER B 1 116 ? -353.41839 -139.58979 181.83555 1.000 131.90241 116 SER B N 1
ATOM 5636 C CA . SER B 1 116 ? -354.41351 -140.43001 182.48643 1.000 120.77283 116 SER B CA 1
ATOM 5637 C C . SER B 1 116 ? -355.07609 -141.33552 181.45648 1.000 116.80221 116 SER B C 1
ATOM 5638 O O . SER B 1 116 ? -355.59934 -140.86243 180.44263 1.000 103.78196 116 SER B O 1
ATOM 5641 N N . LYS B 1 117 ? -355.05346 -142.63743 181.71961 1.000 120.34537 117 LYS B N 1
ATOM 5642 C CA . LYS B 1 117 ? -355.62353 -143.59270 180.78361 1.000 126.10142 117 LYS B CA 1
ATOM 5643 C C . LYS B 1 117 ? -357.13984 -143.42203 180.70646 1.000 116.65616 117 LYS B C 1
ATOM 5644 O O . LYS B 1 117 ? -357.79489 -143.20990 181.73202 1.000 126.28471 117 LYS B O 1
ATOM 5650 N N . PRO B 1 118 ? -357.72159 -143.49253 179.50957 1.000 106.35801 118 PRO B N 1
ATOM 5651 C CA . PRO B 1 118 ? -359.18244 -143.41274 179.39555 1.000 118.59584 118 PRO B CA 1
ATOM 5652 C C . PRO B 1 118 ? -359.85858 -144.57506 180.10930 1.000 134.45422 118 PRO B C 1
ATOM 5653 O O . PRO B 1 118 ? -359.35090 -145.69801 180.13165 1.000 140.55987 118 PRO B O 1
ATOM 5657 N N . GLY B 1 119 ? -361.01890 -144.29148 180.69781 1.000 138.40384 119 GLY B N 1
ATOM 5658 C CA . GLY B 1 119 ? -361.75934 -145.27414 181.45885 1.000 140.41390 119 GLY B CA 1
ATOM 5659 C C . GLY B 1 119 ? -361.50657 -145.26275 182.95043 1.000 153.24167 119 GLY B C 1
ATOM 5660 O O . GLY B 1 119 ? -362.15772 -146.02527 183.67550 1.000 167.52724 119 GLY B O 1
ATOM 5661 N N . THR B 1 120 ? -360.58395 -144.43437 183.43356 1.000 149.00061 120 THR B N 1
ATOM 5662 C CA . THR B 1 120 ? -360.34166 -144.34788 184.86640 1.000 150.93754 120 THR B CA 1
ATOM 5663 C C . THR B 1 120 ? -361.48651 -143.61043 185.55088 1.000 164.46505 120 THR B C 1
ATOM 5664 O O . THR B 1 120 ? -361.96622 -142.58318 185.06308 1.000 164.14970 120 THR B O 1
ATOM 5668 N N . ARG B 1 121 ? -361.92204 -144.14035 186.68983 1.000 172.50653 121 ARG B N 1
ATOM 5669 C CA . ARG B 1 121 ? -363.03497 -143.58058 187.44507 1.000 164.68177 121 ARG B CA 1
ATOM 5670 C C . ARG B 1 121 ? -362.50947 -142.75581 188.61250 1.000 181.17577 121 ARG B C 1
ATOM 5671 O O . ARG B 1 121 ? -361.70606 -143.24663 189.41266 1.000 202.59908 121 ARG B O 1
ATOM 5673 N N . PHE B 1 122 ? -362.96425 -141.50942 188.70820 1.000 170.96264 122 PHE B N 1
ATOM 5674 C CA . PHE B 1 122 ? -362.58924 -140.61262 189.79159 1.000 166.07239 122 PHE B CA 1
ATOM 5675 C C . PHE B 1 122 ? -363.80136 -140.36518 190.67870 1.000 147.74003 122 PHE B C 1
ATOM 5676 O O . PHE B 1 122 ? -364.90258 -140.10563 190.17905 1.000 137.83852 122 PHE B O 1
ATOM 5684 N N . ILE B 1 123 ? -363.58999 -140.44048 191.98790 1.000 140.51014 123 ILE B N 1
ATOM 5685 C CA . ILE B 1 123 ? -364.66320 -140.29781 192.96408 1.000 116.84826 123 ILE B CA 1
ATOM 5686 C C . ILE B 1 123 ? -364.97888 -138.82116 193.15840 1.000 106.99240 123 ILE B C 1
ATOM 5687 O O . ILE B 1 123 ? -364.08633 -137.96550 193.11346 1.000 114.34018 123 ILE B O 1
ATOM 5692 N N . LEU B 1 124 ? -366.25564 -138.51677 193.37864 1.000 99.30632 124 LEU B N 1
ATOM 5693 C CA . LEU B 1 124 ? -366.70315 -137.16167 193.65819 1.000 107.52440 124 LEU B CA 1
ATOM 5694 C C . LEU B 1 124 ? -367.54583 -137.15009 194.92360 1.000 133.34110 124 LEU B C 1
ATOM 5695 O O . LEU B 1 124 ? -368.26939 -138.10567 195.21795 1.000 144.52488 124 LEU B O 1
ATOM 5700 N N . GLY B 1 125 ? -367.43955 -136.05453 195.67053 1.000 137.14683 125 GLY B N 1
ATOM 5701 C CA . GLY B 1 125 ? -368.18377 -135.93434 196.91288 1.000 132.16159 125 GLY B CA 1
ATOM 5702 C C . GLY B 1 125 ? -369.67432 -135.86029 196.64311 1.000 108.74459 125 GLY B C 1
ATOM 5703 O O . GLY B 1 125 ? -370.13874 -135.03507 195.84696 1.000 106.39668 125 GLY B O 1
ATOM 5704 N N . SER B 1 126 ? -370.43206 -136.72778 197.30563 1.000 96.92625 126 SER B N 1
ATOM 5705 C CA . SER B 1 126 ? -371.87407 -136.76340 197.12766 1.000 104.45984 126 SER B CA 1
ATOM 5706 C C . SER B 1 126 ? -372.53433 -135.61912 197.88261 1.000 105.89004 126 SER B C 1
ATOM 5707 O O . SER B 1 126 ? -372.12473 -135.26572 198.99232 1.000 96.90401 126 SER B O 1
ATOM 5710 N N . ALA B 1 127 ? -373.56003 -135.03838 197.26769 1.000 117.38682 127 ALA B N 1
ATOM 5711 C CA . ALA B 1 127 ? -374.33561 -133.99918 197.92144 1.000 119.79739 127 ALA B CA 1
ATOM 5712 C C . ALA B 1 127 ? -375.17160 -134.59635 199.04904 1.000 129.83766 127 ALA B C 1
ATOM 5713 O O . ALA B 1 127 ? -375.43897 -135.80052 199.09281 1.000 133.80286 127 ALA B O 1
ATOM 5715 N N . HIS B 1 128 ? -375.58523 -133.73504 199.97330 1.000 132.41405 128 HIS B N 1
ATOM 5716 C CA . HIS B 1 128 ? -376.31606 -134.15436 201.16366 1.000 122.89360 128 HIS B CA 1
ATOM 5717 C C . HIS B 1 128 ? -377.75500 -133.66607 201.05819 1.000 104.86182 128 HIS B C 1
ATOM 5718 O O . HIS B 1 128 ? -378.02304 -132.46669 201.18827 1.000 94.39743 128 HIS B O 1
ATOM 5725 N N . ASP B 1 129 ? -378.67379 -134.59842 200.82155 1.000 99.62300 129 ASP B N 1
ATOM 5726 C CA . ASP B 1 129 ? -380.10240 -134.31940 200.76235 1.000 110.44576 129 ASP B CA 1
ATOM 5727 C C . ASP B 1 129 ? -380.73379 -134.85500 202.04021 1.000 128.72941 129 ASP B C 1
ATOM 5728 O O . ASP B 1 129 ? -380.68850 -136.06282 202.29790 1.000 135.59680 129 ASP B O 1
ATOM 5733 N N . ALA B 1 130 ? -381.31822 -133.95673 202.83685 1.000 134.28220 130 ALA B N 1
ATOM 5734 C CA . ALA B 1 130 ? -381.79782 -134.33081 204.16290 1.000 141.70405 130 ALA B CA 1
ATOM 5735 C C . ALA B 1 130 ? -383.05271 -135.19389 204.12561 1.000 139.92683 130 ALA B C 1
ATOM 5736 O O . ALA B 1 130 ? -383.31006 -135.92652 205.08710 1.000 150.27073 130 ALA B O 1
ATOM 5738 N N . ASP B 1 131 ? -383.83437 -135.13099 203.05261 1.000 124.29725 131 ASP B N 1
ATOM 5739 C CA . ASP B 1 131 ? -385.08033 -135.87784 202.99985 1.000 110.65681 131 ASP B CA 1
ATOM 5740 C C . ASP B 1 131 ? -384.81966 -137.35441 202.71209 1.000 127.78633 131 ASP B C 1
ATOM 5741 O O . ASP B 1 131 ? -383.78600 -137.73688 202.15750 1.000 142.63413 131 ASP B O 1
ATOM 5746 N N . ILE B 1 132 ? -385.78081 -138.18722 203.10376 1.000 128.09243 132 ILE B N 1
ATOM 5747 C CA . ILE B 1 132 ? -385.68724 -139.63344 202.95011 1.000 144.04412 132 ILE B CA 1
ATOM 5748 C C . ILE B 1 132 ? -386.76444 -140.09193 201.97613 1.000 139.83226 132 ILE B C 1
ATOM 5749 O O . ILE B 1 132 ? -387.83362 -139.48039 201.86579 1.000 126.26846 132 ILE B O 1
ATOM 5754 N N . GLY B 1 133 ? -386.47461 -141.17787 201.26238 1.000 151.15597 133 GLY B N 1
ATOM 5755 C CA . GLY B 1 133 ? -387.43188 -141.75905 200.34253 1.000 151.58030 133 GLY B CA 1
ATOM 5756 C C . GLY B 1 133 ? -387.33021 -141.20047 198.93933 1.000 135.80129 133 GLY B C 1
ATOM 5757 O O . GLY B 1 133 ? -386.22719 -140.99000 198.42562 1.000 122.94975 133 GLY B O 1
ATOM 5758 N N . THR B 1 134 ? -388.48009 -140.96309 198.30390 1.000 133.37779 134 THR B N 1
ATOM 5759 C CA . THR B 1 134 ? -388.47642 -140.36954 196.97147 1.000 122.64037 134 THR B CA 1
ATOM 5760 C C . THR B 1 134 ? -387.95026 -138.93972 196.99207 1.000 121.62014 134 THR B C 1
ATOM 5761 O O . THR B 1 134 ? -387.36058 -138.48447 196.00567 1.000 128.75527 134 THR B O 1
ATOM 5765 N N . ASN B 1 135 ? -388.14956 -138.22030 198.09816 1.000 114.99613 135 ASN B N 1
ATOM 5766 C CA . ASN B 1 135 ? -387.62696 -136.86618 198.22911 1.000 106.27328 135 ASN B CA 1
ATOM 5767 C C . ASN B 1 135 ? -386.11489 -136.82828 198.40789 1.000 108.26560 135 ASN B C 1
ATOM 5768 O O . ASN B 1 135 ? -385.52923 -135.74270 198.33651 1.000 105.38904 135 ASN B O 1
ATOM 5773 N N . SER B 1 136 ? -385.47433 -137.97086 198.64160 1.000 112.42951 136 SER B N 1
ATOM 5774 C CA . SER B 1 136 ? -384.02700 -138.00529 198.76607 1.000 119.74846 136 SER B CA 1
ATOM 5775 C C . SER B 1 136 ? -383.37119 -137.79379 197.40243 1.000 124.36543 136 SER B C 1
ATOM 5776 O O . SER B 1 136 ? -384.02301 -137.81476 196.35430 1.000 122.91663 136 SER B O 1
ATOM 5779 N N . LEU B 1 137 ? -382.05638 -137.58615 197.42853 1.000 132.77474 137 LEU B N 1
ATOM 5780 C CA . LEU B 1 137 ? -381.30648 -137.39857 196.19459 1.000 130.65310 137 LEU B CA 1
ATOM 5781 C C . LEU B 1 137 ? -381.37578 -138.66160 195.34685 1.000 128.76658 137 LEU B C 1
ATOM 5782 O O . LEU B 1 137 ? -381.23341 -139.77701 195.85416 1.000 133.34999 137 LEU B O 1
ATOM 5787 N N . GLN B 1 138 ? -381.60837 -138.48517 194.05407 1.000 121.65606 138 GLN B N 1
ATOM 5788 C CA . GLN B 1 138 ? -381.79948 -139.64996 193.19842 1.000 117.13357 138 GLN B CA 1
ATOM 5789 C C . GLN B 1 138 ? -380.96654 -139.62030 191.92528 1.000 105.61956 138 GLN B C 1
ATOM 5790 O O . GLN B 1 138 ? -380.40764 -140.65345 191.54711 1.000 93.43149 138 GLN B O 1
ATOM 5796 N N . ASN B 1 139 ? -380.86301 -138.47390 191.25325 1.000 103.19736 139 ASN B N 1
ATOM 5797 C CA . ASN B 1 139 ? -380.21419 -138.40427 189.94795 1.000 106.28740 139 ASN B CA 1
ATOM 5798 C C . ASN B 1 139 ? -379.07011 -137.40118 189.97005 1.000 111.52085 139 ASN B C 1
ATOM 5799 O O . ASN B 1 139 ? -379.27205 -136.22726 190.29549 1.000 111.94460 139 ASN B O 1
ATOM 5804 N N . TYR B 1 140 ? -377.87630 -137.86371 189.61413 1.000 109.16467 140 TYR B N 1
ATOM 5805 C CA . TYR B 1 140 ? -376.74561 -136.99245 189.32460 1.000 106.57255 140 TYR B CA 1
ATOM 5806 C C . TYR B 1 140 ? -376.57838 -136.89822 187.81509 1.000 100.73187 140 TYR B C 1
ATOM 5807 O O . TYR B 1 140 ? -376.51764 -137.92540 187.13071 1.000 92.92232 140 TYR B O 1
ATOM 5816 N N . GLN B 1 141 ? -376.51236 -135.67292 187.29579 1.000 106.53675 141 GLN B N 1
ATOM 5817 C CA . GLN B 1 141 ? -376.36866 -135.47590 185.85806 1.000 117.89604 141 GLN B CA 1
ATOM 5818 C C . GLN B 1 141 ? -375.34031 -134.39004 185.57992 1.000 137.73475 141 GLN B C 1
ATOM 5819 O O . GLN B 1 141 ? -375.37645 -133.31677 186.18821 1.000 136.95878 141 GLN B O 1
ATOM 5825 N N . LEU B 1 142 ? -374.42794 -134.68062 184.65836 1.000 143.03283 142 LEU B N 1
ATOM 5826 C CA . LEU B 1 142 ? -373.31510 -133.81328 184.30882 1.000 134.16674 142 LEU B CA 1
ATOM 5827 C C . LEU B 1 142 ? -373.55045 -133.19425 182.93635 1.000 134.35710 142 LEU B C 1
ATOM 5828 O O . LEU B 1 142 ? -374.35587 -133.68446 182.13944 1.000 131.15541 142 LEU B O 1
ATOM 5833 N N . SER B 1 143 ? -372.84313 -132.09867 182.67470 1.000 134.21719 143 SER B N 1
ATOM 5834 C CA . SER B 1 143 ? -372.96867 -131.42370 181.39251 1.000 140.32970 143 SER B CA 1
ATOM 5835 C C . SER B 1 143 ? -372.53001 -132.35617 180.26527 1.000 144.36754 143 SER B C 1
ATOM 5836 O O . SER B 1 143 ? -371.53079 -133.07248 180.40343 1.000 129.67681 143 SER B O 1
ATOM 5839 N N . PRO B 1 144 ? -373.24917 -132.37688 179.14227 1.000 166.00557 144 PRO B N 1
ATOM 5840 C CA . PRO B 1 144 ? -372.87406 -133.26506 178.03057 1.000 173.21940 144 PRO B CA 1
ATOM 5841 C C . PRO B 1 144 ? -371.64983 -132.73310 177.29919 1.000 174.42607 144 PRO B C 1
ATOM 5842 O O . PRO B 1 144 ? -371.66912 -131.63004 176.74899 1.000 195.95681 144 PRO B O 1
ATOM 5846 N N . ASN B 1 145 ? -370.58076 -133.52539 177.29705 1.000 155.45493 145 ASN B N 1
ATOM 5847 C CA . ASN B 1 145 ? -369.36715 -133.18106 176.57191 1.000 142.92994 145 ASN B CA 1
ATOM 5848 C C . ASN B 1 145 ? -368.73400 -134.46336 176.04751 1.000 130.46084 145 ASN B C 1
ATOM 5849 O O . ASN B 1 145 ? -369.27536 -135.56097 176.20842 1.000 120.46494 145 ASN B O 1
ATOM 5854 N N . ASP B 1 146 ? -367.57201 -134.31368 175.41413 1.000 131.16344 146 ASP B N 1
ATOM 5855 C CA . ASP B 1 146 ? -366.88322 -135.41990 174.76494 1.000 132.10114 146 ASP B CA 1
ATOM 5856 C C . ASP B 1 146 ? -365.72578 -135.97339 175.58512 1.000 120.79436 146 ASP B C 1
ATOM 5857 O O . ASP B 1 146 ? -365.13320 -136.98145 175.18601 1.000 115.87588 146 ASP B O 1
ATOM 5862 N N . HIS B 1 147 ? -365.38563 -135.34424 176.71184 1.000 113.82735 147 HIS B N 1
ATOM 5863 C CA . HIS B 1 147 ? -364.19861 -135.71299 177.46903 1.000 113.98103 147 HIS B CA 1
ATOM 5864 C C . HIS B 1 147 ? -364.48667 -136.43233 178.77922 1.000 131.01590 147 HIS B C 1
ATOM 5865 O O . HIS B 1 147 ? -363.60206 -137.13274 179.28072 1.000 139.70517 147 HIS B O 1
ATOM 5872 N N . PHE B 1 148 ? -365.68320 -136.28380 179.34511 1.000 139.34219 148 PHE B N 1
ATOM 5873 C CA . PHE B 1 148 ? -365.99479 -136.87595 180.63828 1.000 140.85425 148 PHE B CA 1
ATOM 5874 C C . PHE B 1 148 ? -367.40429 -137.45092 180.61389 1.000 128.64751 148 PHE B C 1
ATOM 5875 O O . PHE B 1 148 ? -368.24072 -137.06503 179.79354 1.000 128.20142 148 PHE B O 1
ATOM 5883 N N . SER B 1 149 ? -367.66087 -138.38255 181.53229 1.000 109.17473 149 SER B N 1
ATOM 5884 C CA . SER B 1 149 ? -368.96330 -139.02058 181.64222 1.000 115.26668 149 SER B CA 1
ATOM 5885 C C . SER B 1 149 ? -369.31486 -139.20483 183.11117 1.000 120.62537 149 SER B C 1
ATOM 5886 O O . SER B 1 149 ? -368.44698 -139.18297 183.98679 1.000 107.73711 149 SER B O 1
ATOM 5889 N N . LEU B 1 150 ? -370.60056 -139.43543 183.36132 1.000 145.27250 150 LEU B N 1
ATOM 5890 C CA . LEU B 1 150 ? -371.14843 -139.57017 184.70327 1.000 138.83374 150 LEU B CA 1
ATOM 5891 C C . LEU B 1 150 ? -371.57678 -141.01142 184.94424 1.000 129.87948 150 LEU B C 1
ATOM 5892 O O . LEU B 1 150 ? -372.10744 -141.66812 184.04176 1.000 129.22256 150 LEU B O 1
ATOM 5897 N N . VAL B 1 151 ? -371.34587 -141.50775 186.15985 1.000 125.32347 151 VAL B N 1
ATOM 5898 C CA . VAL B 1 151 ? -371.80767 -142.83706 186.54226 1.000 131.99892 151 VAL B CA 1
ATOM 5899 C C . VAL B 1 151 ? -372.33038 -142.78952 187.97044 1.000 153.37257 151 VAL B C 1
ATOM 5900 O O . VAL B 1 151 ? -371.70571 -142.20021 188.85829 1.000 165.71211 151 VAL B O 1
ATOM 5904 N N . ASN B 1 152 ? -373.48387 -143.41236 188.18354 1.000 156.40624 1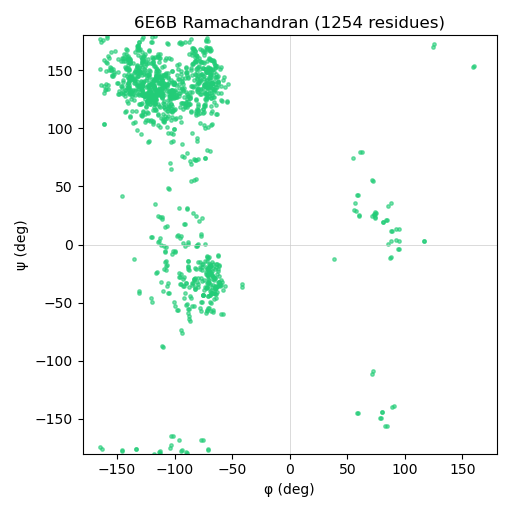52 ASN B N 1
ATOM 5905 C CA . ASN B 1 152 ? -374.10276 -143.53647 189.49450 1.000 148.70500 152 ASN B CA 1
ATOM 5906 C C . ASN B 1 152 ? -373.84607 -144.94213 190.01924 1.000 155.93246 152 ASN B C 1
ATOM 5907 O O . ASN B 1 152 ? -374.07630 -145.92205 189.30192 1.000 148.69828 152 ASN B O 1
ATOM 5912 N N . LYS B 1 153 ? -373.36904 -145.05034 191.25903 1.000 170.64860 153 LYS B N 1
ATOM 5913 C CA . LYS B 1 153 ? -373.20809 -146.35476 191.88863 1.000 171.82015 153 LYS B CA 1
ATOM 5914 C C . LYS B 1 153 ? -374.10209 -146.36468 193.11617 1.000 176.19511 153 LYS B C 1
ATOM 5915 O O . LYS B 1 153 ? -373.88412 -145.58818 194.05480 1.000 168.25098 153 LYS B O 1
ATOM 5921 N N . GLU B 1 154 ? -375.10499 -147.24058 193.10312 1.000 177.43606 154 GLU B N 1
ATOM 5922 C CA . GLU B 1 154 ? -376.09397 -147.31894 194.16858 1.000 158.81797 154 GLU B CA 1
ATOM 5923 C C . GLU B 1 154 ? -376.16709 -148.71953 194.75478 1.000 158.08606 154 GLU B C 1
ATOM 5924 O O . GLU B 1 154 ? -376.42027 -149.68832 194.03034 1.000 161.60633 154 GLU B O 1
ATOM 5930 N N . LYS B 1 155 ? -375.94104 -148.82110 196.05797 1.000 155.41237 155 LYS B N 1
ATOM 5931 C CA . LYS B 1 155 ? -376.20597 -150.03579 196.80954 1.000 168.52636 155 LYS B CA 1
ATOM 5932 C C . LYS B 1 155 ? -377.57685 -149.91690 197.46811 1.000 187.61859 155 LYS B C 1
ATOM 5933 O O . LYS B 1 155 ? -378.22439 -148.86801 197.42751 1.000 172.70539 155 LYS B O 1
ATOM 5939 N N . SER B 1 156 ? -378.02335 -151.01454 198.07812 1.000 212.43344 156 SER B N 1
ATOM 5940 C CA . SER B 1 156 ? -379.31825 -150.99582 198.75096 1.000 233.78951 156 SER B CA 1
ATOM 5941 C C . SER B 1 156 ? -379.30697 -150.09396 199.98105 1.000 227.80604 156 SER B C 1
ATOM 5942 O O . SER B 1 156 ? -380.35699 -149.57155 200.37328 1.000 254.14243 156 SER B O 1
ATOM 5945 N N . ASP B 1 157 ? -378.13788 -149.89342 200.59529 1.000 208.72864 157 ASP B N 1
ATOM 5946 C CA . ASP B 1 157 ? -378.04189 -149.12325 201.83085 1.000 190.03797 157 ASP B CA 1
ATOM 5947 C C . ASP B 1 157 ? -378.30183 -147.63447 201.64229 1.000 161.08664 157 ASP B C 1
ATOM 5948 O O . ASP B 1 157 ? -378.44306 -146.92046 202.64039 1.000 165.96541 157 ASP B O 1
ATOM 5950 N N . GLY B 1 158 ? -378.36272 -147.14727 200.40789 1.000 141.42753 158 GLY B N 1
ATOM 5951 C CA . GLY B 1 158 ? -378.52879 -145.73249 200.16536 1.000 130.41806 158 GLY B CA 1
ATOM 5952 C C . GLY B 1 158 ? -377.24647 -144.93438 200.15715 1.000 131.13908 158 GLY B C 1
ATOM 5953 O O . GLY B 1 158 ? -377.29836 -143.71193 199.96577 1.000 132.23712 158 GLY B O 1
ATOM 5954 N N . SER B 1 159 ? -376.10055 -145.57702 200.36089 1.000 137.41922 159 SER B N 1
ATOM 5955 C CA . SER B 1 159 ? -374.81613 -144.88814 200.27734 1.000 143.49601 159 SER B CA 1
ATOM 5956 C C . SER B 1 159 ? -374.32411 -144.85484 198.83463 1.000 133.34744 159 SER B C 1
ATOM 5957 O O . SER B 1 159 ? -373.21412 -145.27443 198.51219 1.000 114.52453 159 SER B O 1
ATOM 5960 N N . LYS B 1 160 ? -375.17455 -144.33075 197.95989 1.000 133.58463 160 LYS B N 1
ATOM 5961 C CA . LYS B 1 160 ? -374.88316 -144.21827 196.54122 1.000 120.11703 160 LYS B CA 1
ATOM 5962 C C . LYS B 1 160 ? -374.10351 -142.94233 196.27309 1.000 117.51168 160 LYS B C 1
ATOM 5963 O O . LYS B 1 160 ? -374.30439 -141.91829 196.93207 1.000 120.49164 160 LYS B O 1
ATOM 5969 N N . TYR B 1 161 ? -373.20683 -143.00731 195.29689 1.000 125.85474 161 TYR B N 1
ATOM 5970 C CA . TYR B 1 161 ? -372.40770 -141.83556 194.98698 1.000 126.90079 161 TYR B CA 1
ATOM 5971 C C . TYR B 1 161 ? -372.18271 -141.74372 193.48683 1.000 146.99261 161 TYR B C 1
ATOM 5972 O O . TYR B 1 161 ? -372.22559 -142.75906 192.77582 1.000 165.51807 161 TYR B O 1
ATOM 5981 N N . PRO B 1 162 ? -371.99323 -140.53127 192.97479 1.000 142.56355 162 PRO B N 1
ATOM 5982 C CA . PRO B 1 162 ? -371.61837 -140.35892 191.57353 1.000 156.53761 162 PRO B CA 1
ATOM 5983 C C . PRO B 1 162 ? -370.11238 -140.25450 191.41173 1.000 154.46661 162 PRO B C 1
ATOM 5984 O O . PRO B 1 162 ? -369.38696 -139.77198 192.28378 1.000 151.75711 162 PRO B O 1
ATOM 5988 N N . GLU B 1 163 ? -369.64737 -140.72902 190.26274 1.000 145.35775 163 GLU B N 1
ATOM 5989 C CA . GLU B 1 163 ? -368.23814 -140.65969 189.92341 1.000 130.31562 163 GLU B CA 1
ATOM 5990 C C . GLU B 1 163 ? -368.09891 -140.31291 188.44882 1.000 141.26856 163 GLU B C 1
ATOM 5991 O O . GLU B 1 163 ? -369.01654 -140.51267 187.64498 1.000 141.22668 163 GLU B O 1
ATOM 5997 N N . MET B 1 164 ? -366.93917 -139.76334 188.10771 1.000 148.67921 164 MET B N 1
ATOM 5998 C CA . MET B 1 164 ? -366.66015 -139.30756 186.75446 1.000 144.61674 164 MET B CA 1
ATOM 5999 C C . MET B 1 164 ? -365.75681 -140.30915 186.05029 1.000 137.64674 164 MET B C 1
ATOM 6000 O O . MET B 1 164 ? -364.69242 -140.66477 186.56492 1.000 145.50610 164 MET B O 1
ATOM 6005 N N . ILE B 1 165 ? -366.18326 -140.75899 184.87686 1.000 123.60687 165 ILE B N 1
ATOM 6006 C CA . ILE B 1 165 ? -365.40627 -141.68226 184.05990 1.000 136.35980 165 ILE B CA 1
ATOM 6007 C C . ILE B 1 165 ? -364.77497 -140.90512 182.91519 1.000 133.65105 165 ILE B C 1
ATOM 6008 O O . ILE B 1 165 ? -365.45698 -140.14637 182.21345 1.000 127.93534 165 ILE B O 1
ATOM 6013 N N . LEU B 1 166 ? -363.46951 -141.08150 182.73579 1.000 139.24024 166 LEU B N 1
ATOM 6014 C CA . LEU B 1 166 ? -362.77149 -140.42459 181.64182 1.000 134.85703 166 LEU B CA 1
ATOM 6015 C C . LEU B 1 166 ? -363.18844 -141.04885 180.31588 1.000 130.11616 166 LEU B C 1
ATOM 6016 O O . LEU B 1 166 ? -363.13545 -142.27124 180.14692 1.000 118.51620 166 LEU B O 1
ATOM 6021 N N . LYS B 1 167 ? -363.60650 -140.20458 179.37375 1.000 127.90448 167 LYS B N 1
ATOM 6022 C CA . LYS B 1 167 ? -364.07358 -140.66854 178.07331 1.000 111.03964 167 LYS B CA 1
ATOM 6023 C C . LYS B 1 167 ? -362.93089 -140.77587 177.07064 1.000 126.23697 167 LYS B C 1
ATOM 6024 O O . LYS B 1 167 ? -362.75736 -141.81771 176.43066 1.000 128.76820 167 LYS B O 1
ATOM 6030 N N . THR B 1 168 ? -362.14801 -139.70984 176.92556 1.000 134.52827 168 THR B N 1
ATOM 6031 C CA . THR B 1 168 ? -361.01007 -139.68470 176.02143 1.000 128.03875 168 THR B CA 1
ATOM 6032 C C . THR B 1 168 ? -359.77922 -139.20868 176.77947 1.000 126.33386 168 THR B C 1
ATOM 6033 O O . THR B 1 168 ? -359.87972 -138.57593 177.83363 1.000 118.56525 168 THR B O 1
ATOM 6037 N N . ALA B 1 169 ? -358.60904 -139.52217 176.22871 1.000 130.72457 169 ALA B N 1
ATOM 6038 C CA . ALA B 1 169 ? -357.36379 -139.07628 176.83635 1.000 120.61211 169 ALA B CA 1
ATOM 6039 C C . ALA B 1 169 ? -357.27169 -137.55679 176.79363 1.000 130.46191 169 ALA B C 1
ATOM 6040 O O . ALA B 1 169 ? -357.71133 -136.91723 175.83424 1.000 149.82471 169 ALA B O 1
ATOM 6042 N N . LEU B 1 170 ? -356.69831 -136.97740 177.84324 1.000 119.94831 170 LEU B N 1
ATOM 6043 C CA . LEU B 1 170 ? -356.59999 -135.53085 177.92255 1.000 117.64965 170 LEU B CA 1
ATOM 6044 C C . LEU B 1 170 ? -355.36686 -135.03626 177.17051 1.000 130.34399 170 LEU B C 1
ATOM 6045 O O . LEU B 1 170 ? -354.49200 -135.80885 176.76967 1.000 134.69461 170 LEU B O 1
ATOM 6050 N N . ASP B 1 171 ? -355.30553 -133.71647 176.98325 1.000 123.24382 171 ASP B N 1
ATOM 6051 C CA . ASP B 1 171 ? -354.20352 -133.10176 176.24641 1.000 115.05724 171 ASP B CA 1
ATOM 6052 C C . ASP B 1 171 ? -354.19207 -131.61975 176.62121 1.000 113.53347 171 ASP B C 1
ATOM 6053 O O . ASP B 1 171 ? -355.03163 -130.85423 176.14024 1.000 124.40545 171 ASP B O 1
ATOM 6058 N N . ARG B 1 172 ? -353.24374 -131.23274 177.47773 1.000 103.20725 172 ARG B N 1
ATOM 6059 C CA . ARG B 1 172 ? -353.20189 -129.85994 177.96790 1.000 114.75530 172 ARG B CA 1
ATOM 6060 C C . ARG B 1 172 ? -352.76285 -128.86875 176.89874 1.000 131.10421 172 ARG B C 1
ATOM 6061 O O . ARG B 1 172 ? -353.02384 -127.66979 177.04154 1.000 149.56472 172 ARG B O 1
ATOM 6069 N N . GLU B 1 173 ? -352.10179 -129.33366 175.83781 1.000 124.50187 173 GLU B N 1
ATOM 6070 C CA . GLU B 1 173 ? -351.70063 -128.43887 174.76032 1.000 122.08565 173 GLU B CA 1
ATOM 6071 C C . GLU B 1 173 ? -352.86651 -128.03814 173.86674 1.000 125.25229 173 GLU B C 1
ATOM 6072 O O . GLU B 1 173 ? -352.74914 -127.05916 173.12194 1.000 120.16212 173 GLU B O 1
ATOM 6078 N N . LYS B 1 174 ? -353.98151 -128.76685 173.92192 1.000 125.32702 174 LYS B N 1
ATOM 6079 C CA . LYS B 1 174 ? -355.18089 -128.40177 173.17397 1.000 127.68355 174 LYS B CA 1
ATOM 6080 C C . LYS B 1 174 ? -356.07122 -127.45811 173.98074 1.000 146.59004 174 LYS B C 1
ATOM 6081 O O . LYS B 1 174 ? -356.40346 -126.36097 173.52091 1.000 149.78496 174 LYS B O 1
ATOM 6083 N N . GLN B 1 175 ? -356.45648 -127.87287 175.18726 1.000 156.18288 175 GLN B N 1
ATOM 6084 C CA . GLN B 1 175 ? -357.22438 -127.03891 176.10766 1.000 148.19861 175 GLN B CA 1
ATOM 6085 C C . GLN B 1 175 ? -356.72266 -127.30563 177.51765 1.000 140.72583 175 GLN B C 1
ATOM 6086 O O . GLN B 1 175 ? -356.87120 -128.41862 178.03122 1.000 127.77193 175 GLN B O 1
ATOM 6092 N N . LYS B 1 176 ? -356.13407 -126.28141 178.14033 1.000 145.28931 176 LYS B N 1
ATOM 6093 C CA . LYS B 1 176 ? -355.46578 -126.45583 179.42495 1.000 132.73386 176 LYS B CA 1
ATOM 6094 C C . LYS B 1 176 ? -356.43119 -126.74008 180.56920 1.000 123.17297 176 LYS B C 1
ATOM 6095 O O . LYS B 1 176 ? -356.01975 -127.33846 181.56890 1.000 116.09485 176 LYS B O 1
ATOM 6101 N N . LEU B 1 177 ? -357.69510 -126.33631 180.45359 1.000 126.00312 177 LEU B N 1
ATOM 6102 C CA . LEU B 1 177 ? -358.64503 -126.48791 181.54673 1.000 120.70223 177 LEU B CA 1
ATOM 6103 C C . LEU B 1 177 ? -360.03101 -126.80094 181.00071 1.000 113.31017 177 LEU B C 1
ATOM 6104 O O . LEU B 1 177 ? -360.33272 -126.56001 179.82890 1.000 106.28892 177 LEU B O 1
ATOM 6109 N N . TYR B 1 178 ? -360.87430 -127.34841 181.87633 1.000 115.63998 178 TYR B N 1
ATOM 6110 C CA . TYR B 1 178 ? -362.26634 -127.62635 181.54956 1.000 116.53531 178 TYR B CA 1
ATOM 6111 C C . TYR B 1 178 ? -363.14960 -127.28618 182.74152 1.000 124.17884 178 TYR B C 1
ATOM 6112 O O . TYR B 1 178 ? -362.80445 -127.58942 183.88609 1.000 122.65613 178 TYR B O 1
ATOM 6121 N N . HIS B 1 179 ? -364.28709 -126.64849 182.47064 1.000 133.19480 179 HIS B N 1
ATOM 6122 C CA . HIS B 1 179 ? -365.24504 -126.26511 183.50267 1.000 121.86240 179 HIS B CA 1
ATOM 6123 C C . HIS B 1 179 ? -366.58595 -126.91932 183.20303 1.000 102.89033 179 HIS B C 1
ATOM 6124 O O . HIS B 1 179 ? -367.16249 -126.69426 182.13345 1.000 89.36700 179 HIS B O 1
ATOM 6131 N N . LEU B 1 180 ? -367.08171 -127.72447 184.14201 1.000 97.94776 180 LEU B N 1
ATOM 6132 C CA . LEU B 1 180 ? -368.34051 -128.43217 183.96296 1.000 101.83037 180 LEU B CA 1
ATOM 6133 C C . LEU B 1 180 ? -369.26788 -128.15105 185.13774 1.000 118.71994 180 LEU B C 1
ATOM 6134 O O . LEU B 1 180 ? -368.83812 -127.72044 186.21154 1.000 122.44718 180 LEU B O 1
ATOM 6139 N N . THR B 1 181 ? -370.55707 -128.39651 184.91350 1.000 129.98690 181 THR B N 1
ATOM 6140 C CA . THR B 1 181 ? -371.59209 -128.21426 185.92255 1.000 130.47134 181 THR B CA 1
ATOM 6141 C C . THR B 1 181 ? -372.24114 -129.55577 186.23279 1.000 124.63259 181 THR B C 1
ATOM 6142 O O . THR B 1 181 ? -372.67764 -130.26339 185.31889 1.000 129.45550 181 THR B O 1
ATOM 6146 N N . LEU B 1 182 ? -372.30290 -129.90172 187.51552 1.000 118.33998 182 LEU B N 1
ATOM 6147 C CA . LEU B 1 182 ? -372.94769 -131.11941 187.98177 1.000 117.50225 182 LEU B CA 1
ATOM 6148 C C . LEU B 1 182 ? -374.23138 -130.75290 188.71369 1.000 114.14163 182 LEU B C 1
ATOM 6149 O O . LEU B 1 182 ? -374.24798 -129.82069 189.52570 1.000 114.75867 182 LEU B O 1
ATOM 6154 N N . THR B 1 183 ? -375.30731 -131.48244 188.42468 1.000 113.98527 183 THR B N 1
ATOM 6155 C CA . THR B 1 183 ? -376.61588 -131.21499 189.00226 1.000 117.64280 183 THR B CA 1
ATOM 6156 C C . THR B 1 183 ? -377.09865 -132.43588 189.77059 1.000 113.50749 183 THR B C 1
ATOM 6157 O O . THR B 1 183 ? -377.10951 -133.55240 189.23709 1.000 112.41455 183 THR B O 1
ATOM 6161 N N . ALA B 1 184 ? -377.49150 -132.21335 191.02048 1.000 106.88125 184 ALA B N 1
ATOM 6162 C CA . ALA B 1 184 ? -378.12806 -133.22916 191.84828 1.000 109.97748 184 ALA B CA 1
ATOM 6163 C C . ALA B 1 184 ? -379.62473 -132.95603 191.90686 1.000 109.25192 184 ALA B C 1
ATOM 6164 O O . ALA B 1 184 ? -380.04051 -131.81592 192.13879 1.000 110.12284 184 ALA B O 1
ATOM 6166 N N . LEU B 1 185 ? -380.42924 -133.99954 191.70188 1.000 108.85733 185 LEU B N 1
ATOM 6167 C CA . LEU B 1 185 ? -381.87358 -133.85357 191.60907 1.000 117.18368 185 LEU B CA 1
ATOM 6168 C C . LEU B 1 185 ? -382.56507 -134.93391 192.42809 1.000 120.39061 185 LEU B C 1
ATOM 6169 O O . LEU B 1 185 ? -382.14811 -136.09805 192.42192 1.000 115.92585 185 LEU B O 1
ATOM 6174 N N . ASP B 1 186 ? -383.63027 -134.53507 193.12058 1.000 122.39983 186 ASP B N 1
ATOM 6175 C CA . ASP B 1 186 ? -384.49387 -135.42667 193.87876 1.000 115.20511 186 ASP B CA 1
ATOM 6176 C C . ASP B 1 186 ? -385.80935 -135.63632 193.13822 1.000 110.89986 186 ASP B C 1
ATOM 6177 O O . ASP B 1 186 ? -386.18826 -134.85392 192.26189 1.000 111.27790 186 ASP B O 1
ATOM 6182 N N . PHE B 1 187 ? -386.50875 -136.70796 193.50459 1.000 115.84556 187 PHE B N 1
ATOM 6183 C CA . PHE B 1 187 ? -387.77875 -137.05474 192.86797 1.000 122.58166 187 PHE B CA 1
ATOM 6184 C C . PHE B 1 187 ? -388.94862 -136.69698 193.78477 1.000 116.24452 187 PHE B C 1
ATOM 6185 O O . PHE B 1 187 ? -389.64126 -137.55142 194.33898 1.000 118.02784 187 PHE B O 1
ATOM 6193 N N . GLY B 1 188 ? -389.15979 -135.39007 193.93614 1.000 98.30454 188 GLY B N 1
ATOM 6194 C CA . GLY B 1 188 ? -390.29053 -134.86531 194.66443 1.000 80.92832 188 GLY B CA 1
ATOM 6195 C C . GLY B 1 188 ? -391.19367 -134.05787 193.74752 1.000 81.71134 188 GLY B C 1
ATOM 6196 O O . GLY B 1 188 ? -390.93723 -133.91316 192.54958 1.000 86.05641 188 GLY B O 1
ATOM 6197 N N . HIS B 1 189 ? -392.26615 -133.54247 194.33346 1.000 89.30143 189 HIS B N 1
ATOM 6198 C CA . HIS B 1 189 ? -393.20524 -132.69771 193.59704 1.000 112.89183 189 HIS B CA 1
ATOM 6199 C C . HIS B 1 189 ? -393.25245 -131.31678 194.23063 1.000 137.44133 189 HIS B C 1
ATOM 6200 O O . HIS B 1 189 ? -393.84959 -131.15430 195.31221 1.000 149.26376 189 HIS B O 1
ATOM 6207 N N . PRO B 1 190 ? -392.64114 -130.29477 193.61377 1.000 138.29907 190 PRO B N 1
ATOM 6208 C CA . PRO B 1 190 ? -391.88839 -130.44118 192.36399 1.000 123.57788 190 PRO B CA 1
ATOM 6209 C C . PRO B 1 190 ? -390.44876 -130.87546 192.62753 1.000 122.80136 190 PRO B C 1
ATOM 6210 O O . PRO B 1 190 ? -390.01423 -130.83226 193.77642 1.000 126.63088 190 PRO B O 1
ATOM 6214 N N . PRO B 1 191 ? -389.73109 -131.32322 191.59550 1.000 114.31201 191 PRO B N 1
ATOM 6215 C CA . PRO B 1 191 ? -388.31201 -131.65914 191.78264 1.000 109.82668 191 PRO B CA 1
ATOM 6216 C C . PRO B 1 191 ? -387.45779 -130.39781 191.81001 1.000 118.21888 191 PRO B C 1
ATOM 6217 O O . PRO B 1 191 ? -387.60093 -129.51694 190.95874 1.000 115.41038 191 PRO B O 1
ATOM 6221 N N . LEU B 1 192 ? -386.56563 -130.31485 192.79579 1.000 120.65033 192 LEU B N 1
ATOM 6222 C CA . LEU B 1 192 ? -385.65190 -129.18946 192.93906 1.000 127.89848 192 LEU B CA 1
ATOM 6223 C C . LEU B 1 192 ? -384.21309 -129.68138 192.84908 1.000 127.06574 192 LEU B C 1
ATOM 6224 O O . LEU B 1 192 ? -383.87138 -130.73466 193.39524 1.000 124.14725 192 LEU B O 1
ATOM 6229 N N . ASN B 1 193 ? -383.37199 -128.90990 192.16510 1.000 131.35615 193 ASN B N 1
ATOM 6230 C CA . ASN B 1 193 ? -382.02866 -129.33297 191.80141 1.000 122.90611 193 ASN B CA 1
ATOM 6231 C C . ASN B 1 193 ? -380.98455 -128.43895 192.45714 1.000 116.50456 193 ASN B C 1
ATOM 6232 O O . ASN B 1 193 ? -381.27484 -127.32624 192.90511 1.000 120.66257 193 ASN B O 1
ATOM 6237 N N . SER B 1 194 ? -379.75760 -128.95020 192.50622 1.000 108.97909 194 SER B N 1
ATOM 6238 C CA . SER B 1 194 ? -378.60668 -128.20379 192.99300 1.000 107.67318 194 SER B CA 1
ATOM 6239 C C . SER B 1 194 ? -377.48374 -128.27469 191.97138 1.000 105.65474 194 SER B C 1
ATOM 6240 O O . SER B 1 194 ? -377.22089 -129.33681 191.39912 1.000 102.40325 194 SER B O 1
ATOM 6243 N N . THR B 1 195 ? -376.81892 -127.14185 191.75877 1.000 113.66643 195 THR B N 1
ATOM 6244 C CA . THR B 1 195 ? -375.72894 -127.02440 190.80330 1.000 117.30050 195 THR B CA 1
ATOM 6245 C C . THR B 1 195 ? -374.40322 -126.87628 191.53958 1.000 126.03331 195 THR B C 1
ATOM 6246 O O . THR B 1 195 ? -374.33159 -126.27045 192.61288 1.000 125.67834 195 THR B O 1
ATOM 6250 N N . ALA B 1 196 ? -373.35089 -127.43721 190.94791 1.000 126.85666 196 ALA B N 1
ATOM 6251 C CA . ALA B 1 196 ? -372.00928 -127.33170 191.50727 1.000 124.46210 196 ALA B CA 1
ATOM 6252 C C . ALA B 1 196 ? -371.00071 -127.33010 190.37018 1.000 118.64279 196 ALA B C 1
ATOM 6253 O O . ALA B 1 196 ? -371.07622 -128.17139 189.47115 1.000 123.93598 196 ALA B O 1
ATOM 6255 N N . GLN B 1 197 ? -370.06166 -126.39012 190.41034 1.000 112.84050 197 GLN B N 1
ATOM 6256 C CA . GLN B 1 197 ? -369.08678 -126.23733 189.33986 1.000 115.77580 197 GLN B CA 1
ATOM 6257 C C . GLN B 1 197 ? -367.81702 -127.01187 189.66660 1.000 101.06933 197 GLN B C 1
ATOM 6258 O O . GLN B 1 197 ? -367.31350 -126.94913 190.79290 1.000 100.10431 197 GLN B O 1
ATOM 6264 N N . ILE B 1 198 ? -367.30724 -127.74310 188.67808 1.000 95.30007 198 ILE B N 1
ATOM 6265 C CA . ILE B 1 198 ? -366.07932 -128.51719 188.80624 1.000 90.33060 198 ILE B CA 1
ATOM 6266 C C . ILE B 1 198 ? -365.10908 -128.03480 187.73864 1.000 89.86777 198 ILE B C 1
ATOM 6267 O O . ILE B 1 198 ? -365.44846 -128.00602 186.54878 1.000 91.82904 198 ILE B O 1
ATOM 6272 N N . GLN B 1 199 ? -363.90544 -127.66091 188.16259 1.000 91.24658 199 GLN B N 1
ATOM 6273 C CA . GLN B 1 199 ? -362.87566 -127.15417 187.26557 1.000 103.43201 199 GLN B CA 1
ATOM 6274 C C . GLN B 1 199 ? -361.69291 -128.11045 187.28417 1.000 101.48104 199 GLN B C 1
ATOM 6275 O O . GLN B 1 199 ? -361.04071 -128.27774 188.32027 1.000 105.52841 199 GLN B O 1
ATOM 6281 N N . VAL B 1 200 ? -361.42242 -128.73418 186.14187 1.000 101.50300 200 VAL B N 1
ATOM 6282 C CA . VAL B 1 200 ? -360.31730 -129.67174 185.99064 1.000 102.04594 200 VAL B CA 1
ATOM 6283 C C . VAL B 1 200 ? -359.18956 -128.96928 185.24864 1.000 102.49313 200 VAL B C 1
ATOM 6284 O O . VAL B 1 200 ? -359.37495 -128.49602 184.11931 1.000 115.01969 200 VAL B O 1
ATOM 6288 N N . LEU B 1 201 ? -358.02346 -128.89915 185.88740 1.000 85.11152 201 LEU B N 1
ATOM 6289 C CA . LEU B 1 201 ? -356.81604 -128.34327 185.28795 1.000 87.43963 201 LEU B CA 1
ATOM 6290 C C . LEU B 1 201 ? -355.92343 -129.50685 184.87213 1.000 92.16472 201 LEU B C 1
ATOM 6291 O O . LEU B 1 201 ? -355.43518 -130.25663 185.72386 1.000 99.79595 201 LEU B O 1
ATOM 6296 N N . VAL B 1 202 ? -355.71683 -129.66044 183.56620 1.000 90.71192 202 VAL B N 1
ATOM 6297 C CA . VAL B 1 202 ? -354.94583 -130.78575 183.04438 1.000 93.12109 202 VAL B CA 1
ATOM 6298 C C . VAL B 1 202 ? -353.48904 -130.61254 183.46721 1.000 102.46399 202 VAL B C 1
ATOM 6299 O O . VAL B 1 202 ? -352.80691 -129.68810 183.01659 1.000 103.33558 202 VAL B O 1
ATOM 6303 N N . THR B 1 203 ? -353.01197 -131.50127 184.33591 1.000 110.33909 203 THR B N 1
ATOM 6304 C CA . THR B 1 203 ? -351.62476 -131.45358 184.77690 1.000 111.21417 203 THR B CA 1
ATOM 6305 C C . THR B 1 203 ? -350.70363 -131.93223 183.66112 1.000 123.73790 203 THR B C 1
ATOM 6306 O O . THR B 1 203 ? -350.99349 -132.91532 182.97402 1.000 121.48133 203 THR B O 1
ATOM 6310 N N . ASP B 1 204 ? -349.58750 -131.23041 183.48332 1.000 129.07284 204 ASP B N 1
ATOM 6311 C CA . ASP B 1 204 ? -348.68535 -131.52604 182.37930 1.000 114.60429 204 ASP B CA 1
ATOM 6312 C C . ASP B 1 204 ? -347.97349 -132.85730 182.58790 1.000 115.91927 204 ASP B C 1
ATOM 6313 O O . ASP B 1 204 ? -347.60881 -133.22063 183.70968 1.000 130.01562 204 ASP B O 1
ATOM 6318 N N . ALA B 1 205 ? -347.77863 -133.58470 181.49061 1.000 104.23572 205 ALA B N 1
ATOM 6319 C CA . ALA B 1 205 ? -346.97260 -134.79391 181.47769 1.000 100.90947 205 ALA B CA 1
ATOM 6320 C C . ALA B 1 205 ? -345.93657 -134.67814 180.36949 1.000 92.22658 205 ALA B C 1
ATOM 6321 O O . ALA B 1 205 ? -346.09402 -133.90306 179.42332 1.000 86.98268 205 ALA B O 1
ATOM 6323 N N . ASN B 1 206 ? -344.86620 -135.46273 180.49465 1.000 94.50402 206 ASN B N 1
ATOM 6324 C CA . ASN B 1 206 ? -343.74905 -135.39333 179.55266 1.000 104.76588 206 ASN B CA 1
ATOM 6325 C C . ASN B 1 206 ? -343.95467 -136.43141 178.45273 1.000 122.39924 206 ASN B C 1
ATOM 6326 O O . ASN B 1 206 ? -343.32869 -137.49312 178.42196 1.000 136.24979 206 ASN B O 1
ATOM 6331 N N . ASP B 1 207 ? -344.86223 -136.10776 177.52911 1.000 124.25744 207 ASP B N 1
ATOM 6332 C CA . ASP B 1 207 ? -345.11881 -136.94941 176.36974 1.000 133.30840 207 ASP B CA 1
ATOM 6333 C C . ASP B 1 207 ? -344.57150 -136.37658 175.07046 1.000 121.85866 207 ASP B C 1
ATOM 6334 O O . ASP B 1 207 ? -344.42750 -137.12491 174.09868 1.000 100.69907 207 ASP B O 1
ATOM 6339 N N . ASN B 1 208 ? -344.26275 -135.08050 175.03036 1.000 118.21366 208 ASN B N 1
ATOM 6340 C CA . ASN B 1 208 ? -343.69222 -134.44019 173.85360 1.000 103.60618 208 ASN B CA 1
ATOM 6341 C C . ASN B 1 208 ? -342.21449 -134.17172 174.08838 1.000 97.75881 208 ASN B C 1
ATOM 6342 O O . ASN B 1 208 ? -341.86582 -133.46805 175.04799 1.000 94.51261 208 ASN B O 1
ATOM 6347 N N . PRO B 1 209 ? -341.32021 -134.70726 173.26391 1.000 110.79284 209 PRO B N 1
ATOM 6348 C CA . PRO B 1 209 ? -339.88960 -134.45623 173.45052 1.000 132.64801 209 PRO B CA 1
ATOM 6349 C C . PRO B 1 209 ? -339.49478 -133.11126 172.86891 1.000 140.69428 209 PRO B C 1
ATOM 6350 O O . PRO B 1 209 ? -340.23770 -132.53335 172.06098 1.000 140.78803 209 PRO B O 1
ATOM 6354 N N . PRO B 1 210 ? -338.33848 -132.57334 173.25832 1.000 143.32384 210 PRO B N 1
ATOM 6355 C CA . PRO B 1 210 ? -337.84143 -131.35695 172.60413 1.000 145.61179 210 PRO B CA 1
ATOM 6356 C C . PRO B 1 210 ? -337.45351 -131.63597 171.16107 1.000 149.54532 210 PRO B C 1
ATOM 6357 O O . PRO B 1 210 ? -336.86902 -132.67428 170.84704 1.000 132.72996 210 PRO B O 1
ATOM 6361 N N . VAL B 1 211 ? -337.78961 -130.69733 170.27899 1.000 170.94148 211 VAL B N 1
ATOM 6362 C CA . VAL B 1 211 ? -337.59416 -130.85621 168.84286 1.000 174.21194 211 VAL B CA 1
ATOM 6363 C C . VAL B 1 211 ? -336.73660 -129.70717 168.33118 1.000 178.75572 211 VAL B C 1
ATOM 6364 O O . VAL B 1 211 ? -336.93603 -128.55158 168.72076 1.000 190.26639 211 VAL B O 1
ATOM 6368 N N . PHE B 1 212 ? -335.78164 -130.02932 167.45998 1.000 167.77782 212 PHE B N 1
ATOM 6369 C CA . PHE B 1 212 ? -334.91032 -129.03253 166.85776 1.000 148.29366 212 PHE B CA 1
ATOM 6370 C C . PHE B 1 212 ? -335.58937 -128.37373 165.65854 1.000 147.68472 212 PHE B C 1
ATOM 6371 O O . PHE B 1 212 ? -336.62717 -128.82431 165.16662 1.000 159.56738 212 PHE B O 1
ATOM 6379 N N . SER B 1 213 ? -334.97949 -127.28460 165.18482 1.000 135.91356 213 SER B N 1
ATOM 6380 C CA . SER B 1 213 ? -335.52995 -126.55645 164.04687 1.000 143.18741 213 SER B CA 1
ATOM 6381 C C . SER B 1 213 ? -335.28255 -127.29019 162.73344 1.000 155.31883 213 SER B C 1
ATOM 6382 O O . SER B 1 213 ? -336.18582 -127.38475 161.89523 1.000 169.94603 213 SER B O 1
ATOM 6385 N N . GLN B 1 214 ? -334.07316 -127.81159 162.53422 1.000 156.80132 214 GLN B N 1
ATOM 6386 C CA . GLN B 1 214 ? -333.73034 -128.53441 161.31787 1.000 164.31998 214 GLN B CA 1
ATOM 6387 C C . GLN B 1 214 ? -332.89995 -129.75815 161.67585 1.000 172.52156 214 GLN B C 1
ATOM 6388 O O . GLN B 1 214 ? -332.25233 -129.81137 162.72452 1.000 164.37525 214 GLN B O 1
ATOM 6394 N N . ASP B 1 215 ? -332.92957 -130.74986 160.78180 1.000 184.10221 215 ASP B N 1
ATOM 6395 C CA . ASP B 1 215 ? -332.14801 -131.96351 160.99637 1.000 182.16366 215 ASP B CA 1
ATOM 6396 C C . ASP B 1 215 ? -330.65593 -131.70194 160.82977 1.000 175.93282 215 ASP B C 1
ATOM 6397 O O . ASP B 1 215 ? -329.84528 -132.16739 161.63905 1.000 179.84694 215 ASP B O 1
ATOM 6402 N N . ILE B 1 216 ? -330.27267 -130.95953 159.79290 1.000 175.00888 216 ILE B N 1
ATOM 6403 C CA . ILE B 1 216 ? -328.87111 -130.72395 159.46830 1.000 186.93342 216 ILE B CA 1
ATOM 6404 C C . ILE B 1 216 ? -328.64881 -129.22690 159.32113 1.000 182.96737 216 ILE B C 1
ATOM 6405 O O . ILE B 1 216 ? -329.42984 -128.54139 158.65202 1.000 180.37647 216 ILE B O 1
ATOM 6410 N N . TYR B 1 217 ? -327.58858 -128.72383 159.94510 1.000 184.33921 217 TYR B N 1
ATOM 6411 C CA . TYR B 1 217 ? -327.15671 -127.34433 159.78831 1.000 174.61042 217 TYR B CA 1
ATOM 6412 C C . TYR B 1 217 ? -325.79351 -127.30747 159.10693 1.000 165.93068 217 TYR B C 1
ATOM 6413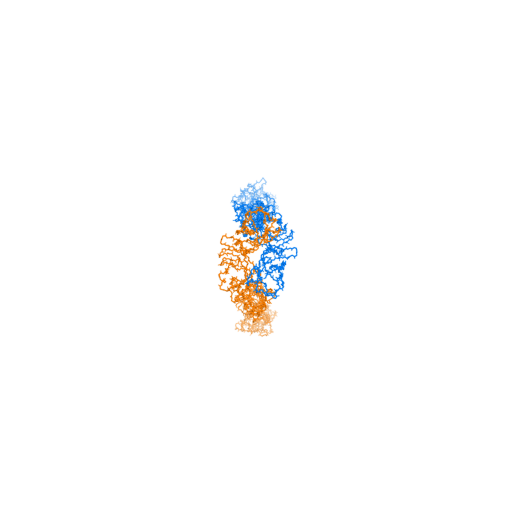 O O . TYR B 1 217 ? -325.07207 -128.30832 159.05710 1.000 161.50172 217 TYR B O 1
ATOM 6422 N N . ARG B 1 218 ? -325.44657 -126.13594 158.57614 1.000 153.82295 218 ARG B N 1
ATOM 6423 C CA . ARG B 1 218 ? -324.19578 -125.95156 157.85144 1.000 138.29160 218 ARG B CA 1
ATOM 6424 C C . ARG B 1 218 ? -323.56228 -124.62722 158.24765 1.000 143.60885 218 ARG B C 1
ATOM 6425 O O . ARG B 1 218 ? -324.20175 -123.57615 158.14380 1.000 157.79008 218 ARG B O 1
ATOM 6433 N N . VAL B 1 219 ? -322.30988 -124.67914 158.69910 1.000 130.09990 219 VAL B N 1
ATOM 6434 C CA . VAL B 1 219 ? -321.56206 -123.48903 159.09413 1.000 120.25275 219 VAL B CA 1
ATOM 6435 C C . VAL B 1 219 ? -320.15860 -123.57686 158.51044 1.000 123.03835 219 VAL B C 1
ATOM 6436 O O . VAL B 1 219 ? -319.57353 -124.66234 158.42650 1.000 124.57496 219 VAL B O 1
ATOM 6440 N N . SER B 1 220 ? -319.62552 -122.43064 158.09257 1.000 128.27983 220 SER B N 1
ATOM 6441 C CA . SER B 1 220 ? -318.26470 -122.33393 157.58221 1.000 127.07360 220 SER B CA 1
ATOM 6442 C C . SER B 1 220 ? -317.53232 -121.22174 158.31683 1.000 128.71031 220 SER B C 1
ATOM 6443 O O . SER B 1 220 ? -318.04099 -120.10064 158.41824 1.000 131.53633 220 SER B O 1
ATOM 6446 N N . LEU B 1 221 ? -316.34431 -121.53273 158.82556 1.000 127.62795 221 LEU B N 1
ATOM 6447 C CA . LEU B 1 221 ? -315.53469 -120.58588 159.57507 1.000 127.45293 221 LEU B CA 1
ATOM 6448 C C . LEU B 1 221 ? -314.07310 -120.75322 159.19139 1.000 134.04407 221 LEU B C 1
ATOM 6449 O O . LEU B 1 221 ? -313.64612 -121.85554 158.82767 1.000 138.73000 221 LEU B O 1
ATOM 6454 N N . PRO B 1 222 ? -313.28657 -119.68121 159.25861 1.000 133.57185 222 PRO B N 1
ATOM 6455 C CA . PRO B 1 222 ? -311.85868 -119.79156 158.94339 1.000 138.48422 222 PRO B CA 1
ATOM 6456 C C . PRO B 1 222 ? -311.11195 -120.58383 160.00651 1.000 156.00741 222 PRO B C 1
ATOM 6457 O O . PRO B 1 222 ? -311.56102 -120.73631 161.14470 1.000 168.96649 222 PRO B O 1
ATOM 6461 N N . GLU B 1 223 ? -309.94610 -121.09579 159.61143 1.000 148.71082 223 GLU B N 1
ATOM 6462 C CA . GLU B 1 223 ? -309.12333 -121.92147 160.48800 1.000 143.57104 223 GLU B CA 1
ATOM 6463 C C . GLU B 1 223 ? -308.29595 -121.11334 161.47968 1.000 154.07871 223 GLU B C 1
ATOM 6464 O O . GLU B 1 223 ? -307.55875 -121.71083 162.27133 1.000 144.53436 223 GLU B O 1
ATOM 6470 N N . ASN B 1 224 ? -308.39185 -119.78358 161.46378 1.000 168.99496 224 ASN B N 1
ATOM 6471 C CA . ASN B 1 224 ? -307.58928 -118.93797 162.33843 1.000 173.31390 224 ASN B CA 1
ATOM 6472 C C . ASN B 1 224 ? -308.43042 -118.20639 163.37932 1.000 167.35530 224 ASN B C 1
ATOM 6473 O O . ASN B 1 224 ? -308.01253 -117.15907 163.88409 1.000 161.15142 224 ASN B O 1
ATOM 6478 N N . VAL B 1 225 ? -309.60852 -118.73477 163.71173 1.000 167.01073 225 VAL B N 1
ATOM 6479 C CA . VAL B 1 225 ? -310.44872 -118.09711 164.71579 1.000 161.28038 225 VAL B CA 1
ATOM 6480 C C . VAL B 1 225 ? -309.81629 -118.26230 166.09141 1.000 163.77756 225 VAL B C 1
ATOM 6481 O O . VAL B 1 225 ? -309.33404 -119.34500 166.45372 1.000 159.68639 225 VAL B O 1
ATOM 6485 N N . TYR B 1 226 ? -309.80192 -117.17749 166.86048 1.000 173.02906 226 TYR B N 1
ATOM 6486 C CA . TYR B 1 226 ? -309.25797 -117.22317 168.20607 1.000 179.46056 226 TYR B CA 1
ATOM 6487 C C . TYR B 1 226 ? -310.16771 -118.04937 169.11490 1.000 188.89171 226 TYR B C 1
ATOM 6488 O O . TYR B 1 226 ? -311.37558 -118.13993 168.87842 1.000 197.53332 226 TYR B O 1
ATOM 6490 N N . PRO B 1 227 ? -309.60773 -118.68157 170.14690 1.000 175.78702 227 PRO B N 1
ATOM 6491 C CA . PRO B 1 227 ? -310.43925 -119.46701 171.07298 1.000 166.36412 227 PRO B CA 1
ATOM 6492 C C . PRO B 1 227 ? -311.50727 -118.60005 171.72199 1.000 160.19690 227 PRO B C 1
ATOM 6493 O O . PRO B 1 227 ? -311.21111 -117.58223 172.35185 1.000 153.34406 227 PRO B O 1
ATOM 6497 N N . GLY B 1 228 ? -312.76088 -119.01528 171.56354 1.000 161.39183 228 GLY B N 1
ATOM 6498 C CA . GLY B 1 228 ? -313.89959 -118.26754 172.06897 1.000 160.90819 228 GLY B CA 1
ATOM 6499 C C . GLY B 1 228 ? -314.84075 -117.75144 170.99967 1.000 181.23716 228 GLY B C 1
ATOM 6500 O O . GLY B 1 228 ? -315.80877 -117.05553 171.33829 1.000 182.10383 228 GLY B O 1
ATOM 6501 N N . THR B 1 229 ? -314.60898 -118.05458 169.72430 1.000 189.10965 229 THR B N 1
ATOM 6502 C CA . THR B 1 229 ? -315.50124 -117.59650 168.66835 1.000 190.29394 229 THR B CA 1
ATOM 6503 C C . THR B 1 229 ? -316.80184 -118.38932 168.69775 1.000 193.73860 229 THR B C 1
ATOM 6504 O O . THR B 1 229 ? -316.78947 -119.62400 168.72098 1.000 186.73619 229 THR B O 1
ATOM 6508 N N . THR B 1 230 ? -317.92530 -117.67678 168.69421 1.000 203.36224 230 THR B N 1
ATOM 6509 C CA . THR B 1 230 ? -319.24250 -118.30853 168.71186 1.000 195.42185 230 THR B CA 1
ATOM 6510 C C . THR B 1 230 ? -319.46808 -119.01760 167.38344 1.000 204.09278 230 THR B C 1
ATOM 6511 O O . THR B 1 230 ? -319.76348 -118.38210 166.36866 1.000 213.16817 230 THR B O 1
ATOM 6515 N N . VAL B 1 231 ? -319.32522 -120.34442 167.38028 1.000 198.91345 231 VAL B N 1
ATOM 6516 C CA . VAL B 1 231 ? -319.48706 -121.09903 166.14047 1.000 189.32078 231 VAL B CA 1
ATOM 6517 C C . VAL B 1 231 ? -320.95596 -121.14717 165.73965 1.000 196.21146 231 VAL B C 1
ATOM 6518 O O . VAL B 1 231 ? -321.33322 -120.69528 164.65216 1.000 195.86003 231 VAL B O 1
ATOM 6522 N N . LEU B 1 232 ? -321.80722 -121.68362 166.61374 1.000 203.11592 232 LEU B N 1
ATOM 6523 C CA . LEU B 1 232 ? -323.22429 -121.76616 166.26535 1.000 201.92667 232 LEU B CA 1
ATOM 6524 C C . LEU B 1 232 ? -324.03745 -122.05631 167.51593 1.000 199.86631 232 LEU B C 1
ATOM 6525 O O . LEU B 1 232 ? -323.56171 -122.72997 168.42426 1.000 202.06204 232 LEU B O 1
ATOM 6530 N N . ARG B 1 233 ? -325.28594 -121.59874 167.52961 1.000 191.05709 233 ARG B N 1
ATOM 6531 C CA . ARG B 1 233 ? -326.19492 -121.89799 168.62936 1.000 173.48756 233 ARG B CA 1
ATOM 6532 C C . ARG B 1 233 ? -327.47951 -122.49215 168.07477 1.000 180.74695 233 ARG B C 1
ATOM 6533 O O . ARG B 1 233 ? -328.09985 -121.91017 167.17952 1.000 200.82842 233 ARG B O 1
ATOM 6541 N N . VAL B 1 234 ? -327.87589 -123.64287 168.60755 1.000 170.35607 234 VAL B N 1
ATOM 6542 C CA . VAL B 1 234 ? -329.10361 -124.31290 168.20134 1.000 157.32416 234 VAL B CA 1
ATOM 6543 C C . VAL B 1 234 ? -330.12234 -124.18555 169.32403 1.000 152.41252 234 VAL B C 1
ATOM 6544 O O . VAL B 1 234 ? -329.77762 -124.17302 170.51165 1.000 162.87987 234 VAL B O 1
ATOM 6548 N N . VAL B 1 235 ? -331.39091 -124.07684 168.93668 1.000 131.67581 235 VAL B N 1
ATOM 6549 C CA . VAL B 1 235 ? -332.49255 -123.89660 169.87251 1.000 139.93360 235 VAL B CA 1
ATOM 6550 C C . VAL B 1 235 ? -333.54912 -124.94993 169.57702 1.000 148.88433 235 VAL B C 1
ATOM 6551 O O . VAL B 1 235 ? -333.87496 -125.20836 168.41290 1.000 129.52325 235 VAL B O 1
ATOM 6555 N N . ALA B 1 236 ? -334.08034 -125.55798 170.63416 1.000 178.25780 236 ALA B N 1
ATOM 6556 C CA . ALA B 1 236 ? -335.11771 -126.56998 170.53201 1.000 178.14294 236 ALA B CA 1
ATOM 6557 C C . ALA B 1 236 ? -336.37250 -126.10711 171.26018 1.000 164.50543 236 ALA B C 1
ATOM 6558 O O . ALA B 1 236 ? -336.32417 -125.25856 172.15529 1.000 145.43229 236 ALA B O 1
ATOM 6560 N N . THR B 1 237 ? -337.50361 -126.68005 170.85969 1.000 173.51717 237 THR B N 1
ATOM 6561 C CA . THR B 1 237 ? -338.80690 -126.33394 171.40935 1.000 175.12781 237 THR B CA 1
ATOM 6562 C C . THR B 1 237 ? -339.44488 -127.57557 172.01389 1.000 175.87063 237 THR B C 1
ATOM 6563 O O . THR B 1 237 ? -339.52522 -128.62094 171.35886 1.000 181.82881 237 THR B O 1
ATOM 6567 N N . ASP B 1 238 ? -339.88263 -127.45900 173.26401 1.000 166.37740 238 ASP B N 1
ATOM 6568 C CA . ASP B 1 238 ? -340.59149 -128.52082 173.96339 1.000 145.57197 238 ASP B CA 1
ATOM 6569 C C . ASP B 1 238 ? -342.04015 -128.09960 174.16402 1.000 136.38457 238 ASP B C 1
ATOM 6570 O O . ASP B 1 238 ? -342.30823 -127.00006 174.66015 1.000 133.05988 238 ASP B O 1
ATOM 6575 N N . GLN B 1 239 ? -342.96777 -128.97489 173.78079 1.000 130.41786 239 GLN B N 1
ATOM 6576 C CA . GLN B 1 239 ? -344.39028 -128.66571 173.84174 1.000 138.45104 239 GLN B CA 1
ATOM 6577 C C . GLN B 1 239 ? -344.97823 -128.83010 175.23724 1.000 138.72267 239 GLN B C 1
ATOM 6578 O O . GLN B 1 239 ? -346.17603 -128.58633 175.41783 1.000 140.15217 239 GLN B O 1
ATOM 6584 N N . ASP B 1 240 ? -344.17717 -129.22969 176.22124 1.000 135.05304 240 ASP B N 1
ATOM 6585 C CA . ASP B 1 240 ? -344.64807 -129.35228 177.58964 1.000 128.55698 240 ASP B CA 1
ATOM 6586 C C . ASP B 1 240 ? -344.46395 -128.02744 178.32691 1.000 130.84770 240 ASP B C 1
ATOM 6587 O O . ASP B 1 240 ? -343.99292 -127.03290 177.76955 1.000 135.81093 240 ASP B O 1
ATOM 6592 N N . GLU B 1 241 ? -344.84335 -128.01371 179.60266 1.000 129.04135 241 GLU B N 1
ATOM 6593 C CA . GLU B 1 241 ? -344.62373 -126.86320 180.46529 1.000 139.06391 241 GLU B CA 1
ATOM 6594 C C . GLU B 1 241 ? -344.17962 -127.35167 181.83568 1.000 145.78247 241 GLU B C 1
ATOM 6595 O O . GLU B 1 241 ? -344.40198 -128.50546 182.20973 1.000 139.07494 241 GLU B O 1
ATOM 6601 N N . GLY B 1 242 ? -343.54468 -126.45740 182.58464 1.000 157.90754 242 GLY B N 1
ATOM 6602 C CA . GLY B 1 242 ? -342.96021 -126.85170 183.84738 1.000 165.56288 242 GLY B CA 1
ATOM 6603 C C . GLY B 1 242 ? -341.59336 -127.48609 183.65508 1.000 167.23893 242 GLY B C 1
ATOM 6604 O O . GLY B 1 242 ? -340.89817 -127.26381 182.65603 1.000 173.72977 242 GLY B O 1
ATOM 6605 N N . VAL B 1 243 ? -341.21309 -128.30795 184.63749 1.000 161.05048 243 VAL B N 1
ATOM 6606 C CA . VAL B 1 243 ? -339.91436 -128.97442 184.59016 1.000 152.99243 243 VAL B CA 1
ATOM 6607 C C . VAL B 1 243 ? -339.81585 -129.88833 183.37556 1.000 136.81034 243 VAL B C 1
ATOM 6608 O O . VAL B 1 243 ? -338.74584 -130.00892 182.76372 1.000 135.46015 243 VAL B O 1
ATOM 6612 N N . ASN B 1 244 ? -340.92661 -130.52174 182.98756 1.000 126.86018 244 ASN B N 1
ATOM 6613 C CA . ASN B 1 244 ? -340.94663 -131.37546 181.80552 1.000 111.58579 244 ASN B CA 1
ATOM 6614 C C . ASN B 1 244 ? -340.63640 -130.61496 180.52368 1.000 129.30141 244 ASN B C 1
ATOM 6615 O O . ASN B 1 244 ? -340.44825 -131.24941 179.47990 1.000 124.15635 244 ASN B O 1
ATOM 6620 N N . SER B 1 245 ? -340.57653 -129.28390 180.57347 1.000 151.36369 245 SER B N 1
ATOM 6621 C CA . SER B 1 245 ? -340.21939 -128.47825 179.41552 1.000 156.68054 245 SER B CA 1
ATOM 6622 C C . SER B 1 245 ? -338.76463 -128.02894 179.42579 1.000 152.71966 245 SER B C 1
ATOM 6623 O O . SER B 1 245 ? -338.31623 -127.42262 178.44656 1.000 131.65674 245 SER B O 1
ATOM 6626 N N . GLU B 1 246 ? -338.02390 -128.29998 180.49956 1.000 159.17891 246 GLU B N 1
ATOM 6627 C CA . GLU B 1 246 ? -336.61841 -127.91867 180.54925 1.000 150.44053 246 GLU B CA 1
ATOM 6628 C C . GLU B 1 246 ? -335.82478 -128.69561 179.50686 1.000 140.08317 246 GLU B C 1
ATOM 6629 O O . GLU B 1 246 ? -335.96515 -129.91572 179.38602 1.000 129.47460 246 GLU B O 1
ATOM 6635 N N . ILE B 1 247 ? -334.99030 -127.98547 178.75259 1.000 150.12702 247 ILE B N 1
ATOM 6636 C CA . ILE B 1 247 ? -334.22018 -128.56289 177.65773 1.000 150.37881 247 ILE B CA 1
ATOM 6637 C C . ILE B 1 247 ? -332.73994 -128.42037 177.98089 1.000 153.35193 247 ILE B C 1
ATOM 6638 O O . ILE B 1 247 ? -332.26159 -127.31158 178.24733 1.000 152.05234 247 ILE B O 1
ATOM 6643 N N . THR B 1 248 ? -332.02005 -129.53980 177.95752 1.000 159.26087 248 THR B N 1
ATOM 6644 C CA . THR B 1 248 ? -330.58434 -129.56662 178.20404 1.000 169.81070 248 THR B CA 1
ATOM 6645 C C . THR B 1 248 ? -329.87519 -130.17706 177.00266 1.000 195.87759 248 THR B C 1
ATOM 6646 O O . THR B 1 248 ? -330.30434 -131.21425 176.48531 1.000 214.12937 248 THR B O 1
ATOM 6650 N N . PHE B 1 249 ? -328.79324 -129.53579 176.56635 1.000 193.15325 249 PHE B N 1
ATOM 6651 C CA . PHE B 1 249 ? -328.01660 -129.97640 175.41634 1.000 182.11261 249 PHE B CA 1
ATOM 6652 C C . PHE B 1 249 ? -326.74380 -130.68293 175.86871 1.000 172.48181 249 PHE B C 1
ATOM 6653 O O . PHE B 1 249 ? -326.18140 -130.37348 176.92221 1.000 157.83459 249 PHE B O 1
ATOM 6661 N N . SER B 1 250 ? -326.29044 -131.63637 175.05598 1.000 171.37427 250 SER B N 1
ATOM 6662 C CA . SER B 1 250 ? -325.08687 -132.38579 175.38772 1.000 165.40390 250 SER B CA 1
ATOM 6663 C C . SER B 1 250 ? -324.44876 -132.92931 174.11534 1.000 175.89711 250 SER B C 1
ATOM 6664 O O . SER B 1 250 ? -325.12526 -133.16142 173.10722 1.000 178.71110 250 SER B O 1
ATOM 6667 N N . PHE B 1 251 ? -323.13013 -133.10461 174.17424 1.000 175.33943 251 PHE B N 1
ATOM 6668 C CA . PHE B 1 251 ? -322.39084 -133.77792 173.11562 1.000 157.15581 251 PHE B CA 1
ATOM 6669 C C . PHE B 1 251 ? -322.50994 -135.28999 173.26757 1.000 151.09284 251 PHE B C 1
ATOM 6670 O O . PHE B 1 251 ? -322.32053 -135.83043 174.36212 1.000 147.40501 251 PHE B O 1
ATOM 6672 N N . SER B 1 252 ? -322.81872 -135.96976 172.16890 1.000 146.75057 252 SER B N 1
ATOM 6673 C CA . SER B 1 252 ? -322.98215 -137.41857 172.18847 1.000 134.95579 252 SER B CA 1
ATOM 6674 C C . SER B 1 252 ? -322.49920 -138.04284 170.88400 1.000 117.03321 252 SER B C 1
ATOM 6675 O O . SER B 1 252 ? -323.22506 -138.06669 169.89034 1.000 113.57352 252 SER B O 1
ATOM 6678 N N . GLN B 1 259 ? -311.99900 -129.99457 170.92584 1.000 93.30298 259 GLN B N 1
ATOM 6679 C CA . GLN B 1 259 ? -311.52400 -128.69952 170.44963 1.000 120.64405 259 GLN B CA 1
ATOM 6680 C C . GLN B 1 259 ? -312.61615 -127.63758 170.52424 1.000 144.68750 259 GLN B C 1
ATOM 6681 O O . GLN B 1 259 ? -312.34623 -126.44662 170.37165 1.000 155.00179 259 GLN B O 1
ATOM 6687 N N . PHE B 1 260 ? -313.84824 -128.07577 170.75274 1.000 155.09078 260 PHE B N 1
ATOM 6688 C CA . PHE B 1 260 ? -315.00200 -127.19643 170.86481 1.000 172.82358 260 PHE B CA 1
ATOM 6689 C C . PHE B 1 260 ? -315.53520 -127.22188 172.29508 1.000 175.76231 260 PHE B C 1
ATOM 6690 O O . PHE B 1 260 ? -314.98506 -127.88523 173.17909 1.000 175.42646 260 PHE B O 1
ATOM 6698 N N . ASN B 1 261 ? -316.62399 -126.48648 172.51936 1.000 167.45997 261 ASN B N 1
ATOM 6699 C CA . ASN B 1 261 ? -317.22507 -126.41784 173.84480 1.000 155.22372 261 ASN B CA 1
ATOM 6700 C C . ASN B 1 261 ? -318.67902 -125.99314 173.70679 1.000 173.74060 261 ASN B C 1
ATOM 6701 O O . ASN B 1 261 ? -318.98331 -125.03735 172.98458 1.000 184.37939 261 ASN B O 1
ATOM 6706 N N . LEU B 1 262 ? -319.56664 -126.69637 174.40664 1.000 176.78442 262 LEU B N 1
ATOM 6707 C CA . LEU B 1 262 ? -320.99862 -126.43189 174.37521 1.000 176.63923 262 LEU B CA 1
ATOM 6708 C C . LEU B 1 262 ? -321.49687 -126.17919 175.78989 1.000 174.77117 262 LEU B C 1
ATOM 6709 O O . LEU B 1 262 ? -321.22698 -126.97225 176.69822 1.000 174.54895 262 LEU B O 1
ATOM 6714 N N . ASP B 1 263 ? -322.22258 -125.07897 175.97140 1.000 180.20388 263 ASP B N 1
ATOM 6715 C CA . ASP B 1 263 ? -322.88645 -124.81206 177.23858 1.000 180.35600 263 ASP B CA 1
ATOM 6716 C C . ASP B 1 263 ? -324.22487 -125.53837 177.28159 1.000 183.39719 263 ASP B C 1
ATOM 6717 O O . ASP B 1 263 ? -324.98503 -125.52551 176.30934 1.000 190.00365 263 ASP B O 1
ATOM 6722 N N . SER B 1 264 ? -324.50747 -126.17802 178.41851 1.000 175.87495 264 SER B N 1
ATOM 6723 C CA . SER B 1 264 ? -325.67446 -127.05121 178.50897 1.000 178.21212 264 SER B CA 1
ATOM 6724 C C . SER B 1 264 ? -326.97764 -126.26057 178.45875 1.000 196.81155 264 SER B C 1
ATOM 6725 O O . SER B 1 264 ? -327.94266 -126.68808 177.81432 1.000 191.45724 264 SER B O 1
ATOM 6728 N N . ASN B 1 265 ? -327.02785 -125.10661 179.12727 1.000 213.66826 265 ASN B N 1
ATOM 6729 C CA . ASN B 1 265 ? -328.28204 -124.36720 179.23501 1.000 213.44571 265 ASN B CA 1
ATOM 6730 C C . ASN B 1 265 ? -328.52987 -123.49474 178.00868 1.000 210.22911 265 ASN B C 1
ATOM 6731 O O . ASN B 1 265 ? -329.59939 -123.56887 177.39340 1.000 199.77607 265 ASN B O 1
ATOM 6736 N N . THR B 1 266 ? -327.55608 -122.65745 177.64093 1.000 211.51492 266 THR B N 1
ATOM 6737 C CA . THR B 1 266 ? -327.74603 -121.76985 176.49762 1.000 188.44671 266 THR B CA 1
ATOM 6738 C C . THR B 1 266 ? -327.74887 -122.53865 175.18204 1.000 170.59196 266 THR B C 1
ATOM 6739 O O . THR B 1 266 ? -328.44913 -122.14919 174.24041 1.000 149.51007 266 THR B O 1
ATOM 6743 N N . GLY B 1 267 ? -326.98049 -123.62251 175.09669 1.000 177.72407 267 GLY B N 1
ATOM 6744 C CA . GLY B 1 267 ? -326.96767 -124.44117 173.90121 1.000 164.42874 267 GLY B CA 1
ATOM 6745 C C . GLY B 1 267 ? -326.09993 -123.92756 172.77760 1.000 153.37921 267 GLY B C 1
ATOM 6746 O O . GLY B 1 267 ? -326.29434 -124.33274 171.62760 1.000 142.11043 267 GLY B O 1
ATOM 6747 N N . GLU B 1 268 ? -325.14717 -123.04723 173.06881 1.000 161.72889 268 GLU B N 1
ATOM 6748 C CA . GLU B 1 268 ? -324.25142 -122.50329 172.05904 1.000 166.80292 268 GLU B CA 1
ATOM 6749 C C . GLU B 1 268 ? -322.93226 -123.26664 172.03963 1.000 183.90354 268 GLU B C 1
ATOM 6750 O O . GLU B 1 268 ? -322.42403 -123.68446 173.08417 1.000 191.79005 268 GLU B O 1
ATOM 6756 N N . ILE B 1 269 ? -322.39271 -123.45313 170.83839 1.000 198.09885 269 ILE B N 1
ATOM 6757 C CA . ILE B 1 269 ? -321.13288 -124.14004 170.59636 1.000 197.91430 269 ILE B CA 1
ATOM 6758 C C . ILE B 1 269 ? -320.12715 -123.09013 170.15585 1.000 198.81503 269 ILE B C 1
ATOM 6759 O O . ILE B 1 269 ? -320.34350 -122.39400 169.15039 1.000 205.18945 269 ILE B O 1
ATOM 6764 N N . THR B 1 270 ? -319.03257 -122.98405 170.90808 1.000 189.49110 270 THR B N 1
ATOM 6765 C CA . THR B 1 270 ? -317.93701 -122.07487 170.61393 1.000 182.77907 270 THR B CA 1
ATOM 6766 C C . THR B 1 270 ? -316.62950 -122.85221 170.64132 1.000 176.31904 270 THR B C 1
ATOM 6767 O O . THR B 1 270 ? -316.48277 -123.82160 171.39081 1.000 178.97996 270 THR B O 1
ATOM 6771 N N . THR B 1 271 ? -315.67667 -122.42193 169.82049 1.000 168.71972 271 THR B N 1
ATOM 6772 C CA . THR B 1 271 ? -314.38306 -123.08674 169.79674 1.000 160.56563 271 THR B CA 1
ATOM 6773 C C . THR B 1 271 ? -313.64178 -122.86291 171.11084 1.000 181.27606 271 THR B C 1
ATOM 6774 O O . THR B 1 271 ? -313.80444 -121.83845 171.77940 1.000 187.15176 271 THR B O 1
ATOM 6778 N N . LEU B 1 272 ? -312.81656 -123.84417 171.47805 1.000 187.61229 272 LEU B N 1
ATOM 6779 C CA . LEU B 1 272 ? -311.96641 -123.75179 172.65470 1.000 186.43712 272 LEU B CA 1
ATOM 6780 C C . LEU B 1 272 ? -310.48405 -123.75233 172.31981 1.000 182.32944 272 LEU B C 1
ATOM 6781 O O . LEU B 1 272 ? -309.68903 -123.23516 173.11265 1.000 180.58667 272 LEU B O 1
ATOM 6786 N N . HIS B 1 273 ? -310.09532 -124.29405 171.16957 1.000 179.39285 273 HIS B N 1
ATOM 6787 C CA . HIS B 1 273 ? -308.71871 -124.28867 170.70497 1.000 169.89136 273 HIS B CA 1
ATOM 6788 C C . HIS B 1 273 ? -308.69556 -123.81095 169.26012 1.000 150.52168 273 HIS B C 1
ATOM 6789 O O . HIS B 1 273 ? -309.73105 -123.71687 168.59512 1.000 137.10728 273 HIS B O 1
ATOM 6796 N N . THR B 1 274 ? -307.49613 -123.50535 168.77679 1.000 147.96364 274 THR B N 1
ATOM 6797 C CA . THR B 1 274 ? -307.34203 -123.05664 167.40132 1.000 143.12021 274 THR B CA 1
ATOM 6798 C C . THR B 1 274 ? -307.63557 -124.19300 166.42967 1.000 142.47114 274 THR B C 1
ATOM 6799 O O . THR B 1 274 ? -307.32065 -125.35712 166.69302 1.000 127.65323 274 THR B O 1
ATOM 6803 N N . LEU B 1 275 ? -308.24929 -123.84652 165.30139 1.000 147.79777 275 LEU B N 1
ATOM 6804 C CA . LEU B 1 275 ? -308.58304 -124.81452 164.27142 1.000 142.08831 275 LEU B CA 1
ATOM 6805 C C . LEU B 1 275 ? -307.38700 -125.00899 163.34216 1.000 142.54952 275 LEU B C 1
ATOM 6806 O O . LEU B 1 275 ? -306.35403 -124.34697 163.46751 1.000 150.80386 275 LEU B O 1
ATOM 6811 N N . ASP B 1 276 ? -307.52859 -125.92830 162.39070 1.000 137.83963 276 ASP B N 1
ATOM 6812 C CA . ASP B 1 276 ? -306.46486 -126.20238 161.43630 1.000 159.50575 276 ASP B CA 1
ATOM 6813 C C . ASP B 1 276 ? -307.06639 -126.91278 160.23368 1.000 163.44942 276 ASP B C 1
ATOM 6814 O O . ASP B 1 276 ? -307.88869 -127.81832 160.39112 1.000 159.87201 276 ASP B O 1
ATOM 6819 N N . PHE B 1 277 ? -306.65459 -126.49254 159.03691 1.000 166.09746 277 PHE B N 1
ATOM 6820 C CA . PHE B 1 277 ? -307.20722 -127.05009 157.80896 1.000 168.20557 277 PHE B CA 1
ATOM 6821 C C . PHE B 1 277 ? -306.40061 -128.22565 157.27335 1.000 169.01531 277 PHE B C 1
ATOM 6822 O O . PHE B 1 277 ? -306.97127 -129.11390 156.62987 1.000 168.31445 277 PHE B O 1
ATOM 6830 N N . GLU B 1 278 ? -305.08832 -128.25559 157.51994 1.000 161.78530 278 GLU B N 1
ATOM 6831 C CA . GLU B 1 278 ? -304.25273 -129.31062 156.95703 1.000 155.18794 278 GLU B CA 1
ATOM 6832 C C . GLU B 1 278 ? -304.47372 -130.65701 157.63300 1.000 163.65988 278 GLU B C 1
ATOM 6833 O O . GLU B 1 278 ? -304.12674 -131.69026 157.05053 1.000 154.44827 278 GLU B O 1
ATOM 6839 N N . GLU B 1 279 ? -305.03721 -130.67468 158.84056 1.000 179.79146 279 GLU B N 1
ATOM 6840 C CA . GLU B 1 279 ? -305.26619 -131.91924 159.56465 1.000 180.16938 279 GLU B CA 1
ATOM 6841 C C . GLU B 1 279 ? -306.70746 -132.40204 159.45492 1.000 183.27412 279 GLU B C 1
ATOM 6842 O O . GLU B 1 279 ? -306.94758 -133.55169 159.07436 1.000 173.65363 279 GLU B O 1
ATOM 6848 N N . VAL B 1 280 ? -307.67398 -131.54721 159.78241 1.000 189.04937 280 VAL B N 1
ATOM 6849 C CA . VAL B 1 280 ? -309.09420 -131.87329 159.69055 1.000 173.03091 280 VAL B CA 1
ATOM 6850 C C . VAL B 1 280 ? -309.76747 -130.75094 158.91256 1.000 165.08477 280 VAL B C 1
ATOM 6851 O O . VAL B 1 280 ? -309.87547 -129.62403 159.41226 1.000 153.93392 280 VAL B O 1
ATOM 6855 N N . LYS B 1 281 ? -310.22829 -131.05388 157.69714 1.000 161.46927 281 LYS B N 1
ATOM 6856 C CA . LYS B 1 281 ? -310.83417 -130.01990 156.86463 1.000 149.83739 281 LYS B CA 1
ATOM 6857 C C . LYS B 1 281 ? -312.23879 -129.66218 157.33766 1.000 135.25977 281 LYS B C 1
ATOM 6858 O O . LYS B 1 281 ? -312.59042 -128.47928 157.39538 1.000 125.13620 281 LYS B O 1
ATOM 6864 N N . GLU B 1 282 ? -313.05613 -130.65848 157.67289 1.000 142.06720 282 GLU B N 1
ATOM 6865 C CA . GLU B 1 282 ? -314.39961 -130.41918 158.17791 1.000 145.35697 282 GLU B CA 1
ATOM 6866 C C . GLU B 1 282 ? -314.65237 -131.29851 159.39353 1.000 151.57956 282 GLU B C 1
ATOM 6867 O O . GLU B 1 282 ? -314.11719 -132.40492 159.50651 1.000 158.61997 282 GLU B O 1
ATOM 6873 N N . TYR B 1 283 ? -315.47807 -130.79001 160.30036 1.000 137.83498 283 TYR B N 1
ATOM 6874 C CA . TYR B 1 283 ? -315.90913 -131.52104 161.48096 1.000 125.74411 283 TYR B CA 1
ATOM 6875 C C . TYR B 1 283 ? -317.40595 -131.79345 161.41357 1.000 119.02471 283 TYR B C 1
ATOM 6876 O O . TYR B 1 283 ? -318.17651 -131.00145 160.86482 1.000 120.03554 283 TYR B O 1
ATOM 6885 N N . SER B 1 284 ? -317.80776 -132.93780 161.95610 1.000 116.99705 284 SER B N 1
ATOM 6886 C CA . SER B 1 284 ? -319.21187 -133.30370 162.07408 1.000 135.55701 284 SER B CA 1
ATOM 6887 C C . SER B 1 284 ? -319.53689 -133.49409 163.54782 1.000 143.65537 284 SER B C 1
ATOM 6888 O O . SER B 1 284 ? -318.85586 -134.25587 164.24234 1.000 143.27447 284 SER B O 1
ATOM 6891 N N . LEU B 1 285 ? -320.56960 -132.80170 164.02400 1.000 141.69517 285 LEU B N 1
ATOM 6892 C CA . LEU B 1 285 ? -320.93560 -132.80499 165.43200 1.000 138.62624 285 LEU B CA 1
ATOM 6893 C C . LEU B 1 285 ? -322.36956 -133.28845 165.59043 1.000 148.89896 285 LEU B C 1
ATOM 6894 O O . LEU B 1 285 ? -323.24452 -132.93258 164.79381 1.000 156.13422 285 LEU B O 1
ATOM 6899 N N . VAL B 1 286 ? -322.60478 -134.09492 166.62350 1.000 150.23141 286 VAL B N 1
ATOM 6900 C CA . VAL B 1 286 ? -323.92337 -134.64143 166.92867 1.000 153.94341 286 VAL B CA 1
ATOM 6901 C C . VAL B 1 286 ? -324.35198 -134.11593 168.29201 1.000 149.12027 286 VAL B C 1
ATOM 6902 O O . VAL B 1 286 ? -323.66706 -134.34830 169.29615 1.000 147.76523 286 VAL B O 1
ATOM 6906 N N . LEU B 1 287 ? -325.48156 -133.41349 168.32626 1.000 149.94238 287 LEU B N 1
ATOM 6907 C CA . LEU B 1 287 ? -326.00174 -132.79014 169.53459 1.000 144.28189 287 LEU B CA 1
ATOM 6908 C C . LEU B 1 287 ? -327.25151 -133.52386 169.99826 1.000 152.35960 287 LEU B C 1
ATOM 6909 O O . LEU B 1 287 ? -328.09960 -133.89605 169.18070 1.000 153.72654 287 LEU B O 1
ATOM 6914 N N . GLU B 1 288 ? -327.36648 -133.72322 171.31086 1.000 165.12140 288 GLU B N 1
ATOM 6915 C CA . GLU B 1 288 ? -328.49944 -134.41288 171.91229 1.000 171.74036 288 GLU B CA 1
ATOM 6916 C C . GLU B 1 288 ? -329.19753 -133.47635 172.88813 1.000 178.99158 288 GLU B C 1
ATOM 6917 O O . GLU B 1 288 ? -328.55925 -132.93938 173.79963 1.000 189.75136 288 GLU B O 1
ATOM 6923 N N . ALA B 1 289 ? -330.50016 -133.28010 172.69646 1.000 178.87133 289 ALA B N 1
ATOM 6924 C CA . ALA B 1 289 ? -331.32458 -132.46352 173.57503 1.000 183.27035 289 ALA B CA 1
ATOM 6925 C C . ALA B 1 289 ? -332.25849 -133.37458 174.35798 1.000 178.36901 289 ALA B C 1
ATOM 6926 O O . ALA B 1 289 ? -332.96115 -134.20704 173.77045 1.000 166.87771 289 ALA B O 1
ATOM 6928 N N . LYS B 1 290 ? -332.26443 -133.20725 175.67971 1.000 176.17429 290 LYS B N 1
ATOM 6929 C CA . LYS B 1 290 ? -332.99397 -134.08226 176.58370 1.000 155.13369 290 LYS B CA 1
ATOM 6930 C C . LYS B 1 290 ? -333.67711 -133.24484 177.65558 1.000 153.88336 290 LYS B C 1
ATOM 6931 O O . LYS B 1 290 ? -333.15894 -132.20797 178.07905 1.000 151.67707 290 LYS B O 1
ATOM 6937 N N . ASP B 1 291 ? -334.84977 -133.70275 178.08719 1.000 155.92108 291 ASP B N 1
ATOM 6938 C CA . ASP B 1 291 ? -335.59073 -133.07136 179.16509 1.000 149.41700 291 ASP B CA 1
ATOM 6939 C C . ASP B 1 291 ? -335.43613 -133.88852 180.44849 1.000 162.07396 291 ASP B C 1
ATOM 6940 O O . ASP B 1 291 ? -334.56190 -134.75281 180.56367 1.000 185.51634 291 ASP B O 1
ATOM 6945 N N . GLY B 1 292 ? -336.29366 -133.61193 181.43268 1.000 144.43486 292 GLY B N 1
ATOM 6946 C CA . GLY B 1 292 ? -336.18662 -134.29907 182.70774 1.000 155.49353 292 GLY B CA 1
ATOM 6947 C C . GLY B 1 292 ? -336.60339 -135.75500 182.64947 1.000 175.16179 292 GLY B C 1
ATOM 6948 O O . GLY B 1 292 ? -336.04350 -136.59162 183.36411 1.000 184.51502 292 GLY B O 1
ATOM 6949 N N . GLY B 1 293 ? -337.57979 -136.08113 181.80464 1.000 178.76064 293 GLY B N 1
ATOM 6950 C CA . GLY B 1 293 ? -338.12081 -137.42624 181.75951 1.000 191.45044 293 GLY B CA 1
ATOM 6951 C C . GLY B 1 293 ? -337.44654 -138.34148 180.75805 1.000 190.45787 293 GLY B C 1
ATOM 6952 O O . GLY B 1 293 ? -337.99594 -139.38598 180.39571 1.000 189.28281 293 GLY B O 1
ATOM 6953 N N . GLY B 1 294 ? -336.25456 -137.96362 180.30379 1.000 185.14708 294 GLY B N 1
ATOM 6954 C CA . GLY B 1 294 ? -335.51214 -138.79839 179.38066 1.000 175.53448 294 GLY B CA 1
ATOM 6955 C C . GLY B 1 294 ? -336.03402 -138.83133 177.96239 1.000 179.53515 294 GLY B C 1
ATOM 6956 O O . GLY B 1 294 ? -335.74783 -139.78395 177.23303 1.000 176.52112 294 GLY B O 1
ATOM 6957 N N . MET B 1 295 ? -336.77875 -137.81267 177.53894 1.000 180.93226 295 MET B N 1
ATOM 6958 C CA . MET B 1 295 ? -337.22412 -137.70383 176.15510 1.000 164.22404 295 MET B CA 1
ATOM 6959 C C . MET B 1 295 ? -336.15411 -136.95871 175.36699 1.000 155.32366 295 MET B C 1
ATOM 6960 O O . MET B 1 295 ? -335.83561 -135.80591 175.67854 1.000 154.63826 295 MET B O 1
ATOM 6965 N N . ILE B 1 296 ? -335.60554 -137.61377 174.34790 1.000 147.09683 296 ILE B N 1
ATOM 6966 C CA . ILE B 1 296 ? -334.38767 -137.15530 173.69484 1.000 154.10754 296 ILE B CA 1
ATOM 6967 C C . ILE B 1 296 ? -334.64223 -136.93877 172.21083 1.000 160.35580 296 ILE B C 1
ATOM 6968 O O . ILE B 1 296 ? -335.49364 -137.59221 171.59886 1.000 150.71772 296 ILE B O 1
ATOM 6973 N N . ALA B 1 297 ? -333.89626 -135.99620 171.63763 1.000 176.48195 297 ALA B N 1
ATOM 6974 C CA . ALA B 1 297 ? -333.86579 -135.80240 170.19402 1.000 185.26544 297 ALA B CA 1
ATOM 6975 C C . ALA B 1 297 ? -332.50131 -135.25635 169.80257 1.000 186.06487 297 ALA B C 1
ATOM 6976 O O . ALA B 1 297 ? -331.95578 -134.39067 170.48852 1.000 181.91156 297 ALA B O 1
ATOM 6978 N N . GLN B 1 298 ? -331.95627 -135.75479 168.69725 1.000 181.48400 298 GLN B N 1
ATOM 6979 C CA . GLN B 1 298 ? -330.60042 -135.41394 168.29759 1.000 170.71784 298 GLN B CA 1
ATOM 6980 C C . GLN B 1 298 ? -330.58165 -134.79891 166.90503 1.000 175.65269 298 GLN B C 1
ATOM 6981 O O . GLN B 1 298 ? -331.37702 -135.16012 166.03182 1.000 161.75331 298 GLN B O 1
ATOM 6987 N N . CYS B 1 299 ? -329.65589 -133.86189 166.71538 1.000 190.33447 299 CYS B N 1
ATOM 6988 C CA . CYS B 1 299 ? -329.41478 -133.22599 165.42813 1.000 204.09601 299 CYS B CA 1
ATOM 6989 C C . CYS B 1 299 ? -327.92165 -133.25031 165.12353 1.000 203.44560 299 CYS B C 1
ATOM 6990 O O . CYS B 1 299 ? -327.10283 -133.66520 165.94711 1.000 198.53910 299 CYS B O 1
ATOM 6993 N N . THR B 1 300 ? -327.56971 -132.80215 163.92012 1.000 204.85216 300 THR B N 1
ATOM 6994 C CA . THR B 1 300 ? -326.18867 -132.79363 163.46385 1.000 186.84496 300 THR B CA 1
ATOM 6995 C C . THR B 1 300 ? -325.84453 -131.44283 162.85333 1.000 175.40204 300 THR B C 1
ATOM 6996 O O . THR B 1 300 ? -326.68537 -130.79158 162.22515 1.000 172.73665 300 THR B O 1
ATOM 7000 N N . VAL B 1 301 ? -324.59667 -131.02497 163.05359 1.000 169.08512 301 VAL B N 1
ATOM 7001 C CA . VAL B 1 301 ? -324.07284 -129.79418 162.47163 1.000 164.26830 301 VAL B CA 1
ATOM 7002 C C . VAL B 1 301 ? -322.73515 -130.09885 161.81099 1.000 152.14045 301 VAL B C 1
ATOM 7003 O O . VAL B 1 301 ? -321.88443 -130.78257 162.39292 1.000 150.62095 301 VAL B O 1
ATOM 7007 N N . GLU B 1 302 ? -322.55696 -129.60165 160.59235 1.000 140.84715 302 GLU B N 1
ATOM 7008 C CA . GLU B 1 302 ? -321.33139 -129.79271 159.82942 1.000 118.68252 302 GLU B CA 1
ATOM 7009 C C . GLU B 1 302 ? -320.58321 -128.46873 159.75276 1.000 117.59518 302 GLU B C 1
ATOM 7010 O O . GLU B 1 302 ? -321.09880 -127.49101 159.19967 1.000 114.62206 302 GLU B O 1
ATOM 7016 N N . ILE B 1 303 ? -319.37134 -128.44350 160.29866 1.000 121.79821 303 ILE B N 1
ATOM 7017 C CA . ILE B 1 303 ? -318.50949 -127.26957 160.26748 1.000 113.25024 303 ILE B CA 1
ATOM 7018 C C . ILE B 1 303 ? -317.50481 -127.46632 159.14403 1.000 117.58866 303 ILE B C 1
ATOM 7019 O O . ILE B 1 303 ? -316.68266 -128.38949 159.19089 1.000 121.24135 303 ILE B O 1
ATOM 7024 N N . GLU B 1 304 ? -317.56771 -126.60267 158.13581 1.000 124.08928 304 GLU B N 1
ATOM 7025 C CA . GLU B 1 304 ? -316.65925 -126.65806 156.99466 1.000 122.62115 304 GLU B CA 1
ATOM 7026 C C . GLU B 1 304 ? -315.59819 -125.58463 157.20157 1.000 130.67652 304 GLU B C 1
ATOM 7027 O O . GLU B 1 304 ? -315.80277 -124.41702 156.86017 1.000 135.62343 304 GLU B O 1
ATOM 7029 N N . VAL B 1 305 ? -314.46110 -125.98738 157.76932 1.000 129.02264 305 VAL B N 1
ATOM 7030 C CA . VAL B 1 305 ? -313.37516 -125.05169 158.02499 1.000 133.33750 305 VAL B CA 1
ATOM 7031 C C . VAL B 1 305 ? -312.78460 -124.58929 156.70043 1.000 135.50895 305 VAL B C 1
ATOM 7032 O O . VAL B 1 305 ? -312.54108 -125.39380 155.79042 1.000 130.86182 305 VAL B O 1
ATOM 7036 N N . LEU B 1 306 ? -312.55158 -123.28509 156.58470 1.000 140.07521 306 LEU B N 1
ATOM 7037 C CA . LEU B 1 306 ? -312.04261 -122.70111 155.35306 1.000 145.59770 306 LEU B CA 1
ATOM 7038 C C . LEU B 1 306 ? -310.52063 -122.65829 155.37949 1.000 151.17152 306 LEU B C 1
ATOM 7039 O O . LEU B 1 306 ? -309.91041 -122.41464 156.42446 1.000 149.17911 306 LEU B O 1
ATOM 7044 N N . ASP B 1 307 ? -309.91347 -122.89778 154.21884 1.000 144.56133 307 ASP B N 1
ATOM 7045 C CA . ASP B 1 307 ? -308.46150 -122.96229 154.10893 1.000 133.09912 307 ASP B CA 1
ATOM 7046 C C . ASP B 1 307 ? -307.87907 -121.55598 154.05589 1.000 130.68167 307 ASP B C 1
ATOM 7047 O O . ASP B 1 307 ? -308.18636 -120.78347 153.14136 1.000 122.98892 307 ASP B O 1
ATOM 7052 N N . GLU B 1 308 ? -307.03993 -121.22709 155.03158 1.000 132.02339 308 GLU B N 1
ATOM 7053 C CA . GLU B 1 308 ? -306.33109 -119.95858 155.05342 1.000 133.29589 308 GLU B CA 1
ATOM 7054 C C . GLU B 1 308 ? -304.91835 -120.14749 154.51488 1.000 138.62075 308 GLU B C 1
ATOM 7055 O O . GLU B 1 308 ? -304.35037 -121.24113 154.57520 1.000 142.48347 308 GLU B O 1
ATOM 7061 N N . ASN B 1 309 ? -304.35651 -119.06405 153.98254 1.000 136.44302 309 ASN B N 1
ATOM 7062 C CA . ASN B 1 309 ? -303.00625 -119.08193 153.41920 1.000 127.52310 309 ASN B CA 1
ATOM 7063 C C . ASN B 1 309 ? -301.98962 -118.81975 154.53221 1.000 137.64505 309 ASN B C 1
ATOM 7064 O O . ASN B 1 309 ? -301.36806 -117.75988 154.62499 1.000 137.50548 309 ASN B O 1
ATOM 7069 N N . ASP B 1 310 ? -301.83190 -119.82279 155.39691 1.000 141.19821 310 ASP B N 1
ATOM 7070 C CA . ASP B 1 310 ? -300.92592 -119.72383 156.53318 1.000 137.01565 310 ASP B CA 1
ATOM 7071 C C . ASP B 1 310 ? -299.70823 -120.63445 156.42957 1.000 136.46486 310 ASP B C 1
ATOM 7072 O O . ASP B 1 310 ? -298.86710 -120.62038 157.33471 1.000 139.80839 310 ASP B O 1
ATOM 7077 N N . ASN B 1 311 ? -299.58373 -121.41818 155.36242 1.000 129.56765 311 ASN B N 1
ATOM 7078 C CA . ASN B 1 311 ? -298.39641 -122.22365 155.11127 1.000 120.52784 311 ASN B CA 1
ATOM 7079 C C . ASN B 1 311 ? -297.68833 -121.71808 153.86231 1.000 128.94170 311 ASN B C 1
ATOM 7080 O O . ASN B 1 311 ? -298.33132 -121.39041 152.86008 1.000 135.91622 311 ASN B O 1
ATOM 7085 N N . VAL B 1 312 ? -296.36257 -121.66483 153.92863 1.000 133.34645 312 VAL B N 1
ATOM 7086 C CA . VAL B 1 312 ? -295.54589 -121.07385 152.87226 1.000 141.58916 312 VAL B CA 1
ATOM 7087 C C . VAL B 1 312 ? -295.28782 -122.10661 151.78073 1.000 157.94688 312 VAL B C 1
ATOM 7088 O O . VAL B 1 312 ? -294.99288 -123.27126 152.08684 1.000 177.47420 312 VAL B O 1
ATOM 7092 N N . PRO B 1 313 ? -295.39761 -121.73437 150.50594 1.000 153.13389 313 PRO B N 1
ATOM 7093 C CA . PRO B 1 313 ? -295.03187 -122.66398 149.43298 1.000 152.65745 313 PRO B CA 1
ATOM 7094 C C . PRO B 1 313 ? -293.54499 -122.97563 149.46258 1.000 149.42979 313 PRO B C 1
ATOM 7095 O O . PRO B 1 313 ? -292.72663 -122.17503 149.91883 1.000 134.04551 313 PRO B O 1
ATOM 7099 N N . GLU B 1 314 ? -293.20188 -124.16638 148.98150 1.000 159.91832 314 GLU B N 1
ATOM 7100 C CA . GLU B 1 314 ? -291.83808 -124.67016 149.03065 1.000 162.84559 314 GLU B CA 1
ATOM 7101 C C . GLU B 1 314 ? -291.31360 -124.91735 147.62375 1.000 165.92840 314 GLU B C 1
ATOM 7102 O O . GLU B 1 314 ? -292.02426 -125.45929 146.76712 1.000 171.52833 314 GLU B O 1
ATOM 7108 N N . VAL B 1 315 ? -290.06193 -124.51755 147.40359 1.000 155.90545 315 VAL B N 1
ATOM 7109 C CA . VAL B 1 315 ? -289.35489 -124.71197 146.14247 1.000 133.83016 315 VAL B CA 1
ATOM 7110 C C . VAL B 1 315 ? -288.33305 -125.82151 146.34782 1.000 135.21619 315 VAL B C 1
ATOM 7111 O O . VAL B 1 315 ? -287.38386 -125.66737 147.12666 1.000 128.46887 315 VAL B O 1
ATOM 7115 N N . LEU B 1 316 ? -288.52491 -126.93303 145.64577 1.000 140.60685 316 LEU B N 1
ATOM 7116 C CA . LEU B 1 316 ? -287.68115 -128.11320 145.77216 1.000 148.64396 316 LEU B CA 1
ATOM 7117 C C . LEU B 1 316 ? -286.71245 -128.17861 144.59760 1.000 152.68985 316 LEU B C 1
ATOM 7118 O O . LEU B 1 316 ? -287.13974 -128.24211 143.43835 1.000 152.25332 316 LEU B O 1
ATOM 7123 N N . PHE B 1 317 ? -285.41654 -128.14293 144.90592 1.000 157.77958 317 PHE B N 1
ATOM 7124 C CA . PHE B 1 317 ? -284.36644 -128.40795 143.93112 1.000 147.63664 317 PHE B CA 1
ATOM 7125 C C . PHE B 1 317 ? -284.13530 -129.91227 143.84401 1.000 156.55871 317 PHE B C 1
ATOM 7126 O O . PHE B 1 317 ? -284.01293 -130.58750 144.87059 1.000 168.72721 317 PHE B O 1
ATOM 7134 N N . GLN B 1 318 ? -284.10296 -130.44682 142.62532 1.000 148.23999 318 GLN B N 1
ATOM 7135 C CA . GLN B 1 318 ? -283.97731 -131.88517 142.43252 1.000 156.62622 318 GLN B CA 1
ATOM 7136 C C . GLN B 1 318 ? -282.64224 -132.32486 141.85685 1.000 147.53751 318 GLN B C 1
ATOM 7137 O O . GLN B 1 318 ? -282.10052 -133.34634 142.28526 1.000 153.17245 318 GLN B O 1
ATOM 7143 N N . SER B 1 319 ? -282.09597 -131.58678 140.89636 1.000 134.38655 319 SER B N 1
ATOM 7144 C CA . SER B 1 319 ? -280.79196 -131.88043 140.31926 1.000 147.02396 319 SER B CA 1
ATOM 7145 C C . SER B 1 319 ? -279.90094 -130.65877 140.47144 1.000 159.08504 319 SER B C 1
ATOM 7146 O O . SER B 1 319 ? -280.29360 -129.55197 140.08775 1.000 157.38538 319 SER B O 1
ATOM 7149 N N . LEU B 1 320 ? -278.70866 -130.85518 141.02978 1.000 176.15567 320 LEU B N 1
ATOM 7150 C CA . LEU B 1 320 ? -277.81569 -129.73172 141.28602 1.000 170.83473 320 LEU B CA 1
ATOM 7151 C C . LEU B 1 320 ? -276.62169 -129.79467 140.34577 1.000 164.38411 320 LEU B C 1
ATOM 7152 O O . LEU B 1 320 ? -275.78581 -130.70485 140.46595 1.000 163.97254 320 LEU B O 1
ATOM 7157 N N . PRO B 1 321 ? -276.50642 -128.86225 139.40802 1.000 156.24647 321 PRO B N 1
ATOM 7158 C CA . PRO B 1 321 ? -275.34100 -128.81722 138.51590 1.000 141.23939 321 PRO B CA 1
ATOM 7159 C C . PRO B 1 321 ? -274.23825 -127.90501 139.03029 1.000 156.41132 321 PRO B C 1
ATOM 7160 O O . PRO B 1 321 ? -274.18827 -126.72466 138.66762 1.000 157.41199 321 PRO B O 1
ATOM 7164 N N . ASP B 1 322 ? -273.35236 -128.43260 139.87678 1.000 167.40618 322 ASP B N 1
ATOM 7165 C CA . ASP B 1 322 ? -272.29986 -127.60117 140.45283 1.000 170.90716 322 ASP B CA 1
ATOM 7166 C C . ASP B 1 322 ? -271.39483 -126.99928 139.38479 1.000 160.90666 322 ASP B C 1
ATOM 7167 O O . ASP B 1 322 ? -270.90655 -125.87563 139.55117 1.000 153.26674 322 ASP B O 1
ATOM 7172 N N . LEU B 1 323 ? -271.15662 -127.71899 138.29027 1.000 156.90390 323 LEU B N 1
ATOM 7173 C CA . LEU B 1 323 ? -270.29512 -127.24195 137.21520 1.000 144.03960 323 LEU B CA 1
ATOM 7174 C C . LEU B 1 323 ? -271.02788 -127.35355 135.88666 1.000 125.80030 323 LEU B C 1
ATOM 7175 O O . LEU B 1 323 ? -271.62823 -128.39096 135.58886 1.000 128.64249 323 LEU B O 1
ATOM 7180 N N . ILE B 1 324 ? -270.98262 -126.28120 135.09759 1.000 112.09560 324 ILE B N 1
ATOM 7181 C CA . ILE B 1 324 ? -271.62487 -126.22292 133.79109 1.000 127.24368 324 ILE B CA 1
ATOM 7182 C C . ILE B 1 324 ? -270.64851 -125.61986 132.79018 1.000 148.85867 324 ILE B C 1
ATOM 7183 O O . ILE B 1 324 ? -269.80101 -124.79283 133.14145 1.000 153.18001 324 ILE B O 1
ATOM 7188 N N . MET B 1 325 ? -270.76005 -126.05577 131.53635 1.000 163.27992 325 MET B N 1
ATOM 7189 C CA . MET B 1 325 ? -269.85202 -125.59112 130.49529 1.000 159.89615 325 MET B CA 1
ATOM 7190 C C . MET B 1 325 ? -270.16215 -124.14987 130.10797 1.000 167.64433 325 MET B C 1
ATOM 7191 O O . MET B 1 325 ? -271.32578 -123.74251 130.04625 1.000 173.06767 325 MET B O 1
ATOM 7196 N N . GLU B 1 326 ? -269.10668 -123.37223 129.84804 1.000 159.38377 326 GLU B N 1
ATOM 7197 C CA . GLU B 1 326 ? -269.30328 -122.00527 129.37595 1.000 149.32790 326 GLU B CA 1
ATOM 7198 C C . GLU B 1 326 ? -269.86582 -121.98267 127.96086 1.000 155.40251 326 GLU B C 1
ATOM 7199 O O . GLU B 1 326 ? -270.64604 -121.08699 127.61751 1.000 151.76746 326 GLU B O 1
ATOM 7205 N N . ASP B 1 327 ? -269.48435 -122.95430 127.13035 1.000 166.19127 327 ASP B N 1
ATOM 7206 C CA . ASP B 1 327 ? -269.97399 -123.07609 125.76400 1.000 173.16397 327 ASP B CA 1
ATOM 7207 C C . ASP B 1 327 ? -271.33924 -123.76027 125.69363 1.000 154.04736 327 ASP B C 1
ATOM 7208 O O . ASP B 1 327 ? -271.68166 -124.35147 124.66244 1.000 152.67610 327 ASP B O 1
ATOM 7213 N N . ALA B 1 328 ? -272.11342 -123.69913 126.77468 1.000 135.03603 328 ALA B N 1
ATOM 7214 C CA . ALA B 1 328 ? -273.41956 -124.34117 126.80776 1.000 118.99999 328 ALA B CA 1
ATOM 7215 C C . ALA B 1 328 ? -274.34478 -123.74099 125.75829 1.000 109.55746 328 ALA B C 1
ATOM 7216 O O . ALA B 1 328 ? -274.47753 -122.51772 125.65377 1.000 98.25499 328 ALA B O 1
ATOM 7218 N N . GLU B 1 329 ? -274.97509 -124.60971 124.97321 1.000 112.18571 329 GLU B N 1
ATOM 7219 C CA . GLU B 1 329 ? -275.92224 -124.15257 123.97339 1.000 111.01056 329 GLU B CA 1
ATOM 7220 C C . GLU B 1 329 ? -277.11658 -123.49023 124.65858 1.000 112.37885 329 GLU B C 1
ATOM 7221 O O . GLU B 1 329 ? -277.44070 -123.81161 125.80595 1.000 129.30267 329 GLU B O 1
ATOM 7227 N N . PRO B 1 330 ? -277.78719 -122.55841 123.98291 1.000 107.61408 330 PRO B N 1
ATOM 7228 C CA . PRO B 1 330 ? -278.95514 -121.90916 124.59358 1.000 127.18624 330 PRO B CA 1
ATOM 7229 C C . PRO B 1 330 ? -280.11542 -122.88385 124.74971 1.000 139.13312 330 PRO B C 1
ATOM 7230 O O . PRO B 1 330 ? -280.48648 -123.58676 123.80727 1.000 143.27806 330 PRO B O 1
ATOM 7234 N N . GLY B 1 331 ? -280.68263 -122.92274 125.95370 1.000 133.17937 331 GLY B N 1
ATOM 7235 C CA . GLY B 1 331 ? -281.85730 -123.72545 126.22916 1.000 116.22857 331 GLY B CA 1
ATOM 7236 C C . GLY B 1 331 ? -281.62123 -125.10831 126.79652 1.000 105.46265 331 GLY B C 1
ATOM 7237 O O . GLY B 1 331 ? -282.55887 -125.91497 126.81269 1.000 102.28223 331 GLY B O 1
ATOM 7238 N N . THR B 1 332 ? -280.41369 -125.41514 127.26274 1.000 108.04801 332 THR B N 1
ATOM 7239 C CA . THR B 1 332 ? -280.17071 -126.71754 127.86663 1.000 112.55312 332 THR B CA 1
ATOM 7240 C C . THR B 1 332 ? -280.81067 -126.78816 129.25013 1.000 129.73761 332 THR B C 1
ATOM 7241 O O . THR B 1 332 ? -280.94526 -125.78079 129.94942 1.000 130.79131 332 THR B O 1
ATOM 7245 N N . TYR B 1 333 ? -281.20197 -127.99808 129.64648 1.000 148.11801 333 TYR B N 1
ATOM 7246 C CA . TYR B 1 333 ? -281.83821 -128.21280 130.94267 1.000 164.86768 333 TYR B CA 1
ATOM 7247 C C . TYR B 1 333 ? -280.74960 -128.28425 132.00538 1.000 164.11671 333 TYR B C 1
ATOM 7248 O O . TYR B 1 333 ? -279.96883 -129.24151 132.04165 1.000 154.17735 333 TYR B O 1
ATOM 7257 N N . ILE B 1 334 ? -280.69901 -127.27874 132.87985 1.000 161.70185 334 ILE B N 1
ATOM 7258 C CA . ILE B 1 334 ? -279.61918 -127.17486 133.85288 1.000 144.02529 334 ILE B CA 1
ATOM 7259 C C . ILE B 1 334 ? -280.05995 -127.73815 135.19600 1.000 136.80181 334 ILE B C 1
ATOM 7260 O O . ILE B 1 334 ? -279.42777 -128.65367 135.73595 1.000 132.13295 334 ILE B O 1
ATOM 7265 N N . ALA B 1 335 ? -281.15019 -127.20378 135.73767 1.000 137.01856 335 ALA B N 1
ATOM 7266 C CA . ALA B 1 335 ? -281.62797 -127.57849 137.05706 1.000 150.01161 335 ALA B CA 1
ATOM 7267 C C . ALA B 1 335 ? -283.12196 -127.84980 136.99595 1.000 140.16839 335 ALA B C 1
ATOM 7268 O O . ALA B 1 335 ? -283.83521 -127.31414 136.14306 1.000 132.20071 335 ALA B O 1
ATOM 7270 N N . LEU B 1 336 ? -283.58624 -128.69037 137.91506 1.000 136.64003 336 LEU B N 1
ATOM 7271 C CA . LEU B 1 336 ? -284.97683 -129.11809 137.96861 1.000 138.83863 336 LEU B CA 1
ATOM 7272 C C . LEU B 1 336 ? -285.58394 -128.64426 139.28136 1.000 125.02545 336 LEU B C 1
ATOM 7273 O O . LEU B 1 336 ? -285.06126 -128.94965 140.35853 1.000 108.80199 336 LEU B O 1
ATOM 7278 N N . LEU B 1 337 ? -286.65607 -127.86299 139.18975 1.000 129.08097 337 LEU B N 1
ATOM 7279 C CA . LEU B 1 337 ? -287.30466 -127.29730 140.36122 1.000 133.61019 337 LEU B CA 1
ATOM 7280 C C . LEU B 1 337 ? -288.79037 -127.62440 140.34831 1.000 149.02748 337 LEU B C 1
ATOM 7281 O O . LEU B 1 337 ? -289.42116 -127.70093 139.29003 1.000 153.46034 337 LEU B O 1
ATOM 7286 N N . LYS B 1 338 ? -289.34270 -127.80908 141.54263 1.000 148.98337 338 LYS B N 1
ATOM 7287 C CA . LYS B 1 338 ? -290.77822 -127.96986 141.72055 1.000 140.62427 338 LYS B CA 1
ATOM 7288 C C . LYS B 1 338 ? -291.26892 -126.99291 142.77804 1.000 144.47960 338 LYS B C 1
ATOM 7289 O O . LYS B 1 338 ? -290.50385 -126.52515 143.62174 1.000 143.04420 338 LYS B O 1
ATOM 7295 N N . THR B 1 339 ? -292.55967 -126.67881 142.71822 1.000 152.76715 339 THR B N 1
ATOM 7296 C CA . THR B 1 339 ? -293.19632 -125.82190 143.70845 1.000 165.25670 339 THR B CA 1
ATOM 7297 C C . THR B 1 339 ? -294.39626 -126.55877 144.27904 1.000 174.28004 339 THR B C 1
ATOM 7298 O O . THR B 1 339 ? -295.27263 -126.99586 143.52705 1.000 178.73416 339 THR B O 1
ATOM 7302 N N . ARG B 1 340 ? -294.43771 -126.69554 145.60228 1.000 167.00579 340 ARG B N 1
ATOM 7303 C CA . ARG B 1 340 ? -295.52541 -127.42193 146.24316 1.000 148.99061 340 ARG B CA 1
ATOM 7304 C C . ARG B 1 340 ? -296.01513 -126.64454 147.45345 1.000 143.10039 340 ARG B C 1
ATOM 7305 O O . ARG B 1 340 ? -295.21800 -126.05582 148.18661 1.000 145.40604 340 ARG B O 1
ATOM 7313 N N . ASP B 1 341 ? -297.32828 -126.65922 147.66462 1.000 139.53775 341 ASP B N 1
ATOM 7314 C CA . ASP B 1 341 ? -297.95501 -125.93841 148.76272 1.000 144.39402 341 ASP B CA 1
ATOM 7315 C C . ASP B 1 341 ? -298.95767 -126.85363 149.44749 1.000 147.48148 341 ASP B C 1
ATOM 7316 O O . ASP B 1 341 ? -299.75524 -127.51901 148.77838 1.000 151.55594 341 ASP B O 1
ATOM 7321 N N . LYS B 1 342 ? -298.90868 -126.88692 150.78195 1.000 143.02480 342 LYS B N 1
ATOM 7322 C CA . LYS B 1 342 ? -299.82220 -127.73542 151.53950 1.000 152.73228 342 LYS B CA 1
ATOM 7323 C C . LYS B 1 342 ? -301.26287 -127.25602 151.42745 1.000 161.36593 342 LYS B C 1
ATOM 7324 O O . LYS B 1 342 ? -302.19301 -128.05674 151.57572 1.000 173.20077 342 LYS B O 1
ATOM 7330 N N . ASP B 1 343 ? -301.46879 -125.96630 151.17284 1.000 152.74745 343 ASP B N 1
ATOM 7331 C CA . ASP B 1 343 ? -302.81230 -125.41579 151.09397 1.000 138.32475 343 ASP B CA 1
ATOM 7332 C C . ASP B 1 343 ? -303.51198 -125.91227 149.82796 1.000 152.59813 343 ASP B C 1
ATOM 7333 O O . ASP B 1 343 ? -302.97828 -126.71546 149.05741 1.000 167.94587 343 ASP B O 1
ATOM 7338 N N . SER B 1 344 ? -304.72751 -125.41913 149.60703 1.000 148.96688 344 SER B N 1
ATOM 7339 C CA . SER B 1 344 ? -305.53867 -125.83075 148.47209 1.000 158.65378 344 SER B CA 1
ATOM 7340 C C . SER B 1 344 ? -306.09754 -124.60621 147.75905 1.000 163.96957 344 SER B C 1
ATOM 7341 O O . SER B 1 344 ? -305.97667 -123.46914 148.22825 1.000 165.55643 344 SER B O 1
ATOM 7344 N N . GLY B 1 345 ? -306.70892 -124.85865 146.60302 1.000 160.42403 345 GLY B N 1
ATOM 7345 C CA . GLY B 1 345 ? -307.33072 -123.79192 145.83772 1.000 156.54634 345 GLY B CA 1
ATOM 7346 C C . GLY B 1 345 ? -306.33207 -122.71919 145.45873 1.000 158.95154 345 GLY B C 1
ATOM 7347 O O . GLY B 1 345 ? -305.15469 -122.99148 145.19727 1.000 162.49592 345 GLY B O 1
ATOM 7348 N N . ARG B 1 346 ? -306.80488 -121.46993 145.44315 1.000 153.22214 346 ARG B N 1
ATOM 7349 C CA . ARG B 1 346 ? -305.91849 -120.34306 145.17957 1.000 142.94774 346 ARG B CA 1
ATOM 7350 C C . ARG B 1 346 ? -304.84998 -120.18920 146.25265 1.000 144.83482 346 ARG B C 1
ATOM 7351 O O . ARG B 1 346 ? -303.85252 -119.49714 146.02271 1.000 144.54689 346 ARG B O 1
ATOM 7353 N N . ASN B 1 347 ? -305.03525 -120.81006 147.41943 1.000 145.81955 347 ASN B N 1
ATOM 7354 C CA . ASN B 1 347 ? -303.99897 -120.79336 148.44162 1.000 131.92796 347 ASN B CA 1
ATOM 7355 C C . ASN B 1 347 ? -302.89093 -121.80137 148.16762 1.000 141.60929 347 ASN B C 1
ATOM 7356 O O . ASN B 1 347 ? -301.82326 -121.70730 148.78223 1.000 134.22748 347 ASN B O 1
ATOM 7361 N N . GLY B 1 348 ? -303.11574 -122.75610 147.26593 1.000 154.50828 348 GLY B N 1
ATOM 7362 C CA . GLY B 1 348 ? -302.10847 -123.75387 146.95950 1.000 147.21255 348 GLY B CA 1
ATOM 7363 C C . GLY B 1 348 ? -301.46572 -123.58887 145.59708 1.000 137.02729 348 GLY B C 1
ATOM 7364 O O . GLY B 1 348 ? -300.41868 -124.18300 145.32274 1.000 125.07461 348 GLY B O 1
ATOM 7365 N N . GLU B 1 349 ? -302.08397 -122.78677 144.73382 1.000 147.80525 349 GLU B N 1
ATOM 7366 C CA . GLU B 1 349 ? -301.52258 -122.52100 143.41565 1.000 161.35979 349 GLU B CA 1
ATOM 7367 C C . GLU B 1 349 ? -300.29880 -121.62097 143.53978 1.000 163.76779 349 GLU B C 1
ATOM 7368 O O . GLU B 1 349 ? -300.36559 -120.54905 144.14748 1.000 163.45684 349 GLU B O 1
ATOM 7374 N N . VAL B 1 350 ? -299.17953 -122.05523 142.96258 1.000 171.33232 350 VAL B N 1
ATOM 7375 C CA . VAL B 1 350 ? -297.89634 -121.37632 143.10998 1.000 163.59535 350 VAL B CA 1
ATOM 7376 C C . VAL B 1 350 ? -297.34380 -121.04806 141.72898 1.000 164.34428 350 VAL B C 1
ATOM 7377 O O . VAL B 1 350 ? -297.26069 -121.92682 140.86269 1.000 159.31097 350 VAL B O 1
ATOM 7381 N N . ILE B 1 351 ? -296.96637 -119.78581 141.52951 1.000 160.75323 351 ILE B N 1
ATOM 7382 C CA . ILE B 1 351 ? -296.30776 -119.32136 140.31346 1.000 153.17904 351 ILE B CA 1
ATOM 7383 C C . ILE B 1 351 ? -294.89949 -118.87822 140.68853 1.000 163.87629 351 ILE B C 1
ATOM 7384 O O . ILE B 1 351 ? -294.71333 -118.15853 141.67785 1.000 160.50102 351 ILE B O 1
ATOM 7389 N N . CYS B 1 352 ? -293.90987 -119.31080 139.90923 1.000 180.78805 352 CYS B N 1
ATOM 7390 C CA . CYS B 1 352 ? -292.51028 -119.04153 140.20521 1.000 191.78137 352 CYS B CA 1
ATOM 7391 C C . CYS B 1 352 ? -291.87201 -118.18358 139.11908 1.000 184.45700 352 CYS B C 1
ATOM 7392 O O . CYS B 1 352 ? -292.22697 -118.27218 137.93910 1.000 172.38575 352 CYS B O 1
ATOM 7395 N N . LYS B 1 353 ? -290.92203 -117.34913 139.53982 1.000 178.39340 353 LYS B N 1
ATOM 7396 C CA . LYS B 1 353 ? -290.13758 -116.50750 138.64834 1.000 174.10123 353 LYS B CA 1
ATOM 7397 C C . LYS B 1 353 ? -288.71062 -116.44762 139.17798 1.000 189.41985 353 LYS B C 1
ATOM 7398 O O . LYS B 1 353 ? -288.43770 -116.81508 140.32314 1.000 199.74700 353 LYS B O 1
ATOM 7404 N N . LEU B 1 354 ? -287.79346 -116.00496 138.32332 1.000 183.95469 354 LEU B N 1
ATOM 7405 C CA . LEU B 1 354 ? -286.39481 -115.81563 138.69108 1.000 179.81492 354 LEU B CA 1
ATOM 7406 C C . LEU B 1 354 ? -286.05858 -114.32950 138.69324 1.000 171.25585 354 LEU B C 1
ATOM 7407 O O . LEU B 1 354 ? -286.43432 -113.60293 137.76677 1.000 154.31444 354 LEU B O 1
ATOM 7412 N N . GLU B 1 355 ? -285.37043 -113.87687 139.73981 1.000 174.77006 355 GLU B N 1
ATOM 7413 C CA . GLU B 1 355 ? -284.94120 -112.49162 139.85376 1.000 157.24360 355 GLU B CA 1
ATOM 7414 C C . GLU B 1 355 ? -283.47124 -112.37141 139.47586 1.000 141.49319 355 GLU B C 1
ATOM 7415 O O . GLU B 1 355 ? -282.64997 -113.21301 139.85185 1.000 136.69358 355 GLU B O 1
ATOM 7421 N N . GLY B 1 356 ? -283.14913 -111.32513 138.72975 1.000 139.92104 356 GLY B N 1
ATOM 7422 C CA . GLY B 1 356 ? -281.79147 -111.05049 138.30667 1.000 127.92538 356 GLY B CA 1
ATOM 7423 C C . GLY B 1 356 ? -281.67697 -110.91812 136.79834 1.000 108.79918 356 GLY B C 1
ATOM 7424 O O . GLY B 1 356 ? -282.59500 -111.22181 136.03856 1.000 106.04010 356 GLY B O 1
ATOM 7425 N N . GLY B 1 357 ? -280.50255 -110.45409 136.38276 1.000 103.17478 357 GLY B N 1
ATOM 7426 C CA . GLY B 1 357 ? -280.18904 -110.23232 134.98820 1.000 109.43130 357 GLY B CA 1
ATOM 7427 C C . GLY B 1 357 ? -279.40343 -111.33788 134.32024 1.000 107.15766 357 GLY B C 1
ATOM 7428 O O . GLY B 1 357 ? -278.97512 -111.16408 133.17335 1.000 119.81999 357 GLY B O 1
ATOM 7429 N N . ALA B 1 358 ? -279.19679 -112.46453 134.99288 1.000 95.82986 358 ALA B N 1
ATOM 7430 C CA . ALA B 1 358 ? -278.46758 -113.56805 134.39587 1.000 99.21767 358 ALA B CA 1
ATOM 7431 C C . ALA B 1 358 ? -279.28702 -114.20086 133.27102 1.000 114.03974 358 ALA B C 1
ATOM 7432 O O . ALA B 1 358 ? -280.51767 -114.25266 133.34244 1.000 115.33027 358 ALA B O 1
ATOM 7434 N N . PRO B 1 359 ? -278.62676 -114.69454 132.21727 1.000 111.88322 359 PRO B N 1
ATOM 7435 C CA . PRO B 1 359 ? -279.37527 -115.21873 131.05433 1.000 116.58570 359 PRO B CA 1
ATOM 7436 C C . PRO B 1 359 ? -279.89621 -116.63058 131.29385 1.000 121.70178 359 PRO B C 1
ATOM 7437 O O . PRO B 1 359 ? -279.40664 -117.62545 130.75170 1.000 118.02245 359 PRO B O 1
ATOM 7441 N N . PHE B 1 360 ? -280.92508 -116.72160 132.13452 1.000 121.88943 360 PHE B N 1
ATOM 7442 C CA . PHE B 1 360 ? -281.58767 -117.97978 132.44014 1.000 115.74731 360 PHE B CA 1
ATOM 7443 C C . PHE B 1 360 ? -283.09005 -117.75044 132.47818 1.000 108.54768 360 PHE B C 1
ATOM 7444 O O . PHE B 1 360 ? -283.55509 -116.68331 132.88921 1.000 102.83760 360 PHE B O 1
ATOM 7452 N N . LYS B 1 361 ? -283.83905 -118.75348 132.03146 1.000 113.05817 361 LYS B N 1
ATOM 7453 C CA . LYS B 1 361 ? -285.28778 -118.67724 131.94097 1.000 122.96333 361 LYS B CA 1
ATOM 7454 C C . LYS B 1 361 ? -285.92224 -119.90057 132.58931 1.000 143.66804 361 LYS B C 1
ATOM 7455 O O . LYS B 1 361 ? -285.35264 -120.99932 132.58481 1.000 157.75557 361 LYS B O 1
ATOM 7457 N N . ILE B 1 362 ? -287.11263 -119.69112 133.15381 1.000 130.11078 362 ILE B N 1
ATOM 7458 C CA . ILE B 1 362 ? -287.92846 -120.76104 133.71740 1.000 122.32722 362 ILE B CA 1
ATOM 7459 C C . ILE B 1 362 ? -288.92882 -121.20536 132.65933 1.000 134.53202 362 ILE B C 1
ATOM 7460 O O . ILE B 1 362 ? -289.59238 -120.37260 132.02754 1.000 136.97215 362 ILE B O 1
ATOM 7465 N N . LEU B 1 363 ? -289.01545 -122.51406 132.43972 1.000 140.70917 363 LEU B N 1
ATOM 7466 C CA . LEU B 1 363 ? -289.96605 -123.09065 131.49727 1.000 142.86255 363 LEU B CA 1
ATOM 7467 C C . LEU B 1 363 ? -290.82916 -124.10337 132.23270 1.000 144.33881 363 LEU B C 1
ATOM 7468 O O . LEU B 1 363 ? -290.30541 -125.03953 132.84354 1.000 139.17556 363 LEU B O 1
ATOM 7473 N N . THR B 1 364 ? -292.14387 -123.91918 132.17282 1.000 148.17359 364 THR B N 1
ATOM 7474 C CA . THR B 1 364 ? -293.07653 -124.80373 132.85799 1.000 149.26905 364 THR B CA 1
ATOM 7475 C C . THR B 1 364 ? -293.46866 -125.93601 131.91492 1.000 165.83600 364 THR B C 1
ATOM 7476 O O . THR B 1 364 ? -294.03407 -125.69230 130.84299 1.000 165.69076 364 THR B O 1
ATOM 7480 N N . SER B 1 365 ? -293.15723 -127.17240 132.30708 1.000 169.96190 365 SER B N 1
ATOM 7481 C CA . SER B 1 365 ? -293.51263 -128.32196 131.48286 1.000 159.94434 365 SER B CA 1
ATOM 7482 C C . SER B 1 365 ? -294.88068 -128.88696 131.83192 1.000 171.26098 365 SER B C 1
ATOM 7483 O O . SER B 1 365 ? -295.58273 -129.38880 130.94624 1.000 169.45072 365 SER B O 1
ATOM 7486 N N . SER B 1 366 ? -295.26691 -128.81405 133.10025 1.000 184.80114 366 SER B N 1
ATOM 7487 C CA . SER B 1 366 ? -296.58358 -129.23302 133.56035 1.000 178.28183 366 SER B CA 1
ATOM 7488 C C . SER B 1 366 ? -296.84870 -128.52495 134.88228 1.000 169.40424 366 SER B C 1
ATOM 7489 O O . SER B 1 366 ? -296.02229 -127.74441 135.36340 1.000 182.76514 366 SER B O 1
ATOM 7492 N N . GLY B 1 367 ? -298.01981 -128.78521 135.45720 1.000 154.57508 367 GLY B N 1
ATOM 7493 C CA . GLY B 1 367 ? -298.38494 -128.17570 136.72104 1.000 166.45236 367 GLY B CA 1
ATOM 7494 C C . GLY B 1 367 ? -297.36713 -128.41281 137.81876 1.000 165.65828 367 GLY B C 1
ATOM 7495 O O . GLY B 1 367 ? -297.04010 -129.56111 138.13503 1.000 168.97991 367 GLY B O 1
ATOM 7496 N N . ASN B 1 368 ? -296.85338 -127.32465 138.39506 1.000 156.97232 368 ASN B N 1
ATOM 7497 C CA . ASN B 1 368 ? -295.85630 -127.35501 139.46425 1.000 147.18738 368 ASN B CA 1
ATOM 7498 C C . ASN B 1 368 ? -294.56302 -128.05102 139.04729 1.000 153.64067 368 ASN B C 1
ATOM 7499 O O . ASN B 1 368 ? -293.82872 -128.55898 139.90111 1.000 137.82644 368 ASN B O 1
ATOM 7504 N N . THR B 1 369 ? -294.26048 -128.08940 137.74902 1.000 176.89693 369 THR B N 1
ATOM 7505 C CA . THR B 1 369 ? -293.01372 -128.66572 137.24820 1.000 177.60635 369 THR B CA 1
ATOM 7506 C C . THR B 1 369 ? -292.34441 -127.65715 136.32307 1.000 167.19256 369 THR B C 1
ATOM 7507 O O . THR B 1 369 ? -292.84796 -127.37856 135.22758 1.000 177.38086 369 THR B O 1
ATOM 7511 N N . TYR B 1 370 ? -291.20885 -127.12183 136.76247 1.000 143.17907 370 TYR B N 1
ATOM 7512 C CA . TYR B 1 370 ? -290.46883 -126.10625 136.03407 1.000 124.22893 370 TYR B CA 1
ATOM 7513 C C . TYR B 1 370 ? -289.03533 -126.57067 135.81345 1.000 127.05966 370 TYR B C 1
ATOM 7514 O O . TYR B 1 370 ? -288.49990 -127.39391 136.56090 1.000 136.38063 370 TYR B O 1
ATOM 7523 N N . LYS B 1 371 ? -288.41789 -126.02572 134.77015 1.000 126.97736 371 LYS B N 1
ATOM 7524 C CA . LYS B 1 371 ? -287.03549 -126.31506 134.43054 1.000 119.59716 371 LYS B CA 1
ATOM 7525 C C . LYS B 1 371 ? -286.30228 -125.00544 134.19161 1.000 121.00683 371 LYS B C 1
ATOM 7526 O O . LYS B 1 371 ? -286.89528 -124.01306 133.75810 1.000 133.30000 371 LYS B O 1
ATOM 7532 N N . LEU B 1 372 ? -285.00626 -125.01078 134.48099 1.000 114.60935 372 LEU B N 1
ATOM 7533 C CA . LEU B 1 372 ? -284.15168 -123.85598 134.25123 1.000 119.01464 372 LEU B CA 1
ATOM 7534 C C . LEU B 1 372 ? -283.33271 -124.09303 132.99001 1.000 127.83418 372 LEU B C 1
ATOM 7535 O O . LEU B 1 372 ? -282.71155 -125.15245 132.83559 1.000 134.79798 372 LEU B O 1
ATOM 7540 N N . VAL B 1 373 ? -283.36695 -123.12497 132.07206 1.000 127.39545 373 VAL B N 1
ATOM 7541 C CA . VAL B 1 373 ? -282.60841 -123.21123 130.83278 1.000 109.17022 373 VAL B CA 1
ATOM 7542 C C . VAL B 1 373 ? -281.78743 -121.94162 130.65954 1.000 96.08878 373 VAL B C 1
ATOM 7543 O O . VAL B 1 373 ? -282.08698 -120.89405 131.23443 1.000 97.50373 373 VAL B O 1
ATOM 7547 N N . THR B 1 374 ? -280.73122 -122.05215 129.86009 1.000 88.17575 374 THR B N 1
ATOM 7548 C CA . THR B 1 374 ? -279.97197 -120.87381 129.46846 1.000 100.40722 374 THR B CA 1
ATOM 7549 C C . THR B 1 374 ? -280.74688 -120.06800 128.43534 1.000 115.88483 374 THR B C 1
ATOM 7550 O O . THR B 1 374 ? -281.35922 -120.62483 127.52001 1.000 120.45415 374 THR B O 1
ATOM 7554 N N . ASP B 1 375 ? -280.72145 -118.74626 128.58781 1.000 125.07867 375 ASP B N 1
ATOM 7555 C CA . ASP B 1 375 ? -281.33752 -117.86835 127.60307 1.000 140.97805 375 ASP B CA 1
ATOM 7556 C C . ASP B 1 375 ? -280.34023 -117.38341 126.56052 1.000 151.48470 375 ASP B C 1
ATOM 7557 O O . ASP B 1 375 ? -280.71239 -117.19923 125.39588 1.000 174.08013 375 ASP B O 1
ATOM 7562 N N . GLY B 1 376 ? -279.08075 -117.17958 126.95079 1.000 140.97591 376 GLY B N 1
ATOM 7563 C CA . GLY B 1 376 ? -278.04064 -116.77986 126.02693 1.000 129.57266 376 GLY B CA 1
ATOM 7564 C C . GLY B 1 376 ? -276.78221 -117.60647 126.22788 1.000 120.89997 376 GLY B C 1
ATOM 7565 O O . GLY B 1 376 ? -276.74846 -118.53987 127.03215 1.000 127.88695 376 GLY B O 1
ATOM 7566 N N . VAL B 1 377 ? -275.75214 -117.24290 125.47013 1.000 115.33081 377 VAL B N 1
ATOM 7567 C CA . VAL B 1 377 ? -274.45666 -117.90309 125.57997 1.000 131.74561 377 VAL B CA 1
ATOM 7568 C C . VAL B 1 377 ? -273.72846 -117.37946 126.81213 1.000 153.52854 377 VAL B C 1
ATOM 7569 O O . VAL B 1 377 ? -273.85485 -116.20798 127.18698 1.000 160.37457 377 VAL B O 1
ATOM 7573 N N . LEU B 1 378 ? -272.96032 -118.25480 127.45330 1.000 155.58705 378 LEU B N 1
ATOM 7574 C CA . LEU B 1 378 ? -272.25127 -117.93617 128.68433 1.000 154.81778 378 LEU B CA 1
ATOM 7575 C C . LEU B 1 378 ? -270.75769 -117.77990 128.42012 1.000 147.96096 378 LEU B C 1
ATOM 7576 O O . LEU B 1 378 ? -270.26189 -118.03072 127.31858 1.000 151.92131 378 LEU B O 1
ATOM 7581 N N . ASP B 1 379 ? -270.04070 -117.35800 129.46199 1.000 136.75962 379 ASP B N 1
ATOM 7582 C CA . ASP B 1 379 ? -268.60119 -117.13812 129.37978 1.000 128.98384 379 ASP B CA 1
ATOM 7583 C C . ASP B 1 379 ? -268.03702 -117.13430 130.79290 1.000 125.92482 379 ASP B C 1
ATOM 7584 O O . ASP B 1 379 ? -268.58897 -116.47390 131.67794 1.000 135.06971 379 ASP B O 1
ATOM 7589 N N . ARG B 1 380 ? -266.94435 -117.87388 131.00055 1.000 113.37523 380 ARG B N 1
ATOM 7590 C CA . ARG B 1 380 ? -266.37366 -118.00843 132.33789 1.000 107.09194 380 ARG B CA 1
ATOM 7591 C C . ARG B 1 380 ? -265.48301 -116.82951 132.71492 1.000 112.70741 380 ARG B C 1
ATOM 7592 O O . ARG B 1 380 ? -265.49006 -116.39363 133.87150 1.000 116.02626 380 ARG B O 1
ATOM 7600 N N . GLU B 1 381 ? -264.70548 -116.30737 131.76343 1.000 118.79924 381 GLU B N 1
ATOM 7601 C CA . GLU B 1 381 ? -263.75909 -115.24196 132.08528 1.000 126.95358 381 GLU B CA 1
ATOM 7602 C C . GLU B 1 381 ? -264.46803 -113.96917 132.53626 1.000 149.98859 381 GLU B C 1
ATOM 7603 O O . GLU B 1 381 ? -263.99882 -113.28136 133.45069 1.000 150.09121 381 GLU B O 1
ATOM 7609 N N . GLN B 1 382 ? -265.60083 -113.63933 131.91527 1.000 168.41894 382 GLN B N 1
ATOM 7610 C CA . GLN B 1 382 ? -266.32101 -112.42880 132.29870 1.000 186.47611 382 GLN B CA 1
ATOM 7611 C C . GLN B 1 382 ? -267.11470 -112.63303 133.58463 1.000 173.16840 382 GLN B C 1
ATOM 7612 O O . GLN B 1 382 ? -266.95145 -111.87731 134.54930 1.000 163.89687 382 GLN B O 1
ATOM 7618 N N . ASN B 1 383 ? -267.97677 -113.64616 133.61863 1.000 163.52865 383 ASN B N 1
ATOM 7619 C CA . ASN B 1 383 ? -268.78158 -113.95023 134.80069 1.000 141.02745 383 ASN B CA 1
ATOM 7620 C C . ASN B 1 383 ? -268.61662 -115.42492 135.13832 1.000 128.17923 383 ASN B C 1
ATOM 7621 O O . ASN B 1 383 ? -269.31862 -116.27970 134.56961 1.000 119.01896 383 ASN B O 1
ATOM 7626 N N . PRO B 1 384 ? -267.70491 -115.76429 136.05430 1.000 127.82007 384 PRO B N 1
ATOM 7627 C CA . PRO B 1 384 ? -267.51044 -117.17687 136.40639 1.000 137.49563 384 PRO B CA 1
ATOM 7628 C C . PRO B 1 384 ? -268.50418 -117.69871 137.42829 1.000 146.04712 384 PRO B C 1
ATOM 7629 O O . PRO B 1 384 ? -268.67680 -118.92127 137.52547 1.000 146.65211 384 PRO B O 1
ATOM 7633 N N . GLU B 1 385 ? -269.14539 -116.82444 138.20104 1.000 151.05998 385 GLU B N 1
ATOM 7634 C CA . GLU B 1 385 ? -270.04642 -117.24627 139.26230 1.000 154.05664 385 GLU B CA 1
ATOM 7635 C C . GLU B 1 385 ? -271.28481 -116.36227 139.27919 1.000 149.48255 385 GLU B C 1
ATOM 7636 O O . GLU B 1 385 ? -271.20827 -115.16131 139.00677 1.000 142.87101 385 GLU B O 1
ATOM 7642 N N . TYR B 1 386 ? -272.42630 -116.97120 139.59692 1.000 156.32030 386 TYR B N 1
ATOM 7643 C CA . TYR B 1 386 ? -273.69160 -116.26585 139.75828 1.000 167.10633 386 TYR B CA 1
ATOM 7644 C C . TYR B 1 386 ? -274.38423 -116.69286 141.04295 1.000 177.52153 386 TYR B C 1
ATOM 7645 O O . TYR B 1 386 ? -274.43644 -117.88345 141.36619 1.000 174.34302 386 TYR B O 1
ATOM 7654 N N . ASN B 1 387 ? -274.92148 -115.71026 141.76596 1.000 182.86942 387 ASN B N 1
ATOM 7655 C CA . ASN B 1 387 ? -275.80308 -115.94253 142.90726 1.000 167.79980 387 ASN B CA 1
ATOM 7656 C C . ASN B 1 387 ? -277.20593 -115.60067 142.41473 1.000 173.27683 387 ASN B C 1
ATOM 7657 O O . ASN B 1 387 ? -277.60675 -114.43316 142.42469 1.000 174.24433 387 ASN B O 1
ATOM 7662 N N . ILE B 1 388 ? -277.95115 -116.61652 141.98251 1.000 178.59865 388 ILE B N 1
ATOM 7663 C CA . ILE B 1 388 ? -279.27622 -116.43147 141.40136 1.000 181.83487 388 ILE B CA 1
ATOM 7664 C C . ILE B 1 388 ? -280.32986 -116.64706 142.47626 1.000 193.30774 388 ILE B C 1
ATOM 7665 O O . ILE B 1 388 ? -280.22086 -117.56868 143.29397 1.000 202.98468 388 ILE B O 1
ATOM 7670 N N . THR B 1 389 ? -281.35239 -115.79660 142.47790 1.000 190.05376 389 THR B N 1
ATOM 7671 C CA . THR B 1 389 ? -282.46572 -115.89337 143.41222 1.000 193.88016 389 THR B CA 1
ATOM 7672 C C . THR B 1 389 ? -283.73977 -116.22875 142.64701 1.000 198.33248 389 THR B C 1
ATOM 7673 O O . THR B 1 389 ? -284.01254 -115.63671 141.59704 1.000 189.18943 389 THR B O 1
ATOM 7677 N N . ILE B 1 390 ? -284.49484 -117.20270 143.15094 1.000 214.11774 390 ILE B N 1
ATOM 7678 C CA . ILE B 1 390 ? -285.75220 -117.62894 142.54819 1.000 212.82231 390 ILE B CA 1
ATOM 7679 C C . ILE B 1 390 ? -286.85712 -117.46330 143.58286 1.000 200.82357 390 ILE B C 1
ATOM 7680 O O . ILE B 1 390 ? -286.71130 -117.90615 144.72916 1.000 199.58138 390 ILE B O 1
ATOM 7685 N N . ARG B 1 391 ? -287.95765 -116.83010 143.17597 1.000 184.29620 391 ARG B N 1
ATOM 7686 C CA . ARG B 1 391 ? -289.07245 -116.50882 144.05723 1.000 165.06197 391 ARG B CA 1
ATOM 7687 C C . ARG B 1 391 ? -290.33368 -117.22067 143.58879 1.000 161.39909 391 ARG B C 1
ATOM 7688 O O . ARG B 1 391 ? -290.70671 -117.12292 142.41532 1.000 160.83851 391 ARG B O 1
ATOM 7696 N N . ALA B 1 392 ? -291.00131 -117.91120 144.51055 1.000 161.29164 392 ALA B N 1
ATOM 7697 C CA . ALA B 1 392 ? -292.27255 -118.57079 144.24213 1.000 160.79583 392 ALA B CA 1
ATOM 7698 C C . ALA B 1 392 ? -293.34661 -117.94918 145.12184 1.000 155.16030 392 ALA B C 1
ATOM 7699 O O . ALA B 1 392 ? -293.18125 -117.86991 146.34364 1.000 152.30999 392 ALA B O 1
ATOM 7701 N N . THR B 1 393 ? -294.44379 -117.51386 144.50263 1.000 152.46624 393 THR B N 1
ATOM 7702 C CA . THR B 1 393 ? -295.52789 -116.83750 145.20067 1.000 146.44596 393 THR B CA 1
ATOM 7703 C C . THR B 1 393 ? -296.84261 -117.55451 144.93189 1.000 154.95471 393 THR B C 1
ATOM 7704 O O . THR B 1 393 ? -297.09100 -118.01501 143.81396 1.000 161.98098 393 THR B O 1
ATOM 7708 N N . ASP B 1 394 ? -297.68688 -117.64153 145.95724 1.000 156.03935 394 ASP B N 1
ATOM 7709 C CA . ASP B 1 394 ? -299.00076 -118.24267 145.80113 1.000 158.32281 394 ASP B CA 1
ATOM 7710 C C . ASP B 1 394 ? -300.03224 -117.16032 145.48176 1.000 160.00586 394 ASP B C 1
ATOM 7711 O O . ASP B 1 394 ? -299.70603 -115.98133 145.32633 1.000 155.62263 394 ASP B O 1
ATOM 7716 N N . LYS B 1 395 ? -301.29960 -117.56330 145.37405 1.000 165.29806 395 LYS B N 1
ATOM 7717 C CA . LYS B 1 395 ? -302.36512 -116.65904 144.95800 1.000 159.64014 395 LYS B CA 1
ATOM 7718 C C . LYS B 1 395 ? -303.34099 -116.33024 146.08341 1.000 142.60482 395 LYS B C 1
ATOM 7719 O O . LYS B 1 395 ? -304.49013 -115.96548 145.81345 1.000 117.00918 395 LYS B O 1
ATOM 7725 N N . GLY B 1 396 ? -302.91284 -116.45464 147.33945 1.000 148.13173 396 GLY B N 1
ATOM 7726 C CA . GLY B 1 396 ? -303.71450 -115.95732 148.43476 1.000 146.81273 396 GLY B CA 1
ATOM 7727 C C . GLY B 1 396 ? -303.62360 -114.44615 148.53154 1.000 177.14621 396 GLY B C 1
ATOM 7728 O O . GLY B 1 396 ? -302.78049 -113.80445 147.90658 1.000 186.26675 396 GLY B O 1
ATOM 7729 N N . ASP B 1 397 ? -304.51780 -113.86645 149.32312 1.000 182.71010 397 ASP B N 1
ATOM 7730 C CA . ASP B 1 397 ? -304.55938 -112.41712 149.51425 1.000 187.78544 397 ASP B CA 1
ATOM 7731 C C . ASP B 1 397 ? -304.48658 -112.08286 150.99807 1.000 183.59186 397 ASP B C 1
ATOM 7732 O O . ASP B 1 397 ? -305.48954 -112.26702 151.71908 1.000 169.09096 397 ASP B O 1
ATOM 7737 N N . PRO B 1 398 ? -303.34192 -111.58988 151.50266 1.000 186.88875 398 PRO B N 1
ATOM 7738 C CA . PRO B 1 398 ? -302.08895 -111.42358 150.75715 1.000 192.12511 398 PRO B CA 1
ATOM 7739 C C . PRO B 1 398 ? -301.30540 -112.73329 150.62364 1.000 195.01507 398 PRO B C 1
ATOM 7740 O O . PRO B 1 398 ? -301.43997 -113.61319 151.47371 1.000 192.16307 398 PRO B O 1
ATOM 7744 N N . PRO B 1 399 ? -300.50186 -112.85323 149.57097 1.000 185.16921 399 PRO B N 1
ATOM 7745 C CA . PRO B 1 399 ? -299.79417 -114.11004 149.31024 1.000 172.66940 399 PRO B CA 1
ATOM 7746 C C . PRO B 1 399 ? -298.55579 -114.28765 150.17925 1.000 169.43548 399 PRO B C 1
ATOM 7747 O O . PRO B 1 399 ? -298.00901 -113.34030 150.74705 1.000 171.89089 399 PRO B O 1
ATOM 7751 N N . LEU B 1 400 ? -298.12166 -115.54347 150.27152 1.000 163.57214 400 LEU B N 1
ATOM 7752 C CA . LEU B 1 400 ? -296.89695 -115.92122 150.96614 1.000 160.89414 400 LEU B CA 1
ATOM 7753 C C . LEU B 1 400 ? -295.88712 -116.41422 149.93931 1.000 166.86087 400 LEU B C 1
ATOM 7754 O O . LEU B 1 400 ? -296.21621 -117.25055 149.09220 1.000 165.29914 400 LEU B O 1
ATOM 7759 N N . SER B 1 401 ? -294.66180 -115.90839 150.02292 1.000 169.42705 401 SER B N 1
ATOM 7760 C CA . SER B 1 401 ? -293.62835 -116.20293 149.04402 1.000 154.19516 401 SER B CA 1
ATOM 7761 C C . SER B 1 401 ? -292.48615 -116.98836 149.67408 1.000 154.21613 401 SER B C 1
ATOM 7762 O O . SER B 1 401 ? -292.34191 -117.05500 150.89767 1.000 162.01259 401 SER B O 1
ATOM 7765 N N . SER B 1 402 ? -291.67361 -117.58918 148.80739 1.000 154.20710 402 SER B N 1
ATOM 7766 C CA . SER B 1 402 ? -290.50731 -118.35461 149.22727 1.000 160.82557 402 SER B CA 1
ATOM 7767 C C . SER B 1 402 ? -289.38211 -118.13624 148.22966 1.000 168.96922 402 SER B C 1
ATOM 7768 O O . SER B 1 402 ? -289.58485 -118.27171 147.01916 1.000 165.32290 402 SER B O 1
ATOM 7771 N N . SER B 1 403 ? -288.20234 -117.80260 148.74200 1.000 180.63506 403 SER B N 1
ATOM 7772 C CA . SER B 1 403 ? -287.03120 -117.53474 147.92448 1.000 181.78456 403 SER B CA 1
ATOM 7773 C C . SER B 1 403 ? -285.98057 -118.61797 148.12699 1.000 177.63504 403 SER B C 1
ATOM 7774 O O . SER B 1 403 ? -285.83190 -119.17044 149.22099 1.000 164.90834 403 SER B O 1
ATOM 7777 N N . SER B 1 404 ? -285.25461 -118.91658 147.05331 1.000 184.35208 404 SER B N 1
ATOM 7778 C CA . SER B 1 404 ? -284.17078 -119.88680 147.09671 1.000 176.98434 404 SER B CA 1
ATOM 7779 C C . SER B 1 404 ? -283.01553 -119.37712 146.25005 1.000 184.71554 404 SER B C 1
ATOM 7780 O O . SER B 1 404 ? -283.22052 -118.88775 145.13598 1.000 196.67440 404 SER B O 1
ATOM 7783 N N . SER B 1 405 ? -281.80283 -119.49712 146.78176 1.000 177.58932 405 SER B N 1
ATOM 7784 C CA . SER B 1 405 ? -280.60528 -118.98010 146.13477 1.000 176.61512 405 SER B CA 1
ATOM 7785 C C . SER B 1 405 ? -279.73910 -120.13796 145.66254 1.000 177.69572 405 SER B C 1
ATOM 7786 O O . SER B 1 405 ? -279.43231 -121.04932 146.43869 1.000 177.78067 405 SER B O 1
ATOM 7789 N N . VAL B 1 406 ? -279.34867 -120.09371 144.39257 1.000 184.70384 406 VAL B N 1
ATOM 7790 C CA . VAL B 1 406 ? -278.47531 -121.09139 143.79042 1.000 182.23362 406 VAL B CA 1
ATOM 7791 C C . VAL B 1 406 ? -277.19582 -120.40474 143.33456 1.000 174.55051 406 VAL B C 1
ATOM 7792 O O . VAL B 1 406 ? -277.23555 -119.32961 142.72557 1.000 169.23121 406 VAL B O 1
ATOM 7796 N N . THR B 1 407 ? -276.06137 -121.03064 143.62833 1.000 172.35198 407 THR B N 1
ATOM 7797 C CA . THR B 1 407 ? -274.75527 -120.53194 143.21630 1.000 151.31218 407 THR B CA 1
ATOM 7798 C C . THR B 1 407 ? -274.28887 -121.35725 142.02347 1.000 143.00838 407 THR B C 1
ATOM 7799 O O . THR B 1 407 ? -273.95269 -122.53719 142.16885 1.000 135.96594 407 THR B O 1
ATOM 7803 N N . LEU B 1 408 ? -274.27045 -120.73818 140.84799 1.000 140.40170 408 LEU B N 1
ATOM 7804 C CA . LEU B 1 408 ? -273.83958 -121.40767 139.62959 1.000 120.08434 408 LEU B CA 1
ATOM 7805 C C . LEU B 1 408 ? -272.39714 -121.03139 139.32823 1.000 118.24947 408 LEU B C 1
ATOM 7806 O O . LEU B 1 408 ? -272.05716 -119.84453 139.26256 1.000 121.38434 408 LEU B O 1
ATOM 7811 N N . HIS B 1 409 ? -271.56238 -122.04804 139.13813 1.000 115.96551 409 HIS B N 1
ATOM 7812 C CA . HIS B 1 409 ? -270.16243 -121.88807 138.78055 1.000 126.97597 409 HIS B CA 1
ATOM 7813 C C . HIS B 1 409 ? -269.97812 -122.27151 137.32028 1.000 128.36513 409 HIS B C 1
ATOM 7814 O O . HIS B 1 409 ? -270.53403 -123.27288 136.85710 1.000 121.70499 409 HIS B O 1
ATOM 7821 N N . ILE B 1 410 ? -269.19841 -121.47528 136.59774 1.000 133.69257 410 ILE B N 1
ATOM 7822 C CA . ILE B 1 410 ? -268.97672 -121.68455 135.17343 1.000 135.27137 410 ILE B CA 1
ATOM 7823 C C . ILE B 1 410 ? -267.68369 -122.46792 134.99959 1.000 125.01823 410 ILE B C 1
ATOM 7824 O O . ILE B 1 410 ? -266.63865 -122.08648 135.54204 1.000 115.10595 410 ILE B O 1
ATOM 7829 N N . GLY B 1 411 ? -267.75204 -123.56521 134.24281 1.000 126.79670 411 GLY B N 1
ATOM 7830 C CA . GLY B 1 411 ? -266.57635 -124.37108 134.00372 1.000 106.92728 411 GLY B CA 1
ATOM 7831 C C . GLY B 1 411 ? -265.70952 -123.82344 132.88660 1.000 98.42936 411 GLY B C 1
ATOM 7832 O O . GLY B 1 411 ? -266.15699 -123.07350 132.01957 1.000 92.76275 411 GLY B O 1
ATOM 7833 N N . ASP B 1 412 ? -264.43811 -124.21315 132.91373 1.000 101.56228 412 ASP B N 1
ATOM 7834 C CA . ASP B 1 412 ? -263.47156 -123.76023 131.92250 1.000 100.49296 412 ASP B CA 1
ATOM 7835 C C . ASP B 1 412 ? -263.48415 -124.70403 130.72646 1.000 96.19308 412 ASP B C 1
ATOM 7836 O O . ASP B 1 412 ? -263.28099 -125.91381 130.87762 1.000 99.49779 412 ASP B O 1
ATOM 7841 N N . VAL B 1 413 ? -263.72014 -124.14670 129.54370 1.000 91.08266 413 VAL B N 1
ATOM 7842 C CA . VAL B 1 413 ? -263.61842 -124.86671 128.28142 1.000 95.03868 413 VAL B CA 1
ATOM 7843 C C . VAL B 1 413 ? -262.41200 -124.31850 127.53448 1.000 104.20341 413 VAL B C 1
ATOM 7844 O O . VAL B 1 413 ? -262.14236 -123.11289 127.57600 1.000 104.51607 413 VAL B O 1
ATOM 7848 N N . ASN B 1 414 ? -261.67464 -125.20557 126.86666 1.000 114.63959 414 ASN B N 1
ATOM 7849 C CA . ASN B 1 414 ? -260.43940 -124.82767 126.18074 1.000 112.16035 414 ASN B CA 1
ATOM 7850 C C . ASN B 1 414 ? -260.78286 -123.95243 124.97741 1.000 119.38693 414 ASN B C 1
ATOM 7851 O O . ASN B 1 414 ? -260.82783 -124.39741 123.82789 1.000 114.58307 414 ASN B O 1
ATOM 7856 N N . ASP B 1 415 ? -261.02754 -122.67026 125.25700 1.000 123.42911 415 ASP B N 1
ATOM 7857 C CA . ASP B 1 415 ? -261.35045 -121.69026 124.22636 1.000 122.20545 415 ASP B CA 1
ATOM 7858 C C . ASP B 1 415 ? -260.35369 -120.53812 124.18030 1.000 110.98286 415 ASP B C 1
ATOM 7859 O O . ASP B 1 415 ? -260.56740 -119.57707 123.43138 1.000 101.22083 415 ASP B O 1
ATOM 7864 N N . ASN B 1 416 ? -259.27417 -120.60611 124.95681 1.000 110.78694 416 ASN B N 1
ATOM 7865 C CA . ASN B 1 416 ? -258.25980 -119.56138 124.98747 1.000 103.87631 416 ASN B CA 1
ATOM 7866 C C . ASN B 1 416 ? -256.89343 -120.17521 124.72862 1.000 107.96611 416 ASN B C 1
ATOM 7867 O O . ASN B 1 416 ? -256.51602 -121.15587 125.37776 1.000 113.93672 416 ASN B O 1
ATOM 7872 N N . ALA B 1 417 ? -256.15766 -119.59672 123.78309 1.000 101.83238 417 ALA B N 1
ATOM 7873 C CA . ALA B 1 417 ? -254.79773 -120.01848 123.49302 1.000 95.90369 417 ALA B CA 1
ATOM 7874 C C . ALA B 1 417 ? -253.80537 -119.23087 124.34331 1.000 110.67183 417 ALA B C 1
ATOM 7875 O O . ALA B 1 417 ? -254.05550 -118.06960 124.68331 1.000 116.54366 417 ALA B O 1
ATOM 7877 N N . PRO B 1 418 ? -252.67987 -119.84147 124.71464 1.000 110.81734 418 PRO B N 1
ATOM 7878 C CA . PRO B 1 418 ? -251.67523 -119.11285 125.49973 1.000 111.64372 418 PRO B CA 1
ATOM 7879 C C . PRO B 1 418 ? -251.12138 -117.93155 124.71702 1.000 115.72916 418 PRO B C 1
ATOM 7880 O O . PRO B 1 418 ? -250.88347 -118.01937 123.51122 1.000 121.02820 418 PRO B O 1
ATOM 7884 N N . VAL B 1 419 ? -250.91428 -116.81739 125.41549 1.000 114.16771 419 VAL B N 1
ATOM 7885 C CA . VAL B 1 419 ? -250.47468 -115.57177 124.79657 1.000 113.40978 419 VAL B CA 1
ATOM 7886 C C . VAL B 1 419 ? -249.15307 -115.15495 125.42403 1.000 93.24609 419 VAL B C 1
ATOM 7887 O O . VAL B 1 419 ? -249.02608 -115.12750 126.65246 1.000 89.37174 419 VAL B O 1
ATOM 7891 N N . PHE B 1 420 ? -248.17548 -114.83225 124.58282 1.000 81.06680 420 PHE B N 1
ATOM 7892 C CA . PHE B 1 420 ? -246.88639 -114.36713 125.06582 1.000 77.60522 420 PHE B CA 1
ATOM 7893 C C . PHE B 1 420 ? -246.98364 -112.92255 125.54745 1.000 89.66545 420 PHE B C 1
ATOM 7894 O O . PHE B 1 420 ? -247.87470 -112.16472 125.15391 1.000 91.80109 420 PHE B O 1
ATOM 7902 N N . THR B 1 421 ? -246.04341 -112.54606 126.41801 1.000 95.61428 421 THR B N 1
ATOM 7903 C CA . THR B 1 421 ? -246.06590 -111.20476 126.99227 1.000 102.62919 421 THR B CA 1
ATOM 7904 C C . THR B 1 421 ? -245.71464 -110.13928 125.96020 1.000 102.27975 421 THR B C 1
ATOM 7905 O O . THR B 1 421 ? -246.20731 -109.00866 126.04954 1.000 106.70959 421 THR B O 1
ATOM 7909 N N . LYS B 1 422 ? -244.87568 -110.47245 124.98119 1.000 94.19162 422 LYS B N 1
ATOM 7910 C CA . LYS B 1 422 ? -244.52916 -109.55896 123.90239 1.000 88.57666 422 LYS B CA 1
ATOM 7911 C C . LYS B 1 422 ? -244.72182 -110.25900 122.56459 1.000 91.76734 422 LYS B C 1
ATOM 7912 O O . LYS B 1 422 ? -244.66544 -111.48852 122.47408 1.000 99.04906 422 LYS B O 1
ATOM 7918 N N . VAL B 1 423 ? -244.95553 -109.45593 121.52465 1.000 90.69167 423 VAL B N 1
ATOM 7919 C CA . VAL B 1 423 ? -245.29136 -110.00300 120.21224 1.000 100.25512 423 VAL B CA 1
ATOM 7920 C C . VAL B 1 423 ? -244.09573 -110.72395 119.59810 1.000 91.90479 423 VAL B C 1
ATOM 7921 O O . VAL B 1 423 ? -244.20955 -111.86766 119.14208 1.000 91.13187 423 VAL B O 1
ATOM 7925 N N . SER B 1 424 ? -242.93598 -110.07211 119.57239 1.000 85.81099 424 SER B N 1
ATOM 7926 C CA . SER B 1 424 ? -241.72456 -110.66697 119.02726 1.000 91.02938 424 SER B CA 1
ATOM 7927 C C . SER B 1 424 ? -240.57397 -110.48087 120.00423 1.000 99.75182 424 SER B C 1
ATOM 7928 O O . SER B 1 424 ? -240.54871 -109.52359 120.78298 1.000 91.86460 424 SER B O 1
ATOM 7931 N N . TYR B 1 425 ? -239.61917 -111.40757 119.95798 1.000 105.73686 425 TYR B N 1
ATOM 7932 C CA . TYR B 1 425 ? -238.48686 -111.40174 120.87312 1.000 109.54648 425 TYR B CA 1
ATOM 7933 C C . TYR B 1 425 ? -237.18337 -111.20089 120.11065 1.000 105.99614 425 TYR B C 1
ATOM 7934 O O . TYR B 1 425 ? -237.02441 -111.68494 118.98579 1.000 107.17214 425 TYR B O 1
ATOM 7943 N N . LEU B 1 426 ? -236.25220 -110.48335 120.73592 1.000 99.31812 426 LEU B N 1
ATOM 7944 C CA . LEU B 1 426 ? -234.94272 -110.20081 120.15741 1.000 105.36649 426 LEU B CA 1
ATOM 7945 C C . LEU B 1 426 ? -233.90875 -110.28479 121.26623 1.000 102.54510 426 LEU B C 1
ATOM 7946 O O . LEU B 1 426 ? -234.03306 -109.58618 122.27677 1.000 94.89317 426 LEU B O 1
ATOM 7951 N N . VAL B 1 427 ? -232.89371 -111.12908 121.08895 1.000 106.59039 427 VAL B N 1
ATOM 7952 C CA . VAL B 1 427 ? -231.86989 -111.29509 122.11808 1.000 105.43565 427 VAL B CA 1
ATOM 7953 C C . VAL B 1 427 ? -230.49234 -111.36380 121.47443 1.000 103.82316 427 VAL B C 1
ATOM 7954 O O . VAL B 1 427 ? -230.27509 -112.12051 120.52173 1.000 95.27503 427 VAL B O 1
ATOM 7958 N N . HIS B 1 428 ? -229.56987 -110.55646 121.99102 1.000 109.63196 428 HIS B N 1
ATOM 7959 C CA . HIS B 1 428 ? -228.16648 -110.59168 121.61200 1.000 113.90961 428 HIS B CA 1
ATOM 7960 C C . HIS B 1 428 ? -227.38404 -111.35960 122.66922 1.000 118.01887 428 HIS B C 1
ATOM 7961 O O . HIS B 1 428 ? -227.61477 -111.19182 123.87031 1.000 113.90825 428 HIS B O 1
ATOM 7968 N N . VAL B 1 429 ? -226.46276 -112.20620 122.21818 1.000 121.85977 429 VAL B N 1
ATOM 7969 C CA . VAL B 1 429 ? -225.64875 -113.03431 123.10030 1.000 132.13898 429 VAL B CA 1
ATOM 7970 C C . VAL B 1 429 ? -224.18614 -112.82083 122.74270 1.000 132.01148 429 VAL B C 1
ATOM 7971 O O . VAL B 1 429 ? -223.81833 -112.87536 121.56461 1.000 112.75806 429 VAL B O 1
ATOM 7975 N N . ALA B 1 430 ? -223.35954 -112.56357 123.75316 1.000 138.30270 430 ALA B N 1
ATOM 7976 C CA . ALA B 1 430 ? -221.94430 -112.32281 123.51760 1.000 118.45892 430 ALA B CA 1
ATOM 7977 C C . ALA B 1 430 ? -221.25214 -113.59582 123.04450 1.000 117.04089 430 ALA B C 1
ATOM 7978 O O . ALA B 1 430 ? -221.60759 -114.71000 123.43835 1.000 112.75128 430 ALA B O 1
ATOM 7980 N N . GLU B 1 431 ? -220.25333 -113.41609 122.18564 1.000 114.15552 431 GLU B N 1
ATOM 7981 C CA . GLU B 1 431 ? -219.50263 -114.53823 121.64871 1.000 106.19137 431 GLU B CA 1
ATOM 7982 C C . GLU B 1 431 ? -218.70465 -115.23049 122.75335 1.000 117.13102 431 GLU B C 1
ATOM 7983 O O . GLU B 1 431 ? -218.41131 -114.65066 123.80298 1.000 130.31631 431 GLU B O 1
ATOM 7989 N N . ASN B 1 432 ? -218.35922 -116.49573 122.50016 1.000 113.36121 432 ASN B N 1
ATOM 7990 C CA . ASN B 1 432 ? -217.55655 -117.30646 123.41967 1.000 117.03646 432 ASN B CA 1
ATOM 7991 C C . ASN B 1 432 ? -218.22373 -117.44016 124.78768 1.000 119.02890 432 ASN B C 1
ATOM 7992 O O . ASN B 1 432 ? -217.57229 -117.34737 125.83018 1.000 117.51582 432 ASN B O 1
ATOM 7997 N N . ASN B 1 433 ? -219.53723 -117.66056 124.78380 1.000 118.79714 433 ASN B N 1
ATOM 7998 C CA . ASN B 1 433 ? -220.28304 -117.87337 126.01366 1.000 122.56252 433 ASN B CA 1
ATOM 7999 C C . ASN B 1 433 ? -220.23039 -119.34570 126.41346 1.000 140.62236 433 ASN B C 1
ATOM 8000 O O . ASN B 1 433 ? -220.09001 -120.22264 125.55443 1.000 141.44148 433 ASN B O 1
ATOM 8005 N N . PRO B 1 434 ? -220.32954 -119.65520 127.70388 1.000 144.47406 434 PRO B N 1
ATOM 8006 C CA . PRO B 1 434 ? -220.28274 -121.05762 128.13443 1.000 143.17022 434 PRO B CA 1
ATOM 8007 C C . PRO B 1 434 ? -221.51990 -121.80797 127.67753 1.000 138.32027 434 PRO B C 1
ATOM 8008 O O . PRO B 1 434 ? -222.64039 -121.28082 127.75185 1.000 132.99006 434 PRO B O 1
ATOM 8012 N N . PRO B 1 435 ? -221.36024 -123.04072 127.19957 1.000 133.86416 435 PRO B N 1
ATOM 8013 C CA . PRO B 1 435 ? -222.52145 -123.80371 126.73221 1.000 121.13253 435 PRO B CA 1
ATOM 8014 C C . PRO B 1 435 ? -223.40003 -124.24556 127.89016 1.000 125.22240 435 PRO B C 1
ATOM 8015 O O . PRO B 1 435 ? -222.93842 -124.43292 129.01877 1.000 127.26580 435 PRO B O 1
ATOM 8019 N N . GLY B 1 436 ? -224.68667 -124.40986 127.59468 1.000 124.75169 436 GLY B N 1
ATOM 8020 C CA . GLY B 1 436 ? -225.63180 -124.81353 128.61713 1.000 134.75656 436 GLY B CA 1
ATOM 8021 C C . GLY B 1 436 ? -225.97666 -123.71942 129.59970 1.000 132.12509 436 GLY B C 1
ATOM 8022 O O . GLY B 1 436 ? -226.31304 -124.01310 130.75143 1.000 136.86648 436 GLY B O 1
ATOM 8023 N N . ALA B 1 437 ? -225.90290 -122.46116 129.17883 1.000 121.74693 437 ALA B N 1
ATOM 8024 C CA . ALA B 1 437 ? -226.15409 -121.32840 130.05551 1.000 111.42668 437 ALA B CA 1
ATOM 8025 C C . ALA B 1 437 ? -227.46527 -120.64456 129.68920 1.000 107.28559 437 ALA B C 1
ATOM 8026 O O . ALA B 1 437 ? -227.91298 -120.69138 128.54057 1.000 103.70097 437 ALA B O 1
ATOM 8028 N N . SER B 1 438 ? -228.07381 -120.00051 130.68126 1.000 102.73658 438 SER B N 1
ATOM 8029 C CA . SER B 1 438 ? -229.32384 -119.28285 130.46569 1.000 112.85118 438 SER B CA 1
ATOM 8030 C C . SER B 1 438 ? -229.06948 -118.00209 129.68102 1.000 127.51707 438 SER B C 1
ATOM 8031 O O . SER B 1 438 ? -228.26146 -117.16371 130.09174 1.000 137.09556 438 SER B O 1
ATOM 8034 N N . ILE B 1 439 ? -229.76163 -117.84567 128.55346 1.000 124.93809 439 ILE B N 1
ATOM 8035 C CA . ILE B 1 439 ? -229.64827 -116.63836 127.75411 1.000 134.56114 439 ILE B CA 1
ATOM 8036 C C . ILE B 1 439 ? -230.88124 -115.73839 127.85167 1.000 135.51453 439 ILE B C 1
ATOM 8037 O O . ILE B 1 439 ? -230.72955 -114.51198 127.83727 1.000 137.31635 439 ILE B O 1
ATOM 8042 N N . ALA B 1 440 ? -232.08536 -116.30058 127.95613 1.000 131.20286 440 ALA B N 1
ATOM 8043 C CA . ALA B 1 440 ? -233.31555 -115.52786 128.08503 1.000 138.01698 440 ALA B CA 1
ATOM 8044 C C . ALA B 1 440 ? -234.41214 -116.43579 128.62108 1.000 133.45862 440 ALA B C 1
ATOM 8045 O O . ALA B 1 440 ? -234.22150 -117.64213 128.79460 1.000 129.40691 440 ALA B O 1
ATOM 8047 N N . GLN B 1 441 ? -235.57355 -115.83511 128.87418 1.000 128.43932 441 GLN B N 1
ATOM 8048 C CA . GLN B 1 441 ? -236.73214 -116.57479 129.36136 1.000 125.09274 441 GLN B CA 1
ATOM 8049 C C . GLN B 1 441 ? -237.99350 -115.93391 128.80456 1.000 135.94278 441 GLN B C 1
ATOM 8050 O O . GLN B 1 441 ? -238.16455 -114.71541 128.90046 1.000 153.22586 441 GLN B O 1
ATOM 8056 N N . VAL B 1 442 ? -238.86788 -116.75157 128.22536 1.000 130.32797 442 VAL B N 1
ATOM 8057 C CA . VAL B 1 442 ? -240.14914 -116.28709 127.70936 1.000 123.50968 442 VAL B CA 1
ATOM 8058 C C . VAL B 1 442 ? -241.25146 -116.81681 128.61428 1.000 126.50947 442 VAL B C 1
ATOM 8059 O O . VAL B 1 442 ? -241.15461 -117.91751 129.16979 1.000 126.17833 442 VAL B O 1
ATOM 8063 N N . SER B 1 443 ? -242.30407 -116.01850 128.77088 1.000 121.70746 443 SER B N 1
ATOM 8064 C CA . SER B 1 443 ? -243.43022 -116.37835 129.62022 1.000 119.42006 443 SER B CA 1
ATOM 8065 C C . SER B 1 443 ? -244.72596 -116.16183 128.85643 1.000 112.69000 443 SER B C 1
ATOM 8066 O O . SER B 1 443 ? -244.94720 -115.08558 128.29207 1.000 107.56016 443 SER B O 1
ATOM 8069 N N . ALA B 1 444 ? -245.57602 -117.18244 128.84235 1.000 110.93602 444 ALA B N 1
ATOM 8070 C CA . ALA B 1 444 ? -246.89950 -117.09749 128.24949 1.000 97.31617 444 ALA B CA 1
ATOM 8071 C C . ALA B 1 444 ? -247.95730 -117.24530 129.33388 1.000 98.62678 444 ALA B C 1
ATOM 8072 O O . ALA B 1 444 ? -247.74687 -117.92027 130.34550 1.000 105.17694 444 ALA B O 1
ATOM 8074 N N . SER B 1 445 ? -249.09704 -116.60063 129.11269 1.000 96.68737 445 SER B N 1
ATOM 8075 C CA . SER B 1 445 ? -250.21907 -116.63045 130.03728 1.000 103.98053 445 SER B CA 1
ATOM 8076 C C . SER B 1 445 ? -251.39917 -117.31791 129.36883 1.000 103.24376 445 SER B C 1
ATOM 8077 O O . SER B 1 445 ? -251.73298 -117.01173 128.21794 1.000 105.41283 445 SER B O 1
ATOM 8080 N N . ASP B 1 446 ? -252.01035 -118.25381 130.08390 1.000 95.97024 446 ASP B N 1
ATOM 8081 C CA . ASP B 1 446 ? -253.20131 -118.95663 129.61138 1.000 89.92434 446 ASP B CA 1
ATOM 8082 C C . ASP B 1 446 ? -254.29994 -118.75386 130.64237 1.000 101.45535 446 ASP B C 1
ATOM 8083 O O . ASP B 1 446 ? -254.18358 -119.26156 131.77442 1.000 113.36036 446 ASP B O 1
ATOM 8088 N N . PRO B 1 447 ? -255.37164 -118.02712 130.31396 1.000 108.17371 447 PRO B N 1
ATOM 8089 C CA . PRO B 1 447 ? -256.40316 -117.73952 131.32460 1.000 140.25759 447 PRO B CA 1
ATOM 8090 C C . PRO B 1 447 ? -257.18281 -118.96104 131.77850 1.000 144.66395 447 PRO B C 1
ATOM 8091 O O . PRO B 1 447 ? -257.86677 -118.88628 132.80723 1.000 131.07723 447 PRO B O 1
ATOM 8095 N N . ASP B 1 448 ? -257.10742 -120.07424 131.05434 1.000 140.59681 448 ASP B N 1
ATOM 8096 C CA . ASP B 1 448 ? -257.87042 -121.25685 131.41533 1.000 120.59391 448 ASP B CA 1
ATOM 8097 C C . ASP B 1 448 ? -257.34928 -121.85721 132.72096 1.000 116.21201 448 ASP B C 1
ATOM 8098 O O . ASP B 1 448 ? -256.27135 -121.51455 133.21586 1.000 124.24612 448 ASP B O 1
ATOM 8103 N N . LEU B 1 449 ? -258.13718 -122.77210 133.27884 1.000 99.51696 449 LEU B N 1
ATOM 8104 C CA . LEU B 1 449 ? -257.82105 -123.41743 134.54246 1.000 100.27171 449 LEU B CA 1
ATOM 8105 C C . LEU B 1 449 ? -257.62416 -124.91138 134.32771 1.000 105.16995 449 LEU B C 1
ATOM 8106 O O . LEU B 1 449 ? -258.16800 -125.49913 133.38743 1.000 93.96645 449 LEU B O 1
ATOM 8111 N N . GLY B 1 450 ? -256.83832 -125.51983 135.21354 1.000 127.52420 450 GLY B N 1
ATOM 8112 C CA . GLY B 1 450 ? -256.51157 -126.92494 135.07174 1.000 137.11004 450 GLY B CA 1
ATOM 8113 C C . GLY B 1 450 ? -255.42241 -127.14072 134.03327 1.000 130.95148 450 GLY B C 1
ATOM 8114 O O . GLY B 1 450 ? -254.55626 -126.29037 133.81544 1.000 125.51140 450 GLY B O 1
ATOM 8115 N N . ALA B 1 451 ? -255.47981 -128.30273 133.37686 1.000 126.24085 451 ALA B N 1
ATOM 8116 C CA . ALA B 1 451 ? -254.50445 -128.60799 132.33568 1.000 118.85799 451 ALA B CA 1
ATOM 8117 C C . ALA B 1 451 ? -254.57788 -127.60520 131.19229 1.000 114.41716 451 ALA B C 1
ATOM 8118 O O . ALA B 1 451 ? -253.55015 -127.27710 130.58594 1.000 117.78624 451 ALA B O 1
ATOM 8120 N N . ASN B 1 452 ? -255.77287 -127.07603 130.91417 1.000 105.25616 452 ASN B N 1
ATOM 8121 C CA . ASN B 1 452 ? -255.92650 -126.06400 129.87645 1.000 98.46619 452 ASN B CA 1
ATOM 8122 C C . ASN B 1 452 ? -255.13380 -124.80171 130.18658 1.000 102.30811 452 ASN B C 1
ATOM 8123 O O . ASN B 1 452 ? -254.89147 -123.99671 129.28085 1.000 100.55358 452 ASN B O 1
ATOM 8128 N N . GLY B 1 453 ? -254.72385 -124.61193 131.43853 1.000 107.32232 453 GLY B N 1
ATOM 8129 C CA . GLY B 1 453 ? -253.94363 -123.44909 131.80808 1.000 102.45310 453 GLY B CA 1
ATOM 8130 C C . GLY B 1 453 ? -252.48950 -123.78554 132.06313 1.000 93.20827 453 GLY B C 1
ATOM 8131 O O . GLY B 1 453 ? -251.75731 -122.98999 132.65955 1.000 72.80370 453 GLY B O 1
ATOM 8132 N N . GLN B 1 454 ? -252.05793 -124.96490 131.61413 1.000 108.47744 454 GLN B N 1
ATOM 8133 C CA . GLN B 1 454 ? -250.67584 -125.40911 131.76865 1.000 113.17242 454 GLN B CA 1
ATOM 8134 C C . GLN B 1 454 ? -249.93291 -125.15289 130.46067 1.000 85.33592 454 GLN B C 1
ATOM 8135 O O . GLN B 1 454 ? -250.17117 -125.83461 129.45853 1.000 82.95328 454 GLN B O 1
ATOM 8141 N N . VAL B 1 455 ? -249.03339 -124.17282 130.47574 1.000 67.37917 455 VAL B N 1
ATOM 8142 C CA . VAL B 1 455 ? -248.33295 -123.72033 129.27883 1.000 75.35900 455 VAL B CA 1
ATOM 8143 C C . VAL B 1 455 ? -247.06654 -124.54305 129.08318 1.000 82.33466 455 VAL B C 1
ATOM 8144 O O . VAL B 1 455 ? -246.39333 -124.91535 130.05185 1.000 79.85703 455 VAL B O 1
ATOM 8148 N N . THR B 1 456 ? -246.73996 -124.82880 127.82079 1.000 96.05962 456 THR B N 1
ATOM 8149 C CA . THR B 1 456 ? -245.50525 -125.50880 127.45082 1.000 93.12120 456 THR B CA 1
ATOM 8150 C C . THR B 1 456 ? -244.94326 -124.88263 126.18267 1.000 90.91551 456 THR B C 1
ATOM 8151 O O . THR B 1 456 ? -245.69348 -124.56687 125.25543 1.000 94.97005 456 THR B O 1
ATOM 8155 N N . TYR B 1 457 ? -243.62352 -124.71280 126.14156 1.000 88.50046 457 TYR B N 1
ATOM 8156 C CA . TYR B 1 457 ? -242.94824 -124.05482 125.03087 1.000 104.63282 457 TYR B CA 1
ATOM 8157 C C . TYR B 1 457 ? -242.09336 -125.06170 124.27130 1.000 107.19940 457 TYR B C 1
ATOM 8158 O O . TYR B 1 457 ? -241.41900 -125.89815 124.88034 1.000 100.00401 457 TYR B O 1
ATOM 8167 N N . TYR B 1 458 ? -242.11334 -124.97253 122.94034 1.000 114.89044 458 TYR B N 1
ATOM 8168 C CA . TYR B 1 458 ? -241.37599 -125.90795 122.09936 1.000 112.00413 458 TYR B CA 1
ATOM 8169 C C . TYR B 1 458 ? -240.81616 -125.19659 120.87356 1.000 113.70510 458 TYR B C 1
ATOM 8170 O O . TYR B 1 458 ? -241.27479 -124.11876 120.48612 1.000 120.25266 458 TYR B O 1
ATOM 8179 N N . ILE B 1 459 ? -239.81360 -125.83111 120.26369 1.000 105.01081 459 ILE B N 1
ATOM 8180 C CA . ILE B 1 459 ? -239.19641 -125.37125 119.02241 1.000 104.69585 459 ILE B CA 1
ATOM 8181 C C . ILE B 1 459 ? -239.73679 -126.21378 117.87650 1.000 110.34212 459 ILE B C 1
ATOM 8182 O O . ILE B 1 459 ? -239.78587 -127.44667 117.97592 1.000 100.13414 459 ILE B O 1
ATOM 8187 N N . ILE B 1 460 ? -240.14298 -125.55791 116.78559 1.000 120.72143 460 ILE B N 1
ATOM 8188 C CA . ILE B 1 460 ? -240.73364 -126.23311 115.63593 1.000 129.69313 460 ILE B CA 1
ATOM 8189 C C . ILE B 1 460 ? -239.91669 -126.01329 114.36498 1.000 144.18359 460 ILE B C 1
ATOM 8190 O O . ILE B 1 460 ? -239.59689 -126.96731 113.64891 1.000 161.80557 460 ILE B O 1
ATOM 8195 N N . ALA B 1 461 ? -239.56791 -124.76306 114.06712 1.000 139.81788 461 ALA B N 1
ATOM 8196 C CA . ALA B 1 461 ? -238.87659 -124.44343 112.82565 1.000 134.67684 461 ALA B CA 1
ATOM 8197 C C . ALA B 1 461 ? -237.74523 -123.46200 113.09809 1.000 123.79450 461 ALA B C 1
ATOM 8198 O O . ALA B 1 461 ? -237.75867 -122.71693 114.08185 1.000 111.29704 461 ALA B O 1
ATOM 8200 N N . SER B 1 462 ? -236.75843 -123.47614 112.20556 1.000 129.85092 462 SER B N 1
ATOM 8201 C CA . SER B 1 462 ? -235.61043 -122.58672 112.29923 1.000 123.81671 462 SER B CA 1
ATOM 8202 C C . SER B 1 462 ? -234.99499 -122.43823 110.91686 1.000 151.05088 462 SER B C 1
ATOM 8203 O O . SER B 1 462 ? -235.07024 -123.35038 110.08963 1.000 166.93749 462 SER B O 1
ATOM 8206 N N . ASP B 1 463 ? -234.38217 -121.27733 110.67715 1.000 153.71608 463 ASP B N 1
ATOM 8207 C CA . ASP B 1 463 ? -233.64983 -121.07206 109.43392 1.000 161.69083 463 ASP B CA 1
ATOM 8208 C C . ASP B 1 463 ? -232.35002 -121.86249 109.38673 1.000 161.65416 463 ASP B C 1
ATOM 8209 O O . ASP B 1 463 ? -231.76253 -121.99272 108.30718 1.000 165.46587 463 ASP B O 1
ATOM 8214 N N . LEU B 1 464 ? -231.89259 -122.38854 110.51955 1.000 151.06780 464 LEU B N 1
ATOM 8215 C CA . LEU B 1 464 ? -230.71179 -123.23303 110.53830 1.000 137.93216 464 LEU B CA 1
ATOM 8216 C C . LEU B 1 464 ? -231.02821 -124.60173 109.93774 1.000 136.90547 464 LEU B C 1
ATOM 8217 O O . LEU B 1 464 ? -232.17245 -124.92036 109.60031 1.000 136.24557 464 LEU B O 1
ATOM 8222 N N . GLU B 1 465 ? -229.99058 -125.41438 109.80717 1.000 136.25845 465 GLU B N 1
ATOM 8223 C CA . GLU B 1 465 ? -230.17446 -126.79214 109.37301 1.000 142.23500 465 GLU B CA 1
ATOM 8224 C C . GLU B 1 465 ? -230.95254 -127.55729 110.43796 1.000 148.74859 465 GLU B C 1
ATOM 8225 O O . GLU B 1 465 ? -230.61017 -127.47698 111.62373 1.000 153.42637 465 GLU B O 1
ATOM 8231 N N . PRO B 1 466 ? -232.00611 -128.28905 110.06656 1.000 148.56800 466 PRO B N 1
ATOM 8232 C CA . PRO B 1 466 ? -232.82019 -128.97557 111.08437 1.000 146.51700 466 PRO B CA 1
ATOM 8233 C C . PRO B 1 466 ? -232.05057 -130.00525 111.89398 1.000 175.91113 466 PRO B C 1
ATOM 8234 O O . PRO B 1 466 ? -232.51403 -130.38925 112.97514 1.000 169.10259 466 PRO B O 1
ATOM 8238 N N . GLU B 1 467 ? -230.89297 -130.46414 111.41301 1.000 198.99321 467 GLU B N 1
ATOM 8239 C CA . GLU B 1 467 ? -230.13417 -131.47213 112.14511 1.000 206.37934 467 GLU B CA 1
ATOM 8240 C C . GLU B 1 467 ? -229.33650 -130.85076 113.28588 1.000 190.30671 467 GLU B C 1
ATOM 8241 O O . GLU B 1 467 ? -229.20520 -131.45667 114.35545 1.000 176.04212 467 GLU B O 1
ATOM 8247 N N . SER B 1 468 ? -228.80158 -129.64982 113.08376 1.000 181.76797 468 SER B N 1
ATOM 8248 C CA . SER B 1 468 ? -228.03347 -128.97026 114.11719 1.000 163.60482 468 SER B CA 1
ATOM 8249 C C . SER B 1 468 ? -228.89903 -128.11389 115.03241 1.000 159.23931 468 SER B C 1
ATOM 8250 O O . SER B 1 468 ? -228.36445 -127.48054 115.94999 1.000 153.70077 468 SER B O 1
ATOM 8253 N N . LEU B 1 469 ? -230.21532 -128.07928 114.80444 1.000 162.76844 469 LEU B N 1
ATOM 8254 C CA . LEU B 1 469 ? -231.09760 -127.28528 115.65459 1.000 143.47331 469 LEU B CA 1
ATOM 8255 C C . LEU B 1 469 ? -230.98983 -127.71322 117.11244 1.000 119.26812 469 LEU B C 1
ATOM 8256 O O . LEU B 1 469 ? -231.01402 -126.87282 118.01918 1.000 107.85057 469 LEU B O 1
ATOM 8261 N N . TRP B 1 470 ? -230.86960 -129.01979 117.35528 1.000 110.77055 470 TRP B N 1
ATOM 8262 C CA . TRP B 1 470 ? -230.63921 -129.50881 118.71001 1.000 108.60503 470 TRP B CA 1
ATOM 8263 C C . TRP B 1 470 ? -229.26941 -129.09125 119.23167 1.000 100.40155 470 TRP B C 1
ATOM 8264 O O . TRP B 1 470 ? -229.13539 -128.70027 120.39709 1.000 103.45567 470 TRP B O 1
ATOM 8275 N N . SER B 1 471 ? -228.24125 -129.16308 118.38326 1.000 100.39661 471 SER B N 1
ATOM 8276 C CA . SER B 1 471 ? -226.88931 -128.82157 118.81088 1.000 100.83966 471 SER B CA 1
ATOM 8277 C C . SER B 1 471 ? -226.71133 -127.33616 119.09457 1.000 98.63670 471 SER B C 1
ATOM 8278 O O . SER B 1 471 ? -225.74677 -126.96242 119.77076 1.000 92.47108 471 SER B O 1
ATOM 8281 N N . TYR B 1 472 ? -227.59905 -126.48107 118.58826 1.000 104.26032 472 TYR B N 1
ATOM 8282 C CA . TYR B 1 472 ? -227.47232 -125.04669 118.83589 1.000 101.85366 472 TYR B CA 1
ATOM 8283 C C . TYR B 1 472 ? -228.18492 -124.60454 120.11493 1.000 93.47583 472 TYR B C 1
ATOM 8284 O O . TYR B 1 472 ? -227.54797 -124.06149 121.02278 1.000 93.66412 472 TYR B O 1
ATOM 8293 N N . VAL B 1 473 ? -229.50018 -124.82682 120.20700 1.000 94.57524 473 VAL B N 1
ATOM 8294 C CA . VAL B 1 473 ? -230.29772 -124.29390 121.30722 1.000 106.52647 473 VAL B CA 1
ATOM 8295 C C . VAL B 1 473 ? -231.36920 -125.29212 121.73020 1.000 105.63487 473 VAL B C 1
ATOM 8296 O O . VAL B 1 473 ? -231.77157 -126.17339 120.96767 1.000 100.86136 473 VAL B O 1
ATOM 8300 N N . THR B 1 474 ? -231.83228 -125.13130 122.97351 1.000 105.30196 474 THR B N 1
ATOM 8301 C CA . THR B 1 474 ? -232.93476 -125.90760 123.53115 1.000 101.55821 474 THR B CA 1
ATOM 8302 C C . THR B 1 474 ? -233.79456 -125.00127 124.40631 1.000 94.10585 474 THR B C 1
ATOM 8303 O O . THR B 1 474 ? -233.40415 -123.88231 124.75274 1.000 86.34145 474 THR B O 1
ATOM 8307 N N . ILE B 1 475 ? -234.96981 -125.50604 124.78693 1.000 95.27430 475 ILE B N 1
ATOM 8308 C CA . ILE B 1 475 ? -235.93942 -124.74885 125.57211 1.000 90.03361 475 ILE B CA 1
ATOM 8309 C C . ILE B 1 475 ? -236.40423 -125.58039 126.76084 1.000 95.17087 475 ILE B C 1
ATOM 8310 O O . ILE B 1 475 ? -236.68551 -126.77657 126.62498 1.000 89.09932 475 ILE B O 1
ATOM 8315 N N . ASN B 1 476 ? -236.48115 -124.93977 127.92838 1.000 109.04598 476 ASN B N 1
ATOM 8316 C CA . ASN B 1 476 ? -237.13959 -125.51015 129.10081 1.000 115.52009 476 ASN B CA 1
ATOM 8317 C C . ASN B 1 476 ? -238.64604 -125.31638 128.95879 1.000 107.97085 476 ASN B C 1
ATOM 8318 O O . ASN B 1 476 ? -239.14045 -124.18570 129.00387 1.000 99.80792 476 ASN B O 1
ATOM 8323 N N . ALA B 1 477 ? -239.37970 -126.41847 128.78883 1.000 109.26104 477 ALA B N 1
ATOM 8324 C CA . ALA B 1 477 ? -240.81003 -126.33201 128.51573 1.000 98.90605 477 ALA B CA 1
ATOM 8325 C C . ALA B 1 477 ? -241.61730 -125.86365 129.72060 1.000 94.18032 477 ALA B C 1
ATOM 8326 O O . ALA B 1 477 ? -242.71562 -125.32743 129.53960 1.000 102.69554 477 ALA B O 1
ATOM 8328 N N . GLN B 1 478 ? -241.10660 -126.04763 130.93831 1.000 91.19599 478 GLN B N 1
ATOM 8329 C CA . GLN B 1 478 ? -241.85340 -125.67969 132.13651 1.000 101.76274 478 GLN B CA 1
ATOM 8330 C C . GLN B 1 478 ? -241.65664 -124.21514 132.51670 1.000 101.25243 478 GLN B C 1
ATOM 8331 O O . GLN B 1 478 ? -242.62717 -123.51490 132.82105 1.000 106.67341 478 GLN B O 1
ATOM 8337 N N . SER B 1 479 ? -240.41185 -123.73970 132.50750 1.000 94.82630 479 SER B N 1
ATOM 8338 C CA . SER B 1 479 ? -240.11110 -122.36984 132.89954 1.000 100.02451 479 SER B CA 1
ATOM 8339 C C . SER B 1 479 ? -240.01420 -121.41017 131.72206 1.000 99.15472 479 SER B C 1
ATOM 8340 O O . SER B 1 479 ? -240.23214 -120.20748 131.90573 1.000 101.54173 479 SER B O 1
ATOM 8343 N N . GLY B 1 480 ? -239.70220 -121.90682 130.52829 1.000 96.02260 480 GLY B N 1
ATOM 8344 C CA . GLY B 1 480 ? -239.54428 -121.06095 129.36497 1.000 110.01860 480 GLY B CA 1
ATOM 8345 C C . GLY B 1 480 ? -238.15114 -120.51456 129.14969 1.000 120.36872 480 GLY B C 1
ATOM 8346 O O . GLY B 1 480 ? -237.97989 -119.61394 128.31942 1.000 128.03125 480 GLY B O 1
ATOM 8347 N N . VAL B 1 481 ? -237.15336 -121.02359 129.86694 1.000 109.85410 481 VAL B N 1
ATOM 8348 C CA . VAL B 1 481 ? -235.78511 -120.53489 129.74015 1.000 105.91634 481 VAL B CA 1
ATOM 8349 C C . VAL B 1 481 ? -235.12611 -121.16678 128.52129 1.000 108.57345 481 VAL B C 1
ATOM 8350 O O . VAL B 1 481 ? -235.34513 -122.34458 128.21274 1.000 110.84415 481 VAL B O 1
ATOM 8354 N N . LEU B 1 482 ? -234.31139 -120.37941 127.82451 1.000 102.13888 482 LEU B N 1
ATOM 8355 C CA . LEU B 1 482 ? -233.60681 -120.81653 126.62645 1.000 83.52809 482 LEU B CA 1
ATOM 8356 C C . LEU B 1 482 ? -232.16878 -121.16444 126.98367 1.000 79.63809 482 LEU B C 1
ATOM 8357 O O . LEU B 1 482 ? -231.49906 -120.39847 127.68447 1.000 83.70707 482 LEU B O 1
ATOM 8362 N N . PHE B 1 483 ? -231.69480 -122.31197 126.50348 1.000 77.81073 483 PHE B N 1
ATOM 8363 C CA . PHE B 1 483 ? -230.35911 -122.79696 126.82151 1.000 87.53267 483 PHE B CA 1
ATOM 8364 C C . PHE B 1 483 ? -229.53763 -122.93311 125.54771 1.000 93.87388 483 PHE B C 1
ATOM 8365 O O . PHE B 1 483 ? -229.96798 -123.58719 124.59129 1.000 99.22336 483 PHE B O 1
ATOM 8373 N N . ALA B 1 484 ? -228.35796 -122.31496 125.54134 1.000 89.51944 484 ALA B N 1
ATOM 8374 C CA . ALA B 1 484 ? -227.44175 -122.40785 124.41139 1.000 86.06753 484 ALA B CA 1
ATOM 8375 C C . ALA B 1 484 ? -226.66001 -123.71192 124.50572 1.000 84.35467 484 ALA B C 1
ATOM 8376 O O . ALA B 1 484 ? -226.01505 -123.98159 125.52443 1.000 86.83157 484 ALA B O 1
ATOM 8378 N N . GLN B 1 485 ? -226.71090 -124.51774 123.44722 1.000 87.66833 485 GLN B N 1
ATOM 8379 C CA . GLN B 1 485 ? -226.08058 -125.82987 123.44202 1.000 94.06243 485 GLN B CA 1
ATOM 8380 C C . GLN B 1 485 ? -224.68262 -125.82074 122.83485 1.000 86.34982 485 GLN B C 1
ATOM 8381 O O . GLN B 1 485 ? -224.08544 -126.88925 122.66964 1.000 78.18975 485 GLN B O 1
ATOM 8387 N N . ARG B 1 486 ? -224.14769 -124.64909 122.50051 1.000 83.31945 486 ARG B N 1
ATOM 8388 C CA . ARG B 1 486 ? -222.79256 -124.56193 121.97459 1.000 85.81483 486 ARG B CA 1
ATOM 8389 C C . ARG B 1 486 ? -222.28239 -123.14157 122.16062 1.000 99.30686 486 ARG B C 1
ATOM 8390 O O . ARG B 1 486 ? -223.06095 -122.19327 122.29129 1.000 106.42267 486 ARG B O 1
ATOM 8398 N N . ALA B 1 487 ? -220.95845 -123.01044 122.17420 1.000 109.55179 487 ALA B N 1
ATOM 8399 C CA . ALA B 1 487 ? -220.33183 -121.69534 122.20309 1.000 121.18583 487 ALA B CA 1
ATOM 8400 C C . ALA B 1 487 ? -220.46320 -121.04176 120.83262 1.000 135.42457 487 ALA B C 1
ATOM 8401 O O . ALA B 1 487 ? -219.99549 -121.58913 119.82833 1.000 135.32724 487 ALA B O 1
ATOM 8403 N N . PHE B 1 488 ? -221.10319 -119.87732 120.79004 1.000 145.79638 488 PHE B N 1
ATOM 8404 C CA . PHE B 1 488 ? -221.39655 -119.22152 119.52539 1.000 154.51256 488 PHE B CA 1
ATOM 8405 C C . PHE B 1 488 ? -220.14680 -118.58709 118.92858 1.000 147.56922 488 PHE B C 1
ATOM 8406 O O . PHE B 1 488 ? -219.21731 -118.19512 119.64003 1.000 141.29741 488 PHE B O 1
ATOM 8414 N N . ASP B 1 489 ? -220.13810 -118.48941 117.60054 1.000 141.80855 489 ASP B N 1
ATOM 8415 C CA . ASP B 1 489 ? -219.02405 -117.92254 116.84765 1.000 131.79641 489 ASP B CA 1
ATOM 8416 C C . ASP B 1 489 ? -219.57880 -116.84928 115.92092 1.000 121.22285 489 ASP B C 1
ATOM 8417 O O . ASP B 1 489 ? -220.35385 -117.15474 115.00878 1.000 121.52182 489 ASP B O 1
ATOM 8422 N N . HIS B 1 490 ? -219.19134 -115.59330 116.15882 1.000 112.22556 490 HIS B N 1
ATOM 8423 C CA . HIS B 1 490 ? -219.66490 -114.50173 115.31339 1.000 107.54243 490 HIS B CA 1
ATOM 8424 C C . HIS B 1 490 ? -219.15364 -114.63349 113.88465 1.000 112.47405 490 HIS B C 1
ATOM 8425 O O . HIS B 1 490 ? -219.81668 -114.17890 112.94496 1.000 116.42547 490 HIS B O 1
ATOM 8432 N N . GLU B 1 491 ? -217.98380 -115.24877 113.70188 1.000 112.11280 491 GLU B N 1
ATOM 8433 C CA . GLU B 1 491 ? -217.43089 -115.41237 112.36152 1.000 115.26637 491 GLU B CA 1
ATOM 8434 C C . GLU B 1 491 ? -218.19587 -116.46421 111.56550 1.000 117.41439 491 GLU B C 1
ATOM 8435 O O . GLU B 1 491 ? -218.39223 -116.31064 110.35422 1.000 105.26902 491 GLU B O 1
ATOM 8441 N N . GLN B 1 492 ? -218.63488 -117.53858 112.22499 1.000 126.95222 492 GLN B N 1
ATOM 8442 C CA . GLN B 1 492 ? -219.36824 -118.59272 111.52887 1.000 131.73761 492 GLN B CA 1
ATOM 8443 C C . GLN B 1 492 ? -220.77376 -118.13377 111.15492 1.000 137.05535 492 GLN B C 1
ATOM 8444 O O . GLN B 1 492 ? -221.16131 -118.17060 109.98119 1.000 132.42067 492 GLN B O 1
ATOM 8450 N N . LEU B 1 493 ? -221.55490 -117.69751 112.14111 1.000 138.86564 493 LEU B N 1
ATOM 8451 C CA . LEU B 1 493 ? -222.90589 -117.20897 111.90492 1.000 131.20290 493 LEU B CA 1
ATOM 8452 C C . LEU B 1 493 ? -223.10312 -115.88958 112.63452 1.000 127.30518 493 LEU B C 1
ATOM 8453 O O . LEU B 1 493 ? -222.61754 -115.70643 113.75489 1.000 120.21595 493 LEU B O 1
ATOM 8458 N N . ARG B 1 494 ? -223.81184 -114.96986 111.98461 1.000 128.99831 494 ARG B N 1
ATOM 8459 C CA . ARG B 1 494 ? -224.04471 -113.64023 112.53070 1.000 129.17566 494 ARG B CA 1
ATOM 8460 C C . ARG B 1 494 ? -225.34167 -113.56640 113.33115 1.000 129.40367 494 ARG B C 1
ATOM 8461 O O . ARG B 1 494 ? -225.36316 -113.01068 114.43360 1.000 124.23864 494 ARG B O 1
ATOM 8469 N N . SER B 1 495 ? -226.42507 -114.11898 112.79250 1.000 133.82823 495 SER B N 1
ATOM 8470 C CA . SER B 1 495 ? -227.72129 -114.08936 113.45650 1.000 131.17031 495 SER B CA 1
ATOM 8471 C C . SER B 1 495 ? -228.54152 -115.26496 112.94718 1.000 125.03502 495 SER B C 1
ATOM 8472 O O . SER B 1 495 ? -228.20157 -115.88969 111.93930 1.000 122.75965 495 SER B O 1
ATOM 8475 N N . PHE B 1 496 ? -229.63098 -115.56359 113.65431 1.000 117.59061 496 PHE B N 1
ATOM 8476 C CA . PHE B 1 496 ? -230.56452 -116.55863 113.14345 1.000 119.93186 496 PHE B CA 1
ATOM 8477 C C . PHE B 1 496 ? -231.96554 -116.34213 113.70340 1.000 111.48138 496 PHE B C 1
ATOM 8478 O O . PHE B 1 496 ? -232.15063 -115.83595 114.81730 1.000 102.42431 496 PHE B O 1
ATOM 8486 N N . GLN B 1 497 ? -232.94722 -116.73032 112.89055 1.000 116.68283 497 GLN B N 1
ATOM 8487 C CA . GLN B 1 497 ? -234.36364 -116.68370 113.21672 1.000 116.91478 497 GLN B CA 1
ATOM 8488 C C . GLN B 1 497 ? -234.80419 -117.98077 113.88580 1.000 118.90448 497 GLN B C 1
ATOM 8489 O O . GLN B 1 497 ? -234.30657 -119.06545 113.57138 1.000 118.33767 497 GLN B O 1
ATOM 8495 N N . LEU B 1 498 ? -235.75376 -117.86037 114.81272 1.000 118.33016 498 LEU B N 1
ATOM 8496 C CA . LEU B 1 498 ? -236.37148 -119.00827 115.45537 1.000 105.08815 498 LEU B CA 1
ATOM 8497 C C . LEU B 1 498 ? -237.85572 -118.73007 115.62595 1.000 104.02439 498 LEU B C 1
ATOM 8498 O O . LEU B 1 498 ? -238.25674 -117.58958 115.87243 1.000 107.39728 498 LEU B O 1
ATOM 8503 N N . THR B 1 499 ? -238.67098 -119.76650 115.47053 1.000 100.29560 499 THR B N 1
ATOM 8504 C CA . THR B 1 499 ? -240.09781 -119.68194 115.74610 1.000 105.06253 499 THR B CA 1
ATOM 8505 C C . THR B 1 499 ? -240.45383 -120.72276 116.79785 1.000 111.16888 499 THR B C 1
ATOM 8506 O O . THR B 1 499 ? -240.06388 -121.89006 116.68553 1.000 111.58783 499 THR B O 1
ATOM 8510 N N . LEU B 1 500 ? -241.15822 -120.28678 117.83553 1.000 119.40097 500 LEU B N 1
ATOM 8511 C CA . LEU B 1 500 ? -241.48123 -121.12376 118.97799 1.000 118.25075 500 LEU B CA 1
ATOM 8512 C C . LEU B 1 500 ? -242.99235 -121.25076 119.09724 1.000 106.85578 500 LEU B C 1
ATOM 8513 O O . LEU B 1 500 ? -243.74796 -120.43217 118.56777 1.000 105.70358 500 LEU B O 1
ATOM 8518 N N . GLN B 1 501 ? -243.42888 -122.28346 119.81453 1.000 99.14302 501 GLN B N 1
ATOM 8519 C CA . GLN B 1 501 ? -244.84649 -122.58970 119.94012 1.000 90.83723 501 GLN B CA 1
ATOM 8520 C C . GLN B 1 501 ? -245.20473 -122.81866 121.39938 1.000 100.21114 501 GLN B C 1
ATOM 8521 O O . GLN B 1 501 ? -244.54250 -123.59747 122.09370 1.000 107.32092 501 GLN B O 1
ATOM 8527 N N . ALA B 1 502 ? -246.25380 -122.13665 121.85146 1.000 102.65661 502 ALA B N 1
ATOM 8528 C CA . ALA B 1 502 ? -246.83409 -122.33195 123.17144 1.000 105.41737 502 ALA B CA 1
ATOM 8529 C C . ALA B 1 502 ? -248.09462 -123.17234 123.03360 1.000 106.12357 502 ALA B C 1
ATOM 8530 O O . ALA B 1 502 ? -248.94211 -122.89117 122.17728 1.000 104.42584 502 ALA B O 1
ATOM 8532 N N . ARG B 1 503 ? -248.21144 -124.19490 123.87949 1.000 112.68678 503 ARG B N 1
ATOM 8533 C CA . ARG B 1 503 ? -249.29366 -125.16513 123.80969 1.000 120.13543 503 ARG B CA 1
ATOM 8534 C C . ARG B 1 503 ? -249.77556 -125.50601 125.21265 1.000 123.41657 503 ARG B C 1
ATOM 8535 O O . ARG B 1 503 ? -248.97151 -125.61966 126.14210 1.000 122.43167 503 ARG B O 1
ATOM 8543 N N . ASP B 1 504 ? -251.08779 -125.66692 125.35829 1.000 122.54096 504 ASP B N 1
ATOM 8544 C CA . ASP B 1 504 ? -251.70251 -126.10076 126.60430 1.000 110.13626 504 ASP B CA 1
ATOM 8545 C C . ASP B 1 504 ? -251.92900 -127.61065 126.58635 1.000 114.70315 504 ASP B C 1
ATOM 8546 O O . ASP B 1 504 ? -251.70484 -128.28907 125.58139 1.000 116.85536 504 ASP B O 1
ATOM 8551 N N . HIS B 1 505 ? -252.37962 -128.13467 127.72007 1.000 110.87407 505 HIS B N 1
ATOM 8552 C CA . HIS B 1 505 ? -252.61880 -129.57181 127.87123 1.000 120.08670 505 HIS B CA 1
ATOM 8553 C C . HIS B 1 505 ? -254.10535 -129.89741 127.83213 1.000 116.85597 505 HIS B C 1
ATOM 8554 O O . HIS B 1 505 ? -254.61621 -130.63713 128.67147 1.000 119.87239 505 HIS B O 1
ATOM 8561 N N . GLY B 1 506 ? -254.82054 -129.35729 126.84553 1.000 116.81244 506 GLY B N 1
ATOM 8562 C CA . GLY B 1 506 ? -256.23078 -129.62488 126.68116 1.000 119.33852 506 GLY B CA 1
ATOM 8563 C C . GLY B 1 506 ? -256.51259 -130.59862 125.54854 1.000 132.76479 506 GLY B C 1
ATOM 8564 O O . GLY B 1 506 ? -255.61431 -131.16843 124.92526 1.000 135.49822 506 GLY B O 1
ATOM 8565 N N . SER B 1 507 ? -257.80332 -130.79445 125.29042 1.000 132.94432 507 SER B N 1
ATOM 8566 C CA . SER B 1 507 ? -258.26225 -131.64586 124.19579 1.000 147.44884 507 SER B CA 1
ATOM 8567 C C . SER B 1 507 ? -259.40443 -130.94011 123.47235 1.000 142.07682 507 SER B C 1
ATOM 8568 O O . SER B 1 507 ? -260.53277 -130.88681 123.98825 1.000 120.47694 507 SER B O 1
ATOM 8571 N N . PRO B 1 508 ? -259.15519 -130.38117 122.27625 1.000 148.18113 508 PRO B N 1
ATOM 8572 C CA . PRO B 1 508 ? -257.84479 -130.37300 121.61806 1.000 138.50013 508 PRO B CA 1
ATOM 8573 C C . PRO B 1 508 ? -256.94133 -129.25373 122.12918 1.000 132.23451 508 PRO B C 1
ATOM 8574 O O . PRO B 1 508 ? -257.41382 -128.33766 122.80204 1.000 134.27484 508 PRO B O 1
ATOM 8578 N N . THR B 1 509 ? -255.65456 -129.33438 121.80567 1.000 124.00642 509 THR B N 1
ATOM 8579 C CA . THR B 1 509 ? -254.69359 -128.33497 122.24761 1.000 132.75140 509 THR B CA 1
ATOM 8580 C C . THR B 1 509 ? -254.76403 -127.09191 121.36938 1.000 145.49366 509 THR B C 1
ATOM 8581 O O . THR B 1 509 ? -254.89953 -127.18386 120.14585 1.000 158.56492 509 THR B O 1
ATOM 8585 N N . LEU B 1 510 ? -254.67521 -125.92553 122.00346 1.000 145.86389 510 LEU B N 1
ATOM 8586 C CA . LEU B 1 510 ? -254.62897 -124.64675 121.30721 1.000 137.21988 510 LEU B CA 1
ATOM 8587 C C . LEU B 1 510 ? -253.21037 -124.10141 121.38874 1.000 137.81779 510 LEU B C 1
ATOM 8588 O O . LEU B 1 510 ? -252.61195 -124.07605 122.46965 1.000 131.71647 510 LEU B O 1
ATOM 8593 N N . SER B 1 511 ? -252.68175 -123.65861 120.25147 1.000 137.56364 511 SER B N 1
ATOM 8594 C CA . SER B 1 511 ? -251.28795 -123.26137 120.13831 1.000 118.64556 511 SER B CA 1
ATOM 8595 C C . SER B 1 511 ? -251.16712 -121.80001 119.72888 1.000 106.73988 511 SER B C 1
ATOM 8596 O O . SER B 1 511 ? -252.11009 -121.18906 119.21803 1.000 95.65254 511 SER B O 1
ATOM 8599 N N . ALA B 1 512 ? -249.97951 -121.24865 119.96896 1.000 109.45697 512 ALA B N 1
ATOM 8600 C CA . ALA B 1 512 ? -249.65135 -119.90066 119.52397 1.000 112.32268 512 ALA B CA 1
ATOM 8601 C C . ALA B 1 512 ? -248.17849 -119.83622 119.14576 1.000 116.31738 512 ALA B C 1
ATOM 8602 O O . ALA B 1 512 ? -247.32545 -120.36242 119.86262 1.000 113.32086 512 ALA B O 1
ATOM 8604 N N . ASN B 1 513 ? -247.88641 -119.18562 118.02214 1.000 111.84027 513 ASN B N 1
ATOM 8605 C CA . ASN B 1 513 ? -246.53383 -119.11885 117.48621 1.000 102.23832 513 ASN B CA 1
ATOM 8606 C C . ASN B 1 513 ? -245.93679 -117.73964 117.74003 1.000 112.68313 513 ASN B C 1
ATOM 8607 O O . ASN B 1 513 ? -246.62314 -116.72083 117.61479 1.000 117.83015 513 ASN B O 1
ATOM 8612 N N . VAL B 1 514 ? -244.65290 -117.71635 118.09742 1.000 117.40612 514 VAL B N 1
ATOM 8613 C CA . VAL B 1 514 ? -243.92566 -116.48102 118.36168 1.000 108.02052 514 VAL B CA 1
ATOM 8614 C C . VAL B 1 514 ? -242.60798 -116.50747 117.59712 1.000 109.54743 514 VAL B C 1
ATOM 8615 O O . VAL B 1 514 ? -242.02699 -117.57054 117.35700 1.000 119.02950 514 VAL B O 1
ATOM 8619 N N . SER B 1 515 ? -242.14461 -115.32446 117.19938 1.000 96.78067 515 SER B N 1
ATOM 8620 C CA . SER B 1 515 ? -240.91381 -115.16739 116.43461 1.000 94.89745 515 SER B CA 1
ATOM 8621 C C . SER B 1 515 ? -239.84204 -114.51685 117.30065 1.000 90.99133 515 SER B C 1
ATOM 8622 O O . SER B 1 515 ? -240.10300 -113.50959 117.97078 1.000 85.29597 515 SER B O 1
ATOM 8625 N N . MET B 1 516 ? -238.64056 -115.09626 117.28815 1.000 93.06638 516 MET B N 1
ATOM 8626 C CA . MET B 1 516 ? -237.52013 -114.58533 118.06382 1.000 91.34966 516 MET B CA 1
ATOM 8627 C C . MET B 1 516 ? -236.25470 -114.57913 117.21927 1.000 106.16326 516 MET B C 1
ATOM 8628 O O . MET B 1 516 ? -235.89884 -115.59389 116.61285 1.000 114.29417 516 MET B O 1
ATOM 8633 N N . ARG B 1 517 ? -235.56987 -113.44224 117.19988 1.000 108.37226 517 ARG B N 1
ATOM 8634 C CA . ARG B 1 517 ? -234.30033 -113.30315 116.49702 1.000 108.90621 517 ARG B CA 1
ATOM 8635 C C . ARG B 1 517 ? -233.14358 -113.28822 117.48950 1.000 97.10477 517 ARG B C 1
ATOM 8636 O O . ARG B 1 517 ? -233.16860 -112.53413 118.47348 1.000 100.63371 517 ARG B O 1
ATOM 8644 N N . LEU B 1 518 ? -232.13946 -114.12644 117.23537 1.000 89.47857 518 LEU B N 1
ATOM 8645 C CA . LEU B 1 518 ? -230.95678 -114.20697 118.07930 1.000 95.14440 518 LEU B CA 1
ATOM 8646 C C . LEU B 1 518 ? -229.75333 -113.66467 117.32201 1.000 104.35655 518 LEU B C 1
ATOM 8647 O O . LEU B 1 518 ? -229.46409 -114.10646 116.20287 1.000 110.59503 518 LEU B O 1
ATOM 8652 N N . LEU B 1 519 ? -229.06667 -112.70272 117.93446 1.000 106.61914 519 LEU B N 1
ATOM 8653 C CA . LEU B 1 519 ? -227.89642 -112.05572 117.35736 1.000 114.68213 519 LEU B CA 1
ATOM 8654 C C . LEU B 1 519 ? -226.65102 -112.44157 118.14589 1.000 100.30688 519 LEU B C 1
ATOM 8655 O O . LEU B 1 519 ? -226.70939 -112.61658 119.36722 1.000 92.55575 519 LEU B O 1
ATOM 8660 N N . VAL B 1 520 ? -225.53257 -112.59765 117.44396 1.000 94.89963 520 VAL B N 1
ATOM 8661 C CA . VAL B 1 520 ? -224.25266 -112.92385 118.06389 1.000 86.89407 520 VAL B CA 1
ATOM 8662 C C . VAL B 1 520 ? -223.41685 -111.65026 118.12691 1.000 103.30720 520 VAL B C 1
ATOM 8663 O O . VAL B 1 520 ? -223.02783 -111.09770 117.09210 1.000 114.52607 520 VAL B O 1
ATOM 8667 N N . GLY B 1 521 ? -223.13735 -111.18410 119.34116 1.000 104.63193 521 GLY B N 1
ATOM 8668 C CA . GLY B 1 521 ? -222.30320 -110.00724 119.50800 1.000 112.91380 521 GLY B CA 1
ATOM 8669 C C . GLY B 1 521 ? -220.83958 -110.31517 119.23841 1.000 106.35876 521 GLY B C 1
ATOM 8670 O O . GLY B 1 521 ? -220.30567 -111.33865 119.66898 1.000 101.34504 521 GLY B O 1
ATOM 8671 N N . ASP B 1 522 ? -220.18460 -109.40969 118.51639 1.000 96.20049 522 ASP B N 1
ATOM 8672 C CA . ASP B 1 522 ? -218.79724 -109.61184 118.12256 1.000 84.51542 522 ASP B CA 1
ATOM 8673 C C . ASP B 1 522 ? -217.86678 -109.27654 119.28234 1.000 80.19530 522 ASP B C 1
ATOM 8674 O O . ASP B 1 522 ? -218.03049 -108.24829 119.94654 1.000 70.14317 522 ASP B O 1
ATOM 8679 N N . ARG B 1 523 ? -216.89263 -110.15051 119.52287 1.000 89.79818 523 ARG B N 1
ATOM 8680 C CA . ARG B 1 523 ? -215.84084 -109.92636 120.50236 1.000 100.60828 523 ARG B CA 1
ATOM 8681 C C . ARG B 1 523 ? -214.49160 -109.85595 119.79916 1.000 115.31512 523 ARG B C 1
ATOM 8682 O O . ARG B 1 523 ? -214.29569 -110.45481 118.73768 1.000 109.20449 523 ARG B O 1
ATOM 8684 N N . ASN B 1 524 ? -213.56004 -109.11074 120.39772 1.000 126.16544 524 ASN B N 1
ATOM 8685 C CA . ASN B 1 524 ? -212.23176 -108.90679 119.81526 1.000 118.99088 524 ASN B CA 1
ATOM 8686 C C . ASN B 1 524 ? -211.34416 -110.11190 120.13403 1.000 123.42566 524 ASN B C 1
ATOM 8687 O O . ASN B 1 524 ? -210.42291 -110.06117 120.95184 1.000 139.12295 524 ASN B O 1
ATOM 8692 N N . ASP B 1 525 ? -211.64247 -111.22076 119.45826 1.000 115.63295 525 ASP B N 1
ATOM 8693 C CA . ASP B 1 525 ? -210.94095 -112.47963 119.66828 1.000 118.22885 525 ASP B CA 1
ATOM 8694 C C . ASP B 1 525 ? -210.03214 -112.86738 118.50918 1.000 132.45064 525 ASP B C 1
ATOM 8695 O O . ASP B 1 525 ? -209.36731 -113.90647 118.58440 1.000 150.01752 525 ASP B O 1
ATOM 8700 N N . ASN B 1 526 ? -209.98124 -112.06877 117.44592 1.000 125.89167 526 ASN B N 1
ATOM 8701 C CA . ASN B 1 526 ? -209.16294 -112.35740 116.27542 1.000 113.01733 526 ASN B CA 1
ATOM 8702 C C . ASN B 1 526 ? -208.08753 -111.29458 116.10875 1.000 104.55088 526 ASN B C 1
ATOM 8703 O O . ASN B 1 526 ? -208.37776 -110.09514 116.16275 1.000 104.21355 526 ASN B O 1
ATOM 8708 N N . ALA B 1 527 ? -206.84957 -111.74047 115.91001 1.000 103.35073 527 ALA B N 1
ATOM 8709 C CA . ALA B 1 527 ? -205.73713 -110.83952 115.66795 1.000 107.30263 527 ALA B CA 1
ATOM 8710 C C . ALA B 1 527 ? -205.76406 -110.35658 114.21835 1.000 107.70737 527 ALA B C 1
ATOM 8711 O O . ALA B 1 527 ? -206.24746 -111.06488 113.33080 1.000 112.04283 527 ALA B O 1
ATOM 8713 N N . PRO B 1 528 ? -205.26027 -109.15126 113.95413 1.000 99.36082 528 PRO B N 1
ATOM 8714 C CA . PRO B 1 528 ? -205.25219 -108.64711 112.57521 1.000 105.97890 528 PRO B CA 1
ATOM 8715 C C . PRO B 1 528 ? -204.34326 -109.47177 111.67666 1.000 130.90582 528 PRO B C 1
ATOM 8716 O O . PRO B 1 528 ? -203.25972 -109.90113 112.07978 1.000 142.93850 528 PRO B O 1
ATOM 8720 N N . ARG B 1 529 ? -204.80315 -109.69219 110.44633 1.000 147.38361 529 ARG B N 1
ATOM 8721 C CA . ARG B 1 529 ? -204.09090 -110.49284 109.45889 1.000 161.13643 529 ARG B CA 1
ATOM 8722 C C . ARG B 1 529 ? -203.70664 -109.62890 108.26477 1.000 173.24111 529 ARG B C 1
ATOM 8723 O O . ARG B 1 529 ? -204.52955 -108.86177 107.75284 1.000 181.58716 529 ARG B O 1
ATOM 8731 N N . VAL B 1 530 ? -202.45740 -109.75683 107.82486 1.000 171.96306 530 VAL B N 1
ATOM 8732 C CA . VAL B 1 530 ? -201.93211 -108.96958 106.71409 1.000 153.83546 530 VAL B CA 1
ATOM 8733 C C . VAL B 1 530 ? -202.14501 -109.73232 105.41159 1.000 156.31413 530 VAL B C 1
ATOM 8734 O O . VAL B 1 530 ? -201.77100 -110.90630 105.29723 1.000 148.35643 530 VAL B O 1
ATOM 8738 N N . LEU B 1 531 ? -202.76282 -109.07292 104.43065 1.000 166.65048 531 LEU B N 1
ATOM 8739 C CA . LEU B 1 531 ? -203.01027 -109.68500 103.12899 1.000 171.49417 531 LEU B CA 1
ATOM 8740 C C . LEU B 1 531 ? -201.82055 -109.48613 102.19234 1.000 162.83201 531 LEU B C 1
ATOM 8741 O O . LEU B 1 531 ? -201.16940 -110.45364 101.78541 1.000 156.20072 531 LEU B O 1
ATOM 8746 N N . TYR B 1 532 ? -201.53021 -108.23229 101.84679 1.000 167.70860 532 TYR B N 1
ATOM 8747 C CA . TYR B 1 532 ? -200.46421 -107.84841 100.94049 1.000 183.37625 532 TYR B CA 1
ATOM 8748 C C . TYR B 1 532 ? -199.52008 -106.87006 101.62824 1.000 184.66359 532 TYR B C 1
ATOM 8749 O O . TYR B 1 532 ? -199.97983 -105.94094 102.30120 1.000 167.48310 532 TYR B O 1
ATOM 8758 N N . PRO B 1 533 ? -198.19540 -107.04625 101.48371 1.000 195.06893 533 PRO B N 1
ATOM 8759 C CA . PRO B 1 533 ? -197.52056 -108.10130 100.71714 1.000 189.11583 533 PRO B CA 1
ATOM 8760 C C . PRO B 1 533 ? -197.34782 -109.41159 101.48841 1.000 187.03294 533 PRO B C 1
ATOM 8761 O O . PRO B 1 533 ? -197.49643 -109.43515 102.71068 1.000 189.20305 533 PRO B O 1
ATOM 8765 N N . THR B 1 534 ? -197.03523 -110.48629 100.76656 1.000 184.98432 534 THR B N 1
ATOM 8766 C CA . THR B 1 534 ? -196.81811 -111.78294 101.39410 1.000 176.47648 534 THR B CA 1
ATOM 8767 C C . THR B 1 534 ? -195.46851 -111.81640 102.10468 1.000 167.79607 534 THR B C 1
ATOM 8768 O O . THR B 1 534 ? -194.49017 -111.22013 101.64556 1.000 166.88016 534 THR B O 1
ATOM 8772 N N . LEU B 1 535 ? -195.42210 -112.51999 103.23519 1.000 163.62222 535 LEU B N 1
ATOM 8773 C CA . LEU B 1 535 ? -194.23441 -112.60011 104.07163 1.000 153.32301 535 LEU B CA 1
ATOM 8774 C C . LEU B 1 535 ? -193.69730 -114.02519 104.13364 1.000 160.54401 535 LEU B C 1
ATOM 8775 O O . LEU B 1 535 ? -194.45635 -114.99887 104.10395 1.000 163.82197 535 LEU B O 1
ATOM 8780 N N . GLU B 1 536 ? -192.37225 -114.12846 104.21442 1.000 166.49231 536 GLU B N 1
ATOM 8781 C CA . GLU B 1 536 ? -191.70086 -115.38975 104.47591 1.000 169.62094 536 GLU B CA 1
ATOM 8782 C C . GLU B 1 536 ? -191.88604 -115.74961 105.95360 1.000 168.90298 536 GLU B C 1
ATOM 8783 O O . GLU B 1 536 ? -192.27286 -114.89594 106.75473 1.000 174.69100 536 GLU B O 1
ATOM 8789 N N . PRO B 1 537 ? -191.65377 -117.03001 106.33954 1.000 163.72062 537 PRO B N 1
ATOM 8790 C CA . PRO B 1 537 ? -191.70252 -117.39936 107.76464 1.000 170.25300 537 PRO B CA 1
ATOM 8791 C C . PRO B 1 537 ? -191.05346 -116.40900 108.72383 1.000 175.21215 537 PRO B C 1
ATOM 8792 O O . PRO B 1 537 ? -191.52657 -116.24317 109.85236 1.000 188.55257 537 PRO B O 1
ATOM 8796 N N . ASP B 1 538 ? -189.97365 -115.74984 108.29896 1.000 166.37848 538 ASP B N 1
ATOM 8797 C CA . ASP B 1 538 ? -189.37341 -114.71386 109.13021 1.000 170.04040 538 ASP B CA 1
ATOM 8798 C C . ASP B 1 538 ? -190.27837 -113.49535 109.26831 1.000 174.99766 538 ASP B C 1
ATOM 8799 O O . ASP B 1 538 ? -190.14119 -112.73953 110.23628 1.000 181.88017 538 ASP B O 1
ATOM 8804 N N . GLY B 1 539 ? -191.20248 -113.29719 108.33327 1.000 170.92860 539 GLY B N 1
ATOM 8805 C CA . GLY B 1 539 ? -192.02703 -112.10878 108.32637 1.000 160.84794 539 GLY B CA 1
ATOM 8806 C C . GLY B 1 539 ? -191.38308 -110.93803 107.62824 1.000 139.30646 539 GLY B C 1
ATOM 8807 O O . GLY B 1 539 ? -191.60757 -109.78923 108.02521 1.000 134.88911 539 GLY B O 1
ATOM 8808 N N . SER B 1 540 ? -190.58691 -111.19463 106.59477 1.000 139.00264 540 SER B N 1
ATOM 8809 C CA . SER B 1 540 ? -189.83456 -110.16877 105.89237 1.000 147.03080 540 SER B CA 1
ATOM 8810 C C . SER B 1 540 ? -190.25940 -110.11829 104.43300 1.000 158.21420 540 SER B C 1
ATOM 8811 O O . SER B 1 540 ? -190.53373 -111.15408 103.81842 1.000 165.31505 540 SER B O 1
ATOM 8814 N N . ALA B 1 541 ? -190.31309 -108.90814 103.88589 1.000 162.60460 541 ALA B N 1
ATOM 8815 C CA . ALA B 1 541 ? -190.58361 -108.69310 102.47357 1.000 163.00134 541 ALA B CA 1
ATOM 8816 C C . ALA B 1 541 ? -189.50856 -107.77895 101.90925 1.000 156.64129 541 ALA B C 1
ATOM 8817 O O . ALA B 1 541 ? -189.08917 -106.82177 102.56696 1.000 146.17125 541 ALA B O 1
ATOM 8819 N N . LEU B 1 542 ? -189.06406 -108.07600 100.69129 1.000 168.44356 542 LEU B N 1
ATOM 8820 C CA . LEU B 1 542 ? -187.95678 -107.36416 100.06631 1.000 178.71058 542 LEU B CA 1
ATOM 8821 C C . LEU B 1 542 ? -188.46576 -106.65623 98.82048 1.000 184.39966 542 LEU B C 1
ATOM 8822 O O . LEU B 1 542 ? -188.90126 -107.30822 97.86503 1.000 180.88092 542 LEU B O 1
ATOM 8827 N N . PHE B 1 543 ? -188.41020 -105.32736 98.83481 1.000 189.88637 543 PHE B N 1
ATOM 8828 C CA . PHE B 1 543 ? -188.75778 -104.49266 97.68788 1.000 189.01842 543 PHE B CA 1
ATOM 8829 C C . PHE B 1 543 ? -187.54527 -103.61903 97.38091 1.000 192.17376 543 PHE B C 1
ATOM 8830 O O . PHE B 1 543 ? -187.42750 -102.50052 97.88738 1.000 195.67910 543 PHE B O 1
ATOM 8838 N N . ASP B 1 544 ? -186.64230 -104.13490 96.54603 1.000 184.86653 544 ASP B N 1
ATOM 8839 C CA . ASP B 1 544 ? -185.40415 -103.44696 96.20277 1.000 170.82726 544 ASP B CA 1
ATOM 8840 C C . ASP B 1 544 ? -185.52232 -102.66357 94.89952 1.000 166.56084 544 ASP B C 1
ATOM 8841 O O . ASP B 1 544 ? -184.53519 -102.51191 94.17188 1.000 156.99303 544 ASP B O 1
ATOM 8846 N N . MET B 1 545 ? -186.71761 -102.16052 94.59280 1.000 176.70990 545 MET B N 1
ATOM 8847 C CA . MET B 1 545 ? -186.96962 -101.39170 93.38036 1.000 178.84476 545 MET B CA 1
ATOM 8848 C C . MET B 1 545 ? -187.40168 -99.96457 93.70566 1.000 174.61253 545 MET B C 1
ATOM 8849 O O . MET B 1 545 ? -188.22177 -99.37962 92.99555 1.000 187.91638 545 MET B O 1
ATOM 8854 N N . VAL B 1 546 ? -186.85303 -99.38989 94.77191 1.000 153.23574 546 VAL B N 1
ATOM 8855 C CA . VAL B 1 546 ? -187.20277 -98.02968 95.17486 1.000 141.38862 546 VAL B CA 1
ATOM 8856 C C . VAL B 1 546 ? -186.31660 -97.03345 94.43601 1.000 138.29873 546 VAL B C 1
ATOM 8857 O O . VAL B 1 546 ? -185.08276 -97.14350 94.48713 1.000 126.89768 546 VAL B O 1
ATOM 8861 N N . PRO B 1 547 ? -186.89463 -96.05342 93.74096 1.000 146.41200 547 PRO B N 1
ATOM 8862 C CA . PRO B 1 547 ? -186.07111 -95.07535 93.01659 1.000 161.89828 547 PRO B CA 1
ATOM 8863 C C . PRO B 1 547 ? -185.36021 -94.14094 93.98498 1.000 160.17413 547 PRO B C 1
ATOM 8864 O O . PRO B 1 547 ? -185.96008 -93.63677 94.93691 1.000 153.60766 547 PRO B O 1
ATOM 8868 N N . ARG B 1 548 ? -184.06891 -93.91229 93.73485 1.000 165.14367 548 ARG B N 1
ATOM 8869 C CA . ARG B 1 548 ? -183.31911 -92.97928 94.56897 1.000 157.58724 548 ARG B CA 1
ATOM 8870 C C . ARG B 1 548 ? -183.68618 -91.53439 94.25227 1.000 166.36691 548 ARG B C 1
ATOM 8871 O O . ARG B 1 548 ? -183.79104 -90.70112 95.16064 1.000 142.65780 548 ARG B O 1
ATOM 8873 N N . SER B 1 549 ? -183.88519 -91.21769 92.97137 1.000 188.14058 549 SER B N 1
ATOM 8874 C CA . SER B 1 549 ? -184.27341 -89.87994 92.54201 1.000 176.83235 549 SER B CA 1
ATOM 8875 C C . SER B 1 549 ? -185.75737 -89.59486 92.74595 1.000 161.51292 549 SER B C 1
ATOM 8876 O O . SER B 1 549 ? -186.29346 -88.68176 92.10523 1.000 147.18329 549 SER B O 1
ATOM 8879 N N . ALA B 1 550 ? -186.43001 -90.34879 93.61058 1.000 162.61953 550 ALA B N 1
ATOM 8880 C CA . ALA B 1 550 ? -187.84883 -90.12996 93.84893 1.000 156.97163 550 ALA B CA 1
ATOM 8881 C C . ALA B 1 550 ? -188.06443 -88.87947 94.69160 1.000 153.28377 550 ALA B C 1
ATOM 8882 O O . ALA B 1 550 ? -187.41691 -88.69411 95.72671 1.000 141.40866 550 ALA B O 1
ATOM 8884 N N . GLU B 1 551 ? -188.97169 -88.01849 94.24163 1.000 159.32533 551 GLU B N 1
ATOM 8885 C CA . GLU B 1 551 ? -189.33026 -86.84533 95.01732 1.000 167.65461 551 GLU B CA 1
ATOM 8886 C C . GLU B 1 551 ? -190.12603 -87.27612 96.25048 1.000 193.05882 551 GLU B C 1
ATOM 8887 O O . GLU B 1 551 ? -190.80255 -88.30820 96.22765 1.000 205.83141 551 GLU B O 1
ATOM 8893 N N . PRO B 1 552 ? -190.04465 -86.51883 97.34657 1.000 208.58933 552 PRO B N 1
ATOM 8894 C CA . PRO B 1 552 ? -190.83035 -86.86746 98.53822 1.000 217.92624 552 PRO B CA 1
ATOM 8895 C C . PRO B 1 552 ? -192.32009 -86.94457 98.23268 1.000 210.10586 552 PRO B C 1
ATOM 8896 O O . PRO B 1 552 ? -192.85392 -86.17390 97.43212 1.000 206.87756 552 PRO B O 1
ATOM 8900 N N . GLY B 1 553 ? -192.98825 -87.89185 98.88854 1.000 195.72152 553 GLY B N 1
ATOM 8901 C CA . GLY B 1 553 ? -194.35793 -88.24267 98.58235 1.000 166.35035 553 GLY B CA 1
ATOM 8902 C C . GLY B 1 553 ? -194.51306 -89.40811 97.63044 1.000 155.72099 553 GLY B C 1
ATOM 8903 O O . GLY B 1 553 ? -195.64783 -89.74290 97.26548 1.000 131.09897 553 GLY B O 1
ATOM 8904 N N . TYR B 1 554 ? -193.41259 -90.03149 97.21631 1.000 178.43055 554 TYR B N 1
ATOM 8905 C CA . TYR B 1 554 ? -193.47330 -91.17118 96.31130 1.000 178.94288 554 TYR B CA 1
ATOM 8906 C C . TYR B 1 554 ? -194.05253 -92.38361 97.02990 1.000 167.61428 554 TYR B C 1
ATOM 8907 O O . TYR B 1 554 ? -193.61258 -92.73651 98.12837 1.000 165.46801 554 TYR B O 1
ATOM 8916 N N . LEU B 1 555 ? -195.04292 -93.01895 96.41073 1.000 162.73220 555 LEU B N 1
ATOM 8917 C CA . LEU B 1 555 ? -195.70320 -94.18231 96.99817 1.000 158.59711 555 LEU B CA 1
ATOM 8918 C C . LEU B 1 555 ? -194.73810 -95.36002 96.95263 1.000 167.31867 555 LEU B C 1
ATOM 8919 O O . LEU B 1 555 ? -194.55391 -95.98856 95.90744 1.000 169.43005 555 LEU B O 1
ATOM 8924 N N . VAL B 1 556 ? -194.10197 -95.65574 98.08861 1.000 171.23155 556 VAL B N 1
ATOM 8925 C CA . VAL B 1 556 ? -193.22193 -96.81921 98.16190 1.000 165.25754 556 VAL B CA 1
ATOM 8926 C C . VAL B 1 556 ? -194.03417 -98.09846 98.01115 1.000 154.61659 556 VAL B C 1
ATOM 8927 O O . VAL B 1 556 ? -193.80066 -98.89684 97.09601 1.000 138.53624 556 VAL B O 1
ATOM 8931 N N . THR B 1 557 ? -195.00647 -98.30195 98.89357 1.000 163.01023 557 THR B N 1
ATOM 8932 C CA . THR B 1 557 ? -195.97181 -99.39351 98.74759 1.000 157.82085 557 THR B CA 1
ATOM 8933 C C . THR B 1 557 ? -197.13806 -99.11262 99.69135 1.000 169.18248 557 THR B C 1
ATOM 8934 O O . THR B 1 557 ? -197.19868 -98.05736 100.33432 1.000 174.16374 557 THR B O 1
ATOM 8938 N N . LYS B 1 558 ? -198.06732 -100.06039 99.78118 1.000 165.66811 558 LYS B N 1
ATOM 8939 C CA . LYS B 1 558 ? -199.20105 -99.93781 100.68678 1.000 148.76297 558 LYS B CA 1
ATOM 8940 C C . LYS B 1 558 ? -199.47418 -101.27738 101.34685 1.000 138.42477 558 LYS B C 1
ATOM 8941 O O . LYS B 1 558 ? -199.51888 -102.30934 100.67075 1.000 146.68903 558 LYS B O 1
ATOM 8947 N N . VAL B 1 559 ? -199.65821 -101.25464 102.66100 1.000 122.83568 559 VAL B N 1
ATOM 8948 C CA . VAL B 1 559 ? -199.95092 -102.45916 103.42394 1.000 125.70981 559 VAL B CA 1
ATOM 8949 C C . VAL B 1 559 ? -201.46114 -102.59709 103.52453 1.000 136.09588 559 VAL B C 1
ATOM 8950 O O . VAL B 1 559 ? -202.16208 -101.63497 103.86065 1.000 139.73047 559 VAL B O 1
ATOM 8954 N N . VAL B 1 560 ? -201.96512 -103.79115 103.23307 1.000 145.66778 560 VAL B N 1
ATOM 8955 C CA . VAL B 1 560 ? -203.38346 -104.09671 103.34979 1.000 159.27822 560 VAL B CA 1
ATOM 8956 C C . VAL B 1 560 ? -203.54951 -105.14641 104.43627 1.000 164.58809 560 VAL B C 1
ATOM 8957 O O . VAL B 1 560 ? -202.85304 -106.16857 104.43423 1.000 163.25815 560 VAL B O 1
ATOM 8961 N N . ALA B 1 561 ? -204.46682 -104.89290 105.36304 1.000 162.41895 561 ALA B N 1
ATOM 8962 C CA . ALA B 1 561 ? -204.73423 -105.82392 106.44421 1.000 168.90039 561 ALA B CA 1
ATOM 8963 C C . ALA B 1 561 ? -206.23012 -105.86097 106.70570 1.000 183.40211 561 ALA B C 1
ATOM 8964 O O . ALA B 1 561 ? -206.94589 -104.88648 106.45967 1.000 186.59982 561 ALA B O 1
ATOM 8966 N N . VAL B 1 562 ? -206.69447 -107.00279 107.20767 1.000 186.99790 562 VAL B N 1
ATOM 8967 C CA . VAL B 1 562 ? -208.09664 -107.21148 107.53015 1.000 172.94083 562 VAL B CA 1
ATOM 8968 C C . VAL B 1 562 ? -208.18023 -107.86410 108.90404 1.000 153.87572 562 VAL B C 1
ATOM 8969 O O . VAL B 1 562 ? -207.19046 -108.35492 109.44885 1.000 152.90293 562 VAL B O 1
ATOM 8973 N N . ASP B 1 563 ? -209.38446 -107.85052 109.46691 1.000 135.19519 563 ASP B N 1
ATOM 8974 C CA . ASP B 1 563 ? -209.63691 -108.43690 110.77449 1.000 129.41107 563 ASP B CA 1
ATOM 8975 C C . ASP B 1 563 ? -210.95848 -109.18407 110.71593 1.000 120.47053 563 ASP B C 1
ATOM 8976 O O . ASP B 1 563 ? -211.94893 -108.65578 110.20217 1.000 112.30951 563 ASP B O 1
ATOM 8981 N N . ALA B 1 564 ? -210.96723 -110.41374 111.23683 1.000 120.18513 564 ALA B N 1
ATOM 8982 C CA . ALA B 1 564 ? -212.15477 -111.25426 111.14560 1.000 121.56854 564 ALA B CA 1
ATOM 8983 C C . ALA B 1 564 ? -213.31811 -110.71245 111.96508 1.000 136.36978 564 ALA B C 1
ATOM 8984 O O . ALA B 1 564 ? -214.46775 -111.07938 111.70004 1.000 153.03041 564 ALA B O 1
ATOM 8986 N N . ASP B 1 565 ? -213.05309 -109.85536 112.94690 1.000 131.00691 565 ASP B N 1
ATOM 8987 C CA . ASP B 1 565 ? -214.11215 -109.27812 113.76290 1.000 113.77812 565 ASP B CA 1
ATOM 8988 C C . ASP B 1 565 ? -214.81444 -108.17813 112.96710 1.000 108.60739 565 ASP B C 1
ATOM 8989 O O . ASP B 1 565 ? -214.62526 -108.03156 111.75632 1.000 123.29335 565 ASP B O 1
ATOM 8994 N N . SER B 1 566 ? -215.63583 -107.38236 113.64623 1.000 93.39814 566 SER B N 1
ATOM 8995 C CA . SER B 1 566 ? -216.32963 -106.27190 113.01379 1.000 90.32106 566 SER B CA 1
ATOM 8996 C C . SER B 1 566 ? -216.38267 -105.09904 113.98010 1.000 103.77106 566 SER B C 1
ATOM 8997 O O . SER B 1 566 ? -216.39260 -105.27870 115.20059 1.000 111.65791 566 SER B O 1
ATOM 9000 N N . GLY B 1 567 ? -216.41523 -103.89347 113.41909 1.000 109.38345 567 GLY B N 1
ATOM 9001 C CA . GLY B 1 567 ? -216.45786 -102.68884 114.22288 1.000 120.31336 567 GLY B CA 1
ATOM 9002 C C . GLY B 1 567 ? -215.10328 -102.27509 114.75905 1.000 127.71939 567 GLY B C 1
ATOM 9003 O O . GLY B 1 567 ? -214.08526 -102.43074 114.07813 1.000 143.50939 567 GLY B O 1
ATOM 9004 N N . HIS B 1 568 ? -215.08178 -101.73498 115.98130 1.000 117.48359 568 HIS B N 1
ATOM 9005 C CA . HIS B 1 568 ? -213.82089 -101.32095 116.58905 1.000 115.00923 568 HIS B CA 1
ATOM 9006 C C . HIS B 1 568 ? -212.88523 -102.50192 116.81091 1.000 122.38517 568 HIS B C 1
ATOM 9007 O O . HIS B 1 568 ? -211.66319 -102.32205 116.86230 1.000 129.24090 568 HIS B O 1
ATOM 9014 N N . ASN B 1 569 ? -213.43365 -103.71185 116.95020 1.000 123.60049 569 ASN B N 1
ATOM 9015 C CA . ASN B 1 569 ? -212.59532 -104.89715 117.08037 1.000 120.96112 569 ASN B CA 1
ATOM 9016 C C . ASN B 1 569 ? -211.86715 -105.22107 115.78194 1.000 123.22830 569 ASN B C 1
ATOM 9017 O O . ASN B 1 569 ? -210.89721 -105.98627 115.80014 1.000 112.80923 569 ASN B O 1
ATOM 9022 N N . ALA B 1 570 ? -212.31247 -104.64928 114.66381 1.000 131.11214 570 ALA B N 1
ATOM 9023 C CA . ALA B 1 570 ? -211.66952 -104.79767 113.36537 1.000 124.73974 570 ALA B CA 1
ATOM 9024 C C . ALA B 1 570 ? -211.06466 -103.48571 112.88630 1.000 124.80099 570 ALA B C 1
ATOM 9025 O O . ALA B 1 570 ? -210.56828 -103.41088 111.75705 1.000 110.67455 570 ALA B O 1
ATOM 9027 N N . TRP B 1 571 ? -211.09743 -102.45557 113.72603 1.000 136.53201 571 TRP B N 1
ATOM 9028 C CA . TRP B 1 571 ? -210.59500 -101.12288 113.40388 1.000 135.69501 571 TRP B CA 1
ATOM 9029 C C . TRP B 1 571 ? -209.07425 -101.14152 113.42437 1.000 128.37350 571 TRP B C 1
ATOM 9030 O O . TRP B 1 571 ? -208.45120 -101.10380 114.48629 1.000 131.34809 571 TRP B O 1
ATOM 9041 N N . LEU B 1 572 ? -208.47085 -101.17385 112.24053 1.000 116.16304 572 LEU B N 1
ATOM 9042 C CA . LEU B 1 572 ? -207.03461 -101.37131 112.10652 1.000 108.44581 572 LEU B CA 1
ATOM 9043 C C . LEU B 1 572 ? -206.31997 -100.02924 112.01415 1.000 98.33466 572 LEU B C 1
ATOM 9044 O O . LEU B 1 572 ? -206.59986 -99.22820 111.11536 1.000 87.00114 572 LEU B O 1
ATOM 9049 N N . SER B 1 573 ? -205.40172 -99.78982 112.94579 1.000 102.26426 573 SER B N 1
ATOM 9050 C CA . SER B 1 573 ? -204.51612 -98.63696 112.91486 1.000 105.84994 573 SER B CA 1
ATOM 9051 C C . SER B 1 573 ? -203.07946 -99.12836 112.82294 1.000 108.30618 573 SER B C 1
ATOM 9052 O O . SER B 1 573 ? -202.68683 -100.06084 113.53131 1.000 118.10890 573 SER B O 1
ATOM 9055 N N . TYR B 1 574 ? -202.29940 -98.50319 111.94815 1.000 96.13633 574 TYR B N 1
ATOM 9056 C CA . TYR B 1 574 ? -200.94403 -98.94746 111.65127 1.000 95.15555 574 TYR B CA 1
ATOM 9057 C C . TYR B 1 574 ? -199.93120 -98.02348 112.31413 1.000 100.66270 574 TYR B C 1
ATOM 9058 O O . TYR B 1 574 ? -200.00540 -96.80033 112.15981 1.000 92.04580 574 TYR B O 1
ATOM 9067 N N . HIS B 1 575 ? -198.99946 -98.61140 113.05923 1.000 113.48103 575 HIS B N 1
ATOM 9068 C CA . HIS B 1 575 ? -197.96412 -97.88300 113.77670 1.000 125.51711 575 HIS B CA 1
ATOM 9069 C C . HIS B 1 575 ? -196.58954 -98.32429 113.28531 1.000 139.69608 575 HIS B C 1
ATOM 9070 O O . HIS B 1 575 ? -196.45861 -99.24532 112.47647 1.000 140.85401 575 HIS B O 1
ATOM 9077 N N . VAL B 1 576 ? -195.55614 -97.64878 113.78345 1.000 149.01933 576 VAL B N 1
ATOM 9078 C CA . VAL B 1 576 ? -194.16588 -97.93842 113.43921 1.000 140.00831 576 VAL B CA 1
ATOM 9079 C C . VAL B 1 576 ? -193.44714 -98.33379 114.72133 1.000 163.11884 576 VAL B C 1
ATOM 9080 O O . VAL B 1 576 ? -193.16377 -97.47802 115.57008 1.000 175.33875 576 VAL B O 1
ATOM 9084 N N . LEU B 1 577 ? -193.15855 -99.62820 114.87144 1.000 172.33548 577 LEU B N 1
ATOM 9085 C CA . LEU B 1 577 ? -192.45120 -100.09029 116.06130 1.000 188.12692 577 LEU B CA 1
ATOM 9086 C C . LEU B 1 577 ? -191.01265 -99.58380 116.07096 1.000 174.96363 577 LEU B C 1
ATOM 9087 O O . LEU B 1 577 ? -190.58593 -98.90735 117.01407 1.000 179.00507 577 LEU B O 1
ATOM 9092 N N . GLN B 1 578 ? -190.24603 -99.90100 115.02847 1.000 165.18941 578 GLN B N 1
ATOM 9093 C CA . GLN B 1 578 ? -188.86031 -99.45347 114.95914 1.000 171.59478 578 GLN B CA 1
ATOM 9094 C C . GLN B 1 578 ? -188.46982 -99.24756 113.50240 1.000 184.29085 578 GLN B C 1
ATOM 9095 O O . GLN B 1 578 ? -189.10235 -99.77878 112.58741 1.000 181.67472 578 GLN B O 1
ATOM 9101 N N . ALA B 1 579 ? -187.41453 -98.46417 113.29413 1.000 200.19566 579 ALA B N 1
ATOM 9102 C CA . ALA B 1 579 ? -186.98375 -98.13145 111.94543 1.000 197.37691 579 ALA B CA 1
ATOM 9103 C C . ALA B 1 579 ? -185.49226 -97.83745 111.94205 1.000 195.60817 579 ALA B C 1
ATOM 9104 O O . ALA B 1 579 ? -184.94518 -97.30482 112.91168 1.000 200.02704 579 ALA B O 1
ATOM 9106 N N . SER B 1 580 ? -184.83880 -98.19766 110.83499 1.000 186.12661 580 SER B N 1
ATOM 9107 C CA . SER B 1 580 ? -183.43001 -97.86149 110.67021 1.000 185.96201 580 SER B CA 1
ATOM 9108 C C . SER B 1 580 ? -183.23729 -96.36803 110.44544 1.000 185.89206 580 SER B C 1
ATOM 9109 O O . SER B 1 580 ? -182.16773 -95.82966 110.75284 1.000 202.00911 580 SER B O 1
ATOM 9112 N N . ASP B 1 581 ? -184.25193 -95.68643 109.91355 1.000 172.77494 581 ASP B N 1
ATOM 9113 C CA . ASP B 1 581 ? -184.18344 -94.24539 109.71139 1.000 176.56225 581 ASP B CA 1
ATOM 9114 C C . ASP B 1 581 ? -185.51763 -93.60708 110.08375 1.000 177.44877 581 ASP B C 1
ATOM 9115 O O . ASP B 1 581 ? -186.51662 -93.79184 109.37553 1.000 171.02861 581 ASP B O 1
ATOM 9120 N N . PRO B 1 582 ? -185.57576 -92.85614 111.18257 1.000 186.94540 582 PRO B N 1
ATOM 9121 C CA . PRO B 1 582 ? -186.81716 -92.15992 111.53977 1.000 198.49870 582 PRO B CA 1
ATOM 9122 C C . PRO B 1 582 ? -186.99555 -90.87727 110.74173 1.000 193.02961 582 PRO B C 1
ATOM 9123 O O . PRO B 1 582 ? -186.04559 -90.12456 110.51085 1.000 197.65630 582 PRO B O 1
ATOM 9127 N N . GLY B 1 583 ? -188.23607 -90.63216 110.31846 1.000 181.03681 583 GLY B N 1
ATOM 9128 C CA . GLY B 1 583 ? -188.56058 -89.46292 109.53181 1.000 163.89852 583 GLY B CA 1
ATOM 9129 C C . GLY B 1 583 ? -188.40076 -89.62511 108.03579 1.000 162.06636 583 GLY B C 1
ATOM 9130 O O . GLY B 1 583 ? -188.84280 -88.74632 107.28425 1.000 149.44296 583 GLY B O 1
ATOM 9131 N N . LEU B 1 584 ? -187.78276 -90.71485 107.57725 1.000 166.36151 584 LEU B N 1
ATOM 9132 C CA . LEU B 1 584 ? -187.61025 -90.93237 106.14562 1.000 157.45133 584 LEU B CA 1
ATOM 9133 C C . LEU B 1 584 ? -188.85761 -91.52624 105.50153 1.000 149.57672 584 LEU B C 1
ATOM 9134 O O . LEU B 1 584 ? -189.10675 -91.29208 104.31359 1.000 141.39109 584 LEU B O 1
ATOM 9139 N N . PHE B 1 585 ? -189.64712 -92.28300 106.25806 1.000 159.99755 585 PHE B N 1
ATOM 9140 C CA . PHE B 1 585 ? -190.86066 -92.91360 105.75870 1.000 165.50935 585 PHE B CA 1
ATOM 9141 C C . PHE B 1 585 ? -192.08388 -92.32937 106.45249 1.000 168.41888 585 PHE B C 1
ATOM 9142 O O . PHE B 1 585 ? -192.03754 -91.99377 107.64038 1.000 167.23116 585 PHE B O 1
ATOM 9150 N N . SER B 1 586 ? -193.17534 -92.21003 105.70026 1.000 168.94743 586 SER B N 1
ATOM 9151 C CA . SER B 1 586 ? -194.44107 -91.68946 106.19891 1.000 156.61195 586 SER B CA 1
ATOM 9152 C C . SER B 1 586 ? -195.51588 -92.74747 105.99948 1.000 163.10533 586 SER B C 1
ATOM 9153 O O . SER B 1 586 ? -195.65029 -93.30295 104.90414 1.000 170.03959 586 SER B O 1
ATOM 9156 N N . LEU B 1 587 ? -196.28120 -93.01997 107.05224 1.000 153.72171 587 LEU B N 1
ATOM 9157 C CA . LEU B 1 587 ? -197.28422 -94.07459 107.03910 1.000 140.20899 587 LEU B CA 1
ATOM 9158 C C . LEU B 1 587 ? -198.68111 -93.49723 107.21480 1.000 127.80671 587 LEU B C 1
ATOM 9159 O O . LEU B 1 587 ? -198.87865 -92.52875 107.95613 1.000 131.14082 587 LEU B O 1
ATOM 9164 N N . GLY B 1 588 ? -199.64282 -94.08684 106.51005 1.000 120.48420 588 GLY B N 1
ATOM 9165 C CA . GLY B 1 588 ? -201.03635 -93.75117 106.70966 1.000 113.85559 588 GLY B CA 1
ATOM 9166 C C . GLY B 1 588 ? -201.59579 -94.49613 107.90301 1.000 110.24246 588 GLY B C 1
ATOM 9167 O O . GLY B 1 588 ? -201.67392 -95.72855 107.88726 1.000 107.59366 588 GLY B O 1
ATOM 9168 N N . LEU B 1 589 ? -201.97207 -93.76072 108.95159 1.000 107.18627 589 LEU B N 1
ATOM 9169 C CA . LEU B 1 589 ? -202.52639 -94.39442 110.14402 1.000 102.31588 589 LEU B CA 1
ATOM 9170 C C . LEU B 1 589 ? -203.78571 -95.19056 109.82625 1.000 114.57294 589 LEU B C 1
ATOM 9171 O O . LEU B 1 589 ? -204.06484 -96.20033 110.48293 1.000 112.25093 589 LEU B O 1
ATOM 9176 N N . ARG B 1 590 ? -204.55050 -94.75970 108.82486 1.000 126.61184 590 ARG B N 1
ATOM 9177 C CA . ARG B 1 590 ? -205.79449 -95.41528 108.44272 1.000 120.66003 590 ARG B CA 1
ATOM 9178 C C . ARG B 1 590 ? -205.67072 -96.23947 107.16952 1.000 128.89965 590 ARG B C 1
ATOM 9179 O O . ARG B 1 590 ? -206.20368 -97.35145 107.10414 1.000 134.63464 590 ARG B O 1
ATOM 9187 N N . THR B 1 591 ? -204.97872 -95.72076 106.15384 1.000 125.36738 591 THR B N 1
ATOM 9188 C CA . THR B 1 591 ? -204.87451 -96.42857 104.88344 1.000 120.22862 591 THR B CA 1
ATOM 9189 C C . THR B 1 591 ? -203.75132 -97.45778 104.88972 1.000 121.34896 591 THR B C 1
ATOM 9190 O O . THR B 1 591 ? -203.87104 -98.50095 104.23695 1.000 119.44778 591 THR B O 1
ATOM 9194 N N . GLY B 1 592 ? -202.66518 -97.18927 105.61201 1.000 123.15982 592 GLY B N 1
ATOM 9195 C CA . GLY B 1 592 ? -201.53953 -98.10154 105.64199 1.000 120.92798 592 GLY B CA 1
ATOM 9196 C C . GLY B 1 592 ? -200.55681 -97.94429 104.50609 1.000 122.58649 592 GLY B C 1
ATOM 9197 O O . GLY B 1 592 ? -199.80820 -98.88244 104.21630 1.000 115.84223 592 GLY B O 1
ATOM 9198 N N . GLU B 1 593 ? -200.53523 -96.78716 103.85028 1.000 132.40740 593 GLU B N 1
ATOM 9199 C CA . GLU B 1 593 ? -199.64760 -96.54172 102.72032 1.000 142.10317 593 GLU B CA 1
ATOM 9200 C C . GLU B 1 593 ? -198.30753 -96.02497 103.23037 1.000 145.92393 593 GLU B C 1
ATOM 9201 O O . GLU B 1 593 ? -198.25379 -94.98266 103.89209 1.000 147.41976 593 GLU B O 1
ATOM 9207 N N . VAL B 1 594 ? -197.23099 -96.74605 102.92778 1.000 157.18703 594 VAL B N 1
ATOM 9208 C CA . VAL B 1 594 ? -195.88180 -96.31787 103.27696 1.000 168.84460 594 VAL B CA 1
ATOM 9209 C C . VAL B 1 594 ? -195.28701 -95.59140 102.07610 1.000 177.75686 594 VAL B C 1
ATOM 9210 O O . VAL B 1 594 ? -195.13885 -96.17229 100.98939 1.000 184.22221 594 VAL B O 1
ATOM 9214 N N . ARG B 1 595 ? -194.96810 -94.31252 102.27713 1.000 178.88732 595 ARG B N 1
ATOM 9215 C CA . ARG B 1 595 ? -194.43989 -93.41070 101.26460 1.000 171.23008 595 ARG B CA 1
ATOM 9216 C C . ARG B 1 595 ? -193.16288 -92.77226 101.79884 1.000 169.13331 595 ARG B C 1
ATOM 9217 O O . ARG B 1 595 ? -192.76388 -92.99655 102.94483 1.000 180.26648 595 ARG B O 1
ATOM 9225 N N . THR B 1 596 ? -192.53596 -91.94081 100.97049 1.000 157.61260 596 THR B N 1
ATOM 9226 C CA . THR B 1 596 ? -191.36248 -91.17862 101.37832 1.000 157.51669 596 THR B CA 1
ATOM 9227 C C . THR B 1 596 ? -191.78360 -89.81758 101.92112 1.000 159.82790 596 THR B C 1
ATOM 9228 O O . THR B 1 596 ? -192.62996 -89.13930 101.32996 1.000 162.56312 596 THR B O 1
ATOM 9232 N N . ALA B 1 597 ? -191.19346 -89.42647 103.05192 1.000 149.67554 597 ALA B N 1
ATOM 9233 C CA . ALA B 1 597 ? -191.50045 -88.14815 103.68248 1.000 143.10516 597 ALA B CA 1
ATOM 9234 C C . ALA B 1 597 ? -190.57136 -87.03274 103.21827 1.000 157.74453 597 ALA B C 1
ATOM 9235 O O . ALA B 1 597 ? -191.00550 -85.88365 103.08448 1.000 153.83230 597 ALA B O 1
ATOM 9237 N N . ARG B 1 598 ? -189.30043 -87.34504 102.97315 1.000 177.48920 598 ARG B N 1
ATOM 9238 C CA . ARG B 1 598 ? -188.31896 -86.36673 102.52888 1.000 203.75213 598 ARG B CA 1
ATOM 9239 C C . ARG B 1 598 ? -187.54849 -86.92736 101.34007 1.000 222.47522 598 ARG B C 1
ATOM 9240 O O . ARG B 1 598 ? -187.66739 -88.10529 100.99169 1.000 226.23211 598 ARG B O 1
ATOM 9248 N N . ALA B 1 599 ? -186.74986 -86.06605 100.71444 1.000 220.41541 599 ALA B N 1
ATOM 9249 C CA . ALA B 1 599 ? -185.93096 -86.48800 99.58770 1.000 190.29532 599 ALA B CA 1
ATOM 9250 C C . ALA B 1 599 ? -184.77881 -87.36619 100.06382 1.000 179.60844 599 ALA B C 1
ATOM 9251 O O . ALA B 1 599 ? -184.25870 -87.20406 101.17102 1.000 185.07615 599 ALA B O 1
ATOM 9253 N N . LEU B 1 600 ? -184.37877 -88.30476 99.20930 1.000 165.71351 600 LEU B N 1
ATOM 9254 C CA . LEU B 1 600 ? -183.33174 -89.25690 99.55830 1.000 174.89481 600 LEU B CA 1
ATOM 9255 C C . LEU B 1 600 ? -181.95894 -88.61622 99.39769 1.000 184.26962 600 LEU B C 1
ATOM 9256 O O . LEU B 1 600 ? -181.56027 -88.25835 98.28395 1.000 173.92548 600 LEU B O 1
ATOM 9261 N N . GLY B 1 601 ? -181.23905 -88.47119 100.50868 1.000 195.81594 601 GLY B N 1
ATOM 9262 C CA . GLY B 1 601 ? -179.86476 -88.02127 100.44129 1.000 198.52826 601 GLY B CA 1
ATOM 9263 C C . GLY B 1 601 ? -178.90801 -89.16521 100.15633 1.000 200.34845 601 GLY B C 1
ATOM 9264 O O . GLY B 1 601 ? -179.18419 -90.33014 100.44133 1.000 195.64505 601 GLY B O 1
ATOM 9265 N N . ASP B 1 602 ? -177.75720 -88.81764 99.57775 1.000 208.47938 602 ASP B N 1
ATOM 9266 C CA . ASP B 1 602 ? -176.75081 -89.82976 99.27216 1.000 211.28914 602 ASP B CA 1
ATOM 9267 C C . ASP B 1 602 ? -176.05074 -90.33029 100.53003 1.000 210.76887 602 ASP B C 1
ATOM 9268 O O . ASP B 1 602 ? -175.54208 -91.45742 100.54768 1.000 206.02540 602 ASP B O 1
ATOM 9273 N N . ARG B 1 603 ? -176.00857 -89.50877 101.58259 1.000 210.64731 603 ARG B N 1
ATOM 9274 C CA . ARG B 1 603 ? -175.38873 -89.92478 102.83734 1.000 201.32694 603 ARG B CA 1
ATOM 9275 C C . ARG B 1 603 ? -176.10807 -91.11561 103.45674 1.000 196.28314 603 ARG B C 1
ATOM 9276 O O . ARG B 1 603 ? -175.47537 -91.94559 104.12017 1.000 195.23574 603 ARG B O 1
ATOM 9278 N N . ASP B 1 604 ? -177.42066 -91.21198 103.25918 1.000 183.49885 604 ASP B N 1
ATOM 9279 C CA . ASP B 1 604 ? -178.19830 -92.28805 103.85593 1.000 174.39826 604 ASP B CA 1
ATOM 9280 C C . ASP B 1 604 ? -177.76026 -93.63968 103.29967 1.000 182.10041 604 ASP B C 1
ATOM 9281 O O . ASP B 1 604 ? -177.36617 -93.76184 102.13664 1.000 185.07181 604 ASP B O 1
ATOM 9286 N N . SER B 1 605 ? -177.82991 -94.66207 104.15008 1.000 177.50142 605 SER B N 1
ATOM 9287 C CA . SER B 1 605 ? -177.38224 -95.99267 103.76929 1.000 168.14093 605 SER B CA 1
ATOM 9288 C C . SER B 1 605 ? -178.30523 -96.60069 102.71533 1.000 171.75237 605 SER B C 1
ATOM 9289 O O . SER B 1 605 ? -179.46228 -96.20291 102.55180 1.000 178.41829 605 SER B O 1
ATOM 9292 N N . ALA B 1 606 ? -177.76823 -97.58641 101.99256 1.000 164.53625 606 ALA B N 1
ATOM 9293 C CA . ALA B 1 606 ? -178.51534 -98.22979 100.91764 1.000 162.51940 606 ALA B CA 1
ATOM 9294 C C . ALA B 1 606 ? -179.56692 -99.20355 101.43423 1.000 160.92906 606 ALA B C 1
ATOM 9295 O O . ALA B 1 606 ? -180.60844 -99.37763 100.79215 1.000 157.51569 606 ALA B O 1
ATOM 9297 N N . ARG B 1 607 ? -179.32130 -99.84205 102.57408 1.000 151.99293 607 ARG B N 1
ATOM 9298 C CA . ARG B 1 607 ? -180.24381 -100.81416 103.14576 1.000 139.61823 607 ARG B CA 1
ATOM 9299 C C . ARG B 1 607 ? -181.05760 -100.15788 104.25246 1.000 149.23376 607 ARG B C 1
ATOM 9300 O O . ARG B 1 607 ? -180.49029 -99.56242 105.17475 1.000 149.10660 607 ARG B O 1
ATOM 9302 N N . GLN B 1 608 ? -182.38223 -100.26935 104.16249 1.000 155.65130 608 GLN B N 1
ATOM 9303 C CA . GLN B 1 608 ? -183.29244 -99.69327 105.13930 1.000 146.00156 608 GLN B CA 1
ATOM 9304 C C . GLN B 1 608 ? -184.14129 -100.80135 105.74134 1.000 141.50440 608 GLN B C 1
ATOM 9305 O O . GLN B 1 608 ? -184.71605 -101.61710 105.01183 1.000 138.27517 608 GLN B O 1
ATOM 9311 N N . ARG B 1 609 ? -184.21519 -100.83015 107.06636 1.000 139.26854 609 ARG B N 1
ATOM 9312 C CA . ARG B 1 609 ? -185.00360 -101.81616 107.78639 1.000 139.74228 609 ARG B CA 1
ATOM 9313 C C . ARG B 1 609 ? -186.15944 -101.12296 108.49182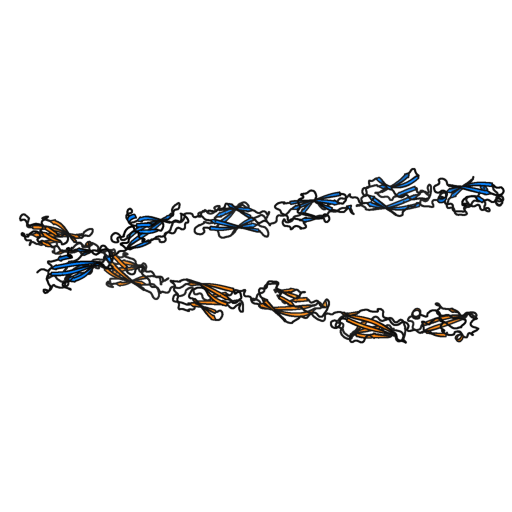 1.000 152.33411 609 ARG B C 1
ATOM 9314 O O . ARG B 1 609 ? -185.99342 -100.03556 109.05348 1.000 162.27324 609 ARG B O 1
ATOM 9322 N N . LEU B 1 610 ? -187.33086 -101.75266 108.45708 1.000 151.54072 610 LEU B N 1
ATOM 9323 C CA . LEU B 1 610 ? -188.52325 -101.19811 109.07446 1.000 156.66527 610 LEU B CA 1
ATOM 9324 C C . LEU B 1 610 ? -189.25468 -102.32504 109.78596 1.000 166.80432 610 LEU B C 1
ATOM 9325 O O . LEU B 1 610 ? -189.28516 -103.45339 109.29114 1.000 168.25119 610 LEU B O 1
ATOM 9330 N N . LEU B 1 611 ? -189.83928 -102.02594 110.94395 1.000 176.33891 611 LEU B N 1
ATOM 9331 C CA . LEU B 1 611 ? -190.60625 -103.00581 111.70326 1.000 176.06193 611 LEU B CA 1
ATOM 9332 C C . LEU B 1 611 ? -191.86333 -102.31739 112.20417 1.000 165.47247 611 LEU B C 1
ATOM 9333 O O . LEU B 1 611 ? -191.77806 -101.38722 113.01346 1.000 162.40723 611 LEU B O 1
ATOM 9338 N N . VAL B 1 612 ? -193.01956 -102.77078 111.72475 1.000 155.97609 612 VAL B N 1
ATOM 9339 C CA . VAL B 1 612 ? -194.29665 -102.15144 112.04455 1.000 145.62006 612 VAL B CA 1
ATOM 9340 C C . VAL B 1 612 ? -195.21006 -103.19340 112.68245 1.000 158.44245 612 VAL B C 1
ATOM 9341 O O . VAL B 1 612 ? -194.93513 -104.39440 112.66534 1.000 171.83885 612 VAL B O 1
ATOM 9345 N N . ALA B 1 613 ? -196.30677 -102.70769 113.26202 1.000 146.60719 613 ALA B N 1
ATOM 9346 C CA . ALA B 1 613 ? -197.29338 -103.56630 113.90212 1.000 125.94567 613 ALA B CA 1
ATOM 9347 C C . ALA B 1 613 ? -198.69174 -103.08927 113.54628 1.000 126.99188 613 ALA B C 1
ATOM 9348 O O . ALA B 1 613 ? -198.99213 -101.89704 113.65601 1.000 125.65851 613 ALA B O 1
ATOM 9350 N N . VAL B 1 614 ? -199.53835 -104.02298 113.12668 1.000 127.91164 614 VAL B N 1
ATOM 9351 C CA . VAL B 1 614 ? -200.94583 -103.74896 112.86366 1.000 111.38395 614 VAL B CA 1
ATOM 9352 C C . VAL B 1 614 ? -201.71931 -104.00011 114.14994 1.000 110.25885 614 VAL B C 1
ATOM 9353 O O . VAL B 1 614 ? -201.65467 -105.09695 114.71671 1.000 107.45890 614 VAL B O 1
ATOM 9357 N N . ARG B 1 615 ? -202.43254 -102.97897 114.61712 1.000 99.15908 615 ARG B N 1
ATOM 9358 C CA . ARG B 1 615 ? -203.19572 -103.03072 115.85248 1.000 83.01961 615 ARG B CA 1
ATOM 9359 C C . ARG B 1 615 ? -204.67155 -102.81143 115.55264 1.000 89.54884 615 ARG B C 1
ATOM 9360 O O . ARG B 1 615 ? -205.04012 -102.23056 114.52832 1.000 89.31279 615 ARG B O 1
ATOM 9368 N N . ASP B 1 616 ? -205.51575 -103.28319 116.46279 1.000 112.04480 616 ASP B N 1
ATOM 9369 C CA . ASP B 1 616 ? -206.94779 -103.04528 116.39705 1.000 119.86994 616 ASP B CA 1
ATOM 9370 C C . ASP B 1 616 ? -207.38109 -102.14323 117.54620 1.000 113.75357 616 ASP B C 1
ATOM 9371 O O . ASP B 1 616 ? -206.68361 -102.00124 118.55421 1.000 111.22234 616 ASP B O 1
ATOM 9376 N N . GLY B 1 617 ? -208.54661 -101.52289 117.37828 1.000 116.65619 617 GLY B N 1
ATOM 9377 C CA . GLY B 1 617 ? -209.07530 -100.62685 118.38320 1.000 107.70486 617 GLY B CA 1
ATOM 9378 C C . GLY B 1 617 ? -209.70365 -101.28776 119.58657 1.000 95.72812 617 GLY B C 1
ATOM 9379 O O . GLY B 1 617 ? -210.29467 -100.59626 120.41967 1.000 85.22818 617 GLY B O 1
ATOM 9380 N N . GLY B 1 618 ? -209.60102 -102.60764 119.70565 1.000 99.64870 618 GLY B N 1
ATOM 9381 C CA . GLY B 1 618 ? -210.16702 -103.30003 120.84267 1.000 102.01897 618 GLY B CA 1
ATOM 9382 C C . GLY B 1 618 ? -209.39457 -103.04383 122.12330 1.000 117.48328 618 GLY B C 1
ATOM 9383 O O . GLY B 1 618 ? -208.28622 -102.50639 122.13380 1.000 125.95403 618 GLY B O 1
ATOM 9384 N N . GLN B 1 619 ? -210.00635 -103.44531 123.23093 1.000 126.11583 619 GLN B N 1
ATOM 9385 C CA . GLN B 1 619 ? -209.42389 -103.27026 124.56171 1.000 138.65650 619 GLN B CA 1
ATOM 9386 C C . GLN B 1 619 ? -209.32189 -104.61995 125.25793 1.000 139.31692 619 GLN B C 1
ATOM 9387 O O . GLN B 1 619 ? -210.35663 -105.17510 125.67492 1.000 147.30011 619 GLN B O 1
ATOM 9393 N N . PRO B 1 620 ? -208.11825 -105.19586 125.41655 1.000 130.85475 620 PRO B N 1
ATOM 9394 C CA . PRO B 1 620 ? -206.84716 -104.64286 124.93758 1.000 129.77280 620 PRO B CA 1
ATOM 9395 C C . PRO B 1 620 ? -206.59000 -104.92628 123.45789 1.000 125.11414 620 PRO B C 1
ATOM 9396 O O . PRO B 1 620 ? -207.15313 -105.87487 122.91073 1.000 108.01836 620 PRO B O 1
ATOM 9400 N N . PRO B 1 621 ? -205.74836 -104.11207 122.82228 1.000 133.32736 621 PRO B N 1
ATOM 9401 C CA . PRO B 1 621 ? -205.48107 -104.30468 121.39264 1.000 124.59589 621 PRO B CA 1
ATOM 9402 C C . PRO B 1 621 ? -204.57540 -105.49964 121.13518 1.000 123.58327 621 PRO B C 1
ATOM 9403 O O . PRO B 1 621 ? -203.63860 -105.77033 121.89038 1.000 120.04743 621 PRO B O 1
ATOM 9407 N N . LEU B 1 622 ? -204.86922 -106.21684 120.05454 1.000 131.43290 622 LEU B N 1
ATOM 9408 C CA . LEU B 1 622 ? -204.02543 -107.30009 119.57119 1.000 124.39225 622 LEU B CA 1
ATOM 9409 C C . LEU B 1 622 ? -203.19484 -106.79651 118.39864 1.000 122.28620 622 LEU B C 1
ATOM 9410 O O . LEU B 1 622 ? -203.69233 -106.05423 117.54691 1.000 123.92882 622 LEU B O 1
ATOM 9415 N N . SER B 1 623 ? -201.92957 -107.20227 118.35610 1.000 105.08491 623 SER B N 1
ATOM 9416 C CA . SER B 1 623 ? -200.98579 -106.68309 117.37995 1.000 94.73341 623 SER B CA 1
ATOM 9417 C C . SER B 1 623 ? -200.37774 -107.81363 116.56240 1.000 101.61801 623 SER B C 1
ATOM 9418 O O . SER B 1 623 ? -200.16783 -108.92457 117.05890 1.000 90.66146 623 SER B O 1
ATOM 9421 N N . ALA B 1 624 ? -200.10414 -107.51033 115.29596 1.000 122.70772 624 ALA B N 1
ATOM 9422 C CA . ALA B 1 624 ? -199.39555 -108.40837 114.39037 1.000 137.90479 624 ALA B CA 1
ATOM 9423 C C . ALA B 1 624 ? -198.18965 -107.67361 113.82182 1.000 145.15074 624 ALA B C 1
ATOM 9424 O O . ALA B 1 624 ? -198.34663 -106.64302 113.16035 1.000 141.66545 624 ALA B O 1
ATOM 9426 N N . THR B 1 625 ? -196.99445 -108.19575 114.08535 1.000 160.72044 625 THR B N 1
ATOM 9427 C CA . THR B 1 625 ? -195.75434 -107.53550 113.69929 1.000 171.77208 625 THR B CA 1
ATOM 9428 C C . THR B 1 625 ? -195.30156 -107.97503 112.30977 1.000 181.12804 625 THR B C 1
ATOM 9429 O O . THR B 1 625 ? -195.60415 -109.08210 111.85673 1.000 180.70288 625 THR B O 1
ATOM 9433 N N . ALA B 1 626 ? -194.56362 -107.09063 111.63683 1.000 175.47276 626 ALA B N 1
ATOM 9434 C CA . ALA B 1 626 ? -194.06912 -107.36210 110.29376 1.000 155.40238 626 ALA B CA 1
ATOM 9435 C C . ALA B 1 626 ? -192.80650 -106.54767 110.04156 1.000 163.25065 626 ALA B C 1
ATOM 9436 O O . ALA B 1 626 ? -192.67066 -105.41756 110.52129 1.000 169.22019 626 ALA B O 1
ATOM 9438 N N . THR B 1 627 ? -191.88430 -107.13348 109.27679 1.000 162.92143 627 THR B N 1
ATOM 9439 C CA . THR B 1 627 ? -190.60556 -106.51286 108.94899 1.000 155.51300 627 THR B CA 1
ATOM 9440 C C . THR B 1 627 ? -190.50584 -106.27877 107.44622 1.000 147.42788 627 THR B C 1
ATOM 9441 O O . THR B 1 627 ? -190.81467 -107.17380 106.65273 1.000 135.36587 627 THR B O 1
ATOM 9445 N N . LEU B 1 628 ? -190.07590 -105.07703 107.06149 1.000 147.95866 628 LEU B N 1
ATOM 9446 C CA . LEU B 1 628 ? -189.89260 -104.69707 105.66430 1.000 139.61547 628 LEU B CA 1
ATOM 9447 C C . LEU B 1 628 ? -188.44444 -104.28258 105.44060 1.000 135.40204 628 LEU B C 1
ATOM 9448 O O . LEU B 1 628 ? -187.93664 -103.38730 106.12567 1.000 135.54758 628 LEU B O 1
ATOM 9453 N N . HIS B 1 629 ? -187.78348 -104.92581 104.48366 1.000 125.26984 629 HIS B N 1
ATOM 9454 C CA . HIS B 1 629 ? -186.44381 -104.53854 104.05889 1.000 121.20507 629 HIS B CA 1
ATOM 9455 C C . HIS B 1 629 ? -186.54435 -103.84727 102.70428 1.000 141.13439 629 HIS B C 1
ATOM 9456 O O . HIS B 1 629 ? -187.08932 -104.41738 101.75203 1.000 152.54004 629 HIS B O 1
ATOM 9463 N N . LEU B 1 630 ? -186.02835 -102.62135 102.62180 1.000 158.86967 630 LEU B N 1
ATOM 9464 C CA . LEU B 1 630 ? -186.09249 -101.81584 101.40753 1.000 176.56898 630 LEU B CA 1
ATOM 9465 C C . LEU B 1 630 ? -184.68365 -101.40113 100.99984 1.000 180.23294 630 LEU B C 1
ATOM 9466 O O . LEU B 1 630 ? -183.95812 -100.78170 101.78592 1.000 175.55405 630 LEU B O 1
ATOM 9471 N N . ILE B 1 631 ? -184.29953 -101.74753 99.77404 1.000 175.78643 631 ILE B N 1
ATOM 9472 C CA . ILE B 1 631 ? -182.95985 -101.50312 99.25468 1.000 150.32753 631 ILE B CA 1
ATOM 9473 C C . ILE B 1 631 ? -183.06623 -100.58402 98.04542 1.000 142.79945 631 ILE B C 1
ATOM 9474 O O . ILE B 1 631 ? -183.96101 -100.74558 97.20843 1.000 140.21329 631 ILE B O 1
ATOM 9479 N N . PHE B 1 632 ? -182.15755 -99.61628 97.95977 1.000 138.80878 632 PHE B N 1
ATOM 9480 C CA . PHE B 1 632 ? -182.11789 -98.70217 96.82300 1.000 120.62461 632 PHE B CA 1
ATOM 9481 C C . PHE B 1 632 ? -181.20327 -99.23646 95.72683 1.000 117.51990 632 PHE B C 1
ATOM 9482 O O . PHE B 1 632 ? -180.27850 -100.00264 95.99599 1.000 129.41177 632 PHE B O 1
#

Organism: Mus musculus (NCBI:txid10090)

Sequence (1258 aa):
QIRYKIPEEMPTGSVVGNLAKDLGFSVQELPTRKLRISSEKPYFSVSSESGELLVSSRLDREQICGKKLMCALEFEAVAENPLNFYHLSVELEDINDHTPKFAHTSFELQISESSKPGTRFILGSAHDADIGTNSLQNYQLSPNDHFSLVNKEKSDGSKYPEMILKTALDREKQKLYHLTLTALDFGHPPLNSTAQIQVLVTDANDNPPVFSQDIYRVSLPENVYPGTTVLRVVATDQDEGVNSEITFSFSEAGQVTQFNLDSNTGEITTLHTLDFEEVKEYSLVLEAKDGGGMIAQCTVEIEVLDENDNVPEVLFQSLPDLIMEDAEPGTYIALLKTRDKDSGRNGEVICKLEGGAPFKILTSSGNTYKLVTDGVLDREQNPEYNITIRATDKGDPPLSSSSSVTLHIGDVNDNAPVFTKVSYLVHVAENNPPGASIAQVSASDPDLGANGQVTYYIIASDLEPESLWSYVTINAQSGVLFAQRAFDHEQLRSFQLTLQARDHGSPTLSANVSMRLLVGDRNDNAPRVLYPTLEPDGSALFDMVPRSAEPGYLVTKVVAVDADSGHNAWLSYHVLQASDPGLFSLGLRTGEVRTARALGDRDSARQRLLVAVRDGGQPPLSATATLHLIFADQIRYKIPEEMPTGSVVGNLAKDLGFSVQELPTRKLRISSEKPYFSVSSESGELLVSSRLDREQICGKKLMCALEFEAVAENPLNFYHLSVELEDINDHTPKFAHTSFELQISESSKPGTRFILGSAHDADIGTNSLQNYQLSPNDHFSLVNKEKSDGSKYPEMILKTALDREKQKLYHLTLTALDFGHPPLNSTAQIQVLVTDANDNPPVFSQDIYRVSLPENVYPGTTVLRVVATDQDEGVNSEITFSFSQFNLDSNTGEITTLHTLDFEEVKEYSLVLEAKDGGGMIAQCTVEIEVLDENDNVPEVLFQSLPDLIMEDAEPGTYIALLKTRDKDSGRNGEVICKLEGGAPFKILTSSGNTYKLVTDGVLDREQNPEYNITIRATDKGDPPLSSSSSVTLHIGDVNDNAPVFTKVSYLVHVAENNPPGASIAQVSASDPDLGANGQVTYYIIASDLEPESLWSYVTINAQSGVLFAQRAFDHEQLRSFQLTLQARDHGSPTLSANVSMRLLVGDRNDNAPRVLYPTLEPDGSALFDMVPRSAEPGYLVTKVVAVDADSGHNAWLSYHVLQASDPGLFSLGLRTGEVRTARALGDRDSARQRLLVAVRDGGQPPLSATATLHLIF

Solvent-accessible surface area: 69952 Å² total; per-residue (Å²): 123,58,123,41,165,29,64,5,66,22,101,99,52,38,91,16,13,66,14,22,74,75,48,62,35,56,133,151,61,9,94,101,36,102,15,115,23,40,52,187,36,90,78,15,45,24,44,65,101,62,3,45,5,35,7,43,44,138,11,18,5,42,147,50,35,19,89,39,180,79,8,43,37,136,13,75,13,40,5,82,59,85,153,88,58,27,109,17,0,3,74,21,89,21,58,39,59,82,62,2,41,31,98,52,128,84,58,104,50,84,9,53,7,85,14,151,79,49,50,58,49,145,24,62,48,12,126,23,45,4,61,48,98,30,16,5,75,70,23,97,38,31,137,48,100,50,14,43,28,56,93,29,124,53,131,134,53,70,65,91,1,38,10,58,3,113,54,64,12,67,31,62,84,32,36,77,50,141,24,60,2,40,0,41,4,53,8,190,98,80,72,103,14,99,10,112,24,69,11,79,4,63,38,22,34,71,40,48,0,86,25,90,111,124,54,37,208,20,64,38,47,4,93,19,175,43,48,48,104,12,53,139,4,86,12,78,19,107,11,101,52,102,41,32,104,30,53,14,38,89,20,148,46,63,155,112,90,28,22,70,28,67,59,116,63,0,65,2,32,2,83,86,82,9,52,36,77,114,51,134,126,26,82,18,30,0,30,0,80,6,61,55,46,71,82,28,92,5,61,3,96,2,42,4,93,25,47,29,73,29,85,2,81,14,70,62,134,42,134,16,82,155,37,122,7,93,17,56,103,35,49,157,13,7,91,13,29,7,122,25,143,10,55,55,166,31,16,80,10,109,14,35,48,115,62,84,35,42,17,32,38,86,93,74,62,71,76,61,33,47,8,8,5,102,24,125,14,51,29,56,131,54,66,89,43,113,11,50,3,117,0,51,8,95,4,144,111,79,55,78,28,85,26,88,37,70,5,90,11,24,34,37,23,77,47,34,0,94,24,88,116,146,70,23,102,32,124,17,42,7,92,16,93,89,48,34,76,29,20,116,5,58,11,67,21,65,7,112,52,54,26,25,84,28,6,12,68,48,81,46,27,93,24,103,103,155,34,23,182,39,32,4,32,32,65,35,115,48,0,21,5,60,0,60,69,58,7,41,21,42,131,30,153,40,3,46,4,39,4,35,0,57,0,77,11,110,107,70,58,58,25,101,6,48,1,120,4,51,8,29,38,138,29,61,49,60,4,151,39,12,36,14,74,55,111,154,122,15,12,6,103,27,59,136,11,52,83,107,16,139,90,37,84,31,16,10,28,14,9,7,30,20,62,8,51,17,69,18,28,48,20,16,15,74,84,79,118,28,74,20,110,48,4,25,43,41,18,85,84,49,0,38,1,82,10,50,113,71,27,33,104,211,35,66,44,172,10,136,3,63,10,1,4,76,4,39,7,165,94,68,54,54,21,85,14,16,7,42,2,66,17,56,142,108,45,149,32,74,17,49,4,59,55,87,106,51,20,86,16,12,74,6,23,74,73,38,63,38,49,127,145,84,8,83,87,49,130,33,138,30,39,38,173,114,90,13,10,48,22,34,60,160,63,3,34,4,33,3,45,46,156,4,29,7,40,111,63,37,19,164,42,160,119,1,53,29,121,30,75,4,36,1,66,86,87,151,54,136,65,92,10,4,10,53,16,107,29,64,25,60,73,58,1,49,27,77,114,122,64,54,101,50,145,8,56,6,84,20,159,78,48,53,54,63,130,12,53,40,10,132,21,48,0,44,44,78,17,28,8,59,76,12,106,26,40,137,44,110,53,9,31,78,52,62,73,107,101,129,92,52,70,24,65,4,31,9,52,3,115,61,60,11,65,16,63,64,97,126,85,34,107,19,51,7,40,0,56,2,152,14,180,88,75,70,94,19,94,4,100,9,45,5,62,10,61,32,15,33,70,48,41,0,86,23,91,111,120,97,41,209,34,65,36,39,6,99,16,68,77,50,45,97,14,22,153,8,96,13,80,18,98,6,88,55,111,34,33,107,38,62,14,48,89,85,110,40,80,37,66,53,117,69,0,55,4,26,2,95,100,88,11,56,22,47,141,58,106,114,40,88,34,74,5,34,0,82,5,63,55,37,60,83,25,88,7,37,0,86,0,44,7,88,30,51,26,79,43,82,2,80,16,71,132,86,51,120,29,89,137,16,107,5,103,17,126,90,34,53,149,18,7,68,11,89,2,134,18,123,9,52,60,54,24,14,83,4,86,6,146,39,80,61,85,12,43,10,31,48,94,92,70,62,71,64,31,25,67,6,8,3,101,24,109,20,61,30,64,142,71,64,89,58,117,10,39,3,81,0,51,7,107,10,148,110,72,56,53,24,59,38,90,47,63,3,83,15,10,31,41,26,75,47,34,0,92,22,98,127,144,72,20,51,30,121,18,73,11,99,19,92,90,49,32,81,35,23,115,1,58,12,71,19,60,5,111,58,47,27,25,98,28,11,10,85,45,90,51,28,96,26,116,120,151,17,27,188,34,26,6,38,33,55,29,157,42,0,22,8,61,0,65,73,56,7,41,25,53,128,24,85,33,6,40,7,35,2,20,0,78,0,84,12,110,110,56,60,57,26,108,7,49,2,113,5,15,6,30,40,36,37,60,50,56,6,147,51,61,119,12,121,48,117,136,122,14,29,9,109,50,88,158,16,52,59,116,16,143,63,43,94,43,24,13,43,20,44,9,4,2,42,6,40,5,90,28,6,37,13,16,15,58,62,82,86,38,67,25,116,54,4,32,45,76,21,82,74,57,5,38,9,83,15,51,108,58,44,32,151,112,35,69,63,68,6,99,9,35,20,2,2,83,4,21,4,163,111,75,68,65,24,88,14,19,7,63,2,67,67